Protein 6RV3 (pdb70)

Solvent-accessible surface area: 48540 Å² total; per-residue (Å²): 171,78,163,2,49,80,37,5,90,50,23,40,94,63,0,86,64,42,0,88,92,0,0,57,44,0,40,83,64,0,24,118,40,19,87,68,41,76,95,160,3,70,121,92,31,119,96,18,71,80,142,43,93,20,64,56,30,2,21,79,13,7,44,141,6,3,64,148,19,62,55,23,78,20,11,49,3,10,45,102,22,0,0,18,0,0,0,1,2,0,2,9,15,0,0,5,26,28,5,23,3,86,37,94,33,0,19,51,50,0,22,138,6,0,97,118,0,15,31,32,2,72,18,7,18,9,2,47,0,16,44,61,17,30,99,36,93,116,101,42,67,137,59,75,100,65,105,100,72,125,29,53,86,76,47,5,49,105,53,16,90,123,42,13,58,57,21,14,44,119,0,0,55,22,0,25,116,110,5,148,41,82,99,63,51,0,51,0,4,0,17,5,2,3,27,22,0,0,5,26,63,37,14,0,1,34,77,108,92,2,18,84,90,61,97,162,14,10,54,63,0,27,92,12,1,15,74,0,13,8,36,29,5,6,41,48,25,8,41,12,17,127,87,13,30,59,1,40,106,21,57,102,58,57,82,87,95,122,168,62,174,4,49,80,35,5,88,52,23,40,95,63,0,87,67,39,0,86,93,0,0,56,46,0,43,87,56,0,25,119,46,17,83,94,57,65,104,110,4,72,107,102,34,114,86,5,68,81,192,60,140,15,71,56,37,2,11,89,44,12,45,131,2,4,67,120,20,86,56,18,90,24,12,43,3,10,139,104,24,1,0,19,0,0,0,0,2,0,2,9,15,0,0,5,27,29,5,23,3,76,40,97,41,0,18,59,51,0,22,135,6,1,97,116,0,14,32,30,2,70,16,6,18,13,1,47,0,14,42,62,17,29,98,38,90,116,101,44,67,138,51,50,88,65,146,57,87,47,129,31,53,107,74,48,5,50,106,53,15,98,121,44,15,62,51,18,13,49,114,0,0,56,19,0,27,113,99,2,146,35,83,103,61,50,0,52,0,4,0,18,5,1,4,26,23,0,0,4,26,62,34,14,0,2,33,82,121,102,0,16,63,88,62,98,163,13,9,54,64,0,27,92,14,1,13,75,1,13,8,36,28,6,6,41,46,25,22,46,13,17,68,101,13,35,64,1,50,115,27,61,64,37,61,80,142,128,123,170,64,176,3,52,78,41,6,92,51,24,42,97,62,0,84,66,39,0,88,93,0,0,56,46,0,43,84,63,0,23,118,43,15,91,94,48,41,104,108,0,82,110,86,31,117,112,4,69,81,158,58,91,13,53,66,32,1,10,66,43,11,49,88,5,4,77,126,17,83,54,12,75,22,11,43,3,10,122,103,21,1,0,18,0,0,0,0,2,0,2,9,16,0,0,5,26,29,4,23,2,77,36,90,34,0,20,52,52,0,20,137,6,0,93,117,0,15,32,33,3,69,17,6,18,10,1,46,0,15,42,61,17,29,98,36,91,117,99,45,67,137,60,35,95,65,101,61,103,116,63,17,119,30,54,85,75,46,4,51,108,52,16,85,124,43,12,61,49,19,12,44,117,0,0,56,19,0,27,115,111,2,158,31,80,104,61,52,0,51,0,4,0,16,5,1,4,25,22,0,0,5,25,62,38,15,0,2,35,91,114,95,1,16,84,91,64,96,163,15,10,55,66,0,26,90,14,1,15,74,0,13,6,37,28,4,6,42,54,23,8,40,13,16,127,89,13,33,65,0,39,105,28,58,112,87,91,125,170,109,172,2,49,79,41,5,90,51,21,41,95,60,1,89,67,39,0,86,91,0,0,56,45,0,27,83,60,0,13,121,44,16,94,65,52,62,98,168,5,65,108,96,32,115,97,18,65,79,111,52,140,17,71,76,44,2,20,74,81,6,34,128,0,5,61,60,20,45,54,11,89,23,10,40,4,10,142,102,22,1,0,20,0,0,0,1,2,0,2,8,15,0,0,6,26,28,4,22,2,70,40,97,40,0,18,57,53,0,20,138,6,0,94,117,0,17,34,32,2,69,17,6,19,9,1,47,0,13,44,62,17,28,99,36,92,117,101,43,72,143,57,32,57,67,144,54,100,108,96,0,80,28,54,85,75,48,5,50,106,54,15,90,125,45,12,67,51,17,14,44,109,0,0,55,21,1,21,137,123,6,93,45,81,100,56,51,0,52,0,4,0,17,4,1,3,24,22,0,0,5,25,63,37,16,0,2,32,76,126,102,1,15,73,87,61,89,154,14,10,53,66,0,25,92,12,1,17,76,0,14,6,37,30,4,6,42,52,21,8,42,12,17,124,84,14,36,68,1,48,115,31,47,64,36,47,80,144,127,124

Nearest PDB structures (foldseek):
  6rv3-assembly2_C  TM=1.004E+00  e=5.030E-34  Homo sapiens
  6rv4-assembly2_D  TM=9.977E-01  e=1.494E-31  Homo sapiens
  6rv2-assembly1_B  TM=9.978E-01  e=1.299E-31  Homo sapiens
  9g9w-assembly1_B  TM=9.897E-01  e=3.460E-25  Homo sapiens
  9g9v-assembly1_B  TM=9.906E-01  e=4.797E-25  Homo sapiens

GO terms:
  GO:0005272 sodium channel activity (F, IDA)
  GO:0005886 plasma membrane (C, IDA)
  GO:0015271 outward rectifier potassium channel activity (F, IDA)
  GO:0071468 cellular response to acidic pH (P, IDA)
  GO:0022841 potassium ion leak channel activity (F, IDA)
  GO:0046982 protein heterodimerization activity (F, IDA)
  GO:0005515 protein binding (F, IPI)
  GO:0005267 potassium channel activity (F, TAS)
  GO:0005886 plasma membrane (C, TAS)
  GO:0006813 potassium ion transport (P, TAS)
  GO:0007268 chemical synaptic transmission (P, TAS)
  GO:0005216 monoatomic ion channel activity (F, IMP)
  GO:0034220 monoatomic ion transmembrane transport (P, IMP)
  GO:0005886 plasma membrane (C, IMP)
  GO:0044548 S100 protein binding (F, IPI)

Radius of gyration: 40.22 Å; Cα contacts (8 Å, |Δi|>4): 1196; chains: 4; bounding box: 76×138×75 Å

Secondary structure (DSSP, 8-state):
--HHHHHHHHHHHHHHHHHHHHHHHHHHHHHHHHHHHHHHHHHHHHHHHHHTT--HHHHHHHHHHHHHHHHHHT---SSHHHHHHHHHHHHTS----SS---SHHHHHHHHHHHHHHHHHHHHHHHHHHHHHHHHHHHHHHHHHHHH--PPPHHHHHHHHHHHHHHHHHHHHHHHHHHS---HHHHHHHHHHHHTT---SSS-TT-STTHHHH-HHHHHHHHHHHHHHHHHHHHHHHHTTHHHHSHHHHHHHHHHHH-/--HHHHHHHHHHHHHHHHHHHHHHHHHHHHHHHHHHHHHHHHHHHHHHHHHTT--HHHHHHHHHHHHHHHHHHT---SSHHHHHHHHHHHHTS----SS---SHHHHHHHHHHHHHHHHHHHHHHHHHHHHHHHHHHHHHHHHHHHH---PPPHHHHHHHHHHHHHHHHHHHHHHHHHHS---HHHHHHHHHHHHTT---SSS-TT-STTHHHH-HHHHHHHHHHHHHHHHHHHHHHHHTTGGGTSHHHHHHHHHHHH-/--HHHHHHHHHHHHHHHHHHHHHHHHHHHHHHHHHHHHHHHHHHHHHHHHHTT--HHHHHHHHHHHHHHHHHHT---SSHHHHHHHHHHHHTS----SS---SHHHHHHHHHHHHHHHHHHHHHHHHHHHHHHHHHHHHHHHHHHHHT-S--PPPHHHHHHHHHHHHHHHHHHHHHHHHHHS---HHHHHHHHHHHHTT---SSS-TT-STTHHHH-HHHHHHHHHHHHHHHHHHHHHHHHTTGGGTSHHHHHHHHH-/--HHHHHHHHHHHHHHHHHHHHHHHHHHHHHHHHHHHHHHHHHHHHHHHHHTT--HHHHHHHHHHHHHHHHHHT---SSHHHHHHHHHHHHTS----SS---SHHHHHHHHHHHHHHHHHHHHHHHHHHHHHHHHHHHHHHHHHHHHS-SS-PPPHHHHHHHHHHHHHHHHHHHHHHHHHHHT--HHHHHHHHHHHHTT---SSS-TT-STTHHHH-HHHHHHHHHHHHHHHHHHHHHHHHHTGGGTSHHHHHHHHHHHH-

Structure (mmCIF, N/CA/C/O backbone):
data_6RV3
#
_entry.id   6RV3
#
_cell.length_a   45.070
_cell.length_b   204.500
_cell.length_c   239.320
_cell.angle_alpha   90.00
_cell.angle_beta   90.00
_cell.angle_gamma   90.00
#
_symmetry.space_group_name_H-M   'P 2 21 21'
#
loop_
_entity.id
_entity.type
_entity.pdbx_description
1 polymer 'Potassium channel subfamily K member 3'
2 non-polymer 'POTASSIUM ION'
3 non-polymer 'CHOLESTEROL HEMISUCCINATE'
4 non-polymer DECYL-BETA-D-MALTOPYRANOSIDE
5 non-polymer 1,2-DIACYL-SN-GLYCERO-3-PHOSPHOCHOLINE
6 non-polymer [4-[[2-(4-bromophenyl)imidazo[1,2-a]pyridin-3-yl]methyl]piperazin-1-yl]-(2-fluorophenyl)methanone
7 water water
#
loop_
_atom_site.group_PDB
_atom_site.id
_atom_site.type_symbol
_atom_site.label_atom_id
_atom_site.label_alt_id
_atom_site.label_comp_id
_atom_site.label_asym_id
_atom_site.label_entity_id
_atom_site.label_seq_id
_atom_site.pdbx_PDB_ins_code
_atom_site.Cartn_x
_atom_site.Cartn_y
_atom_site.Cartn_z
_atom_site.occupancy
_atom_site.B_iso_or_equiv
_atom_site.auth_seq_id
_atom_site.auth_comp_id
_atom_site.auth_asym_id
_atom_site.auth_atom_id
_atom_site.pdbx_PDB_model_num
ATOM 1 N N . MET A 1 1 ? -5.200 -43.162 64.669 1.00 64.93 1 MET A N 1
ATOM 2 C CA . MET A 1 1 ? -5.729 -43.240 63.311 1.00 64.77 1 MET A CA 1
ATOM 3 C C . MET A 1 1 ? -5.259 -44.520 62.605 1.00 68.13 1 MET A C 1
ATOM 4 O O . MET A 1 1 ? -4.085 -44.889 62.708 1.00 67.48 1 MET A O 1
ATOM 9 N N . LYS A 1 2 ? -6.186 -45.177 61.874 1.00 64.27 2 LYS A N 1
ATOM 10 C CA . LYS A 1 2 ? -5.956 -46.410 61.105 1.00 63.63 2 LYS A CA 1
ATOM 11 C C . LYS A 1 2 ? -4.855 -46.224 60.056 1.00 66.58 2 LYS A C 1
ATOM 12 O O . LYS A 1 2 ? -4.704 -45.118 59.529 1.00 66.12 2 LYS A O 1
ATOM 16 N N . ARG A 1 3 ? -4.103 -47.308 59.740 1.00 62.26 3 ARG A N 1
ATOM 17 C CA . ARG A 1 3 ? -3.014 -47.310 58.750 1.00 61.61 3 ARG A CA 1
ATOM 18 C C . ARG A 1 3 ? -3.473 -46.808 57.363 1.00 63.79 3 ARG A C 1
ATOM 19 O O . ARG A 1 3 ? -2.745 -46.038 56.735 1.00 63.39 3 ARG A O 1
ATOM 27 N N . GLN A 1 4 ? -4.677 -47.234 56.913 1.00 59.01 4 GLN A N 1
ATOM 28 C CA . GLN A 1 4 ? -5.305 -46.859 55.635 1.00 58.19 4 GLN A CA 1
ATOM 29 C C . GLN A 1 4 ? -5.494 -45.350 55.542 1.00 60.96 4 GLN A C 1
ATOM 30 O O . GLN A 1 4 ? -5.175 -44.760 54.509 1.00 60.60 4 GLN A O 1
ATOM 36 N N . ASN A 1 5 ? -6.032 -44.736 56.619 1.00 56.42 5 ASN A N 1
ATOM 37 C CA . ASN A 1 5 ? -6.307 -43.304 56.681 1.00 55.77 5 ASN A CA 1
ATOM 38 C C . ASN A 1 5 ? -5.038 -42.454 56.736 1.00 59.50 5 ASN A C 1
ATOM 39 O O . ASN A 1 5 ? -5.010 -41.384 56.128 1.00 59.78 5 ASN A O 1
ATOM 44 N N . VAL A 1 6 ? -3.982 -42.942 57.420 1.00 54.60 6 VAL A N 1
ATOM 45 C CA . VAL A 1 6 ? -2.689 -42.252 57.514 1.00 53.69 6 VAL A CA 1
ATOM 46 C C . VAL A 1 6 ? -2.015 -42.273 56.130 1.00 56.89 6 VAL A C 1
ATOM 47 O O . VAL A 1 6 ? -1.569 -41.224 55.659 1.00 56.60 6 VAL A O 1
ATOM 51 N N . ARG A 1 7 ? -1.993 -43.460 55.475 1.00 52.46 7 ARG A N 1
ATOM 52 C CA . ARG A 1 7 ? -1.430 -43.693 54.138 1.00 51.71 7 ARG A CA 1
ATOM 53 C C . ARG A 1 7 ? -2.097 -42.814 53.068 1.00 54.65 7 ARG A C 1
ATOM 54 O O . ARG A 1 7 ? -1.389 -42.189 52.280 1.00 54.25 7 ARG A O 1
ATOM 62 N N . THR A 1 8 ? -3.446 -42.771 53.046 1.00 50.68 8 THR A N 1
ATOM 63 C CA . THR A 1 8 ? -4.226 -41.986 52.088 1.00 50.38 8 THR A CA 1
ATOM 64 C C . THR A 1 8 ? -3.970 -40.490 52.274 1.00 54.22 8 THR A C 1
ATOM 65 O O . THR A 1 8 ? -3.712 -39.809 51.281 1.00 54.40 8 THR A O 1
ATOM 69 N N . LEU A 1 9 ? -3.999 -39.990 53.533 1.00 49.71 9 LEU A N 1
ATOM 70 C CA . LEU A 1 9 ? -3.730 -38.582 53.840 1.00 48.93 9 LEU A CA 1
ATOM 71 C C . LEU A 1 9 ? -2.300 -38.183 53.476 1.00 50.12 9 LEU A C 1
ATOM 72 O O . LEU A 1 9 ? -2.097 -37.076 52.970 1.00 49.72 9 LEU A O 1
ATOM 77 N N . ALA A 1 10 ? -1.320 -39.097 53.692 1.00 44.12 10 ALA A N 1
ATOM 78 C CA . ALA A 1 10 ? 0.089 -38.878 53.348 1.00 42.58 10 ALA A CA 1
ATOM 79 C C . ALA A 1 10 ? 0.232 -38.710 51.830 1.00 44.93 10 ALA A C 1
ATOM 80 O O . ALA A 1 10 ? 0.913 -37.783 51.388 1.00 44.89 10 ALA A O 1
ATOM 82 N N . LEU A 1 11 ? -0.463 -39.565 51.043 1.00 39.07 11 LEU A N 1
ATOM 83 C CA . LEU A 1 11 ? -0.459 -39.536 49.580 1.00 37.32 11 LEU A CA 1
ATOM 84 C C . LEU A 1 11 ? -1.075 -38.261 49.012 1.00 40.61 11 LEU A C 1
ATOM 85 O O . LEU A 1 11 ? -0.563 -37.752 48.014 1.00 40.25 11 LEU A O 1
ATOM 90 N N . ILE A 1 12 ? -2.161 -37.745 49.644 1.00 36.67 12 ILE A N 1
ATOM 91 C CA . ILE A 1 12 ? -2.842 -36.505 49.234 1.00 36.25 12 ILE A CA 1
ATOM 92 C C . ILE A 1 12 ? -1.897 -35.316 49.464 1.00 41.22 12 ILE A C 1
ATOM 93 O O . ILE A 1 12 ? -1.715 -34.499 48.557 1.00 41.92 12 ILE A O 1
ATOM 98 N N . VAL A 1 13 ? -1.262 -35.258 50.657 1.00 36.81 13 VAL A N 1
ATOM 99 C CA . VAL A 1 13 ? -0.293 -34.219 51.021 1.00 36.15 13 VAL A CA 1
ATOM 100 C C . VAL A 1 13 ? 0.923 -34.284 50.075 1.00 40.45 13 VAL A C 1
ATOM 101 O O . VAL A 1 13 ? 1.383 -33.238 49.609 1.00 39.92 13 VAL A O 1
ATOM 105 N N . CYS A 1 14 ? 1.379 -35.511 49.735 1.00 37.56 14 CYS A N 1
ATOM 106 C CA . CYS A 1 14 ? 2.498 -35.747 48.817 1.00 37.73 14 CYS A CA 1
ATOM 107 C C . CYS A 1 14 ? 2.208 -35.217 47.417 1.00 41.69 14 CYS A C 1
ATOM 108 O O . CYS A 1 14 ? 3.017 -34.463 46.891 1.00 41.66 14 CYS A O 1
ATOM 111 N N . THR A 1 15 ? 1.054 -35.589 46.831 1.00 38.52 15 THR A N 1
ATOM 112 C CA . THR A 1 15 ? 0.635 -35.180 45.488 1.00 38.65 15 THR A CA 1
ATOM 113 C C . THR A 1 15 ? 0.489 -33.662 45.370 1.00 43.79 15 THR A C 1
ATOM 114 O O . THR A 1 15 ? 1.018 -33.090 44.416 1.00 43.90 15 THR A O 1
ATOM 118 N N . PHE A 1 16 ? -0.197 -33.013 46.337 1.00 40.79 16 PHE A N 1
ATOM 119 C CA . PHE A 1 16 ? -0.395 -31.562 46.315 1.00 40.98 16 PHE A CA 1
ATOM 120 C C . PHE A 1 16 ? 0.909 -30.780 46.459 1.00 43.79 16 PHE A C 1
ATOM 121 O O . PHE A 1 16 ? 1.079 -29.786 45.754 1.00 43.55 16 PHE A O 1
ATOM 129 N N . THR A 1 17 ? 1.843 -31.245 47.315 1.00 39.38 17 THR A N 1
ATOM 130 C CA . THR A 1 17 ? 3.152 -30.597 47.477 1.00 38.78 17 THR A CA 1
ATOM 131 C C . THR A 1 17 ? 4.016 -30.820 46.234 1.00 40.14 17 THR A C 1
ATOM 132 O O . THR A 1 17 ? 4.772 -29.926 45.853 1.00 40.68 17 THR A O 1
ATOM 136 N N . TYR A 1 18 ? 3.868 -31.995 45.579 1.00 33.37 18 TYR A N 1
ATOM 137 C CA . TYR A 1 18 ? 4.572 -32.354 44.345 1.00 31.79 18 TYR A CA 1
ATOM 138 C C . TYR A 1 18 ? 4.095 -31.457 43.201 1.00 35.21 18 TYR A C 1
ATOM 139 O O . TYR A 1 18 ? 4.890 -31.086 42.336 1.00 34.88 18 TYR A O 1
ATOM 148 N N . LEU A 1 19 ? 2.803 -31.080 43.226 1.00 31.65 19 LEU A N 1
ATOM 149 C CA . LEU A 1 19 ? 2.185 -30.181 42.250 1.00 31.09 19 LEU A CA 1
ATOM 150 C C . LEU A 1 19 ? 2.688 -28.744 42.428 1.00 35.88 19 LEU A C 1
ATOM 151 O O . LEU A 1 19 ? 2.984 -28.090 41.429 1.00 35.39 19 LEU A O 1
ATOM 156 N N . LEU A 1 20 ? 2.803 -28.267 43.694 1.00 33.25 20 LEU A N 1
ATOM 157 C CA . LEU A 1 20 ? 3.294 -26.926 44.041 1.00 33.32 20 LEU A CA 1
ATOM 158 C C . LEU A 1 20 ? 4.765 -26.787 43.680 1.00 36.99 20 LEU A C 1
ATOM 159 O O . LEU A 1 20 ? 5.154 -25.762 43.112 1.00 37.87 20 LEU A O 1
ATOM 164 N N . VAL A 1 21 ? 5.581 -27.821 44.002 1.00 31.27 21 VAL A N 1
ATOM 165 C CA . VAL A 1 21 ? 7.013 -27.866 43.689 1.00 29.83 21 VAL A CA 1
ATOM 166 C C . VAL A 1 21 ? 7.200 -27.898 42.162 1.00 32.01 21 VAL A C 1
ATOM 167 O O . VAL A 1 21 ? 8.027 -27.152 41.640 1.00 31.89 21 VAL A O 1
ATOM 171 N N . GLY A 1 22 ? 6.382 -28.698 41.476 1.00 27.24 22 GLY A N 1
ATOM 172 C CA . GLY A 1 22 ? 6.386 -28.807 40.021 1.00 26.91 22 GLY A CA 1
ATOM 173 C C . GLY A 1 22 ? 6.069 -27.492 39.339 1.00 30.95 22 GLY A C 1
ATOM 174 O O . GLY A 1 22 ? 6.831 -27.043 38.479 1.00 30.91 22 GLY A O 1
ATOM 175 N N . ALA A 1 23 ? 4.970 -26.837 39.772 1.00 26.87 23 ALA A N 1
ATOM 176 C CA . ALA A 1 23 ? 4.523 -25.537 39.272 1.00 26.15 23 ALA A CA 1
ATOM 177 C C . ALA A 1 23 ? 5.576 -24.456 39.494 1.00 29.91 23 ALA A C 1
ATOM 178 O O . ALA A 1 23 ? 5.719 -23.569 38.655 1.00 29.45 23 ALA A O 1
ATOM 180 N N . ALA A 1 24 ? 6.321 -24.540 40.617 1.00 26.82 24 ALA A N 1
ATOM 181 C CA . ALA A 1 24 ? 7.393 -23.600 40.954 1.00 26.34 24 ALA A CA 1
ATOM 182 C C . ALA A 1 24 ? 8.581 -23.751 40.001 1.00 28.84 24 ALA A C 1
ATOM 183 O O . ALA A 1 24 ? 9.113 -22.738 39.537 1.00 28.02 24 ALA A O 1
ATOM 185 N N . VAL A 1 25 ? 8.968 -25.011 39.685 1.00 24.98 25 VAL A N 1
ATOM 186 C CA . VAL A 1 25 ? 10.095 -25.321 38.799 1.00 24.82 25 VAL A CA 1
ATOM 187 C C . VAL A 1 25 ? 9.769 -24.961 37.345 1.00 29.60 25 VAL A C 1
ATOM 188 O O . VAL A 1 25 ? 10.574 -24.270 36.714 1.00 30.21 25 VAL A O 1
ATOM 192 N N . PHE A 1 26 ? 8.598 -25.403 36.819 1.00 25.08 26 PHE A N 1
ATOM 193 C CA . PHE A 1 26 ? 8.190 -25.106 35.440 1.00 24.53 26 PHE A CA 1
ATOM 194 C C . PHE A 1 26 ? 8.064 -23.603 35.171 1.00 30.37 26 PHE A C 1
ATOM 195 O O . PHE A 1 26 ? 8.307 -23.165 34.048 1.00 30.00 26 PHE A O 1
ATOM 203 N N . ASP A 1 27 ? 7.740 -22.815 36.215 1.00 28.39 27 ASP A N 1
ATOM 204 C CA . ASP A 1 27 ? 7.656 -21.354 36.160 1.00 28.79 27 ASP A CA 1
ATOM 205 C C . ASP A 1 27 ? 9.077 -20.811 35.943 1.00 33.51 27 ASP A C 1
ATOM 206 O O . ASP A 1 27 ? 9.290 -20.011 35.036 1.00 33.16 27 ASP A O 1
ATOM 211 N N . ALA A 1 28 ? 10.051 -21.288 36.750 1.00 30.63 28 ALA A N 1
ATOM 212 C CA . ALA A 1 28 ? 11.460 -20.887 36.686 1.00 30.48 28 ALA A CA 1
ATOM 213 C C . ALA A 1 28 ? 12.140 -21.225 35.342 1.00 34.17 28 ALA A C 1
ATOM 214 O O . ALA A 1 28 ? 13.013 -20.471 34.886 1.00 34.48 28 ALA A O 1
ATOM 216 N N . LEU A 1 29 ? 11.724 -22.345 34.711 1.00 28.91 29 LEU A N 1
ATOM 217 C CA . LEU A 1 29 ? 12.295 -22.843 33.456 1.00 27.57 29 LEU A CA 1
ATOM 218 C C . LEU A 1 29 ? 11.576 -22.417 32.180 1.00 31.02 29 LEU A C 1
ATOM 219 O O . LEU A 1 29 ? 12.203 -22.433 31.124 1.00 31.32 29 LEU A O 1
ATOM 224 N N . GLU A 1 30 ? 10.275 -22.089 32.245 1.00 27.14 30 GLU A N 1
ATOM 225 C CA . GLU A 1 30 ? 9.520 -21.773 31.033 1.00 26.82 30 GLU A CA 1
ATOM 226 C C . GLU A 1 30 ? 8.912 -20.361 30.933 1.00 31.74 30 GLU A C 1
ATOM 227 O O . GLU A 1 30 ? 8.659 -19.934 29.804 1.00 30.82 30 GLU A O 1
ATOM 233 N N . SER A 1 31 ? 8.658 -19.648 32.065 1.00 29.57 31 SER A N 1
ATOM 234 C CA . SER A 1 31 ? 8.048 -18.302 32.060 1.00 29.96 31 SER A CA 1
ATOM 235 C C . SER A 1 31 ? 8.786 -17.279 31.206 1.00 35.73 31 SER A C 1
ATOM 236 O O . SER A 1 31 ? 8.177 -16.708 30.296 1.00 35.65 31 SER A O 1
ATOM 239 N N . GLU A 1 32 ? 10.084 -17.039 31.497 1.00 33.31 32 GLU A N 1
ATOM 240 C CA . GLU A 1 32 ? 10.912 -16.089 30.743 1.00 33.03 32 GLU A CA 1
ATOM 241 C C . GLU A 1 32 ? 11.076 -16.514 29.267 1.00 36.09 32 GLU A C 1
ATOM 242 O O . GLU A 1 32 ? 10.744 -15.691 28.416 1.00 34.55 32 GLU A O 1
ATOM 248 N N . PRO A 1 33 ? 11.457 -17.787 28.923 1.00 33.21 33 PRO A N 1
ATOM 249 C CA . PRO A 1 33 ? 11.528 -18.177 27.499 1.00 33.49 33 PRO A CA 1
ATOM 250 C C . PRO A 1 33 ? 10.253 -17.898 26.691 1.00 39.37 33 PRO A C 1
ATOM 251 O O . PRO A 1 33 ? 10.348 -17.461 25.541 1.00 38.83 33 PRO A O 1
ATOM 255 N N . GLU A 1 34 ? 9.066 -18.127 27.308 1.00 37.49 34 GLU A N 1
ATOM 256 C CA . GLU A 1 34 ? 7.739 -17.914 26.713 1.00 37.43 34 GLU A CA 1
ATOM 257 C C . GLU A 1 34 ? 7.506 -16.433 26.405 1.00 43.06 34 GLU A C 1
ATOM 258 O O . GLU A 1 34 ? 7.016 -16.116 25.322 1.00 43.75 34 GLU A O 1
ATOM 264 N N . LEU A 1 35 ? 7.863 -15.534 27.351 1.00 39.82 35 LEU A N 1
ATOM 265 C CA . LEU A 1 35 ? 7.744 -14.083 27.189 1.00 39.63 35 LEU A CA 1
ATOM 266 C C . LEU A 1 35 ? 8.672 -13.598 26.062 1.00 43.91 35 LEU A C 1
ATOM 267 O O . LEU A 1 35 ? 8.269 -12.753 25.268 1.00 44.47 35 LEU A O 1
ATOM 272 N N . ILE A 1 36 ? 9.894 -14.158 25.985 1.00 40.21 36 ILE A N 1
ATOM 273 C CA . ILE A 1 36 ? 10.910 -13.859 24.971 1.00 39.88 36 ILE A CA 1
ATOM 274 C C . ILE A 1 36 ? 10.411 -14.314 23.586 1.00 44.03 36 ILE A C 1
ATOM 275 O O . ILE A 1 36 ? 10.493 -13.540 22.630 1.00 43.36 36 ILE A O 1
ATOM 280 N N . GLU A 1 37 ? 9.862 -15.549 23.495 1.00 41.01 37 GLU A N 1
ATOM 281 C CA . GLU A 1 37 ? 9.329 -16.115 22.252 1.00 40.95 37 GLU A CA 1
ATOM 282 C C . GLU A 1 37 ? 8.079 -15.369 21.775 1.00 47.60 37 GLU A C 1
ATOM 283 O O . GLU A 1 37 ? 7.940 -15.155 20.570 1.00 47.91 37 GLU A O 1
ATOM 287 N N . ARG A 1 38 ? 7.185 -14.961 22.703 1.00 45.58 38 ARG A N 1
ATOM 288 C CA . ARG A 1 38 ? 5.968 -14.218 22.357 1.00 46.26 38 ARG A CA 1
ATOM 289 C C . ARG A 1 38 ? 6.342 -12.881 21.741 1.00 51.15 38 ARG A C 1
ATOM 290 O O . ARG A 1 38 ? 5.774 -12.516 20.716 1.00 51.50 38 ARG A O 1
ATOM 298 N N . GLN A 1 39 ? 7.326 -12.184 22.337 1.00 48.09 39 GLN A N 1
ATOM 299 C CA . GLN A 1 39 ? 7.820 -10.892 21.864 1.00 48.45 39 GLN A CA 1
ATOM 300 C C . GLN A 1 39 ? 8.524 -10.995 20.501 1.00 55.43 39 GLN A C 1
ATOM 301 O O . GLN A 1 39 ? 8.335 -10.118 19.654 1.00 54.41 39 GLN A O 1
ATOM 307 N N . ARG A 1 40 ? 9.311 -12.079 20.291 1.00 54.86 40 ARG A N 1
ATOM 308 C CA . ARG A 1 40 ? 10.042 -12.365 19.049 1.00 55.54 40 ARG A CA 1
ATOM 309 C C . ARG A 1 40 ? 9.084 -12.600 17.886 1.00 60.79 40 ARG A C 1
ATOM 310 O O . ARG A 1 40 ? 9.263 -12.006 16.822 1.00 60.52 40 ARG A O 1
ATOM 318 N N . LEU A 1 41 ? 8.072 -13.465 18.095 1.00 58.15 41 LEU A N 1
ATOM 319 C CA . LEU A 1 41 ? 7.068 -13.815 17.095 1.00 58.56 41 LEU A CA 1
ATOM 320 C C . LEU A 1 41 ? 6.165 -12.644 16.739 1.00 65.17 41 LEU A C 1
ATOM 321 O O . LEU A 1 41 ? 5.780 -12.526 15.578 1.00 65.47 41 LEU A O 1
ATOM 326 N N . GLU A 1 42 ? 5.846 -11.768 17.721 1.00 62.53 42 GLU A N 1
ATOM 327 C CA . GLU A 1 42 ? 5.026 -10.572 17.514 1.00 62.35 42 GLU A CA 1
ATOM 328 C C . GLU A 1 42 ? 5.740 -9.557 16.616 1.00 66.48 42 GLU A C 1
ATOM 329 O O . GLU A 1 42 ? 5.067 -8.801 15.918 1.00 65.68 42 GLU A O 1
ATOM 335 N N . LEU A 1 43 ? 7.093 -9.568 16.609 1.00 63.92 43 LEU A N 1
ATOM 336 C CA . LEU A 1 43 ? 7.912 -8.712 15.749 1.00 64.46 43 LEU A CA 1
ATOM 337 C C . LEU A 1 43 ? 7.854 -9.243 14.315 1.00 69.15 43 LEU A C 1
ATOM 338 O O . LEU A 1 43 ? 7.677 -8.457 13.378 1.00 69.31 43 LEU A O 1
ATOM 343 N N . ARG A 1 44 ? 7.997 -10.581 14.151 1.00 65.48 44 ARG A N 1
ATOM 344 C CA . ARG A 1 44 ? 7.938 -11.281 12.863 1.00 65.35 44 ARG A CA 1
ATOM 345 C C . ARG A 1 44 ? 6.558 -11.130 12.233 1.00 71.12 44 ARG A C 1
ATOM 346 O O . ARG A 1 44 ? 6.461 -10.952 11.020 1.00 70.52 44 ARG A O 1
ATOM 354 N N . GLN A 1 45 ? 5.499 -11.187 13.068 1.00 69.76 45 GLN A N 1
ATOM 355 C CA . GLN A 1 45 ? 4.099 -11.041 12.667 1.00 70.73 45 GLN A CA 1
ATOM 356 C C . GLN A 1 45 ? 3.843 -9.642 12.094 1.00 77.68 45 GLN A C 1
ATOM 357 O O . GLN A 1 45 ? 3.160 -9.520 11.077 1.00 77.09 45 GLN A O 1
ATOM 363 N N . GLN A 1 46 ? 4.414 -8.600 12.732 1.00 76.43 46 GLN A N 1
ATOM 364 C CA . GLN A 1 46 ? 4.292 -7.209 12.296 1.00 77.09 46 GLN A CA 1
ATOM 365 C C . GLN A 1 46 ? 5.080 -6.976 11.008 1.00 81.88 46 GLN A C 1
ATOM 366 O O . GLN A 1 46 ? 4.581 -6.297 10.104 1.00 81.80 46 GLN A O 1
ATOM 372 N N . GLU A 1 47 ? 6.303 -7.552 10.924 1.00 78.46 47 GLU A N 1
ATOM 373 C CA . GLU A 1 47 ? 7.180 -7.439 9.759 1.00 78.53 47 GLU A CA 1
ATOM 374 C C . GLU A 1 47 ? 6.557 -8.094 8.527 1.00 83.31 47 GLU A C 1
ATOM 375 O O . GLU A 1 47 ? 6.548 -7.475 7.458 1.00 83.42 47 GLU A O 1
ATOM 381 N N . LEU A 1 48 ? 6.007 -9.321 8.683 1.00 79.90 48 LEU A N 1
ATOM 382 C CA . LEU A 1 48 ? 5.364 -10.055 7.591 1.00 79.88 48 LEU A CA 1
ATOM 383 C C . LEU A 1 48 ? 4.055 -9.415 7.137 1.00 84.18 48 LEU A C 1
ATOM 384 O O . LEU A 1 48 ? 3.748 -9.458 5.946 1.00 83.50 48 LEU A O 1
ATOM 389 N N . ARG A 1 49 ? 3.307 -8.788 8.072 1.00 80.89 49 ARG A N 1
ATOM 390 C CA . ARG A 1 49 ? 2.061 -8.081 7.767 1.00 80.58 49 ARG A CA 1
ATOM 391 C C . ARG A 1 49 ? 2.353 -6.828 6.944 1.00 84.38 49 ARG A C 1
ATOM 392 O O . ARG A 1 49 ? 1.548 -6.460 6.090 1.00 84.23 49 ARG A O 1
ATOM 400 N N . ALA A 1 50 ? 3.514 -6.189 7.190 1.00 80.52 50 ALA A N 1
ATOM 401 C CA . ALA A 1 50 ? 3.963 -4.999 6.470 1.00 80.03 50 ALA A CA 1
ATOM 402 C C . ALA A 1 50 ? 4.496 -5.378 5.086 1.00 83.58 50 ALA A C 1
ATOM 403 O O . ALA A 1 50 ? 4.185 -4.690 4.110 1.00 83.22 50 ALA A O 1
ATOM 405 N N . ARG A 1 51 ? 5.279 -6.480 5.005 1.00 79.77 51 ARG A N 1
ATOM 406 C CA . ARG A 1 51 ? 5.900 -6.983 3.776 1.00 79.70 51 ARG A CA 1
ATOM 407 C C . ARG A 1 51 ? 4.900 -7.405 2.699 1.00 85.01 51 ARG A C 1
ATOM 408 O O . ARG A 1 51 ? 5.169 -7.200 1.515 1.00 85.32 51 ARG A O 1
ATOM 416 N N . TYR A 1 52 ? 3.773 -8.019 3.099 1.00 81.89 52 TYR A N 1
ATOM 417 C CA . TYR A 1 52 ? 2.756 -8.509 2.166 1.00 81.68 52 TYR A CA 1
ATOM 418 C C . TYR A 1 52 ? 1.446 -7.705 2.235 1.00 85.84 52 TYR A C 1
ATOM 419 O O . TYR A 1 52 ? 0.392 -8.211 1.839 1.00 85.08 52 TYR A O 1
ATOM 428 N N . ASN A 1 53 ? 1.534 -6.434 2.709 1.00 83.32 53 ASN A N 1
ATOM 429 C CA . ASN A 1 53 ? 0.438 -5.458 2.843 1.00 83.61 53 ASN A CA 1
ATOM 430 C C . ASN A 1 53 ? -0.861 -6.097 3.383 1.00 87.20 53 ASN A C 1
ATOM 431 O O . ASN A 1 53 ? -1.864 -6.219 2.666 1.00 86.75 53 ASN A O 1
ATOM 433 N N . LEU A 1 54 ? -0.807 -6.541 4.644 1.00 83.29 54 LEU A N 1
ATOM 434 C CA . LEU A 1 54 ? -1.915 -7.214 5.315 1.00 83.33 54 LEU A CA 1
ATOM 435 C C . LEU A 1 54 ? -2.470 -6.426 6.491 1.00 87.44 54 LEU A C 1
ATOM 436 O O . LEU A 1 54 ? -1.714 -5.991 7.361 1.00 87.54 54 LEU A O 1
ATOM 441 N N . SER A 1 55 ? -3.805 -6.271 6.520 1.00 83.46 55 SER A N 1
ATOM 442 C CA . SER A 1 55 ? -4.541 -5.580 7.579 1.00 82.85 55 SER A CA 1
ATOM 443 C C . SER A 1 55 ? -4.790 -6.529 8.765 1.00 85.83 55 SER A C 1
ATOM 444 O O . SER A 1 55 ? -4.380 -7.692 8.714 1.00 84.95 55 SER A O 1
ATOM 447 N N . GLN A 1 56 ? -5.456 -6.030 9.829 1.00 82.38 56 GLN A N 1
ATOM 448 C CA . GLN A 1 56 ? -5.806 -6.817 11.017 1.00 82.26 56 GLN A CA 1
ATOM 449 C C . GLN A 1 56 ? -6.769 -7.952 10.642 1.00 85.48 56 GLN A C 1
ATOM 450 O O . GLN A 1 56 ? -6.584 -9.083 11.091 1.00 85.46 56 GLN A O 1
ATOM 452 N N . GLY A 1 57 ? -7.749 -7.640 9.792 1.00 80.92 57 GLY A N 1
ATOM 453 C CA . GLY A 1 57 ? -8.734 -8.593 9.292 1.00 80.20 57 GLY A CA 1
ATOM 454 C C . GLY A 1 57 ? -8.168 -9.539 8.252 1.00 82.60 57 GLY A C 1
ATOM 455 O O . GLY A 1 57 ? -8.573 -10.702 8.183 1.00 81.66 57 GLY A O 1
ATOM 456 N N . GLY A 1 58 ? -7.240 -9.028 7.443 1.00 78.90 58 GLY A N 1
ATOM 457 C CA . GLY A 1 58 ? -6.557 -9.786 6.400 1.00 78.60 58 GLY A CA 1
ATOM 458 C C . GLY A 1 58 ? -5.733 -10.922 6.966 1.00 82.04 58 GLY A C 1
ATOM 459 O O . GLY A 1 58 ? -5.818 -12.050 6.474 1.00 81.98 58 GLY A O 1
ATOM 460 N N . TYR A 1 59 ? -4.956 -10.633 8.035 1.00 77.64 59 TYR A N 1
ATOM 461 C CA . TYR A 1 59 ? -4.117 -11.605 8.736 1.00 76.94 59 TYR A CA 1
ATOM 462 C C . TYR A 1 59 ? -4.986 -12.643 9.447 1.00 79.85 59 TYR A C 1
ATOM 463 O O . TYR A 1 59 ? -4.690 -13.833 9.360 1.00 79.24 59 TYR A O 1
ATOM 472 N N . GLU A 1 60 ? -6.058 -12.185 10.136 1.00 76.00 60 GLU A N 1
ATOM 473 C CA . GLU A 1 60 ? -7.014 -13.018 10.874 1.00 75.69 60 GLU A CA 1
ATOM 474 C C . GLU A 1 60 ? -7.694 -14.050 9.980 1.00 79.17 60 GLU A C 1
ATOM 475 O O . GLU A 1 60 ? -7.905 -15.180 10.418 1.00 78.35 60 GLU A O 1
ATOM 481 N N . GLU A 1 61 ? -8.007 -13.655 8.720 1.00 75.90 61 GLU A N 1
ATOM 482 C CA . GLU A 1 61 ? -8.634 -14.478 7.679 1.00 75.38 61 GLU A CA 1
ATOM 483 C C . GLU A 1 61 ? -7.718 -15.637 7.272 1.00 78.22 61 GLU A C 1
ATOM 484 O O . GLU A 1 61 ? -8.186 -16.771 7.151 1.00 78.22 61 GLU A O 1
ATOM 486 N N . LEU A 1 62 ? -6.414 -15.352 7.083 1.00 73.16 62 LEU A N 1
ATOM 487 C CA . LEU A 1 62 ? -5.418 -16.359 6.729 1.00 72.37 62 LEU A CA 1
ATOM 488 C C . LEU A 1 62 ? -5.024 -17.182 7.951 1.00 76.96 62 LEU A C 1
ATOM 489 O O . LEU A 1 62 ? -4.611 -18.332 7.789 1.00 77.55 62 LEU A O 1
ATOM 494 N N . GLU A 1 63 ? -5.162 -16.601 9.172 1.00 72.38 63 GLU A N 1
ATOM 495 C CA . GLU A 1 63 ? -4.855 -17.263 10.449 1.00 71.08 63 GLU A CA 1
ATOM 496 C C . GLU A 1 63 ? -5.786 -18.461 10.661 1.00 71.86 63 GLU A C 1
ATOM 497 O O . GLU A 1 63 ? -5.324 -19.519 11.084 1.00 70.61 63 GLU A O 1
ATOM 503 N N . ARG A 1 64 ? -7.086 -18.295 10.330 1.00 67.14 64 ARG A N 1
ATOM 504 C CA . ARG A 1 64 ? -8.111 -19.331 10.465 1.00 66.54 64 ARG A CA 1
ATOM 505 C C . ARG A 1 64 ? -7.863 -20.516 9.532 1.00 68.80 64 ARG A C 1
ATOM 506 O O . ARG A 1 64 ? -8.054 -21.659 9.947 1.00 68.63 64 ARG A O 1
ATOM 514 N N . VAL A 1 65 ? -7.425 -20.242 8.287 1.00 63.79 65 VAL A N 1
ATOM 515 C CA . VAL A 1 65 ? -7.160 -21.257 7.260 1.00 63.16 65 VAL A CA 1
ATOM 516 C C . VAL A 1 65 ? -5.932 -22.121 7.616 1.00 67.32 65 VAL A C 1
ATOM 517 O O . VAL A 1 65 ? -6.020 -23.348 7.542 1.00 67.22 65 VAL A O 1
ATOM 521 N N . VAL A 1 66 ? -4.812 -21.483 8.023 1.00 63.35 66 VAL A N 1
ATOM 522 C CA . VAL A 1 66 ? -3.556 -22.145 8.408 1.00 62.79 66 VAL A CA 1
ATOM 523 C C . VAL A 1 66 ? -3.779 -23.135 9.565 1.00 64.41 66 VAL A C 1
ATOM 524 O O . VAL A 1 66 ? -3.300 -24.272 9.501 1.00 63.04 66 VAL A O 1
ATOM 528 N N . LEU A 1 67 ? -4.534 -22.704 10.593 1.00 60.59 67 LEU A N 1
ATOM 529 C CA . LEU A 1 67 ? -4.856 -23.508 11.774 1.00 60.13 67 LEU A CA 1
ATOM 530 C C . LEU A 1 67 ? -5.765 -24.694 11.445 1.00 62.63 67 LEU A C 1
ATOM 531 O O . LEU A 1 67 ? -5.521 -25.799 11.942 1.00 62.45 67 LEU A O 1
ATOM 536 N N . ARG A 1 68 ? -6.793 -24.471 10.596 1.00 57.66 68 ARG A N 1
ATOM 537 C CA . ARG A 1 68 ? -7.743 -25.505 10.168 1.00 56.72 68 ARG A CA 1
ATOM 538 C C . ARG A 1 68 ? -7.111 -26.535 9.223 1.00 59.91 68 ARG A C 1
ATOM 539 O O . ARG A 1 68 ? -7.551 -27.686 9.202 1.00 59.46 68 ARG A O 1
ATOM 547 N N . LEU A 1 69 ? -6.076 -26.128 8.460 1.00 56.12 69 LEU A N 1
ATOM 548 C CA . LEU A 1 69 ? -5.365 -27.002 7.522 1.00 55.83 69 LEU A CA 1
ATOM 549 C C . LEU A 1 69 ? -4.295 -27.879 8.185 1.00 60.04 69 LEU A C 1
ATOM 550 O O . LEU A 1 69 ? -3.844 -28.841 7.558 1.00 59.60 69 LEU A O 1
ATOM 555 N N . LYS A 1 70 ? -3.889 -27.551 9.437 1.00 56.83 70 LYS A N 1
ATOM 556 C CA . LYS A 1 70 ? -2.861 -28.278 10.200 1.00 56.82 70 LYS A CA 1
ATOM 557 C C . LYS A 1 70 ? -3.092 -29.811 10.255 1.00 60.76 70 LYS A C 1
ATOM 558 O O . LYS A 1 70 ? -2.144 -30.525 9.912 1.00 60.96 70 LYS A O 1
ATOM 561 N N . PRO A 1 71 ? -4.292 -30.356 10.624 1.00 56.11 71 PRO A N 1
ATOM 562 C CA . PRO A 1 71 ? -4.444 -31.830 10.637 1.00 55.49 71 PRO A CA 1
ATOM 563 C C . PRO A 1 71 ? -4.418 -32.467 9.243 1.00 57.53 71 PRO A C 1
ATOM 564 O O . PRO A 1 71 ? -4.035 -33.633 9.110 1.00 57.24 71 PRO A O 1
ATOM 568 N N . HIS A 1 72 ? -4.802 -31.691 8.209 1.00 52.17 72 HIS A N 1
ATOM 569 C CA . HIS A 1 72 ? -4.816 -32.129 6.812 1.00 51.11 72 HIS A CA 1
ATOM 570 C C . HIS A 1 72 ? -3.417 -32.105 6.205 1.00 53.71 72 HIS A C 1
ATOM 571 O O . HIS A 1 72 ? -3.141 -32.900 5.305 1.00 53.42 72 HIS A O 1
ATOM 578 N N . LYS A 1 73 ? -2.540 -31.188 6.692 1.00 49.24 73 LYS A N 1
ATOM 579 C CA . LYS A 1 73 ? -1.150 -30.994 6.243 1.00 48.34 73 LYS A CA 1
ATOM 580 C C . LYS A 1 73 ? -0.306 -32.272 6.313 1.00 50.41 73 LYS A C 1
ATOM 581 O O . LYS A 1 73 ? 0.463 -32.540 5.388 1.00 49.90 73 LYS A O 1
ATOM 583 N N . ALA A 1 74 ? -0.478 -33.069 7.396 1.00 45.33 74 ALA A N 1
ATOM 584 C CA . ALA A 1 74 ? 0.195 -34.352 7.620 1.00 44.10 74 ALA A CA 1
ATOM 585 C C . ALA A 1 74 ? -0.257 -35.415 6.611 1.00 46.49 74 ALA A C 1
ATOM 586 O O . ALA A 1 74 ? 0.508 -36.327 6.298 1.00 45.97 74 ALA A O 1
ATOM 588 N N . GLY A 1 75 ? -1.485 -35.269 6.116 1.00 41.93 75 GLY A N 1
ATOM 589 C CA . GLY A 1 75 ? -2.105 -36.154 5.136 1.00 41.00 75 GLY A CA 1
ATOM 590 C C . GLY A 1 75 ? -3.455 -36.663 5.589 1.00 43.01 75 GLY A C 1
ATOM 591 O O . GLY A 1 75 ? -4.062 -36.095 6.506 1.00 42.46 75 GLY A O 1
ATOM 592 N N . VAL A 1 76 ? -3.932 -37.744 4.940 1.00 37.85 76 VAL A N 1
ATOM 593 C CA . VAL A 1 76 ? -5.199 -38.402 5.265 1.00 36.34 76 VAL A CA 1
ATOM 594 C C . VAL A 1 76 ? -4.994 -39.151 6.592 1.00 38.94 76 VAL A C 1
ATOM 595 O O . VAL A 1 76 ? -4.187 -40.084 6.669 1.00 37.33 76 VAL A O 1
ATOM 599 N N . GLN A 1 77 ? -5.712 -38.696 7.633 1.00 35.64 77 GLN A N 1
ATOM 600 C CA . GLN A 1 77 ? -5.647 -39.202 9.007 1.00 35.16 77 GLN A CA 1
ATOM 601 C C . GLN A 1 77 ? -6.777 -40.164 9.332 1.00 37.98 77 GLN A C 1
ATOM 602 O O . GLN A 1 77 ? -6.798 -40.699 10.439 1.00 37.36 77 GLN A O 1
ATOM 608 N N . TRP A 1 78 ? -7.732 -40.368 8.411 1.00 34.70 78 TRP A N 1
ATOM 609 C CA . TRP A 1 78 ? -8.890 -41.180 8.757 1.00 34.87 78 TRP A CA 1
ATOM 610 C C . TRP A 1 78 ? -9.165 -42.419 7.888 1.00 39.82 78 TRP A C 1
ATOM 611 O O . TRP A 1 78 ? -10.196 -43.059 8.120 1.00 40.30 78 TRP A O 1
ATOM 622 N N . ARG A 1 79 ? -8.245 -42.833 6.986 1.00 35.35 79 ARG A N 1
ATOM 623 C CA . ARG A 1 79 ? -8.465 -44.084 6.240 1.00 34.86 79 ARG A CA 1
ATOM 624 C C . ARG A 1 79 ? -8.162 -45.265 7.203 1.00 38.61 79 ARG A C 1
ATOM 625 O O . ARG A 1 79 ? -8.043 -45.017 8.402 1.00 38.31 79 ARG A O 1
ATOM 628 N N . PHE A 1 80 ? -8.048 -46.523 6.723 1.00 34.89 80 PHE A N 1
ATOM 629 C CA . PHE A 1 80 ? -7.810 -47.655 7.632 1.00 34.76 80 PHE A CA 1
ATOM 630 C C . PHE A 1 80 ? -6.568 -47.486 8.531 1.00 38.32 80 PHE A C 1
ATOM 631 O O . PHE A 1 80 ? -6.679 -47.697 9.737 1.00 38.65 80 PHE A O 1
ATOM 639 N N . ALA A 1 81 ? -5.411 -47.106 7.963 1.00 34.20 81 ALA A N 1
ATOM 640 C CA . ALA A 1 81 ? -4.167 -46.916 8.726 1.00 33.57 81 ALA A CA 1
ATOM 641 C C . ALA A 1 81 ? -4.264 -45.806 9.789 1.00 35.35 81 ALA A C 1
ATOM 642 O O . ALA A 1 81 ? -3.856 -46.027 10.931 1.00 35.22 81 ALA A O 1
ATOM 644 N N . GLY A 1 82 ? -4.829 -44.655 9.408 1.00 29.79 82 GLY A N 1
ATOM 645 C CA . GLY A 1 82 ? -5.012 -43.503 10.285 1.00 28.75 82 GLY A CA 1
ATOM 646 C C . GLY A 1 82 ? -6.042 -43.710 11.378 1.00 31.52 82 GLY A C 1
ATOM 647 O O . GLY A 1 82 ? -5.924 -43.118 12.454 1.00 31.07 82 GLY A O 1
ATOM 648 N N . SER A 1 83 ? -7.072 -44.539 11.104 1.00 27.26 83 SER A N 1
ATOM 649 C CA . SER A 1 83 ? -8.138 -44.861 12.052 1.00 26.38 83 SER A CA 1
ATOM 650 C C . SER A 1 83 ? -7.655 -45.894 13.050 1.00 31.07 83 SER A C 1
ATOM 651 O O . SER A 1 83 ? -8.120 -45.886 14.186 1.00 31.51 83 SER A O 1
ATOM 654 N N . PHE A 1 84 ? -6.715 -46.776 12.637 1.00 27.11 84 PHE A N 1
ATOM 655 C CA . PHE A 1 84 ? -6.118 -47.801 13.498 1.00 26.66 84 PHE A CA 1
ATOM 656 C C . PHE A 1 84 ? -5.156 -47.139 14.480 1.00 30.65 84 PHE A C 1
ATOM 657 O O . PHE A 1 84 ? -5.143 -47.503 15.658 1.00 30.50 84 PHE A O 1
ATOM 665 N N . TYR A 1 85 ? -4.356 -46.164 13.988 1.00 26.87 85 TYR A N 1
ATOM 666 C CA . TYR A 1 85 ? -3.408 -45.370 14.771 1.00 26.57 85 TYR A CA 1
ATOM 667 C C . TYR A 1 85 ? -4.187 -44.575 15.820 1.00 29.19 85 TYR A C 1
ATOM 668 O O . TYR A 1 85 ? -3.785 -44.559 16.983 1.00 28.64 85 TYR A O 1
ATOM 677 N N . PHE A 1 86 ? -5.339 -43.980 15.419 1.00 24.79 86 PHE A N 1
ATOM 678 C CA . PHE A 1 86 ? -6.233 -43.238 16.309 1.00 24.44 86 PHE A CA 1
ATOM 679 C C . PHE A 1 86 ? -6.875 -44.176 17.337 1.00 30.96 86 PHE A C 1
ATOM 680 O O . PHE A 1 86 ? -6.972 -43.805 18.509 1.00 32.32 86 PHE A O 1
ATOM 688 N N . ALA A 1 87 ? -7.322 -45.382 16.900 1.00 26.83 87 ALA A N 1
ATOM 689 C CA . ALA A 1 87 ? -7.917 -46.392 17.782 1.00 26.06 87 ALA A CA 1
ATOM 690 C C . ALA A 1 87 ? -6.903 -46.779 18.869 1.00 29.72 87 ALA A C 1
ATOM 691 O O . ALA A 1 87 ? -7.303 -46.942 20.022 1.00 29.89 87 ALA A O 1
ATOM 693 N N . ILE A 1 88 ? -5.588 -46.849 18.514 1.00 25.39 88 ILE A N 1
ATOM 694 C CA . ILE A 1 88 ? -4.504 -47.134 19.461 1.00 25.03 88 ILE A CA 1
ATOM 695 C C . ILE A 1 88 ? -4.467 -46.035 20.536 1.00 29.74 88 ILE A C 1
ATOM 696 O O . ILE A 1 88 ? -4.592 -46.359 21.716 1.00 29.94 88 ILE A O 1
ATOM 701 N N . THR A 1 89 ? -4.371 -44.744 20.120 1.00 25.67 89 THR A N 1
ATOM 702 C CA . THR A 1 89 ? -4.303 -43.572 21.014 1.00 25.26 89 THR A CA 1
ATOM 703 C C . THR A 1 89 ? -5.481 -43.476 22.005 1.00 29.24 89 THR A C 1
ATOM 704 O O . THR A 1 89 ? -5.288 -42.995 23.124 1.00 29.35 89 THR A O 1
ATOM 708 N N . VAL A 1 90 ? -6.680 -43.949 21.609 1.00 25.11 90 VAL A N 1
ATOM 709 C CA . VAL A 1 90 ? -7.877 -43.915 22.455 1.00 24.46 90 VAL A CA 1
ATOM 710 C C . VAL A 1 90 ? -7.803 -44.948 23.589 1.00 28.29 90 VAL A C 1
ATOM 711 O O . VAL A 1 90 ? -7.809 -44.566 24.762 1.00 27.88 90 VAL A O 1
ATOM 715 N N . ILE A 1 91 ? -7.735 -46.244 23.232 1.00 24.97 91 ILE A N 1
ATOM 716 C CA . ILE A 1 91 ? -7.763 -47.358 24.182 1.00 25.21 91 ILE A CA 1
ATOM 717 C C . ILE A 1 91 ? -6.508 -47.427 25.070 1.00 30.62 91 ILE A C 1
ATOM 718 O O . ILE A 1 91 ? -6.590 -47.945 26.186 1.00 31.47 91 ILE A O 1
ATOM 723 N N . THR A 1 92 ? -5.372 -46.885 24.606 1.00 26.91 92 THR A N 1
ATOM 724 C CA . THR A 1 92 ? -4.136 -46.873 25.401 1.00 25.76 92 THR A CA 1
ATOM 725 C C . THR A 1 92 ? -4.016 -45.599 26.260 1.00 29.72 92 THR A C 1
ATOM 726 O O . THR A 1 92 ? -3.058 -45.474 27.019 1.00 29.03 92 THR A O 1
ATOM 730 N N . THR A 1 93 ? -4.993 -44.660 26.132 1.00 25.58 93 THR A N 1
ATOM 731 C CA . THR A 1 93 ? -5.097 -43.354 26.815 1.00 23.82 93 THR A CA 1
ATOM 732 C C . THR A 1 93 ? -3.960 -42.383 26.427 1.00 24.56 93 THR A C 1
ATOM 733 O O . THR A 1 93 ? -3.788 -41.370 27.110 1.00 24.59 93 THR A O 1
ATOM 737 N N . ILE A 1 94 ? -3.208 -42.665 25.332 1.00 18.11 94 ILE A N 1
ATOM 738 C CA . ILE A 1 94 ? -2.125 -41.785 24.866 1.00 16.82 94 ILE A CA 1
ATOM 739 C C . ILE A 1 94 ? -2.738 -40.457 24.390 1.00 22.96 94 ILE A C 1
ATOM 740 O O . ILE A 1 94 ? -2.335 -39.397 24.872 1.00 23.07 94 ILE A O 1
ATOM 745 N N . GLY A 1 95 ? -3.733 -40.557 23.500 1.00 20.28 95 GLY A N 1
ATOM 746 C CA . GLY A 1 95 ? -4.499 -39.454 22.929 1.00 20.29 95 GLY A CA 1
ATOM 747 C C . GLY A 1 95 ? -3.692 -38.241 22.518 1.00 25.83 95 GLY A C 1
ATOM 748 O O . GLY A 1 95 ? -3.838 -37.179 23.133 1.00 26.45 95 GLY A O 1
ATOM 749 N N . TYR A 1 96 ? -2.833 -38.388 21.474 1.00 21.86 96 TYR A N 1
ATOM 750 C CA . TYR A 1 96 ? -1.995 -37.302 20.953 1.00 21.09 96 TYR A CA 1
ATOM 751 C C . TYR A 1 96 ? -2.840 -36.093 20.591 1.00 26.99 96 TYR A C 1
ATOM 752 O O . TYR A 1 96 ? -2.466 -34.968 20.913 1.00 27.21 96 TYR A O 1
ATOM 761 N N . GLY A 1 97 ? -3.968 -36.339 19.932 1.00 24.72 97 GLY A N 1
ATOM 762 C CA . GLY A 1 97 ? -4.865 -35.285 19.485 1.00 25.45 97 GLY A CA 1
ATOM 763 C C . GLY A 1 97 ? -4.493 -34.731 18.126 1.00 31.74 97 GLY A C 1
ATOM 764 O O . GLY A 1 97 ? -5.062 -33.719 17.710 1.00 32.06 97 GLY A O 1
ATOM 765 N N . HIS A 1 98 ? -3.540 -35.401 17.420 1.00 29.29 98 HIS A N 1
ATOM 766 C CA . HIS A 1 98 ? -3.080 -35.049 16.070 1.00 29.95 98 HIS A CA 1
ATOM 767 C C . HIS A 1 98 ? -4.272 -35.166 15.085 1.00 37.05 98 HIS A C 1
ATOM 768 O O . HIS A 1 98 ? -4.396 -34.382 14.131 1.00 35.75 98 HIS A O 1
ATOM 775 N N . ALA A 1 99 ? -5.153 -36.146 15.372 1.00 36.33 99 ALA A N 1
ATOM 776 C CA . ALA A 1 99 ? -6.406 -36.447 14.695 1.00 37.16 99 ALA A CA 1
ATOM 777 C C . ALA A 1 99 ? -7.420 -36.753 15.804 1.00 42.39 99 ALA A C 1
ATOM 778 O O . ALA A 1 99 ? -7.166 -37.610 16.658 1.00 41.78 99 ALA A O 1
ATOM 780 N N . ALA A 1 100 ? -8.514 -35.984 15.843 1.00 39.56 100 ALA A N 1
ATOM 781 C CA . ALA A 1 100 ? -9.590 -36.133 16.825 1.00 39.68 100 ALA A CA 1
ATOM 782 C C . ALA A 1 100 ? -10.926 -36.193 16.068 1.00 43.26 100 ALA A C 1
ATOM 783 O O . ALA A 1 100 ? -10.992 -35.661 14.957 1.00 42.34 100 ALA A O 1
ATOM 785 N N . PRO A 1 101 ? -11.988 -36.853 16.596 1.00 40.43 101 PRO A N 1
ATOM 786 C CA . PRO A 1 101 ? -13.238 -36.934 15.831 1.00 40.61 101 PRO A CA 1
ATOM 787 C C . PRO A 1 101 ? -13.907 -35.582 15.622 1.00 46.06 101 PRO A C 1
ATOM 788 O O . PRO A 1 101 ? -14.236 -34.895 16.588 1.00 46.27 101 PRO A O 1
ATOM 792 N N . SER A 1 102 ? -14.057 -35.188 14.345 1.00 42.29 102 SER A N 1
ATOM 793 C CA . SER A 1 102 ? -14.664 -33.919 13.953 1.00 41.50 102 SER A CA 1
ATOM 794 C C . SER A 1 102 ? -16.197 -34.003 13.898 1.00 43.79 102 SER A C 1
ATOM 795 O O . SER A 1 102 ? -16.865 -32.971 13.999 1.00 43.21 102 SER A O 1
ATOM 798 N N . THR A 1 103 ? -16.750 -35.224 13.752 1.00 39.10 103 THR A N 1
ATOM 799 C CA . THR A 1 103 ? -18.198 -35.456 13.687 1.00 38.27 103 THR A CA 1
ATOM 800 C C . THR A 1 103 ? -18.785 -35.873 15.038 1.00 41.18 103 THR A C 1
ATOM 801 O O . THR A 1 103 ? -18.095 -36.485 15.853 1.00 40.93 103 THR A O 1
ATOM 805 N N . ASP A 1 104 ? -20.079 -35.569 15.245 1.00 37.42 104 ASP A N 1
ATOM 806 C CA . ASP A 1 104 ? -20.860 -35.913 16.435 1.00 37.21 104 ASP A CA 1
ATOM 807 C C . ASP A 1 104 ? -20.923 -37.441 16.637 1.00 39.47 104 ASP A C 1
ATOM 808 O O . ASP A 1 104 ? -20.838 -37.906 17.776 1.00 38.79 104 ASP A O 1
ATOM 813 N N . GLY A 1 105 ? -21.064 -38.182 15.531 1.00 34.28 105 GLY A N 1
ATOM 814 C CA . GLY A 1 105 ? -21.113 -39.642 15.512 1.00 33.20 105 GLY A CA 1
ATOM 815 C C . GLY A 1 105 ? -19.774 -40.261 15.854 1.00 35.40 105 GLY A C 1
ATOM 816 O O . GLY A 1 105 ? -19.714 -41.319 16.489 1.00 35.09 105 GLY A O 1
ATOM 817 N N . GLY A 1 106 ? -18.706 -39.584 15.431 1.00 29.88 106 GLY A N 1
ATOM 818 C CA . GLY A 1 106 ? -17.334 -39.964 15.719 1.00 28.27 106 GLY A CA 1
ATOM 819 C C . GLY A 1 106 ? -17.048 -39.776 17.192 1.00 30.03 106 GLY A C 1
ATOM 820 O O . GLY A 1 106 ? -16.545 -40.694 17.841 1.00 30.46 106 GLY A O 1
ATOM 821 N N . LYS A 1 107 ? -17.417 -38.594 17.736 1.00 24.32 107 LYS A N 1
ATOM 822 C CA . LYS A 1 107 ? -17.262 -38.223 19.150 1.00 23.55 107 LYS A CA 1
ATOM 823 C C . LYS A 1 107 ? -18.012 -39.175 20.082 1.00 28.51 107 LYS A C 1
ATOM 824 O O . LYS A 1 107 ? -17.471 -39.547 21.120 1.00 27.58 107 LYS A O 1
ATOM 830 N N . VAL A 1 108 ? -19.246 -39.580 19.696 1.00 26.61 108 VAL A N 1
ATOM 831 C CA . VAL A 1 108 ? -20.097 -40.502 20.456 1.00 27.09 108 VAL A CA 1
ATOM 832 C C . VAL A 1 108 ? -19.517 -41.911 20.437 1.00 30.43 108 VAL A C 1
ATOM 833 O O . VAL A 1 108 ? -19.371 -42.505 21.506 1.00 30.62 108 VAL A O 1
ATOM 837 N N . PHE A 1 109 ? -19.184 -42.444 19.235 1.00 26.27 109 PHE A N 1
ATOM 838 C CA . PHE A 1 109 ? -18.603 -43.781 19.117 1.00 26.23 109 PHE A CA 1
ATOM 839 C C . PHE A 1 109 ? -17.296 -43.859 19.891 1.00 29.43 109 PHE A C 1
ATOM 840 O O . PHE A 1 109 ? -17.053 -44.867 20.550 1.00 29.43 109 PHE A O 1
ATOM 848 N N . CYS A 1 110 ? -16.490 -42.776 19.844 1.00 24.82 110 CYS A N 1
ATOM 849 C CA . CYS A 1 110 ? -15.219 -42.639 20.555 1.00 24.48 110 CYS A CA 1
ATOM 850 C C . CYS A 1 110 ? -15.392 -42.824 22.071 1.00 28.10 110 CYS A C 1
ATOM 851 O O . CYS A 1 110 ? -14.562 -43.489 22.695 1.00 28.23 110 CYS A O 1
ATOM 854 N N . MET A 1 111 ? -16.471 -42.250 22.648 1.00 23.42 111 MET A N 1
ATOM 855 C CA . MET A 1 111 ? -16.775 -42.339 24.075 1.00 23.07 111 MET A CA 1
ATOM 856 C C . MET A 1 111 ? -17.129 -43.765 24.493 1.00 27.54 111 MET A C 1
ATOM 857 O O . MET A 1 111 ? -16.562 -44.263 25.468 1.00 26.36 111 MET A O 1
ATOM 862 N N . PHE A 1 112 ? -18.031 -44.436 23.740 1.00 25.02 112 PHE A N 1
ATOM 863 C CA . PHE A 1 112 ? -18.415 -45.826 24.002 1.00 25.00 112 PHE A CA 1
ATOM 864 C C . PHE A 1 112 ? -17.226 -46.758 23.774 1.00 29.05 112 PHE A C 1
ATOM 865 O O . PHE A 1 112 ? -17.056 -47.718 24.520 1.00 29.13 112 PHE A O 1
ATOM 873 N N . TYR A 1 113 ? -16.404 -46.457 22.748 1.00 25.59 113 TYR A N 1
ATOM 874 C CA . TYR A 1 113 ? -15.206 -47.204 22.363 1.00 26.00 113 TYR A CA 1
ATOM 875 C C . TYR A 1 113 ? -14.169 -47.206 23.489 1.00 30.77 113 TYR A C 1
ATOM 876 O O . TYR A 1 113 ? -13.601 -48.254 23.790 1.00 30.28 113 TYR A O 1
ATOM 885 N N . ALA A 1 114 ? -13.955 -46.036 24.121 1.00 27.65 114 ALA A N 1
ATOM 886 C CA . ALA A 1 114 ? -13.037 -45.833 25.237 1.00 27.27 114 ALA A CA 1
ATOM 887 C C . ALA A 1 114 ? -13.548 -46.511 26.519 1.00 32.27 114 ALA A C 1
ATOM 888 O O . ALA A 1 114 ? -12.760 -47.142 27.233 1.00 32.79 114 ALA A O 1
ATOM 890 N N . LEU A 1 115 ? -14.861 -46.388 26.798 1.00 28.61 115 LEU A N 1
ATOM 891 C CA . LEU A 1 115 ? -15.530 -46.944 27.976 1.00 29.04 115 LEU A CA 1
ATOM 892 C C . LEU A 1 115 ? -15.246 -48.441 28.184 1.00 33.15 115 LEU A C 1
ATOM 893 O O . LEU A 1 115 ? -14.979 -48.859 29.309 1.00 32.98 115 LEU A O 1
ATOM 898 N N . LEU A 1 116 ? -15.284 -49.227 27.100 1.00 29.64 116 LEU A N 1
ATOM 899 C CA . LEU A 1 116 ? -15.037 -50.666 27.120 1.00 29.70 116 LEU A CA 1
ATOM 900 C C . LEU A 1 116 ? -13.580 -50.993 26.765 1.00 33.51 116 LEU A C 1
ATOM 901 O O . LEU A 1 116 ? -13.011 -51.942 27.310 1.00 33.66 116 LEU A O 1
ATOM 906 N N . GLY A 1 117 ? -13.003 -50.187 25.876 1.00 29.39 117 GLY A N 1
ATOM 907 C CA . GLY A 1 117 ? -11.646 -50.342 25.374 1.00 28.62 117 GLY A CA 1
ATOM 908 C C . GLY A 1 117 ? -10.542 -50.181 26.388 1.00 32.39 117 GLY A C 1
ATOM 909 O O . GLY A 1 117 ? -9.732 -51.097 26.542 1.00 32.99 117 GLY A O 1
ATOM 910 N N . ILE A 1 118 ? -10.478 -49.009 27.060 1.00 27.69 118 ILE A N 1
ATOM 911 C CA . ILE A 1 118 ? -9.456 -48.686 28.071 1.00 26.71 118 ILE A CA 1
ATOM 912 C C . ILE A 1 118 ? -9.334 -49.822 29.131 1.00 30.59 118 ILE A C 1
ATOM 913 O O . ILE A 1 118 ? -8.216 -50.320 29.292 1.00 29.44 118 ILE A O 1
ATOM 918 N N . PRO A 1 119 ? -10.430 -50.302 29.794 1.00 27.27 119 PRO A N 1
ATOM 919 C CA . PRO A 1 119 ? -10.276 -51.406 30.760 1.00 26.95 119 PRO A CA 1
ATOM 920 C C . PRO A 1 119 ? -9.780 -52.713 30.140 1.00 31.28 119 PRO A C 1
ATOM 921 O O . PRO A 1 119 ? -9.005 -53.411 30.785 1.00 31.60 119 PRO A O 1
ATOM 925 N N . LEU A 1 120 ? -10.192 -53.025 28.892 1.00 27.37 120 LEU A N 1
ATOM 926 C CA . LEU A 1 120 ? -9.751 -54.203 28.137 1.00 27.13 120 LEU A CA 1
ATOM 927 C C . LEU A 1 120 ? -8.235 -54.130 27.860 1.00 31.32 120 LEU A C 1
ATOM 928 O O . LEU A 1 120 ? -7.532 -55.119 28.055 1.00 31.03 120 LEU A O 1
ATOM 933 N N . THR A 1 121 ? -7.744 -52.945 27.447 1.00 28.69 121 THR A N 1
ATOM 934 C CA . THR A 1 121 ? -6.331 -52.663 27.143 1.00 28.88 121 THR A CA 1
ATOM 935 C C . THR A 1 121 ? -5.474 -52.765 28.413 1.00 34.72 121 THR A C 1
ATOM 936 O O . THR A 1 121 ? -4.437 -53.428 28.395 1.00 34.32 121 THR A O 1
ATOM 940 N N . LEU A 1 122 ? -5.930 -52.114 29.508 1.00 32.64 122 LEU A N 1
ATOM 941 C CA . LEU A 1 122 ? -5.295 -52.085 30.826 1.00 32.69 122 LEU A CA 1
ATOM 942 C C . LEU A 1 122 ? -5.138 -53.483 31.405 1.00 35.06 122 LEU A C 1
ATOM 943 O O . LEU A 1 122 ? -4.065 -53.809 31.913 1.00 34.98 122 LEU A O 1
ATOM 948 N N . VAL A 1 123 ? -6.196 -54.309 31.314 1.00 30.25 123 VAL A N 1
ATOM 949 C CA . VAL A 1 123 ? -6.181 -55.693 31.792 1.00 29.82 123 VAL A CA 1
ATOM 950 C C . VAL A 1 123 ? -5.196 -56.521 30.951 1.00 35.01 123 VAL A C 1
ATOM 951 O O . VAL A 1 123 ? -4.366 -57.231 31.524 1.00 34.61 123 VAL A O 1
ATOM 955 N N . MET A 1 124 ? -5.245 -56.359 29.606 1.00 32.19 124 MET A N 1
ATOM 956 C CA . MET A 1 124 ? -4.378 -57.032 28.633 1.00 32.05 124 MET A CA 1
ATOM 957 C C . MET A 1 124 ? -2.894 -56.755 28.910 1.00 35.42 124 MET A C 1
ATOM 958 O O . MET A 1 124 ? -2.093 -57.694 28.899 1.00 34.67 124 MET A O 1
ATOM 963 N N . PHE A 1 125 ? -2.534 -55.474 29.143 1.00 32.04 125 PHE A N 1
ATOM 964 C CA . PHE A 1 125 ? -1.152 -55.079 29.416 1.00 31.84 125 PHE A CA 1
ATOM 965 C C . PHE A 1 125 ? -0.655 -55.589 30.759 1.00 37.72 125 PHE A C 1
ATOM 966 O O . PHE A 1 125 ? 0.517 -55.949 30.864 1.00 36.46 125 PHE A O 1
ATOM 974 N N . GLN A 1 126 ? -1.544 -55.662 31.773 1.00 36.47 126 GLN A N 1
ATOM 975 C CA . GLN A 1 126 ? -1.188 -56.179 33.101 1.00 36.60 126 GLN A CA 1
ATOM 976 C C . GLN A 1 126 ? -1.057 -57.698 33.080 1.00 41.84 126 GLN A C 1
ATOM 977 O O . GLN A 1 126 ? -0.199 -58.245 33.773 1.00 41.93 126 GLN A O 1
ATOM 983 N N . SER A 1 127 ? -1.886 -58.373 32.258 1.00 39.01 127 SER A N 1
ATOM 984 C CA . SER A 1 127 ? -1.856 -59.825 32.091 1.00 39.19 127 SER A CA 1
ATOM 985 C C . SER A 1 127 ? -0.604 -60.258 31.320 1.00 43.99 127 SER A C 1
ATOM 986 O O . SER A 1 127 ? 0.116 -61.140 31.794 1.00 44.04 127 SER A O 1
ATOM 989 N N . LEU A 1 128 ? -0.321 -59.607 30.161 1.00 39.85 128 LEU A N 1
ATOM 990 C CA . LEU A 1 128 ? 0.861 -59.892 29.341 1.00 39.03 128 LEU A CA 1
ATOM 991 C C . LEU A 1 128 ? 2.133 -59.459 30.061 1.00 42.91 128 LEU A C 1
ATOM 992 O O . LEU A 1 128 ? 3.165 -60.121 29.931 1.00 43.34 128 LEU A O 1
ATOM 997 N N . GLY A 1 129 ? 2.029 -58.379 30.837 1.00 38.76 129 GLY A N 1
ATOM 998 C CA . GLY A 1 129 ? 3.121 -57.849 31.644 1.00 38.42 129 GLY A CA 1
ATOM 999 C C . GLY A 1 129 ? 3.576 -58.834 32.702 1.00 41.38 129 GLY A C 1
ATOM 1000 O O . GLY A 1 129 ? 4.782 -59.018 32.892 1.00 41.22 129 GLY A O 1
ATOM 1001 N N . GLU A 1 130 ? 2.599 -59.507 33.365 1.00 36.21 130 GLU A N 1
ATOM 1002 C CA . GLU A 1 130 ? 2.814 -60.539 34.386 1.00 35.05 130 GLU A CA 1
ATOM 1003 C C . GLU A 1 130 ? 3.495 -61.757 33.755 1.00 37.61 130 GLU A C 1
ATOM 1004 O O . GLU A 1 130 ? 4.430 -62.293 34.352 1.00 36.75 130 GLU A O 1
ATOM 1010 N N . ARG A 1 131 ? 3.023 -62.192 32.557 1.00 34.09 131 ARG A N 1
ATOM 1011 C CA . ARG A 1 131 ? 3.574 -63.336 31.817 1.00 33.94 131 ARG A CA 1
ATOM 1012 C C . ARG A 1 131 ? 5.030 -63.099 31.437 1.00 38.37 131 ARG A C 1
ATOM 1013 O O . ARG A 1 131 ? 5.831 -64.034 31.489 1.00 38.58 131 ARG A O 1
ATOM 1021 N N . ILE A 1 132 ? 5.375 -61.845 31.081 1.00 34.58 132 ILE A N 1
ATOM 1022 C CA . ILE A 1 132 ? 6.741 -61.436 30.740 1.00 34.34 132 ILE A CA 1
ATOM 1023 C C . ILE A 1 132 ? 7.638 -61.507 31.988 1.00 38.18 132 ILE A C 1
ATOM 1024 O O . ILE A 1 132 ? 8.745 -62.040 31.901 1.00 38.02 132 ILE A O 1
ATOM 1029 N N . ASN A 1 133 ? 7.128 -61.032 33.149 1.00 34.38 133 ASN A N 1
ATOM 1030 C CA . ASN A 1 133 ? 7.834 -61.080 34.431 1.00 34.07 133 ASN A CA 1
ATOM 1031 C C . ASN A 1 133 ? 8.094 -62.529 34.858 1.00 39.36 133 ASN A C 1
ATOM 1032 O O . ASN A 1 133 ? 9.207 -62.845 35.283 1.00 38.55 133 ASN A O 1
ATOM 1037 N N . THR A 1 134 ? 7.081 -63.414 34.694 1.00 37.54 134 THR A N 1
ATOM 1038 C CA . THR A 1 134 ? 7.155 -64.846 35.011 1.00 37.97 134 THR A CA 1
ATOM 1039 C C . THR A 1 134 ? 8.220 -65.544 34.142 1.00 44.84 134 THR A C 1
ATOM 1040 O O . THR A 1 134 ? 8.963 -66.385 34.657 1.00 45.33 134 THR A O 1
ATOM 1044 N N . LEU A 1 135 ? 8.315 -65.163 32.849 1.00 42.55 135 LEU A N 1
ATOM 1045 C CA . LEU A 1 135 ? 9.302 -65.695 31.907 1.00 43.00 135 LEU A CA 1
ATOM 1046 C C . LEU A 1 135 ? 10.707 -65.234 32.289 1.00 48.21 135 LEU A C 1
ATOM 1047 O O . LEU A 1 135 ? 11.620 -66.059 32.316 1.00 48.17 135 LEU A O 1
ATOM 1052 N N . VAL A 1 136 ? 10.871 -63.927 32.599 1.00 45.97 136 VAL A N 1
ATOM 1053 C CA . VAL A 1 136 ? 12.145 -63.322 33.017 1.00 46.71 136 VAL A CA 1
ATOM 1054 C C . VAL A 1 136 ? 12.638 -63.983 34.317 1.00 52.90 136 VAL A C 1
ATOM 1055 O O . VAL A 1 136 ? 13.812 -64.355 34.405 1.00 52.64 136 VAL A O 1
ATOM 1059 N N . ARG A 1 137 ? 11.715 -64.185 35.289 1.00 51.05 137 ARG A N 1
ATOM 1060 C CA . ARG A 1 137 ? 11.980 -64.843 36.574 1.00 51.17 137 ARG A CA 1
ATOM 1061 C C . ARG A 1 137 ? 12.435 -66.290 36.347 1.00 56.25 137 ARG A C 1
ATOM 1062 O O . ARG A 1 137 ? 13.325 -66.759 37.053 1.00 55.77 137 ARG A O 1
ATOM 1070 N N . TYR A 1 138 ? 11.853 -66.975 35.342 1.00 54.17 138 TYR A N 1
ATOM 1071 C CA . TYR A 1 138 ? 12.231 -68.342 34.985 1.00 54.76 138 TYR A CA 1
ATOM 1072 C C . TYR A 1 138 ? 13.596 -68.364 34.298 1.00 60.16 138 TYR A C 1
ATOM 1073 O O . TYR A 1 138 ? 14.425 -69.209 34.640 1.00 60.11 138 TYR A O 1
ATOM 1082 N N . LEU A 1 139 ? 13.824 -67.444 33.333 1.00 57.64 139 LEU A N 1
ATOM 1083 C CA . LEU A 1 139 ? 15.081 -67.324 32.587 1.00 57.95 139 LEU A CA 1
ATOM 1084 C C . LEU A 1 139 ? 16.258 -67.028 33.513 1.00 63.05 139 LEU A C 1
ATOM 1085 O O . LEU A 1 139 ? 17.311 -67.655 33.371 1.00 62.31 139 LEU A O 1
ATOM 1090 N N . LEU A 1 140 ? 16.064 -66.100 34.477 1.00 60.88 140 LEU A N 1
ATOM 1091 C CA . LEU A 1 140 ? 17.080 -65.718 35.458 1.00 61.46 140 LEU A CA 1
ATOM 1092 C C . LEU A 1 140 ? 17.399 -66.872 36.417 1.00 67.58 140 LEU A C 1
ATOM 1093 O O . LEU A 1 140 ? 18.563 -67.048 36.779 1.00 67.05 140 LEU A O 1
ATOM 1098 N N . HIS A 1 141 ? 16.372 -67.660 36.806 1.00 65.91 141 HIS A N 1
ATOM 1099 C CA . HIS A 1 141 ? 16.521 -68.824 37.680 1.00 66.49 141 HIS A CA 1
ATOM 1100 C C . HIS A 1 141 ? 17.321 -69.917 36.970 1.00 72.01 141 HIS A C 1
ATOM 1101 O O . HIS A 1 141 ? 18.202 -70.517 37.586 1.00 71.66 141 HIS A O 1
ATOM 1108 N N . ARG A 1 142 ? 17.027 -70.156 35.677 1.00 70.31 142 ARG A N 1
ATOM 1109 C CA . ARG A 1 142 ? 17.721 -71.141 34.846 1.00 71.18 142 ARG A CA 1
ATOM 1110 C C . ARG A 1 142 ? 19.184 -70.739 34.608 1.00 77.31 142 ARG A C 1
ATOM 1111 O O . ARG A 1 142 ? 20.059 -71.611 34.607 1.00 76.63 142 ARG A O 1
ATOM 1119 N N . ALA A 1 143 ? 19.441 -69.416 34.429 1.00 75.33 143 ALA A N 1
ATOM 1120 C CA . ALA A 1 143 ? 20.773 -68.835 34.215 1.00 75.37 143 ALA A CA 1
ATOM 1121 C C . ALA A 1 143 ? 21.635 -68.951 35.471 1.00 80.44 143 ALA A C 1
ATOM 1122 O O . ALA A 1 143 ? 22.800 -69.336 35.360 1.00 80.15 143 ALA A O 1
ATOM 1124 N N . LYS A 1 144 ? 21.059 -68.637 36.661 1.00 78.07 144 LYS A N 1
ATOM 1125 C CA . LYS A 1 144 ? 21.718 -68.729 37.974 1.00 78.24 144 LYS A CA 1
ATOM 1126 C C . LYS A 1 144 ? 22.131 -70.177 38.252 1.00 82.75 144 LYS A C 1
ATOM 1127 O O . LYS A 1 144 ? 23.250 -70.419 38.710 1.00 82.01 144 LYS A O 1
ATOM 1133 N N . LYS A 1 145 ? 21.226 -71.131 37.938 1.00 80.08 145 LYS A N 1
ATOM 1134 C CA . LYS A 1 145 ? 21.419 -72.576 38.075 1.00 80.09 145 LYS A CA 1
ATOM 1135 C C . LYS A 1 145 ? 22.496 -73.055 37.087 1.00 85.18 145 LYS A C 1
ATOM 1136 O O . LYS A 1 145 ? 23.287 -73.942 37.419 1.00 84.04 145 LYS A O 1
ATOM 1140 N N . GLY A 1 146 ? 22.511 -72.444 35.899 1.00 83.45 146 GLY A N 1
ATOM 1141 C CA . GLY A 1 146 ? 23.442 -72.746 34.819 1.00 83.87 146 GLY A CA 1
ATOM 1142 C C . GLY A 1 146 ? 24.875 -72.349 35.106 1.00 89.20 146 GLY A C 1
ATOM 1143 O O . GLY A 1 146 ? 25.776 -73.185 34.983 1.00 89.27 146 GLY A O 1
ATOM 1144 N N . LEU A 1 147 ? 25.096 -71.069 35.482 1.00 86.39 147 LEU A N 1
ATOM 1145 C CA . LEU A 1 147 ? 26.423 -70.521 35.787 1.00 86.56 147 LEU A CA 1
ATOM 1146 C C . LEU A 1 147 ? 27.064 -71.139 37.045 1.00 91.35 147 LEU A C 1
ATOM 1147 O O . LEU A 1 147 ? 28.281 -71.348 37.068 1.00 90.96 147 LEU A O 1
ATOM 1149 N N . GLY A 1 148 ? 26.242 -71.445 38.053 1.00 88.36 148 GLY A N 1
ATOM 1150 C CA . GLY A 1 148 ? 26.685 -72.054 39.303 1.00 123.13 148 GLY A CA 1
ATOM 1151 C C . GLY A 1 148 ? 26.212 -71.328 40.546 1.00 154.94 148 GLY A C 1
ATOM 1152 O O . GLY A 1 148 ? 26.906 -70.453 41.066 1.00 117.84 148 GLY A O 1
ATOM 1153 N N . ALA A 1 152 ? 20.092 -69.804 43.910 1.00 72.69 152 ALA A N 1
ATOM 1154 C CA . ALA A 1 152 ? 19.451 -69.822 42.594 1.00 72.42 152 ALA A CA 1
ATOM 1155 C C . ALA A 1 152 ? 18.156 -68.990 42.546 1.00 75.46 152 ALA A C 1
ATOM 1156 O O . ALA A 1 152 ? 17.707 -68.624 41.456 1.00 74.80 152 ALA A O 1
ATOM 1158 N N . ASP A 1 153 ? 17.563 -68.706 43.726 1.00 71.21 153 ASP A N 1
ATOM 1159 C CA . ASP A 1 153 ? 16.329 -67.934 43.901 1.00 70.48 153 ASP A CA 1
ATOM 1160 C C . ASP A 1 153 ? 16.431 -66.509 43.362 1.00 72.14 153 ASP A C 1
ATOM 1161 O O . ASP A 1 153 ? 17.430 -65.823 43.602 1.00 72.32 153 ASP A O 1
ATOM 1166 N N . VAL A 1 154 ? 15.400 -66.090 42.601 1.00 65.67 154 VAL A N 1
ATOM 1167 C CA . VAL A 1 154 ? 15.299 -64.771 41.980 1.00 63.90 154 VAL A CA 1
ATOM 1168 C C . VAL A 1 154 ? 14.639 -63.810 42.969 1.00 63.57 154 VAL A C 1
ATOM 1169 O O . VAL A 1 154 ? 13.495 -64.033 43.376 1.00 63.46 154 VAL A O 1
ATOM 1173 N N . SER A 1 155 ? 15.365 -62.752 43.358 1.00 56.66 155 SER A N 1
ATOM 1174 C CA . SER A 1 155 ? 14.868 -61.755 44.305 1.00 55.13 155 SER A CA 1
ATOM 1175 C C . SER A 1 155 ? 14.059 -60.662 43.620 1.00 56.38 155 SER A C 1
ATOM 1176 O O . SER A 1 155 ? 14.068 -60.566 42.394 1.00 56.01 155 SER A O 1
ATOM 1179 N N . MET A 1 156 ? 13.357 -59.840 44.422 1.00 51.33 156 MET A N 1
ATOM 1180 C CA . MET A 1 156 ? 12.560 -58.701 43.965 1.00 50.62 156 MET A CA 1
ATOM 1181 C C . MET A 1 156 ? 13.501 -57.635 43.382 1.00 53.92 156 MET A C 1
ATOM 1182 O O . MET A 1 156 ? 13.206 -57.060 42.334 1.00 53.83 156 MET A O 1
ATOM 1187 N N . ALA A 1 157 ? 14.650 -57.418 44.045 1.00 49.78 157 ALA A N 1
ATOM 1188 C CA . ALA A 1 157 ? 15.684 -56.463 43.652 1.00 49.05 157 ALA A CA 1
ATOM 1189 C C . ALA A 1 157 ? 16.270 -56.764 42.268 1.00 49.73 157 ALA A C 1
ATOM 1190 O O . ALA A 1 157 ? 16.519 -55.825 41.511 1.00 48.63 157 ALA A O 1
ATOM 1192 N N . ASN A 1 158 ? 16.471 -58.064 41.935 1.00 44.32 158 ASN A N 1
ATOM 1193 C CA . ASN A 1 158 ? 16.971 -58.515 40.632 1.00 43.04 158 ASN A CA 1
ATOM 1194 C C . ASN A 1 158 ? 15.937 -58.207 39.556 1.00 45.56 158 ASN A C 1
ATOM 1195 O O . ASN A 1 158 ? 16.304 -57.820 38.449 1.00 45.29 158 ASN A O 1
ATOM 1200 N N . MET A 1 159 ? 14.641 -58.368 39.897 1.00 41.06 159 MET A N 1
ATOM 1201 C CA . MET A 1 159 ? 13.507 -58.121 39.012 1.00 40.03 159 MET A CA 1
ATOM 1202 C C . MET A 1 159 ? 13.326 -56.644 38.703 1.00 42.44 159 MET A C 1
ATOM 1203 O O . MET A 1 159 ? 13.028 -56.302 37.555 1.00 43.30 159 MET A O 1
ATOM 1208 N N . VAL A 1 160 ? 13.521 -55.768 39.713 1.00 36.20 160 VAL A N 1
ATOM 1209 C CA . VAL A 1 160 ? 13.423 -54.310 39.560 1.00 35.05 160 VAL A CA 1
ATOM 1210 C C . VAL A 1 160 ? 14.572 -53.807 38.651 1.00 37.61 160 VAL A C 1
ATOM 1211 O O . VAL A 1 160 ? 14.355 -52.917 37.830 1.00 36.38 160 VAL A O 1
ATOM 1215 N N . LEU A 1 161 ? 15.762 -54.435 38.758 1.00 33.65 161 LEU A N 1
ATOM 1216 C CA . LEU A 1 161 ? 16.935 -54.108 37.949 1.00 33.13 161 LEU A CA 1
ATOM 1217 C C . LEU A 1 161 ? 16.718 -54.461 36.473 1.00 37.21 161 LEU A C 1
ATOM 1218 O O . LEU A 1 161 ? 16.933 -53.606 35.617 1.00 37.59 161 LEU A O 1
ATOM 1223 N N . ILE A 1 162 ? 16.271 -55.700 36.179 1.00 32.98 162 ILE A N 1
ATOM 1224 C CA . ILE A 1 162 ? 15.979 -56.164 34.813 1.00 32.56 162 ILE A CA 1
ATOM 1225 C C . ILE A 1 162 ? 14.812 -55.352 34.219 1.00 36.60 162 ILE A C 1
ATOM 1226 O O . ILE A 1 162 ? 14.871 -54.956 33.057 1.00 36.52 162 ILE A O 1
ATOM 1231 N N . GLY A 1 163 ? 13.799 -55.088 35.039 1.00 33.13 163 GLY A N 1
ATOM 1232 C CA . GLY A 1 163 ? 12.632 -54.306 34.656 1.00 33.14 163 GLY A CA 1
ATOM 1233 C C . GLY A 1 163 ? 12.985 -52.891 34.252 1.00 37.81 163 GLY A C 1
ATOM 1234 O O . GLY A 1 163 ? 12.579 -52.437 33.180 1.00 36.36 163 GLY A O 1
ATOM 1235 N N . PHE A 1 164 ? 13.777 -52.203 35.095 1.00 36.66 164 PHE A N 1
ATOM 1236 C CA . PHE A 1 164 ? 14.223 -50.826 34.866 1.00 37.17 164 PHE A CA 1
ATOM 1237 C C . PHE A 1 164 ? 15.117 -50.704 33.638 1.00 41.44 164 PHE A C 1
ATOM 1238 O O . PHE A 1 164 ? 14.982 -49.736 32.891 1.00 41.87 164 PHE A O 1
ATOM 1246 N N . PHE A 1 165 ? 16.017 -51.688 33.426 1.00 36.95 165 PHE A N 1
ATOM 1247 C CA . PHE A 1 165 ? 16.924 -51.730 32.278 1.00 36.30 165 PHE A CA 1
ATOM 1248 C C . PHE A 1 165 ? 16.176 -51.981 30.985 1.00 39.36 165 PHE A C 1
ATOM 1249 O O . PHE A 1 165 ? 16.549 -51.418 29.961 1.00 39.96 165 PHE A O 1
ATOM 1257 N N . SER A 1 166 ? 15.107 -52.805 31.037 1.00 34.71 166 SER A N 1
ATOM 1258 C CA . SER A 1 166 ? 14.224 -53.113 29.906 1.00 34.03 166 SER A CA 1
ATOM 1259 C C . SER A 1 166 ? 13.537 -51.831 29.441 1.00 37.65 166 SER A C 1
ATOM 1260 O O . SER A 1 166 ? 13.418 -51.612 28.236 1.00 37.94 166 SER A O 1
ATOM 1263 N N . CYS A 1 167 ? 13.126 -50.973 30.409 1.00 33.22 167 CYS A N 1
ATOM 1264 C CA . CYS A 1 167 ? 12.479 -49.681 30.182 1.00 32.60 167 CYS A CA 1
ATOM 1265 C C . CYS A 1 167 ? 13.402 -48.720 29.446 1.00 36.96 167 CYS A C 1
ATOM 1266 O O . CYS A 1 167 ? 12.960 -48.101 28.475 1.00 37.94 167 CYS A O 1
ATOM 1269 N N . ILE A 1 168 ? 14.676 -48.605 29.882 1.00 31.85 168 ILE A N 1
ATOM 1270 C CA . ILE A 1 168 ? 15.646 -47.728 29.215 1.00 31.88 168 ILE A CA 1
ATOM 1271 C C . ILE A 1 168 ? 15.992 -48.280 27.815 1.00 35.44 168 ILE A C 1
ATOM 1272 O O . ILE A 1 168 ? 16.113 -47.499 26.867 1.00 35.31 168 ILE A O 1
ATOM 1277 N N . SER A 1 169 ? 16.114 -49.622 27.687 1.00 30.71 169 SER A N 1
ATOM 1278 C CA . SER A 1 169 ? 16.416 -50.292 26.419 1.00 29.67 169 SER A CA 1
ATOM 1279 C C . SER A 1 169 ? 15.316 -50.073 25.387 1.00 31.14 169 SER A C 1
ATOM 1280 O O . SER A 1 169 ? 15.631 -49.873 24.216 1.00 29.98 169 SER A O 1
ATOM 1283 N N . THR A 1 170 ? 14.037 -50.066 25.825 1.00 26.27 170 THR A N 1
ATOM 1284 C CA . THR A 1 170 ? 12.890 -49.835 24.941 1.00 25.42 170 THR A CA 1
ATOM 1285 C C . THR A 1 170 ? 12.827 -48.360 24.509 1.00 29.22 170 THR A C 1
ATOM 1286 O O . THR A 1 170 ? 12.502 -48.092 23.353 1.00 29.88 170 THR A O 1
ATOM 1290 N N . LEU A 1 171 ? 13.176 -47.417 25.409 1.00 23.97 171 LEU A N 1
ATOM 1291 C CA . LEU A 1 171 ? 13.208 -45.990 25.076 1.00 22.99 171 LEU A CA 1
ATOM 1292 C C . LEU A 1 171 ? 14.362 -45.685 24.113 1.00 29.06 171 LEU A C 1
ATOM 1293 O O . LEU A 1 171 ? 14.172 -44.924 23.169 1.00 27.99 171 LEU A O 1
ATOM 1298 N N . CYS A 1 172 ? 15.541 -46.308 24.330 1.00 28.44 172 CYS A N 1
ATOM 1299 C CA . CYS A 1 172 ? 16.736 -46.104 23.504 1.00 29.62 172 CYS A CA 1
ATOM 1300 C C . CYS A 1 172 ? 16.635 -46.745 22.099 1.00 32.89 172 CYS A C 1
ATOM 1301 O O . CYS A 1 172 ? 17.064 -46.109 21.134 1.00 31.83 172 CYS A O 1
ATOM 1304 N N . ILE A 1 173 ? 16.043 -47.968 21.982 1.00 29.20 173 ILE A N 1
ATOM 1305 C CA . ILE A 1 173 ? 15.804 -48.658 20.700 1.00 28.35 173 ILE A CA 1
ATOM 1306 C C . ILE A 1 173 ? 14.841 -47.797 19.894 1.00 32.01 173 ILE A C 1
ATOM 1307 O O . ILE A 1 173 ? 15.075 -47.569 18.708 1.00 32.69 173 ILE A O 1
ATOM 1312 N N . GLY A 1 174 ? 13.795 -47.309 20.560 1.00 27.57 174 GLY A N 1
ATOM 1313 C CA . GLY A 1 174 ? 12.781 -46.450 19.961 1.00 26.98 174 GLY A CA 1
ATOM 1314 C C . GLY A 1 174 ? 13.337 -45.136 19.462 1.00 29.51 174 GLY A C 1
ATOM 1315 O O . GLY A 1 174 ? 13.104 -44.768 18.309 1.00 27.76 174 GLY A O 1
ATOM 1316 N N . ALA A 1 175 ? 14.120 -44.450 20.325 1.00 26.60 175 ALA A N 1
ATOM 1317 C CA . ALA A 1 175 ? 14.760 -43.169 20.025 1.00 26.32 175 ALA A CA 1
ATOM 1318 C C . ALA A 1 175 ? 15.643 -43.262 18.781 1.00 31.23 175 ALA A C 1
ATOM 1319 O O . ALA A 1 175 ? 15.516 -42.419 17.897 1.00 30.37 175 ALA A O 1
ATOM 1321 N N . ALA A 1 176 ? 16.472 -44.325 18.682 1.00 29.07 176 ALA A N 1
ATOM 1322 C CA . ALA A 1 176 ? 17.359 -44.584 17.544 1.00 29.13 176 ALA A CA 1
ATOM 1323 C C . ALA A 1 176 ? 16.551 -44.755 16.250 1.00 35.45 176 ALA A C 1
ATOM 1324 O O . ALA A 1 176 ? 16.916 -44.184 15.221 1.00 36.59 176 ALA A O 1
ATOM 1326 N N . ALA A 1 177 ? 15.435 -45.491 16.318 1.00 31.99 177 ALA A N 1
ATOM 1327 C CA . ALA A 1 177 ? 14.567 -45.746 15.176 1.00 32.32 177 ALA A CA 1
ATOM 1328 C C . ALA A 1 177 ? 13.754 -44.518 14.750 1.00 37.78 177 ALA A C 1
ATOM 1329 O O . ALA A 1 177 ? 13.676 -44.242 13.555 1.00 37.72 177 ALA A O 1
ATOM 1331 N N . PHE A 1 178 ? 13.164 -43.779 15.712 1.00 34.99 178 PHE A N 1
ATOM 1332 C CA . PHE A 1 178 ? 12.353 -42.594 15.421 1.00 34.93 178 PHE A CA 1
ATOM 1333 C C . PHE A 1 178 ? 13.184 -41.364 15.025 1.00 40.06 178 PHE A C 1
ATOM 1334 O O . PHE A 1 178 ? 12.716 -40.567 14.215 1.00 39.53 178 PHE A O 1
ATOM 1342 N N . SER A 1 179 ? 14.415 -41.222 15.556 1.00 37.94 179 SER A N 1
ATOM 1343 C CA . SER A 1 179 ? 15.295 -40.111 15.185 1.00 38.52 179 SER A CA 1
ATOM 1344 C C . SER A 1 179 ? 15.765 -40.262 13.735 1.00 44.49 179 SER A C 1
ATOM 1345 O O . SER A 1 179 ? 16.137 -39.268 13.111 1.00 44.97 179 SER A O 1
ATOM 1348 N N . HIS A 1 180 ? 15.715 -41.503 13.198 1.00 41.89 180 HIS A N 1
ATOM 1349 C CA . HIS A 1 180 ? 16.097 -41.836 11.828 1.00 42.19 180 HIS A CA 1
ATOM 1350 C C . HIS A 1 180 ? 14.967 -41.561 10.831 1.00 45.21 180 HIS A C 1
ATOM 1351 O O . HIS A 1 180 ? 15.191 -40.843 9.851 1.00 43.99 180 HIS A O 1
ATOM 1358 N N . TYR A 1 181 ? 13.770 -42.154 11.067 1.00 42.12 181 TYR A N 1
ATOM 1359 C CA . TYR A 1 181 ? 12.610 -42.033 10.173 1.00 42.03 181 TYR A CA 1
ATOM 1360 C C . TYR A 1 181 ? 11.872 -40.701 10.277 1.00 45.36 181 TYR A C 1
ATOM 1361 O O . TYR A 1 181 ? 11.312 -40.258 9.272 1.00 45.33 181 TYR A O 1
ATOM 1370 N N . GLU A 1 182 ? 11.866 -40.063 11.461 1.00 41.48 182 GLU A N 1
ATOM 1371 C CA . GLU A 1 182 ? 11.210 -38.764 11.640 1.00 41.47 182 GLU A CA 1
ATOM 1372 C C . GLU A 1 182 ? 12.182 -37.570 11.499 1.00 46.02 182 GLU A C 1
ATOM 1373 O O . GLU A 1 182 ? 11.750 -36.418 11.556 1.00 45.68 182 GLU A O 1
ATOM 1379 N N . HIS A 1 183 ? 13.483 -37.848 11.294 1.00 43.69 183 HIS A N 1
ATOM 1380 C CA . HIS A 1 183 ? 14.554 -36.851 11.180 1.00 44.23 183 HIS A CA 1
ATOM 1381 C C . HIS A 1 183 ? 14.572 -35.884 12.387 1.00 44.28 183 HIS A C 1
ATOM 1382 O O . HIS A 1 183 ? 14.732 -34.672 12.224 1.00 44.69 183 HIS A O 1
ATOM 1389 N N . TRP A 1 184 ? 14.370 -36.444 13.598 1.00 36.81 184 TRP A N 1
ATOM 1390 C CA . TRP A 1 184 ? 14.397 -35.746 14.887 1.00 34.45 184 TRP A CA 1
ATOM 1391 C C . TRP A 1 184 ? 15.755 -36.034 15.510 1.00 35.97 184 TRP A C 1
ATOM 1392 O O . TRP A 1 184 ? 16.423 -36.972 15.084 1.00 35.10 184 TRP A O 1
ATOM 1403 N N . THR A 1 185 ? 16.154 -35.272 16.538 1.00 31.76 185 THR A N 1
ATOM 1404 C CA . THR A 1 185 ? 17.409 -35.541 17.244 1.00 31.50 185 THR A CA 1
ATOM 1405 C C . THR A 1 185 ? 17.116 -36.711 18.199 1.00 34.11 185 THR A C 1
ATOM 1406 O O . THR A 1 185 ? 15.949 -36.906 18.549 1.00 33.46 185 THR A O 1
ATOM 1410 N N . PHE A 1 186 ? 18.148 -37.485 18.619 1.00 29.10 186 PHE A N 1
ATOM 1411 C CA . PHE A 1 186 ? 17.960 -38.616 19.537 1.00 27.60 186 PHE A CA 1
ATOM 1412 C C . PHE A 1 186 ? 17.209 -38.178 20.787 1.00 31.74 186 PHE A C 1
ATOM 1413 O O . PHE A 1 186 ? 16.303 -38.888 21.222 1.00 31.78 186 PHE A O 1
ATOM 1421 N N . PHE A 1 187 ? 17.556 -36.995 21.332 1.00 28.03 187 PHE A N 1
ATOM 1422 C CA . PHE A 1 187 ? 16.906 -36.414 22.508 1.00 27.72 187 PHE A CA 1
ATOM 1423 C C . PHE A 1 187 ? 15.397 -36.171 22.284 1.00 29.01 187 PHE A C 1
ATOM 1424 O O . PHE A 1 187 ? 14.601 -36.501 23.164 1.00 27.64 187 PHE A O 1
ATOM 1432 N N . GLN A 1 188 ? 15.019 -35.594 21.114 1.00 24.44 188 GLN A N 1
ATOM 1433 C CA . GLN A 1 188 ? 13.621 -35.322 20.735 1.00 23.07 188 GLN A CA 1
ATOM 1434 C C . GLN A 1 188 ? 12.837 -36.630 20.611 1.00 25.30 188 GLN A C 1
ATOM 1435 O O . GLN A 1 188 ? 11.758 -36.748 21.194 1.00 25.03 188 GLN A O 1
ATOM 1441 N N . ALA A 1 189 ? 13.397 -37.615 19.871 1.00 20.39 189 ALA A N 1
ATOM 1442 C CA . ALA A 1 189 ? 12.829 -38.948 19.673 1.00 19.70 189 ALA A CA 1
ATOM 1443 C C . ALA A 1 189 ? 12.697 -39.708 21.010 1.00 24.31 189 ALA A C 1
ATOM 1444 O O . ALA A 1 189 ? 11.699 -40.410 21.210 1.00 24.09 189 ALA A O 1
ATOM 1446 N N . TYR A 1 190 ? 13.682 -39.532 21.929 1.00 20.17 190 TYR A N 1
ATOM 1447 C CA . TYR A 1 190 ? 13.687 -40.127 23.272 1.00 19.83 190 TYR A CA 1
ATOM 1448 C C . TYR A 1 190 ? 12.538 -39.536 24.092 1.00 23.20 190 TYR A C 1
ATOM 1449 O O . TYR A 1 190 ? 11.813 -40.279 24.758 1.00 22.94 190 TYR A O 1
ATOM 1458 N N . TYR A 1 191 ? 12.384 -38.196 24.037 1.00 19.48 191 TYR A N 1
ATOM 1459 C CA . TYR A 1 191 ? 11.336 -37.439 24.719 1.00 18.95 191 TYR A CA 1
ATOM 1460 C C . TYR A 1 191 ? 9.963 -37.878 24.206 1.00 23.44 191 TYR A C 1
ATOM 1461 O O . TYR A 1 191 ? 9.045 -38.050 25.011 1.00 22.88 191 TYR A O 1
ATOM 1470 N N . TYR A 1 192 ? 9.849 -38.116 22.878 1.00 20.79 192 TYR A N 1
ATOM 1471 C CA . TYR A 1 192 ? 8.621 -38.603 22.245 1.00 21.12 192 TYR A CA 1
ATOM 1472 C C . TYR A 1 192 ? 8.279 -39.997 22.769 1.00 25.71 192 TYR A C 1
ATOM 1473 O O . TYR A 1 192 ? 7.124 -40.235 23.121 1.00 27.08 192 TYR A O 1
ATOM 1482 N N . CYS A 1 193 ? 9.280 -40.902 22.831 1.00 21.37 193 CYS A N 1
ATOM 1483 C CA . CYS A 1 193 ? 9.111 -42.271 23.321 1.00 21.07 193 CYS A CA 1
ATOM 1484 C C . CYS A 1 193 ? 8.706 -42.306 24.788 1.00 24.23 193 CYS A C 1
ATOM 1485 O O . CYS A 1 193 ? 7.853 -43.116 25.157 1.00 23.35 193 CYS A O 1
ATOM 1488 N N . PHE A 1 194 ? 9.278 -41.400 25.610 1.00 19.90 194 PHE A N 1
ATOM 1489 C CA . PHE A 1 194 ? 8.941 -41.289 27.023 1.00 19.26 194 PHE A CA 1
ATOM 1490 C C . PHE A 1 194 ? 7.479 -40.834 27.193 1.00 20.80 194 PHE A C 1
ATOM 1491 O O . PHE A 1 194 ? 6.724 -41.494 27.901 1.00 20.46 194 PHE A O 1
ATOM 1499 N N . ILE A 1 195 ? 7.084 -39.739 26.512 1.00 15.46 195 ILE A N 1
ATOM 1500 C CA . ILE A 1 195 ? 5.743 -39.149 26.568 1.00 14.71 195 ILE A CA 1
ATOM 1501 C C . ILE A 1 195 ? 4.674 -40.124 25.985 1.00 22.10 195 ILE A C 1
ATOM 1502 O O . ILE A 1 195 ? 3.532 -40.137 26.466 1.00 23.13 195 ILE A O 1
ATOM 1507 N N . THR A 1 196 ? 5.064 -40.980 25.012 1.00 18.44 196 THR A N 1
ATOM 1508 C CA . THR A 1 196 ? 4.164 -41.979 24.419 1.00 17.67 196 THR A CA 1
ATOM 1509 C C . THR A 1 196 ? 3.909 -43.130 25.394 1.00 21.47 196 THR A C 1
ATOM 1510 O O . THR A 1 196 ? 2.759 -43.391 25.727 1.00 22.41 196 THR A O 1
ATOM 1514 N N . LEU A 1 197 ? 4.984 -43.813 25.840 1.00 16.76 197 LEU A N 1
ATOM 1515 C CA . LEU A 1 197 ? 4.935 -44.994 26.704 1.00 16.21 197 LEU A CA 1
ATOM 1516 C C . LEU A 1 197 ? 4.492 -44.710 28.150 1.00 20.61 197 LEU A C 1
ATOM 1517 O O . LEU A 1 197 ? 4.212 -45.666 28.879 1.00 20.63 197 LEU A O 1
ATOM 1522 N N . THR A 1 198 ? 4.375 -43.423 28.552 1.00 17.17 198 THR A N 1
ATOM 1523 C CA . THR A 1 198 ? 3.844 -43.051 29.877 1.00 17.19 198 THR A CA 1
ATOM 1524 C C . THR A 1 198 ? 2.362 -42.649 29.737 1.00 21.50 198 THR A C 1
ATOM 1525 O O . THR A 1 198 ? 1.708 -42.322 30.729 1.00 21.70 198 THR A O 1
ATOM 1529 N N . THR A 1 199 ? 1.844 -42.691 28.486 1.00 17.59 199 THR A N 1
ATOM 1530 C CA . THR A 1 199 ? 0.481 -42.363 28.035 1.00 16.39 199 THR A CA 1
ATOM 1531 C C . THR A 1 199 ? 0.123 -40.885 28.255 1.00 17.98 199 THR A C 1
ATOM 1532 O O . THR A 1 199 ? -1.066 -40.545 28.233 1.00 17.96 199 THR A O 1
ATOM 1536 N N . ILE A 1 200 ? 1.144 -40.006 28.411 1.00 11.31 200 ILE A N 1
ATOM 1537 C CA . ILE A 1 200 ? 0.932 -38.565 28.562 1.00 9.95 200 ILE A CA 1
ATOM 1538 C C . ILE A 1 200 ? 0.429 -38.038 27.210 1.00 14.87 200 ILE A C 1
ATOM 1539 O O . ILE A 1 200 ? -0.636 -37.419 27.163 1.00 15.00 200 ILE A O 1
ATOM 1544 N N . GLY A 1 201 ? 1.165 -38.362 26.142 1.00 11.08 201 GLY A N 1
ATOM 1545 C CA . GLY A 1 201 ? 0.846 -38.020 24.761 1.00 11.21 201 GLY A CA 1
ATOM 1546 C C . GLY A 1 201 ? 0.409 -36.591 24.514 1.00 16.39 201 GLY A C 1
ATOM 1547 O O . GLY A 1 201 ? -0.745 -36.360 24.145 1.00 15.52 201 GLY A O 1
ATOM 1548 N N . PHE A 1 202 ? 1.329 -35.622 24.713 1.00 14.32 202 PHE A N 1
ATOM 1549 C CA . PHE A 1 202 ? 1.072 -34.200 24.475 1.00 14.53 202 PHE A CA 1
ATOM 1550 C C . PHE A 1 202 ? 0.640 -33.970 23.030 1.00 19.59 202 PHE A C 1
ATOM 1551 O O . PHE A 1 202 ? -0.335 -33.258 22.796 1.00 21.15 202 PHE A O 1
ATOM 1559 N N . GLY A 1 203 ? 1.346 -34.595 22.089 1.00 15.43 203 GLY A N 1
ATOM 1560 C CA . GLY A 1 203 ? 1.071 -34.462 20.666 1.00 15.76 203 GLY A CA 1
ATOM 1561 C C . GLY A 1 203 ? 1.998 -33.492 19.959 1.00 20.80 203 GLY A C 1
ATOM 1562 O O . GLY A 1 203 ? 1.831 -33.244 18.761 1.00 20.86 203 GLY A O 1
ATOM 1563 N N . ASP A 1 204 ? 2.986 -32.935 20.699 1.00 17.21 204 ASP A N 1
ATOM 1564 C CA . ASP A 1 204 ? 3.984 -32.004 20.171 1.00 17.30 204 ASP A CA 1
ATOM 1565 C C . ASP A 1 204 ? 4.946 -32.703 19.189 1.00 21.67 204 ASP A C 1
ATOM 1566 O O . ASP A 1 204 ? 5.511 -32.065 18.285 1.00 21.18 204 ASP A O 1
ATOM 1571 N N . TYR A 1 205 ? 5.102 -34.025 19.375 1.00 17.63 205 TYR A N 1
ATOM 1572 C CA . TYR A 1 205 ? 5.867 -34.950 18.542 1.00 16.95 205 TYR A CA 1
ATOM 1573 C C . TYR A 1 205 ? 4.934 -36.147 18.335 1.00 21.03 205 TYR A C 1
ATOM 1574 O O . TYR A 1 205 ? 4.422 -36.679 19.319 1.00 19.18 205 TYR A O 1
ATOM 1583 N N . VAL A 1 206 ? 4.612 -36.487 17.068 1.00 19.28 206 VAL A N 1
ATOM 1584 C CA . VAL A 1 206 ? 3.716 -37.599 16.697 1.00 19.79 206 VAL A CA 1
ATOM 1585 C C . VAL A 1 206 ? 4.345 -38.318 15.505 1.00 27.38 206 VAL A C 1
ATOM 1586 O O . VAL A 1 206 ? 4.625 -37.677 14.487 1.00 27.46 206 VAL A O 1
ATOM 1590 N N . ALA A 1 207 ? 4.549 -39.642 15.620 1.00 26.81 207 ALA A N 1
ATOM 1591 C CA . ALA A 1 207 ? 5.103 -40.448 14.528 1.00 28.38 207 ALA A CA 1
ATOM 1592 C C . ALA A 1 207 ? 4.051 -40.638 13.430 1.00 35.41 207 ALA A C 1
ATOM 1593 O O . ALA A 1 207 ? 2.854 -40.502 13.700 1.00 35.56 207 ALA A O 1
ATOM 1595 N N . LEU A 1 208 ? 4.504 -40.958 12.198 1.00 33.79 208 LEU A N 1
ATOM 1596 C CA . LEU A 1 208 ? 3.686 -41.196 10.995 1.00 34.69 208 LEU A CA 1
ATOM 1597 C C . LEU A 1 208 ? 2.947 -39.923 10.498 1.00 41.98 208 LEU A C 1
ATOM 1598 O O . LEU A 1 208 ? 1.884 -40.026 9.879 1.00 41.62 208 LEU A O 1
ATOM 1603 N N . GLN A 1 209 ? 3.533 -38.733 10.730 1.00 40.44 209 GLN A N 1
ATOM 1604 C CA . GLN A 1 209 ? 2.920 -37.461 10.322 1.00 40.68 209 GLN A CA 1
ATOM 1605 C C . GLN A 1 209 ? 3.714 -36.708 9.242 1.00 47.84 209 GLN A C 1
ATOM 1606 O O . GLN A 1 209 ? 3.342 -35.589 8.877 1.00 46.83 209 GLN A O 1
ATOM 1612 N N . LYS A 1 210 ? 4.801 -37.321 8.729 1.00 47.18 210 LYS A N 1
ATOM 1613 C CA . LYS A 1 210 ? 5.657 -36.739 7.689 1.00 47.60 210 LYS A CA 1
ATOM 1614 C C . LYS A 1 210 ? 5.643 -37.568 6.413 1.00 52.88 210 LYS A C 1
ATOM 1615 O O . LYS A 1 210 ? 5.611 -38.797 6.472 1.00 52.09 210 LYS A O 1
ATOM 1620 N N . ASP A 1 211 ? 5.688 -36.882 5.258 1.00 51.38 211 ASP A N 1
ATOM 1621 C CA . ASP A 1 211 ? 5.731 -37.446 3.900 1.00 51.79 211 ASP A CA 1
ATOM 1622 C C . ASP A 1 211 ? 4.636 -38.510 3.625 1.00 55.60 211 ASP A C 1
ATOM 1623 O O . ASP A 1 211 ? 4.904 -39.507 2.943 1.00 56.20 211 ASP A O 1
ATOM 1628 N N . GLN A 1 212 ? 3.401 -38.277 4.148 1.00 49.97 212 GLN A N 1
ATOM 1629 C CA . GLN A 1 212 ? 2.220 -39.142 3.994 1.00 48.72 212 GLN A CA 1
ATOM 1630 C C . GLN A 1 212 ? 2.496 -40.606 4.379 1.00 51.36 212 GLN A C 1
ATOM 1631 O O . GLN A 1 212 ? 2.024 -41.527 3.703 1.00 49.93 212 GLN A O 1
ATOM 1637 N N . ALA A 1 213 ? 3.271 -40.799 5.472 1.00 47.96 213 ALA A N 1
ATOM 1638 C CA . ALA A 1 213 ? 3.707 -42.092 6.004 1.00 47.36 213 ALA A CA 1
ATOM 1639 C C . ALA A 1 213 ? 2.585 -43.100 6.202 1.00 48.95 213 ALA A C 1
ATOM 1640 O O . ALA A 1 213 ? 2.769 -44.265 5.854 1.00 48.51 213 ALA A O 1
ATOM 1642 N N . LEU A 1 214 ? 1.418 -42.648 6.712 1.00 44.07 214 LEU A N 1
ATOM 1643 C CA . LEU A 1 214 ? 0.243 -43.498 6.954 1.00 43.30 214 LEU A CA 1
ATOM 1644 C C . LEU A 1 214 ? -0.259 -44.194 5.688 1.00 47.98 214 LEU A C 1
ATOM 1645 O O . LEU A 1 214 ? -0.739 -45.324 5.766 1.00 46.85 214 LEU A O 1
ATOM 1650 N N . GLN A 1 215 ? -0.115 -43.535 4.524 1.00 46.09 215 GLN A N 1
ATOM 1651 C CA . GLN A 1 215 ? -0.577 -44.067 3.241 1.00 46.46 215 GLN A CA 1
ATOM 1652 C C . GLN A 1 215 ? 0.540 -44.591 2.320 1.00 52.58 215 GLN A C 1
ATOM 1653 O O . GLN A 1 215 ? 0.286 -45.516 1.547 1.00 53.39 215 GLN A O 1
ATOM 1659 N N . THR A 1 216 ? 1.759 -44.020 2.396 1.00 48.98 216 THR A N 1
ATOM 1660 C CA . THR A 1 216 ? 2.867 -44.394 1.507 1.00 49.17 216 THR A CA 1
ATOM 1661 C C . THR A 1 216 ? 3.958 -45.320 2.115 1.00 52.17 216 THR A C 1
ATOM 1662 O O . THR A 1 216 ? 4.659 -45.988 1.344 1.00 52.05 216 THR A O 1
ATOM 1666 N N . GLN A 1 217 ? 4.124 -45.351 3.457 1.00 46.84 217 GLN A N 1
ATOM 1667 C CA . GLN A 1 217 ? 5.158 -46.170 4.115 1.00 45.72 217 GLN A CA 1
ATOM 1668 C C . GLN A 1 217 ? 4.544 -47.261 5.035 1.00 49.37 217 GLN A C 1
ATOM 1669 O O . GLN A 1 217 ? 4.558 -47.095 6.259 1.00 48.99 217 GLN A O 1
ATOM 1675 N N . PRO A 1 218 ? 4.019 -48.387 4.484 1.00 45.46 218 PRO A N 1
ATOM 1676 C CA . PRO A 1 218 ? 3.386 -49.405 5.348 1.00 44.93 218 PRO A CA 1
ATOM 1677 C C . PRO A 1 218 ? 4.311 -50.114 6.330 1.00 47.37 218 PRO A C 1
ATOM 1678 O O . PRO A 1 218 ? 3.871 -50.464 7.425 1.00 47.47 218 PRO A O 1
ATOM 1682 N N . GLN A 1 219 ? 5.577 -50.332 5.935 1.00 42.32 219 GLN A N 1
ATOM 1683 C CA . GLN A 1 219 ? 6.599 -50.993 6.753 1.00 41.37 219 GLN A CA 1
ATOM 1684 C C . GLN A 1 219 ? 6.874 -50.207 8.043 1.00 42.15 219 GLN A C 1
ATOM 1685 O O . GLN A 1 219 ? 6.875 -50.795 9.129 1.00 42.10 219 GLN A O 1
ATOM 1691 N N . TYR A 1 220 ? 7.076 -48.877 7.923 1.00 36.00 220 TYR A N 1
ATOM 1692 C CA . TYR A 1 220 ? 7.330 -47.986 9.059 1.00 34.36 220 TYR A CA 1
ATOM 1693 C C . TYR A 1 220 ? 6.086 -47.864 9.962 1.00 36.98 220 TYR A C 1
ATOM 1694 O O . TYR A 1 220 ? 6.228 -47.810 11.188 1.00 35.89 220 TYR A O 1
ATOM 1703 N N . VAL A 1 221 ? 4.877 -47.863 9.353 1.00 32.89 221 VAL A N 1
ATOM 1704 C CA . VAL A 1 221 ? 3.591 -47.823 10.063 1.00 32.13 221 VAL A CA 1
ATOM 1705 C C . VAL A 1 221 ? 3.448 -49.097 10.913 1.00 34.15 221 VAL A C 1
ATOM 1706 O O . VAL A 1 221 ? 3.085 -49.003 12.087 1.00 33.97 221 VAL A O 1
ATOM 1710 N N . ALA A 1 222 ? 3.803 -50.265 10.332 1.00 29.12 222 ALA A N 1
ATOM 1711 C CA . ALA A 1 222 ? 3.780 -51.565 11.000 1.00 28.54 222 ALA A CA 1
ATOM 1712 C C . ALA A 1 222 ? 4.721 -51.574 12.209 1.00 32.86 222 ALA A C 1
ATOM 1713 O O . ALA A 1 222 ? 4.314 -52.022 13.282 1.00 32.48 222 ALA A O 1
ATOM 1715 N N . PHE A 1 223 ? 5.951 -51.026 12.053 1.00 29.91 223 PHE A N 1
ATOM 1716 C CA . PHE A 1 223 ? 6.938 -50.924 13.135 1.00 29.59 223 PHE A CA 1
ATOM 1717 C C . PHE A 1 223 ? 6.428 -50.026 14.272 1.00 32.52 223 PHE A C 1
ATOM 1718 O O . PHE A 1 223 ? 6.576 -50.392 15.438 1.00 32.25 223 PHE A O 1
ATOM 1726 N N . SER A 1 224 ? 5.867 -48.843 13.930 1.00 28.45 224 SER A N 1
ATOM 1727 C CA . SER A 1 224 ? 5.348 -47.871 14.898 1.00 27.90 224 SER A CA 1
ATOM 1728 C C . SER A 1 224 ? 4.186 -48.413 15.732 1.00 32.40 224 SER A C 1
ATOM 1729 O O . SER A 1 224 ? 4.086 -48.084 16.913 1.00 32.12 224 SER A O 1
ATOM 1732 N N . PHE A 1 225 ? 3.340 -49.272 15.136 1.00 29.33 225 PHE A N 1
ATOM 1733 C CA . PHE A 1 225 ? 2.216 -49.903 15.832 1.00 29.65 225 PHE A CA 1
ATOM 1734 C C . PHE A 1 225 ? 2.743 -50.964 16.809 1.00 34.22 225 PHE A C 1
ATOM 1735 O O . PHE A 1 225 ? 2.316 -51.004 17.963 1.00 34.18 225 PHE A O 1
ATOM 1743 N N . VAL A 1 226 ? 3.701 -51.788 16.347 1.00 30.39 226 VAL A N 1
ATOM 1744 C CA . VAL A 1 226 ? 4.338 -52.857 17.111 1.00 29.99 226 VAL A CA 1
ATOM 1745 C C . VAL A 1 226 ? 5.170 -52.272 18.270 1.00 34.50 226 VAL A C 1
ATOM 1746 O O . VAL A 1 226 ? 5.091 -52.800 19.383 1.00 35.30 226 VAL A O 1
ATOM 1750 N N . TYR A 1 227 ? 5.901 -51.156 18.034 1.00 29.65 227 TYR A N 1
ATOM 1751 C CA . TYR A 1 227 ? 6.702 -50.501 19.077 1.00 28.97 227 TYR A CA 1
ATOM 1752 C C . TYR A 1 227 ? 5.831 -49.937 20.200 1.00 32.60 227 TYR A C 1
ATOM 1753 O O . TYR A 1 227 ? 6.153 -50.151 21.366 1.00 31.94 227 TYR A O 1
ATOM 1762 N N . ILE A 1 228 ? 4.760 -49.189 19.851 1.00 28.88 228 ILE A N 1
ATOM 1763 C CA . ILE A 1 228 ? 3.846 -48.587 20.831 1.00 28.32 228 ILE A CA 1
ATOM 1764 C C . ILE A 1 228 ? 3.244 -49.675 21.729 1.00 33.19 228 ILE A C 1
ATOM 1765 O O . ILE A 1 228 ? 3.305 -49.549 22.950 1.00 33.00 228 ILE A O 1
ATOM 1770 N N . LEU A 1 229 ? 2.739 -50.765 21.122 1.00 29.84 229 LEU A N 1
ATOM 1771 C CA . LEU A 1 229 ? 2.131 -51.883 21.836 1.00 29.40 229 LEU A CA 1
ATOM 1772 C C . LEU A 1 229 ? 3.137 -52.680 22.668 1.00 36.15 229 LEU A C 1
ATOM 1773 O O . LEU A 1 229 ? 2.857 -52.917 23.841 1.00 37.08 229 LEU A O 1
ATOM 1778 N N . THR A 1 230 ? 4.313 -53.057 22.105 1.00 33.40 230 THR A N 1
ATOM 1779 C CA . THR A 1 230 ? 5.325 -53.803 22.875 1.00 33.51 230 THR A CA 1
ATOM 1780 C C . THR A 1 230 ? 5.951 -52.945 23.978 1.00 37.32 230 THR A C 1
ATOM 1781 O O . THR A 1 230 ? 6.156 -53.438 25.086 1.00 37.23 230 THR A O 1
ATOM 1785 N N . GLY A 1 231 ? 6.218 -51.676 23.665 1.00 33.33 231 GLY A N 1
ATOM 1786 C CA . GLY A 1 231 ? 6.769 -50.693 24.593 1.00 32.62 231 GLY A CA 1
ATOM 1787 C C . GLY A 1 231 ? 5.885 -50.482 25.807 1.00 35.28 231 GLY A C 1
ATOM 1788 O O . GLY A 1 231 ? 6.388 -50.416 26.929 1.00 35.39 231 GLY A O 1
ATOM 1789 N N . LEU A 1 232 ? 4.554 -50.423 25.593 1.00 30.30 232 LEU A N 1
ATOM 1790 C CA . LEU A 1 232 ? 3.564 -50.271 26.661 1.00 29.71 232 LEU A CA 1
ATOM 1791 C C . LEU A 1 232 ? 3.477 -51.531 27.515 1.00 35.07 232 LEU A C 1
ATOM 1792 O O . LEU A 1 232 ? 3.115 -51.441 28.690 1.00 35.83 232 LEU A O 1
ATOM 1797 N N . THR A 1 233 ? 3.815 -52.701 26.931 1.00 31.07 233 THR A N 1
ATOM 1798 C CA . THR A 1 233 ? 3.826 -53.974 27.655 1.00 30.67 233 THR A CA 1
ATOM 1799 C C . THR A 1 233 ? 5.036 -54.000 28.600 1.00 34.44 233 THR A C 1
ATOM 1800 O O . THR A 1 233 ? 4.918 -54.504 29.717 1.00 34.57 233 THR A O 1
ATOM 1804 N N . VAL A 1 234 ? 6.185 -53.437 28.150 1.00 29.89 234 VAL A N 1
ATOM 1805 C CA . VAL A 1 234 ? 7.429 -53.336 28.926 1.00 28.97 234 VAL A CA 1
ATOM 1806 C C . VAL A 1 234 ? 7.202 -52.432 30.156 1.00 34.39 234 VAL A C 1
ATOM 1807 O O . VAL A 1 234 ? 7.543 -52.834 31.267 1.00 33.74 234 VAL A O 1
ATOM 1811 N N . ILE A 1 235 ? 6.574 -51.253 29.964 1.00 32.57 235 ILE A N 1
ATOM 1812 C CA . ILE A 1 235 ? 6.252 -50.325 31.059 1.00 32.72 235 ILE A CA 1
ATOM 1813 C C . ILE A 1 235 ? 5.169 -50.939 31.950 1.00 38.84 235 ILE A C 1
ATOM 1814 O O . ILE A 1 235 ? 5.292 -50.874 33.177 1.00 39.73 235 ILE A O 1
ATOM 1819 N N . GLY A 1 236 ? 4.158 -51.562 31.324 1.00 34.80 236 GLY A N 1
ATOM 1820 C CA . GLY A 1 236 ? 3.063 -52.262 31.995 1.00 33.99 236 GLY A CA 1
ATOM 1821 C C . GLY A 1 236 ? 3.543 -53.359 32.929 1.00 38.00 236 GLY A C 1
ATOM 1822 O O . GLY A 1 236 ? 3.018 -53.492 34.038 1.00 38.65 236 GLY A O 1
ATOM 1823 N N . ALA A 1 237 ? 4.581 -54.121 32.506 1.00 33.29 237 ALA A N 1
ATOM 1824 C CA . ALA A 1 237 ? 5.207 -55.185 33.289 1.00 32.32 237 ALA A CA 1
ATOM 1825 C C . ALA A 1 237 ? 5.922 -54.615 34.517 1.00 36.61 237 ALA A C 1
ATOM 1826 O O . ALA A 1 237 ? 5.918 -55.265 35.564 1.00 36.90 237 ALA A O 1
ATOM 1828 N N . PHE A 1 238 ? 6.519 -53.402 34.394 1.00 33.00 238 PHE A N 1
ATOM 1829 C CA . PHE A 1 238 ? 7.244 -52.715 35.473 1.00 32.95 238 PHE A CA 1
ATOM 1830 C C . PHE A 1 238 ? 6.290 -52.203 36.551 1.00 36.90 238 PHE A C 1
ATOM 1831 O O . PHE A 1 238 ? 6.588 -52.330 37.741 1.00 35.64 238 PHE A O 1
ATOM 1839 N N . LEU A 1 239 ? 5.134 -51.653 36.142 1.00 34.41 239 LEU A N 1
ATOM 1840 C CA . LEU A 1 239 ? 4.105 -51.182 37.076 1.00 34.47 239 LEU A CA 1
ATOM 1841 C C . LEU A 1 239 ? 3.479 -52.381 37.779 1.00 39.72 239 LEU A C 1
ATOM 1842 O O . LEU A 1 239 ? 3.198 -52.299 38.971 1.00 39.80 239 LEU A O 1
ATOM 1847 N N . ASN A 1 240 ? 3.291 -53.501 37.043 1.00 36.82 240 ASN A N 1
ATOM 1848 C CA . ASN A 1 240 ? 2.748 -54.759 37.559 1.00 37.18 240 ASN A CA 1
ATOM 1849 C C . ASN A 1 240 ? 3.634 -55.302 38.687 1.00 42.00 240 ASN A C 1
ATOM 1850 O O . ASN A 1 240 ? 3.122 -55.845 39.666 1.00 42.02 240 ASN A O 1
ATOM 1855 N N . LEU A 1 241 ? 4.952 -55.109 38.555 1.00 38.83 241 LEU A N 1
ATOM 1856 C CA . LEU A 1 241 ? 5.971 -55.550 39.494 1.00 39.54 241 LEU A CA 1
ATOM 1857 C C . LEU A 1 241 ? 6.170 -54.594 40.679 1.00 45.79 241 LEU A C 1
ATOM 1858 O O . LEU A 1 241 ? 6.262 -55.060 41.818 1.00 45.97 241 LEU A O 1
ATOM 1863 N N . VAL A 1 242 ? 6.260 -53.274 40.411 1.00 43.06 242 VAL A N 1
ATOM 1864 C CA . VAL A 1 242 ? 6.598 -52.256 41.413 1.00 43.03 242 VAL A CA 1
ATOM 1865 C C . VAL A 1 242 ? 5.403 -51.466 41.977 1.00 47.35 242 VAL A C 1
ATOM 1866 O O . VAL A 1 242 ? 5.261 -51.390 43.197 1.00 46.83 242 VAL A O 1
ATOM 1870 N N . VAL A 1 243 ? 4.593 -50.842 41.109 1.00 44.68 243 VAL A N 1
ATOM 1871 C CA . VAL A 1 243 ? 3.511 -49.930 41.496 1.00 44.77 243 VAL A CA 1
ATOM 1872 C C . VAL A 1 243 ? 2.197 -50.624 41.947 1.00 49.00 243 VAL A C 1
ATOM 1873 O O . VAL A 1 243 ? 1.682 -50.262 43.010 1.00 48.64 243 VAL A O 1
ATOM 1877 N N . LEU A 1 244 ? 1.648 -51.570 41.143 1.00 45.14 244 LEU A N 1
ATOM 1878 C CA . LEU A 1 244 ? 0.370 -52.263 41.372 1.00 44.37 244 LEU A CA 1
ATOM 1879 C C . LEU A 1 244 ? 0.129 -52.718 42.809 1.00 48.90 244 LEU A C 1
ATOM 1880 O O . LEU A 1 244 ? -0.989 -52.555 43.285 1.00 48.45 244 LEU A O 1
ATOM 1885 N N . ARG A 1 245 ? 1.155 -53.265 43.500 1.00 46.26 245 ARG A N 1
ATOM 1886 C CA . ARG A 1 245 ? 1.056 -53.759 44.888 1.00 45.97 245 ARG A CA 1
ATOM 1887 C C . ARG A 1 245 ? 0.564 -52.713 45.902 1.00 50.47 245 ARG A C 1
ATOM 1888 O O . ARG A 1 245 ? -0.105 -53.082 46.863 1.00 50.25 245 ARG A O 1
ATOM 1896 N N . PHE A 1 246 ? 0.883 -51.424 45.680 1.00 47.31 246 PHE A N 1
ATOM 1897 C CA . PHE A 1 246 ? 0.517 -50.311 46.560 1.00 46.78 246 PHE A CA 1
ATOM 1898 C C . PHE A 1 246 ? -0.916 -49.820 46.367 1.00 50.74 246 PHE A C 1
ATOM 1899 O O . PHE A 1 246 ? -1.444 -49.143 47.252 1.00 50.46 246 PHE A O 1
ATOM 1907 N N . MET A 1 247 ? -1.539 -50.148 45.221 1.00 47.68 247 MET A N 1
ATOM 1908 C CA . MET A 1 247 ? -2.915 -49.744 44.903 1.00 47.74 247 MET A CA 1
ATOM 1909 C C . MET A 1 247 ? -3.954 -50.620 45.602 1.00 53.44 247 MET A C 1
ATOM 1910 O O . MET A 1 247 ? -5.064 -50.162 45.862 1.00 53.89 247 MET A O 1
ATOM 1915 N N . THR A 1 248 ? -3.594 -51.880 45.887 1.00 50.84 248 THR A N 1
ATOM 1916 C CA . THR A 1 248 ? -4.437 -52.874 46.554 1.00 51.02 248 THR A CA 1
ATOM 1917 C C . THR A 1 248 ? -4.168 -52.906 48.072 1.00 56.18 248 THR A C 1
ATOM 1918 O O . THR A 1 248 ? -4.865 -53.620 48.793 1.00 56.12 248 THR A O 1
ATOM 1922 N N . MET A 1 249 ? -3.142 -52.152 48.543 1.00 53.34 249 MET A N 1
ATOM 1923 C CA . MET A 1 249 ? -2.688 -52.057 49.943 1.00 53.31 249 MET A CA 1
ATOM 1924 C C . MET A 1 249 ? -3.775 -51.626 50.929 1.00 56.33 249 MET A C 1
ATOM 1925 O O . MET A 1 249 ? -3.780 -52.106 52.060 1.00 55.54 249 MET A O 1
ATOM 1930 N N . ASN A 1 250 ? -4.672 -50.706 50.512 1.00 52.94 250 ASN A N 1
ATOM 1931 C CA . ASN A 1 250 ? -5.785 -50.207 51.327 1.00 52.54 250 ASN A CA 1
ATOM 1932 C C . ASN A 1 250 ? -6.805 -51.314 51.565 1.00 56.11 250 ASN A C 1
ATOM 1933 O O . ASN A 1 250 ? -7.271 -51.485 52.692 1.00 55.39 250 ASN A O 1
ATOM 1938 N N . ALA A 1 251 ? -7.125 -52.075 50.498 1.00 53.32 251 ALA A N 1
ATOM 1939 C CA . ALA A 1 251 ? -8.048 -53.207 50.507 1.00 53.83 251 ALA A CA 1
ATOM 1940 C C . ALA A 1 251 ? -7.489 -54.348 51.349 1.00 60.73 251 ALA A C 1
ATOM 1941 O O . ALA A 1 251 ? -8.261 -55.024 52.031 1.00 60.88 251 ALA A O 1
ATOM 1943 N N . GLU A 1 252 ? -6.149 -54.547 51.319 1.00 59.32 252 GLU A N 1
ATOM 1944 C CA . GLU A 1 252 ? -5.449 -55.579 52.096 1.00 60.17 252 GLU A CA 1
ATOM 1945 C C . GLU A 1 252 ? -5.494 -55.252 53.585 1.00 64.48 252 GLU A C 1
ATOM 1946 O O . GLU A 1 252 ? -5.731 -56.146 54.394 1.00 64.12 252 GLU A O 1
ATOM 1952 N N . ASP A 1 253 ? -5.283 -53.966 53.933 1.00 62.10 253 ASP A N 1
ATOM 1953 C CA . ASP A 1 253 ? -5.318 -53.451 55.301 1.00 63.04 253 ASP A CA 1
ATOM 1954 C C . ASP A 1 253 ? -6.741 -53.491 55.895 1.00 68.52 253 ASP A C 1
ATOM 1955 O O . ASP A 1 253 ? -6.891 -53.807 57.080 1.00 68.25 253 ASP A O 1
ATOM 1960 N N . GLU A 1 254 ? -7.777 -53.177 55.069 1.00 65.50 254 GLU A N 1
ATOM 1961 C CA . GLU A 1 254 ? -9.196 -53.183 55.459 1.00 65.46 254 GLU A CA 1
ATOM 1962 C C . GLU A 1 254 ? -9.663 -54.610 55.755 1.00 70.77 254 GLU A C 1
ATOM 1963 O O . GLU A 1 254 ? -10.436 -54.813 56.694 1.00 70.03 254 GLU A O 1
ATOM 1969 N N . LYS A 1 255 ? -9.174 -55.595 54.967 1.00 68.95 255 LYS A N 1
ATOM 1970 C CA . LYS A 1 255 ? -9.468 -57.021 55.138 1.00 69.59 255 LYS A CA 1
ATOM 1971 C C . LYS A 1 255 ? -8.826 -57.525 56.440 1.00 77.04 255 LYS A C 1
ATOM 1972 O O . LYS A 1 255 ? -9.450 -58.300 57.167 1.00 76.60 255 LYS A O 1
ATOM 1976 N N . ARG A 1 256 ? -7.592 -57.051 56.740 1.00 76.04 256 ARG A N 1
ATOM 1977 C CA . ARG A 1 256 ? -6.831 -57.383 57.948 1.00 76.86 256 ARG A CA 1
ATOM 1978 C C . ARG A 1 256 ? -7.516 -56.833 59.203 1.00 83.71 256 ARG A C 1
ATOM 1979 O O . ARG A 1 256 ? -7.434 -57.461 60.257 1.00 83.49 256 ARG A O 1
ATOM 1981 N N . ASP A 1 257 ? -8.194 -55.669 59.082 1.00 82.71 257 ASP A N 1
ATOM 1982 C CA . ASP A 1 257 ? -8.938 -55.012 60.163 1.00 83.72 257 ASP A CA 1
ATOM 1983 C C . ASP A 1 257 ? -10.134 -55.863 60.603 1.00 89.75 257 ASP A C 1
ATOM 1984 O O . ASP A 1 257 ? -10.361 -56.018 61.805 1.00 89.29 257 ASP A O 1
ATOM 1989 N N . ALA A 1 258 ? -10.880 -56.425 59.625 1.00 87.91 258 ALA A N 1
ATOM 1990 C CA . ALA A 1 258 ? -12.033 -57.298 59.856 1.00 88.43 258 ALA A CA 1
ATOM 1991 C C . ALA A 1 258 ? -11.578 -58.670 60.373 1.00 94.15 258 ALA A C 1
ATOM 1992 O O . ALA A 1 258 ? -12.284 -59.286 61.176 1.00 93.51 258 ALA A O 1
ATOM 1994 N N . GLU A 1 259 ? -10.387 -59.125 59.917 1.00 92.20 259 GLU A N 1
ATOM 1995 C CA . GLU A 1 259 ? -9.736 -60.390 60.277 1.00 92.45 259 GLU A CA 1
ATOM 1996 C C . GLU A 1 259 ? -9.389 -60.459 61.775 1.00 96.77 259 GLU A C 1
ATOM 1997 O O . GLU A 1 259 ? -9.644 -61.484 62.412 1.00 96.53 259 GLU A O 1
ATOM 1999 N N . ASN A 1 260 ? -8.818 -59.369 62.332 1.00 93.38 260 ASN A N 1
ATOM 2000 C CA . ASN A 1 260 ? -8.445 -59.272 63.745 1.00 93.26 260 ASN A CA 1
ATOM 2001 C C . ASN A 1 260 ? -9.681 -59.039 64.623 1.00 97.69 260 ASN A C 1
ATOM 2002 O O . ASN A 1 260 ? -9.908 -59.800 65.563 1.00 97.48 260 ASN A O 1
ATOM 2004 N N . LEU A 1 261 ? -10.495 -58.013 64.295 1.00 94.44 261 LEU A N 1
ATOM 2005 C CA . LEU A 1 261 ? -11.714 -57.670 65.032 1.00 129.92 261 LEU A CA 1
ATOM 2006 C C . LEU A 1 261 ? -12.837 -58.658 64.735 1.00 162.61 261 LEU A C 1
ATOM 2007 O O . LEU A 1 261 ? -12.984 -59.651 65.444 1.00 125.78 261 LEU A O 1
ATOM 2009 N N . MET B 1 1 ? -3.284 -76.307 28.217 1.00 74.12 1 MET B N 1
ATOM 2010 C CA . MET B 1 1 ? -2.696 -74.999 28.496 1.00 73.74 1 MET B CA 1
ATOM 2011 C C . MET B 1 1 ? -3.230 -74.416 29.811 1.00 76.86 1 MET B C 1
ATOM 2012 O O . MET B 1 1 ? -4.432 -74.505 30.079 1.00 76.19 1 MET B O 1
ATOM 2017 N N . LYS B 1 2 ? -2.329 -73.805 30.616 1.00 72.86 2 LYS B N 1
ATOM 2018 C CA . LYS B 1 2 ? -2.632 -73.165 31.905 1.00 72.26 2 LYS B CA 1
ATOM 2019 C C . LYS B 1 2 ? -3.675 -72.048 31.748 1.00 75.26 2 LYS B C 1
ATOM 2020 O O . LYS B 1 2 ? -3.712 -71.395 30.700 1.00 75.26 2 LYS B O 1
ATOM 2023 N N . ARG B 1 3 ? -4.508 -71.824 32.794 1.00 69.95 3 ARG B N 1
ATOM 2024 C CA . ARG B 1 3 ? -5.553 -70.788 32.815 1.00 68.66 3 ARG B CA 1
ATOM 2025 C C . ARG B 1 3 ? -4.996 -69.379 32.523 1.00 69.78 3 ARG B C 1
ATOM 2026 O O . ARG B 1 3 ? -5.629 -68.624 31.783 1.00 69.38 3 ARG B O 1
ATOM 2034 N N . GLN B 1 4 ? -3.798 -69.057 33.075 1.00 63.74 4 GLN B N 1
ATOM 2035 C CA . GLN B 1 4 ? -3.097 -67.777 32.905 1.00 62.31 4 GLN B CA 1
ATOM 2036 C C . GLN B 1 4 ? -2.787 -67.511 31.437 1.00 63.52 4 GLN B C 1
ATOM 2037 O O . GLN B 1 4 ? -3.014 -66.400 30.955 1.00 63.29 4 GLN B O 1
ATOM 2043 N N . ASN B 1 5 ? -2.249 -68.530 30.738 1.00 57.51 5 ASN B N 1
ATOM 2044 C CA . ASN B 1 5 ? -1.863 -68.449 29.332 1.00 55.99 5 ASN B CA 1
ATOM 2045 C C . ASN B 1 5 ? -3.062 -68.349 28.387 1.00 56.82 5 ASN B C 1
ATOM 2046 O O . ASN B 1 5 ? -2.980 -67.640 27.384 1.00 56.36 5 ASN B O 1
ATOM 2051 N N . VAL B 1 6 ? -4.179 -69.022 28.720 1.00 51.11 6 VAL B N 1
ATOM 2052 C CA . VAL B 1 6 ? -5.416 -68.974 27.932 1.00 49.97 6 VAL B CA 1
ATOM 2053 C C . VAL B 1 6 ? -6.027 -67.560 28.052 1.00 51.98 6 VAL B C 1
ATOM 2054 O O . VAL B 1 6 ? -6.378 -66.959 27.033 1.00 51.45 6 VAL B O 1
ATOM 2058 N N . ARG B 1 7 ? -6.094 -67.028 29.295 1.00 47.08 7 ARG B N 1
ATOM 2059 C CA . ARG B 1 7 ? -6.619 -65.699 29.636 1.00 46.14 7 ARG B CA 1
ATOM 2060 C C . ARG B 1 7 ? -5.845 -64.569 28.930 1.00 48.76 7 ARG B C 1
ATOM 2061 O O . ARG B 1 7 ? -6.476 -63.670 28.372 1.00 48.51 7 ARG B O 1
ATOM 2069 N N . THR B 1 8 ? -4.492 -64.623 28.955 1.00 44.06 8 THR B N 1
ATOM 2070 C CA . THR B 1 8 ? -3.609 -63.639 28.326 1.00 43.26 8 THR B CA 1
ATOM 2071 C C . THR B 1 8 ? -3.759 -63.665 26.802 1.00 46.53 8 THR B C 1
ATOM 2072 O O . THR B 1 8 ? -3.905 -62.599 26.203 1.00 46.73 8 THR B O 1
ATOM 2076 N N . LEU B 1 9 ? -3.762 -64.868 26.184 1.00 42.18 9 LEU B N 1
ATOM 2077 C CA . LEU B 1 9 ? -3.942 -65.021 24.734 1.00 41.70 9 LEU B CA 1
ATOM 2078 C C . LEU B 1 9 ? -5.320 -64.532 24.271 1.00 44.21 9 LEU B C 1
ATOM 2079 O O . LEU B 1 9 ? -5.418 -63.916 23.205 1.00 43.91 9 LEU B O 1
ATOM 2084 N N . ALA B 1 10 ? -6.370 -64.773 25.093 1.00 39.13 10 ALA B N 1
ATOM 2085 C CA . ALA B 1 10 ? -7.738 -64.323 24.820 1.00 37.70 10 ALA B CA 1
ATOM 2086 C C . ALA B 1 10 ? -7.779 -62.788 24.794 1.00 39.47 10 ALA B C 1
ATOM 2087 O O . ALA B 1 10 ? -8.351 -62.217 23.868 1.00 39.01 10 ALA B O 1
ATOM 2089 N N . LEU B 1 11 ? -7.108 -62.134 25.768 1.00 34.54 11 LEU B N 1
ATOM 2090 C CA . LEU B 1 11 ? -7.022 -60.675 25.882 1.00 33.80 11 LEU B CA 1
ATOM 2091 C C . LEU B 1 11 ? -6.284 -60.024 24.712 1.00 37.40 11 LEU B C 1
ATOM 2092 O O . LEU B 1 11 ? -6.697 -58.949 24.276 1.00 37.67 11 LEU B O 1
ATOM 2097 N N . ILE B 1 12 ? -5.209 -60.673 24.201 1.00 32.85 12 ILE B N 1
ATOM 2098 C CA . ILE B 1 12 ? -4.423 -60.193 23.052 1.00 32.35 12 ILE B CA 1
ATOM 2099 C C . ILE B 1 12 ? -5.299 -60.239 21.787 1.00 37.31 12 ILE B C 1
ATOM 2100 O O . ILE B 1 12 ? -5.377 -59.244 21.056 1.00 36.81 12 ILE B O 1
ATOM 2105 N N . VAL B 1 13 ? -5.997 -61.374 21.572 1.00 34.66 13 VAL B N 1
ATOM 2106 C CA . VAL B 1 13 ? -6.916 -61.569 20.445 1.00 34.62 13 VAL B CA 1
ATOM 2107 C C . VAL B 1 13 ? -8.081 -60.555 20.534 1.00 38.89 13 VAL B C 1
ATOM 2108 O O . VAL B 1 13 ? -8.452 -59.961 19.516 1.00 38.51 13 VAL B O 1
ATOM 2112 N N . CYS B 1 14 ? -8.592 -60.309 21.762 1.00 35.59 14 CYS B N 1
ATOM 2113 C CA . CYS B 1 14 ? -9.667 -59.348 22.026 1.00 35.64 14 CYS B CA 1
ATOM 2114 C C . CYS B 1 14 ? -9.264 -57.924 21.662 1.00 39.88 14 CYS B C 1
ATOM 2115 O O . CYS B 1 14 ? -10.002 -57.267 20.933 1.00 39.22 14 CYS B O 1
ATOM 2118 N N . THR B 1 15 ? -8.093 -57.458 22.152 1.00 37.29 15 THR B N 1
ATOM 2119 C CA . THR B 1 15 ? -7.569 -56.109 21.907 1.00 37.61 15 THR B CA 1
ATOM 2120 C C . THR B 1 15 ? -7.329 -55.849 20.417 1.00 43.44 15 THR B C 1
ATOM 2121 O O . THR B 1 15 ? -7.760 -54.809 19.914 1.00 43.07 15 THR B O 1
ATOM 2125 N N . PHE B 1 16 ? -6.670 -56.794 19.711 1.00 40.92 16 PHE B N 1
ATOM 2126 C CA . PHE B 1 16 ? -6.388 -56.642 18.281 1.00 40.88 16 PHE B CA 1
ATOM 2127 C C . PHE B 1 16 ? -7.653 -56.612 17.422 1.00 43.40 16 PHE B C 1
ATOM 2128 O O . PHE B 1 16 ? -7.723 -55.796 16.502 1.00 43.09 16 PHE B O 1
ATOM 2136 N N . THR B 1 17 ? -8.665 -57.447 17.747 1.00 38.81 17 THR B N 1
ATOM 2137 C CA . THR B 1 17 ? -9.944 -57.453 17.023 1.00 38.05 17 THR B CA 1
ATOM 2138 C C . THR B 1 17 ? -10.743 -56.185 17.333 1.00 39.45 17 THR B C 1
ATOM 2139 O O . THR B 1 17 ? -11.427 -55.671 16.448 1.00 39.46 17 THR B O 1
ATOM 2143 N N . TYR B 1 18 ? -10.621 -55.663 18.575 1.00 33.83 18 TYR B N 1
ATOM 2144 C CA . TYR B 1 18 ? -11.265 -54.426 19.025 1.00 32.88 18 TYR B CA 1
ATOM 2145 C C . TYR B 1 18 ? -10.660 -53.233 18.270 1.00 37.09 18 TYR B C 1
ATOM 2146 O O . TYR B 1 18 ? -11.374 -52.281 17.950 1.00 36.90 18 TYR B O 1
ATOM 2155 N N . LEU B 1 19 ? -9.350 -53.310 17.954 1.00 33.39 19 LEU B N 1
ATOM 2156 C CA . LEU B 1 19 ? -8.627 -52.288 17.193 1.00 32.47 19 LEU B CA 1
ATOM 2157 C C . LEU B 1 19 ? -9.068 -52.280 15.725 1.00 36.64 19 LEU B C 1
ATOM 2158 O O . LEU B 1 19 ? -9.281 -51.202 15.171 1.00 35.82 19 LEU B O 1
ATOM 2163 N N . LEU B 1 20 ? -9.230 -53.480 15.113 1.00 33.91 20 LEU B N 1
ATOM 2164 C CA . LEU B 1 20 ? -9.674 -53.654 13.723 1.00 33.79 20 LEU B CA 1
ATOM 2165 C C . LEU B 1 20 ? -11.110 -53.183 13.553 1.00 36.85 20 LEU B C 1
ATOM 2166 O O . LEU B 1 20 ? -11.404 -52.493 12.575 1.00 36.70 20 LEU B O 1
ATOM 2171 N N . VAL B 1 21 ? -11.998 -53.548 14.509 1.00 32.67 21 VAL B N 1
ATOM 2172 C CA . VAL B 1 21 ? -13.412 -53.147 14.522 1.00 32.19 21 VAL B CA 1
ATOM 2173 C C . VAL B 1 21 ? -13.514 -51.623 14.709 1.00 36.68 21 VAL B C 1
ATOM 2174 O O . VAL B 1 21 ? -14.273 -50.971 13.991 1.00 36.44 21 VAL B O 1
ATOM 2178 N N . GLY B 1 22 ? -12.694 -51.079 15.608 1.00 33.65 22 GLY B N 1
ATOM 2179 C CA . GLY B 1 22 ? -12.616 -49.646 15.867 1.00 34.11 22 GLY B CA 1
ATOM 2180 C C . GLY B 1 22 ? -12.182 -48.861 14.644 1.00 40.36 22 GLY B C 1
ATOM 2181 O O . GLY B 1 22 ? -12.862 -47.908 14.250 1.00 40.38 22 GLY B O 1
ATOM 2182 N N . ALA B 1 23 ? -11.075 -49.304 13.997 1.00 37.61 23 ALA B N 1
ATOM 2183 C CA . ALA B 1 23 ? -10.531 -48.709 12.772 1.00 37.49 23 ALA B CA 1
ATOM 2184 C C . ALA B 1 23 ? -11.551 -48.744 11.630 1.00 41.24 23 ALA B C 1
ATOM 2185 O O . ALA B 1 23 ? -11.592 -47.813 10.826 1.00 41.63 23 ALA B O 1
ATOM 2187 N N . ALA B 1 24 ? -12.373 -49.810 11.569 1.00 36.40 24 ALA B N 1
ATOM 2188 C CA . ALA B 1 24 ? -13.411 -49.972 10.555 1.00 35.74 24 ALA B CA 1
ATOM 2189 C C . ALA B 1 24 ? -14.540 -48.959 10.756 1.00 39.30 24 ALA B C 1
ATOM 2190 O O . ALA B 1 24 ? -15.002 -48.368 9.778 1.00 39.20 24 ALA B O 1
ATOM 2192 N N . VAL B 1 25 ? -14.961 -48.736 12.022 1.00 35.16 25 VAL B N 1
ATOM 2193 C CA . VAL B 1 25 ? -16.043 -47.803 12.365 1.00 34.39 25 VAL B CA 1
ATOM 2194 C C . VAL B 1 25 ? -15.598 -46.342 12.179 1.00 37.96 25 VAL B C 1
ATOM 2195 O O . VAL B 1 25 ? -16.319 -45.584 11.525 1.00 36.83 25 VAL B O 1
ATOM 2199 N N . PHE B 1 26 ? -14.411 -45.956 12.717 1.00 34.69 26 PHE B N 1
ATOM 2200 C CA . PHE B 1 26 ? -13.888 -44.588 12.580 1.00 34.63 26 PHE B CA 1
ATOM 2201 C C . PHE B 1 26 ? -13.677 -44.182 11.117 1.00 41.48 26 PHE B C 1
ATOM 2202 O O . PHE B 1 26 ? -13.833 -43.004 10.785 1.00 42.00 26 PHE B O 1
ATOM 2210 N N . ASP B 1 27 ? -13.385 -45.172 10.240 1.00 38.57 27 ASP B N 1
ATOM 2211 C CA . ASP B 1 27 ? -13.235 -44.991 8.793 1.00 38.00 27 ASP B CA 1
ATOM 2212 C C . ASP B 1 27 ? -14.610 -44.607 8.223 1.00 41.50 27 ASP B C 1
ATOM 2213 O O . ASP B 1 27 ? -14.711 -43.615 7.508 1.00 41.29 27 ASP B O 1
ATOM 2218 N N . ALA B 1 28 ? -15.665 -45.376 8.580 1.00 37.71 28 ALA B N 1
ATOM 2219 C CA . ALA B 1 28 ? -17.045 -45.167 8.132 1.00 37.68 28 ALA B CA 1
ATOM 2220 C C . ALA B 1 28 ? -17.631 -43.822 8.574 1.00 41.64 28 ALA B C 1
ATOM 2221 O O . ALA B 1 28 ? -18.431 -43.232 7.845 1.00 41.53 28 ALA B O 1
ATOM 2223 N N . LEU B 1 29 ? -17.218 -43.335 9.754 1.00 37.62 29 LEU B N 1
ATOM 2224 C CA . LEU B 1 29 ? -17.710 -42.079 10.310 1.00 36.59 29 LEU B CA 1
ATOM 2225 C C . LEU B 1 29 ? -16.914 -40.841 9.905 1.00 40.04 29 LEU B C 1
ATOM 2226 O O . LEU B 1 29 ? -17.525 -39.786 9.699 1.00 39.57 29 LEU B O 1
ATOM 2231 N N . GLU B 1 30 ? -15.564 -40.949 9.818 1.00 35.70 30 GLU B N 1
ATOM 2232 C CA . GLU B 1 30 ? -14.702 -39.780 9.612 1.00 34.95 30 GLU B CA 1
ATOM 2233 C C . GLU B 1 30 ? -14.013 -39.608 8.239 1.00 38.56 30 GLU B C 1
ATOM 2234 O O . GLU B 1 30 ? -13.673 -38.470 7.916 1.00 37.01 30 GLU B O 1
ATOM 2240 N N . SER B 1 31 ? -13.797 -40.687 7.454 1.00 36.62 31 SER B N 1
ATOM 2241 C CA . SER B 1 31 ? -13.108 -40.615 6.155 1.00 37.33 31 SER B CA 1
ATOM 2242 C C . SER B 1 31 ? -13.705 -39.628 5.162 1.00 43.85 31 SER B C 1
ATOM 2243 O O . SER B 1 31 ? -12.983 -38.738 4.700 1.00 43.42 31 SER B O 1
ATOM 2246 N N . GLU B 1 32 ? -15.004 -39.784 4.821 1.00 42.49 32 GLU B N 1
ATOM 2247 C CA . GLU B 1 32 ? -15.685 -38.892 3.872 1.00 42.98 32 GLU B CA 1
ATOM 2248 C C . GLU B 1 32 ? -15.770 -37.439 4.381 1.00 47.46 32 GLU B C 1
ATOM 2249 O O . GLU B 1 32 ? -15.316 -36.561 3.641 1.00 47.19 32 GLU B O 1
ATOM 2255 N N . PRO B 1 33 ? -16.227 -37.143 5.637 1.00 44.19 33 PRO B N 1
ATOM 2256 C CA . PRO B 1 33 ? -16.232 -35.737 6.101 1.00 44.30 33 PRO B CA 1
ATOM 2257 C C . PRO B 1 33 ? -14.869 -35.033 6.026 1.00 49.14 33 PRO B C 1
ATOM 2258 O O . PRO B 1 33 ? -14.821 -33.839 5.714 1.00 49.61 33 PRO B O 1
ATOM 2262 N N . GLU B 1 34 ? -13.767 -35.781 6.288 1.00 45.07 34 GLU B N 1
ATOM 2263 C CA . GLU B 1 34 ? -12.388 -35.289 6.236 1.00 44.45 34 GLU B CA 1
ATOM 2264 C C . GLU B 1 34 ? -12.004 -34.901 4.809 1.00 48.74 34 GLU B C 1
ATOM 2265 O O . GLU B 1 34 ? -11.395 -33.848 4.622 1.00 48.84 34 GLU B O 1
ATOM 2271 N N . LEU B 1 35 ? -12.362 -35.742 3.809 1.00 45.03 35 LEU B N 1
ATOM 2272 C CA . LEU B 1 35 ? -12.089 -35.492 2.388 1.00 44.69 35 LEU B CA 1
ATOM 2273 C C . LEU B 1 35 ? -12.841 -34.250 1.916 1.00 47.42 35 LEU B C 1
ATOM 2274 O O . LEU B 1 35 ? -12.274 -33.440 1.184 1.00 46.87 35 LEU B O 1
ATOM 2279 N N . ILE B 1 36 ? -14.103 -34.097 2.360 1.00 42.95 36 ILE B N 1
ATOM 2280 C CA . ILE B 1 36 ? -14.954 -32.954 2.044 1.00 42.12 36 ILE B CA 1
ATOM 2281 C C . ILE B 1 36 ? -14.351 -31.679 2.650 1.00 46.59 36 ILE B C 1
ATOM 2282 O O . ILE B 1 36 ? -14.176 -30.700 1.930 1.00 47.15 36 ILE B O 1
ATOM 2287 N N . GLU B 1 37 ? -13.968 -31.718 3.934 1.00 43.08 37 GLU B N 1
ATOM 2288 C CA . GLU B 1 37 ? -13.361 -30.581 4.619 1.00 43.10 37 GLU B CA 1
ATOM 2289 C C . GLU B 1 37 ? -11.991 -30.185 4.057 1.00 47.53 37 GLU B C 1
ATOM 2290 O O . GLU B 1 37 ? -11.693 -28.991 3.994 1.00 47.32 37 GLU B O 1
ATOM 2296 N N . ARG B 1 38 ? -11.168 -31.170 3.646 1.00 44.50 38 ARG B N 1
ATOM 2297 C CA . ARG B 1 38 ? -9.846 -30.904 3.069 1.00 44.56 38 ARG B CA 1
ATOM 2298 C C . ARG B 1 38 ? -9.999 -30.161 1.750 1.00 48.44 38 ARG B C 1
ATOM 2299 O O . ARG B 1 38 ? -9.316 -29.163 1.541 1.00 48.31 38 ARG B O 1
ATOM 2307 N N . GLN B 1 39 ? -10.884 -30.664 0.863 1.00 45.14 39 GLN B N 1
ATOM 2308 C CA . GLN B 1 39 ? -11.182 -30.085 -0.450 1.00 45.28 39 GLN B CA 1
ATOM 2309 C C . GLN B 1 39 ? -11.665 -28.641 -0.309 1.00 50.06 39 GLN B C 1
ATOM 2310 O O . GLN B 1 39 ? -11.246 -27.774 -1.078 1.00 49.40 39 GLN B O 1
ATOM 2316 N N . ARG B 1 40 ? -12.534 -28.397 0.695 1.00 47.81 40 ARG B N 1
ATOM 2317 C CA . ARG B 1 40 ? -13.133 -27.105 1.028 1.00 48.00 40 ARG B CA 1
ATOM 2318 C C . ARG B 1 40 ? -12.064 -26.112 1.504 1.00 51.57 40 ARG B C 1
ATOM 2319 O O . ARG B 1 40 ? -12.090 -24.952 1.087 1.00 51.82 40 ARG B O 1
ATOM 2327 N N . LEU B 1 41 ? -11.130 -26.561 2.362 1.00 47.20 41 LEU B N 1
ATOM 2328 C CA . LEU B 1 41 ? -10.068 -25.689 2.861 1.00 46.97 41 LEU B CA 1
ATOM 2329 C C . LEU B 1 41 ? -9.023 -25.391 1.788 1.00 53.32 41 LEU B C 1
ATOM 2330 O O . LEU B 1 41 ? -8.467 -24.293 1.789 1.00 53.76 41 LEU B O 1
ATOM 2335 N N . GLU B 1 42 ? -8.797 -26.337 0.843 1.00 50.63 42 GLU B N 1
ATOM 2336 C CA . GLU B 1 42 ? -7.843 -26.184 -0.266 1.00 50.75 42 GLU B CA 1
ATOM 2337 C C . GLU B 1 42 ? -8.256 -25.085 -1.235 1.00 54.86 42 GLU B C 1
ATOM 2338 O O . GLU B 1 42 ? -7.408 -24.497 -1.906 1.00 54.34 42 GLU B O 1
ATOM 2344 N N . LEU B 1 43 ? -9.560 -24.794 -1.273 1.00 52.23 43 LEU B N 1
ATOM 2345 C CA . LEU B 1 43 ? -10.170 -23.770 -2.109 1.00 52.42 43 LEU B CA 1
ATOM 2346 C C . LEU B 1 43 ? -10.058 -22.407 -1.431 1.00 56.06 43 LEU B C 1
ATOM 2347 O O . LEU B 1 43 ? -9.717 -21.431 -2.102 1.00 56.21 43 LEU B O 1
ATOM 2352 N N . ARG B 1 44 ? -10.342 -22.347 -0.105 1.00 51.23 44 ARG B N 1
ATOM 2353 C CA . ARG B 1 44 ? -10.271 -21.133 0.715 1.00 50.46 44 ARG B CA 1
ATOM 2354 C C . ARG B 1 44 ? -8.821 -20.609 0.771 1.00 54.36 44 ARG B C 1
ATOM 2355 O O . ARG B 1 44 ? -8.600 -19.396 0.708 1.00 53.92 44 ARG B O 1
ATOM 2363 N N . GLN B 1 45 ? -7.845 -21.535 0.841 1.00 50.85 45 GLN B N 1
ATOM 2364 C CA . GLN B 1 45 ? -6.412 -21.240 0.872 1.00 50.87 45 GLN B CA 1
ATOM 2365 C C . GLN B 1 45 ? -5.964 -20.575 -0.443 1.00 54.98 45 GLN B C 1
ATOM 2366 O O . GLN B 1 45 ? -5.191 -19.616 -0.407 1.00 54.36 45 GLN B O 1
ATOM 2372 N N . GLN B 1 46 ? -6.473 -21.073 -1.589 1.00 51.41 46 GLN B N 1
ATOM 2373 C CA . GLN B 1 46 ? -6.165 -20.536 -2.914 1.00 51.06 46 GLN B CA 1
ATOM 2374 C C . GLN B 1 46 ? -6.810 -19.166 -3.110 1.00 55.70 46 GLN B C 1
ATOM 2375 O O . GLN B 1 46 ? -6.163 -18.270 -3.650 1.00 53.87 46 GLN B O 1
ATOM 2381 N N . GLU B 1 47 ? -8.077 -19.006 -2.653 1.00 55.04 47 GLU B N 1
ATOM 2382 C CA . GLU B 1 47 ? -8.857 -17.763 -2.751 1.00 55.63 47 GLU B CA 1
ATOM 2383 C C . GLU B 1 47 ? -8.244 -16.640 -1.915 1.00 63.23 47 GLU B C 1
ATOM 2384 O O . GLU B 1 47 ? -8.170 -15.502 -2.387 1.00 63.02 47 GLU B O 1
ATOM 2390 N N . LEU B 1 48 ? -7.777 -16.966 -0.690 1.00 62.08 48 LEU B N 1
ATOM 2391 C CA . LEU B 1 48 ? -7.141 -15.988 0.195 1.00 62.62 48 LEU B CA 1
ATOM 2392 C C . LEU B 1 48 ? -5.727 -15.614 -0.255 1.00 68.09 48 LEU B C 1
ATOM 2393 O O . LEU B 1 48 ? -5.325 -14.461 -0.084 1.00 67.51 48 LEU B O 1
ATOM 2398 N N . ARG B 1 49 ? -4.997 -16.564 -0.874 1.00 66.16 49 ARG B N 1
ATOM 2399 C CA . ARG B 1 49 ? -3.660 -16.316 -1.419 1.00 66.96 49 ARG B CA 1
ATOM 2400 C C . ARG B 1 49 ? -3.745 -15.375 -2.626 1.00 73.80 49 ARG B C 1
ATOM 2401 O O . ARG B 1 49 ? -2.838 -14.572 -2.841 1.00 74.79 49 ARG B O 1
ATOM 2409 N N . ALA B 1 50 ? -4.840 -15.472 -3.405 1.00 70.41 50 ALA B N 1
ATOM 2410 C CA . ALA B 1 50 ? -5.080 -14.631 -4.569 1.00 70.23 50 ALA B CA 1
ATOM 2411 C C . ALA B 1 50 ? -5.531 -13.240 -4.137 1.00 74.65 50 ALA B C 1
ATOM 2412 O O . ALA B 1 50 ? -5.072 -12.250 -4.708 1.00 74.83 50 ALA B O 1
ATOM 2414 N N . ARG B 1 51 ? -6.422 -13.169 -3.123 1.00 71.30 51 ARG B N 1
ATOM 2415 C CA . ARG B 1 51 ? -6.987 -11.926 -2.590 1.00 71.36 51 ARG B CA 1
ATOM 2416 C C . ARG B 1 51 ? -5.957 -10.972 -1.983 1.00 76.33 51 ARG B C 1
ATOM 2417 O O . ARG B 1 51 ? -6.104 -9.753 -2.120 1.00 76.31 51 ARG B O 1
ATOM 2425 N N . TYR B 1 52 ? -4.940 -11.519 -1.291 1.00 72.84 52 TYR B N 1
ATOM 2426 C CA . TYR B 1 52 ? -3.911 -10.717 -0.628 1.00 72.69 52 TYR B CA 1
ATOM 2427 C C . TYR B 1 52 ? -2.529 -10.834 -1.306 1.00 76.93 52 TYR B C 1
ATOM 2428 O O . TYR B 1 52 ? -1.506 -10.559 -0.672 1.00 76.20 52 TYR B O 1
ATOM 2437 N N . ASN B 1 53 ? -2.521 -11.199 -2.617 1.00 74.01 53 ASN B N 1
ATOM 2438 C CA . ASN B 1 53 ? -1.347 -11.360 -3.491 1.00 74.06 53 ASN B CA 1
ATOM 2439 C C . ASN B 1 53 ? -0.178 -12.062 -2.785 1.00 78.41 53 ASN B C 1
ATOM 2440 O O . ASN B 1 53 ? 0.864 -11.453 -2.519 1.00 78.01 53 ASN B O 1
ATOM 2445 N N . LEU B 1 54 ? -0.386 -13.346 -2.451 1.00 75.20 54 LEU B N 1
ATOM 2446 C CA . LEU B 1 54 ? 0.579 -14.178 -1.744 1.00 75.13 54 LEU B CA 1
ATOM 2447 C C . LEU B 1 54 ? 1.087 -15.335 -2.590 1.00 79.80 54 LEU B C 1
ATOM 2448 O O . LEU B 1 54 ? 0.298 -16.092 -3.159 1.00 78.48 54 LEU B O 1
ATOM 2453 N N . SER B 1 55 ? 2.418 -15.471 -2.655 1.00 78.09 55 SER B N 1
ATOM 2454 C CA . SER B 1 55 ? 3.109 -16.532 -3.386 1.00 78.28 55 SER B CA 1
ATOM 2455 C C . SER B 1 55 ? 3.172 -17.809 -2.527 1.00 81.94 55 SER B C 1
ATOM 2456 O O . SER B 1 55 ? 2.666 -17.814 -1.400 1.00 81.13 55 SER B O 1
ATOM 2459 N N . GLN B 1 56 ? 3.784 -18.886 -3.064 1.00 78.86 56 GLN B N 1
ATOM 2460 C CA . GLN B 1 56 ? 3.954 -20.160 -2.358 1.00 78.97 56 GLN B CA 1
ATOM 2461 C C . GLN B 1 56 ? 4.842 -19.967 -1.116 1.00 83.05 56 GLN B C 1
ATOM 2462 O O . GLN B 1 56 ? 4.523 -20.489 -0.045 1.00 83.00 56 GLN B O 1
ATOM 2464 N N . GLY B 1 57 ? 5.911 -19.181 -1.273 1.00 78.81 57 GLY B N 1
ATOM 2465 C CA . GLY B 1 57 ? 6.849 -18.847 -0.206 1.00 78.03 57 GLY B CA 1
ATOM 2466 C C . GLY B 1 57 ? 6.294 -17.843 0.785 1.00 79.89 57 GLY B C 1
ATOM 2467 O O . GLY B 1 57 ? 6.605 -17.917 1.976 1.00 79.27 57 GLY B O 1
ATOM 2468 N N . GLY B 1 58 ? 5.484 -16.905 0.291 1.00 75.15 58 GLY B N 1
ATOM 2469 C CA . GLY B 1 58 ? 4.843 -15.875 1.102 1.00 74.28 58 GLY B CA 1
ATOM 2470 C C . GLY B 1 58 ? 3.854 -16.451 2.093 1.00 76.36 58 GLY B C 1
ATOM 2471 O O . GLY B 1 58 ? 3.833 -16.040 3.257 1.00 74.87 58 GLY B O 1
ATOM 2472 N N . TYR B 1 59 ? 3.040 -17.428 1.631 1.00 73.04 59 TYR B N 1
ATOM 2473 C CA . TYR B 1 59 ? 2.055 -18.125 2.457 1.00 72.97 59 TYR B CA 1
ATOM 2474 C C . TYR B 1 59 ? 2.763 -18.985 3.489 1.00 77.49 59 TYR B C 1
ATOM 2475 O O . TYR B 1 59 ? 2.363 -18.964 4.648 1.00 77.12 59 TYR B O 1
ATOM 2484 N N . GLU B 1 60 ? 3.816 -19.726 3.071 1.00 74.59 60 GLU B N 1
ATOM 2485 C CA . GLU B 1 60 ? 4.630 -20.606 3.921 1.00 74.70 60 GLU B CA 1
ATOM 2486 C C . GLU B 1 60 ? 5.283 -19.868 5.092 1.00 78.01 60 GLU B C 1
ATOM 2487 O O . GLU B 1 60 ? 5.319 -20.415 6.192 1.00 77.30 60 GLU B O 1
ATOM 2493 N N . GLU B 1 61 ? 5.792 -18.633 4.858 1.00 74.51 61 GLU B N 1
ATOM 2494 C CA . GLU B 1 61 ? 6.416 -17.775 5.879 1.00 74.11 61 GLU B CA 1
ATOM 2495 C C . GLU B 1 61 ? 5.364 -17.332 6.900 1.00 78.19 61 GLU B C 1
ATOM 2496 O O . GLU B 1 61 ? 5.648 -17.287 8.097 1.00 78.20 61 GLU B O 1
ATOM 2502 N N . LEU B 1 62 ? 4.146 -17.015 6.414 1.00 74.53 62 LEU B N 1
ATOM 2503 C CA . LEU B 1 62 ? 3.000 -16.602 7.226 1.00 73.81 62 LEU B CA 1
ATOM 2504 C C . LEU B 1 62 ? 2.414 -17.797 7.985 1.00 76.54 62 LEU B C 1
ATOM 2505 O O . LEU B 1 62 ? 1.840 -17.615 9.057 1.00 77.02 62 LEU B O 1
ATOM 2507 N N . GLU B 1 63 ? 2.564 -19.013 7.419 1.00 70.94 63 GLU B N 1
ATOM 2508 C CA . GLU B 1 63 ? 2.093 -20.290 7.960 1.00 69.58 63 GLU B CA 1
ATOM 2509 C C . GLU B 1 63 ? 2.865 -20.640 9.229 1.00 71.63 63 GLU B C 1
ATOM 2510 O O . GLU B 1 63 ? 2.258 -21.095 10.198 1.00 70.88 63 GLU B O 1
ATOM 2516 N N . ARG B 1 64 ? 4.193 -20.402 9.226 1.00 67.19 64 ARG B N 1
ATOM 2517 C CA . ARG B 1 64 ? 5.084 -20.678 10.357 1.00 66.60 64 ARG B CA 1
ATOM 2518 C C . ARG B 1 64 ? 4.764 -19.803 11.572 1.00 70.51 64 ARG B C 1
ATOM 2519 O O . ARG B 1 64 ? 4.798 -20.302 12.697 1.00 70.35 64 ARG B O 1
ATOM 2527 N N . VAL B 1 65 ? 4.437 -18.514 11.343 1.00 66.67 65 VAL B N 1
ATOM 2528 C CA . VAL B 1 65 ? 4.123 -17.533 12.392 1.00 66.29 65 VAL B CA 1
ATOM 2529 C C . VAL B 1 65 ? 2.793 -17.858 13.095 1.00 69.55 65 VAL B C 1
ATOM 2530 O O . VAL B 1 65 ? 2.754 -17.873 14.328 1.00 69.03 65 VAL B O 1
ATOM 2534 N N . VAL B 1 66 ? 1.724 -18.135 12.312 1.00 65.94 66 VAL B N 1
ATOM 2535 C CA . VAL B 1 66 ? 0.377 -18.471 12.804 1.00 65.66 66 VAL B CA 1
ATOM 2536 C C . VAL B 1 66 ? 0.413 -19.712 13.724 1.00 69.66 66 VAL B C 1
ATOM 2537 O O . VAL B 1 66 ? -0.190 -19.697 14.805 1.00 69.51 66 VAL B O 1
ATOM 2541 N N . LEU B 1 67 ? 1.146 -20.760 13.297 1.00 65.25 67 LEU B N 1
ATOM 2542 C CA . LEU B 1 67 ? 1.294 -22.011 14.038 1.00 64.65 67 LEU B CA 1
ATOM 2543 C C . LEU B 1 67 ? 2.090 -21.833 15.335 1.00 67.54 67 LEU B C 1
ATOM 2544 O O . LEU B 1 67 ? 1.700 -22.391 16.365 1.00 67.87 67 LEU B O 1
ATOM 2549 N N . ARG B 1 68 ? 3.185 -21.044 15.290 1.00 61.77 68 ARG B N 1
ATOM 2550 C CA . ARG B 1 68 ? 4.028 -20.762 16.453 1.00 60.74 68 ARG B CA 1
ATOM 2551 C C . ARG B 1 68 ? 3.344 -19.846 17.477 1.00 63.90 68 ARG B C 1
ATOM 2552 O O . ARG B 1 68 ? 3.658 -19.930 18.664 1.00 63.65 68 ARG B O 1
ATOM 2560 N N . LEU B 1 69 ? 2.407 -18.988 17.024 1.00 60.12 69 LEU B N 1
ATOM 2561 C CA . LEU B 1 69 ? 1.656 -18.068 17.889 1.00 59.82 69 LEU B CA 1
ATOM 2562 C C . LEU B 1 69 ? 0.455 -18.720 18.598 1.00 62.59 69 LEU B C 1
ATOM 2563 O O . LEU B 1 69 ? -0.068 -18.137 19.556 1.00 62.64 69 LEU B O 1
ATOM 2568 N N . LYS B 1 70 ? 0.022 -19.920 18.129 1.00 57.08 70 LYS B N 1
ATOM 2569 C CA . LYS B 1 70 ? -1.114 -20.673 18.681 1.00 55.46 70 LYS B CA 1
ATOM 2570 C C . LYS B 1 70 ? -1.051 -20.857 20.216 1.00 57.80 70 LYS B C 1
ATOM 2571 O O . LYS B 1 70 ? -2.047 -20.512 20.855 1.00 57.41 70 LYS B O 1
ATOM 2575 N N . PRO B 1 71 ? 0.063 -21.343 20.849 1.00 53.80 71 PRO B N 1
ATOM 2576 C CA . PRO B 1 71 ? 0.058 -21.480 22.323 1.00 53.51 71 PRO B CA 1
ATOM 2577 C C . PRO B 1 71 ? 0.034 -20.146 23.071 1.00 57.20 71 PRO B C 1
ATOM 2578 O O . PRO B 1 71 ? -0.469 -20.084 24.195 1.00 57.46 71 PRO B O 1
ATOM 2582 N N . HIS B 1 72 ? 0.549 -19.078 22.431 1.00 52.46 72 HIS B N 1
ATOM 2583 C CA . HIS B 1 72 ? 0.586 -17.724 22.985 1.00 51.20 72 HIS B CA 1
ATOM 2584 C C . HIS B 1 72 ? -0.781 -17.056 22.888 1.00 56.14 72 HIS B C 1
ATOM 2585 O O . HIS B 1 72 ? -1.095 -16.221 23.739 1.00 56.59 72 HIS B O 1
ATOM 2592 N N . LYS B 1 73 ? -1.583 -17.414 21.847 1.00 52.20 73 LYS B N 1
ATOM 2593 C CA . LYS B 1 73 ? -2.922 -16.870 21.563 1.00 51.39 73 LYS B CA 1
ATOM 2594 C C . LYS B 1 73 ? -3.893 -16.986 22.745 1.00 54.15 73 LYS B C 1
ATOM 2595 O O . LYS B 1 73 ? -4.630 -16.036 23.015 1.00 53.44 73 LYS B O 1
ATOM 2597 N N . ALA B 1 74 ? -3.862 -18.135 23.466 1.00 50.08 74 ALA B N 1
ATOM 2598 C CA . ALA B 1 74 ? -4.684 -18.414 24.656 1.00 49.10 74 ALA B CA 1
ATOM 2599 C C . ALA B 1 74 ? -4.283 -17.510 25.845 1.00 52.24 74 ALA B C 1
ATOM 2600 O O . ALA B 1 74 ? -5.113 -17.217 26.714 1.00 52.16 74 ALA B O 1
ATOM 2602 N N . GLY B 1 75 ? -3.016 -17.085 25.850 1.00 47.82 75 GLY B N 1
ATOM 2603 C CA . GLY B 1 75 ? -2.426 -16.226 26.871 1.00 46.91 75 GLY B CA 1
ATOM 2604 C C . GLY B 1 75 ? -1.155 -16.814 27.454 1.00 48.73 75 GLY B C 1
ATOM 2605 O O . GLY B 1 75 ? -0.558 -17.721 26.863 1.00 48.37 75 GLY B O 1
ATOM 2606 N N . VAL B 1 76 ? -0.733 -16.296 28.625 1.00 42.95 76 VAL B N 1
ATOM 2607 C CA . VAL B 1 76 ? 0.452 -16.768 29.349 1.00 40.99 76 VAL B CA 1
ATOM 2608 C C . VAL B 1 76 ? 0.111 -18.144 29.953 1.00 42.75 76 VAL B C 1
ATOM 2609 O O . VAL B 1 76 ? -0.779 -18.261 30.810 1.00 41.33 76 VAL B O 1
ATOM 2613 N N . GLN B 1 77 ? 0.810 -19.178 29.459 1.00 37.91 77 GLN B N 1
ATOM 2614 C CA . GLN B 1 77 ? 0.628 -20.581 29.827 1.00 36.82 77 GLN B CA 1
ATOM 2615 C C . GLN B 1 77 ? 1.660 -21.062 30.841 1.00 39.60 77 GLN B C 1
ATOM 2616 O O . GLN B 1 77 ? 1.578 -22.212 31.282 1.00 39.67 77 GLN B O 1
ATOM 2622 N N . TRP B 1 78 ? 2.648 -20.225 31.189 1.00 35.20 78 TRP B N 1
ATOM 2623 C CA . TRP B 1 78 ? 3.720 -20.712 32.044 1.00 34.59 78 TRP B CA 1
ATOM 2624 C C . TRP B 1 78 ? 3.954 -19.973 33.364 1.00 39.13 78 TRP B C 1
ATOM 2625 O O . TRP B 1 78 ? 4.929 -20.310 34.038 1.00 39.72 78 TRP B O 1
ATOM 2636 N N . ARG B 1 79 ? 3.050 -19.071 33.809 1.00 35.24 79 ARG B N 1
ATOM 2637 C CA . ARG B 1 79 ? 3.232 -18.456 35.133 1.00 35.24 79 ARG B CA 1
ATOM 2638 C C . ARG B 1 79 ? 2.806 -19.499 36.197 1.00 39.14 79 ARG B C 1
ATOM 2639 O O . ARG B 1 79 ? 2.676 -20.669 35.834 1.00 39.67 79 ARG B O 1
ATOM 2647 N N . PHE B 1 80 ? 2.606 -19.129 37.482 1.00 34.43 80 PHE B N 1
ATOM 2648 C CA . PHE B 1 80 ? 2.276 -20.135 38.500 1.00 33.65 80 PHE B CA 1
ATOM 2649 C C . PHE B 1 80 ? 1.013 -20.955 38.186 1.00 36.81 80 PHE B C 1
ATOM 2650 O O . PHE B 1 80 ? 1.073 -22.179 38.281 1.00 37.00 80 PHE B O 1
ATOM 2658 N N . ALA B 1 81 ? -0.102 -20.310 37.801 1.00 32.68 81 ALA B N 1
ATOM 2659 C CA . ALA B 1 81 ? -1.358 -21.010 37.484 1.00 32.14 81 ALA B CA 1
ATOM 2660 C C . ALA B 1 81 ? -1.236 -21.995 36.302 1.00 34.83 81 ALA B C 1
ATOM 2661 O O . ALA B 1 81 ? -1.671 -23.143 36.428 1.00 33.88 81 ALA B O 1
ATOM 2663 N N . GLY B 1 82 ? -0.635 -21.534 35.194 1.00 30.62 82 GLY B N 1
ATOM 2664 C CA . GLY B 1 82 ? -0.432 -22.305 33.967 1.00 29.86 82 GLY B CA 1
ATOM 2665 C C . GLY B 1 82 ? 0.509 -23.480 34.126 1.00 32.61 82 GLY B C 1
ATOM 2666 O O . GLY B 1 82 ? 0.297 -24.528 33.507 1.00 32.26 82 GLY B O 1
ATOM 2667 N N . SER B 1 83 ? 1.559 -23.303 34.962 1.00 27.92 83 SER B N 1
ATOM 2668 C CA . SER B 1 83 ? 2.560 -24.317 35.301 1.00 26.42 83 SER B CA 1
ATOM 2669 C C . SER B 1 83 ? 1.937 -25.386 36.199 1.00 30.07 83 SER B C 1
ATOM 2670 O O . SER B 1 83 ? 2.317 -26.554 36.099 1.00 30.22 83 SER B O 1
ATOM 2673 N N . PHE B 1 84 ? 0.982 -24.985 37.074 1.00 25.65 84 PHE B N 1
ATOM 2674 C CA . PHE B 1 84 ? 0.259 -25.892 37.971 1.00 24.95 84 PHE B CA 1
ATOM 2675 C C . PHE B 1 84 ? -0.713 -26.744 37.162 1.00 27.85 84 PHE B C 1
ATOM 2676 O O . PHE B 1 84 ? -0.821 -27.947 37.406 1.00 26.44 84 PHE B O 1
ATOM 2684 N N . TYR B 1 85 ? -1.408 -26.111 36.192 1.00 24.92 85 TYR B N 1
ATOM 2685 C CA . TYR B 1 85 ? -2.345 -26.755 35.266 1.00 24.74 85 TYR B CA 1
ATOM 2686 C C . TYR B 1 85 ? -1.574 -27.784 34.429 1.00 30.12 85 TYR B C 1
ATOM 2687 O O . TYR B 1 85 ? -2.042 -28.915 34.277 1.00 30.43 85 TYR B O 1
ATOM 2696 N 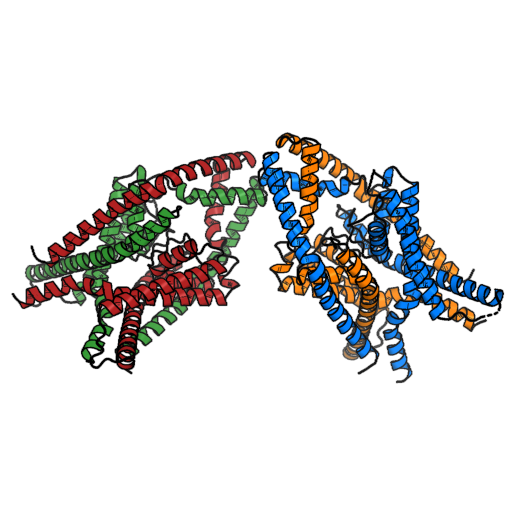N . PHE B 1 86 ? -0.363 -27.403 33.948 1.00 25.70 86 PHE B N 1
ATOM 2697 C CA . PHE B 1 86 ? 0.526 -28.274 33.183 1.00 24.70 86 PHE B CA 1
ATOM 2698 C C . PHE B 1 86 ? 1.035 -29.422 34.056 1.00 29.46 86 PHE B C 1
ATOM 2699 O O . PHE B 1 86 ? 1.088 -30.556 33.578 1.00 30.69 86 PHE B O 1
ATOM 2707 N N . ALA B 1 87 ? 1.421 -29.130 35.327 1.00 24.08 87 ALA B N 1
ATOM 2708 C CA . ALA B 1 87 ? 1.892 -30.135 36.283 1.00 22.36 87 ALA B CA 1
ATOM 2709 C C . ALA B 1 87 ? 0.799 -31.183 36.494 1.00 24.02 87 ALA B C 1
ATOM 2710 O O . ALA B 1 87 ? 1.124 -32.368 36.572 1.00 23.48 87 ALA B O 1
ATOM 2712 N N . ILE B 1 88 ? -0.497 -30.756 36.507 1.00 18.91 88 ILE B N 1
ATOM 2713 C CA . ILE B 1 88 ? -1.652 -31.658 36.635 1.00 17.95 88 ILE B CA 1
ATOM 2714 C C . ILE B 1 88 ? -1.675 -32.622 35.440 1.00 22.16 88 ILE B C 1
ATOM 2715 O O . ILE B 1 88 ? -1.637 -33.828 35.657 1.00 21.54 88 ILE B O 1
ATOM 2720 N N . THR B 1 89 ? -1.651 -32.088 34.194 1.00 19.38 89 THR B N 1
ATOM 2721 C CA . THR B 1 89 ? -1.687 -32.862 32.936 1.00 19.21 89 THR B CA 1
ATOM 2722 C C . THR B 1 89 ? -0.566 -33.910 32.822 1.00 24.21 89 THR B C 1
ATOM 2723 O O . THR B 1 89 ? -0.791 -34.962 32.223 1.00 24.17 89 THR B O 1
ATOM 2727 N N . VAL B 1 90 ? 0.620 -33.634 33.404 1.00 21.02 90 VAL B N 1
ATOM 2728 C CA . VAL B 1 90 ? 1.769 -34.544 33.370 1.00 20.91 90 VAL B CA 1
ATOM 2729 C C . VAL B 1 90 ? 1.560 -35.761 34.287 1.00 25.07 90 VAL B C 1
ATOM 2730 O O . VAL B 1 90 ? 1.525 -36.894 33.803 1.00 25.01 90 VAL B O 1
ATOM 2734 N N . ILE B 1 91 ? 1.428 -35.517 35.602 1.00 21.34 91 ILE B N 1
ATOM 2735 C CA . ILE B 1 91 ? 1.326 -36.561 36.616 1.00 21.74 91 ILE B CA 1
ATOM 2736 C C . ILE B 1 91 ? 0.015 -37.371 36.519 1.00 27.32 91 ILE B C 1
ATOM 2737 O O . ILE B 1 91 ? 0.002 -38.532 36.934 1.00 29.17 91 ILE B O 1
ATOM 2742 N N . THR B 1 92 ? -1.058 -36.789 35.957 1.00 21.92 92 THR B N 1
ATOM 2743 C CA . THR B 1 92 ? -2.333 -37.501 35.795 1.00 20.65 92 THR B CA 1
ATOM 2744 C C . THR B 1 92 ? -2.413 -38.222 34.442 1.00 22.44 92 THR B C 1
ATOM 2745 O O . THR B 1 92 ? -3.408 -38.885 34.176 1.00 21.68 92 THR B O 1
ATOM 2749 N N . THR B 1 93 ? -1.370 -38.083 33.592 1.00 18.12 93 THR B N 1
ATOM 2750 C CA . THR B 1 93 ? -1.220 -38.653 32.236 1.00 16.55 93 THR B CA 1
ATOM 2751 C C . THR B 1 93 ? -2.263 -38.111 31.233 1.00 17.46 93 THR B C 1
ATOM 2752 O O . THR B 1 93 ? -2.406 -38.694 30.156 1.00 17.11 93 THR B O 1
ATOM 2756 N N . ILE B 1 94 ? -2.962 -36.997 31.560 1.00 11.66 94 ILE B N 1
ATOM 2757 C CA . ILE B 1 94 ? -3.954 -36.387 30.658 1.00 10.35 94 ILE B CA 1
ATOM 2758 C C . ILE B 1 94 ? -3.224 -35.843 29.422 1.00 15.46 94 ILE B C 1
ATOM 2759 O O . ILE B 1 94 ? -3.584 -36.208 28.300 1.00 15.80 94 ILE B O 1
ATOM 2764 N N . GLY B 1 95 ? -2.188 -35.030 29.667 1.00 11.72 95 GLY B N 1
ATOM 2765 C CA . GLY B 1 95 ? -1.324 -34.406 28.669 1.00 11.88 95 GLY B CA 1
ATOM 2766 C C . GLY B 1 95 ? -2.019 -33.836 27.451 1.00 16.97 95 GLY B C 1
ATOM 2767 O O . GLY B 1 95 ? -1.841 -34.362 26.346 1.00 17.34 95 GLY B O 1
ATOM 2768 N N . TYR B 1 96 ? -2.814 -32.756 27.640 1.00 13.33 96 TYR B N 1
ATOM 2769 C CA . TYR B 1 96 ? -3.542 -32.096 26.551 1.00 13.76 96 TYR B CA 1
ATOM 2770 C C . TYR B 1 96 ? -2.598 -31.677 25.430 1.00 21.08 96 TYR B C 1
ATOM 2771 O O . TYR B 1 96 ? -2.919 -31.864 24.256 1.00 20.76 96 TYR B O 1
ATOM 2780 N N . GLY B 1 97 ? -1.450 -31.116 25.814 1.00 20.09 97 GLY B N 1
ATOM 2781 C CA . GLY B 1 97 ? -0.441 -30.627 24.891 1.00 21.02 97 GLY B CA 1
ATOM 2782 C C . GLY B 1 97 ? -0.686 -29.200 24.450 1.00 28.45 97 GLY B C 1
ATOM 2783 O O . GLY B 1 97 ? -0.011 -28.729 23.530 1.00 28.91 97 GLY B O 1
ATOM 2784 N N . HIS B 1 98 ? -1.648 -28.499 25.110 1.00 26.90 98 HIS B N 1
ATOM 2785 C CA . HIS B 1 98 ? -1.999 -27.093 24.857 1.00 27.82 98 HIS B CA 1
ATOM 2786 C C . HIS B 1 98 ? -0.774 -26.198 25.149 1.00 33.40 98 HIS B C 1
ATOM 2787 O O . HIS B 1 98 ? -0.545 -25.184 24.476 1.00 32.38 98 HIS B O 1
ATOM 2794 N N . ALA B 1 99 ? 0.014 -26.628 26.154 1.00 31.73 99 ALA B N 1
ATOM 2795 C CA . ALA B 1 99 ? 1.277 -26.063 26.615 1.00 32.04 99 ALA B CA 1
ATOM 2796 C C . ALA B 1 99 ? 2.198 -27.256 26.891 1.00 35.45 99 ALA B C 1
ATOM 2797 O O . ALA B 1 99 ? 1.837 -28.163 27.638 1.00 33.96 99 ALA B O 1
ATOM 2799 N N . ALA B 1 100 ? 3.338 -27.289 26.209 1.00 33.36 100 ALA B N 1
ATOM 2800 C CA . ALA B 1 100 ? 4.352 -28.330 26.328 1.00 33.76 100 ALA B CA 1
ATOM 2801 C C . ALA B 1 100 ? 5.718 -27.640 26.541 1.00 38.80 100 ALA B C 1
ATOM 2802 O O . ALA B 1 100 ? 5.873 -26.486 26.111 1.00 38.41 100 ALA B O 1
ATOM 2804 N N . PRO B 1 101 ? 6.701 -28.283 27.227 1.00 35.24 101 PRO B N 1
ATOM 2805 C CA . PRO B 1 101 ? 7.982 -27.601 27.469 1.00 34.96 101 PRO B CA 1
ATOM 2806 C C . PRO B 1 101 ? 8.746 -27.295 26.190 1.00 38.45 101 PRO B C 1
ATOM 2807 O O . PRO B 1 101 ? 9.049 -28.201 25.414 1.00 37.99 101 PRO B O 1
ATOM 2811 N N . SER B 1 102 ? 9.001 -26.000 25.953 1.00 34.88 102 SER B N 1
ATOM 2812 C CA . SER B 1 102 ? 9.715 -25.509 24.775 1.00 34.45 102 SER B CA 1
ATOM 2813 C C . SER B 1 102 ? 11.238 -25.591 24.940 1.00 36.79 102 SER B C 1
ATOM 2814 O O . SER B 1 102 ? 11.953 -25.626 23.936 1.00 37.63 102 SER B O 1
ATOM 2817 N N . THR B 1 103 ? 11.733 -25.629 26.197 1.00 30.41 103 THR B N 1
ATOM 2818 C CA . THR B 1 103 ? 13.166 -25.711 26.498 1.00 28.92 103 THR B CA 1
ATOM 2819 C C . THR B 1 103 ? 13.613 -27.140 26.784 1.00 32.33 103 THR B C 1
ATOM 2820 O O . THR B 1 103 ? 12.825 -27.952 27.275 1.00 31.86 103 THR B O 1
ATOM 2824 N N . ASP B 1 104 ? 14.894 -27.430 26.503 1.00 29.09 104 ASP B N 1
ATOM 2825 C CA . ASP B 1 104 ? 15.519 -28.732 26.735 1.00 28.77 104 ASP B CA 1
ATOM 2826 C C . ASP B 1 104 ? 15.542 -29.096 28.220 1.00 31.22 104 ASP B C 1
ATOM 2827 O O . ASP B 1 104 ? 15.336 -30.258 28.562 1.00 30.73 104 ASP B O 1
ATOM 2832 N N . GLY B 1 105 ? 15.742 -28.097 29.079 1.00 27.01 105 GLY B N 1
ATOM 2833 C CA . GLY B 1 105 ? 15.723 -28.254 30.532 1.00 26.33 105 GLY B CA 1
ATOM 2834 C C . GLY B 1 105 ? 14.329 -28.574 31.032 1.00 29.85 105 GLY B C 1
ATOM 2835 O O . GLY B 1 105 ? 14.162 -29.416 31.919 1.00 28.78 105 GLY B O 1
ATOM 2836 N N . GLY B 1 106 ? 13.333 -27.915 30.430 1.00 27.14 106 GLY B N 1
ATOM 2837 C CA . GLY B 1 106 ? 11.916 -28.128 30.709 1.00 26.43 106 GLY B CA 1
ATOM 2838 C C . GLY B 1 106 ? 11.514 -29.545 30.355 1.00 29.49 106 GLY B C 1
ATOM 2839 O O . GLY B 1 106 ? 10.919 -30.239 31.177 1.00 29.30 106 GLY B O 1
ATOM 2840 N N . LYS B 1 107 ? 11.900 -30.000 29.145 1.00 25.92 107 LYS B N 1
ATOM 2841 C CA . LYS B 1 107 ? 11.660 -31.353 28.627 1.00 25.72 107 LYS B CA 1
ATOM 2842 C C . LYS B 1 107 ? 12.301 -32.424 29.521 1.00 30.17 107 LYS B C 1
ATOM 2843 O O . LYS B 1 107 ? 11.675 -33.454 29.766 1.00 29.33 107 LYS B O 1
ATOM 2849 N N . VAL B 1 108 ? 13.532 -32.166 30.023 1.00 28.03 108 VAL B N 1
ATOM 2850 C CA . VAL B 1 108 ? 14.282 -33.071 30.908 1.00 28.33 108 VAL B CA 1
ATOM 2851 C C . VAL B 1 108 ? 13.621 -33.151 32.291 1.00 32.07 108 VAL B C 1
ATOM 2852 O O . VAL B 1 108 ? 13.370 -34.260 32.774 1.00 31.81 108 VAL B O 1
ATOM 2856 N N . PHE B 1 109 ? 13.334 -31.986 32.920 1.00 27.58 109 PHE B N 1
ATOM 2857 C CA . PHE B 1 109 ? 12.682 -31.954 34.230 1.00 26.52 109 PHE B CA 1
ATOM 2858 C C . PHE B 1 109 ? 11.327 -32.642 34.163 1.00 30.09 109 PHE B C 1
ATOM 2859 O O . PHE B 1 109 ? 10.994 -33.365 35.095 1.00 29.57 109 PHE B O 1
ATOM 2867 N N . CYS B 1 110 ? 10.566 -32.447 33.055 1.00 26.44 110 CYS B N 1
ATOM 2868 C CA . CYS B 1 110 ? 9.259 -33.078 32.827 1.00 25.96 110 CYS B CA 1
ATOM 2869 C C . CYS B 1 110 ? 9.369 -34.606 32.851 1.00 28.96 110 CYS B C 1
ATOM 2870 O O . CYS B 1 110 ? 8.506 -35.254 33.433 1.00 29.16 110 CYS B O 1
ATOM 2873 N N . MET B 1 111 ? 10.441 -35.172 32.261 1.00 24.44 111 MET B N 1
ATOM 2874 C CA . MET B 1 111 ? 10.660 -36.619 32.234 1.00 23.86 111 MET B CA 1
ATOM 2875 C C . MET B 1 111 ? 10.898 -37.191 33.638 1.00 28.69 111 MET B C 1
ATOM 2876 O O . MET B 1 111 ? 10.241 -38.166 34.011 1.00 28.69 111 MET B O 1
ATOM 2881 N N . PHE B 1 112 ? 11.788 -36.561 34.432 1.00 25.01 112 PHE B N 1
ATOM 2882 C CA . PHE B 1 112 ? 12.066 -36.969 35.817 1.00 24.34 112 PHE B CA 1
ATOM 2883 C C . PHE B 1 112 ? 10.826 -36.742 36.703 1.00 28.17 112 PHE B C 1
ATOM 2884 O O . PHE B 1 112 ? 10.536 -37.558 37.580 1.00 27.42 112 PHE B O 1
ATOM 2892 N N . TYR B 1 113 ? 10.087 -35.640 36.439 1.00 24.69 113 TYR B N 1
ATOM 2893 C CA . TYR B 1 113 ? 8.869 -35.237 37.139 1.00 24.29 113 TYR B CA 1
ATOM 2894 C C . TYR B 1 113 ? 7.766 -36.286 36.958 1.00 28.43 113 TYR B C 1
ATOM 2895 O O . TYR B 1 113 ? 7.099 -36.634 37.930 1.00 28.07 113 TYR B O 1
ATOM 2904 N N . ALA B 1 114 ? 7.608 -36.805 35.721 1.00 25.24 114 ALA B N 1
ATOM 2905 C CA . ALA B 1 114 ? 6.630 -37.827 35.352 1.00 25.26 114 ALA B CA 1
ATOM 2906 C C . ALA B 1 114 ? 7.008 -39.197 35.903 1.00 31.70 114 ALA B C 1
ATOM 2907 O O . ALA B 1 114 ? 6.122 -39.934 36.325 1.00 31.53 114 ALA B O 1
ATOM 2909 N N . LEU B 1 115 ? 8.317 -39.543 35.888 1.00 29.81 115 LEU B N 1
ATOM 2910 C CA . LEU B 1 115 ? 8.871 -40.817 36.373 1.00 30.23 115 LEU B CA 1
ATOM 2911 C C . LEU B 1 115 ? 8.442 -41.148 37.809 1.00 34.83 115 LEU B C 1
ATOM 2912 O O . LEU B 1 115 ? 8.076 -42.289 38.091 1.00 34.47 115 LEU B O 1
ATOM 2917 N N . LEU B 1 116 ? 8.475 -40.145 38.698 1.00 31.72 116 LEU B N 1
ATOM 2918 C CA . LEU B 1 116 ? 8.099 -40.277 40.104 1.00 31.21 116 LEU B CA 1
ATOM 2919 C C . LEU B 1 116 ? 6.648 -39.834 40.355 1.00 33.49 116 LEU B C 1
ATOM 2920 O O . LEU B 1 116 ? 5.965 -40.424 41.198 1.00 34.28 116 LEU B O 1
ATOM 2925 N N . GLY B 1 117 ? 6.194 -38.830 39.605 1.00 27.52 117 GLY B N 1
ATOM 2926 C CA . GLY B 1 117 ? 4.853 -38.265 39.708 1.00 26.45 117 GLY B CA 1
ATOM 2927 C C . GLY B 1 117 ? 3.705 -39.186 39.353 1.00 29.16 117 GLY B C 1
ATOM 2928 O O . GLY B 1 117 ? 2.803 -39.368 40.170 1.00 29.23 117 GLY B O 1
ATOM 2929 N N . ILE B 1 118 ? 3.714 -39.753 38.131 1.00 24.53 118 ILE B N 1
ATOM 2930 C CA . ILE B 1 118 ? 2.677 -40.668 37.632 1.00 23.78 118 ILE B CA 1
ATOM 2931 C C . ILE B 1 118 ? 2.414 -41.813 38.636 1.00 29.04 118 ILE B C 1
ATOM 2932 O O . ILE B 1 118 ? 1.250 -41.953 39.018 1.00 28.75 118 ILE B O 1
ATOM 2937 N N . PRO B 1 119 ? 3.427 -42.580 39.144 1.00 26.45 119 PRO B N 1
ATOM 2938 C CA . PRO B 1 119 ? 3.111 -43.630 40.131 1.00 26.94 119 PRO B CA 1
ATOM 2939 C C . PRO B 1 119 ? 2.474 -43.071 41.406 1.00 33.08 119 PRO B C 1
ATOM 2940 O O . PRO B 1 119 ? 1.478 -43.630 41.876 1.00 33.16 119 PRO B O 1
ATOM 2944 N N . LEU B 1 120 ? 3.010 -41.937 41.923 1.00 30.00 120 LEU B N 1
ATOM 2945 C CA . LEU B 1 120 ? 2.498 -41.250 43.113 1.00 29.67 120 LEU B CA 1
ATOM 2946 C C . LEU B 1 120 ? 1.015 -40.883 42.957 1.00 33.98 120 LEU B C 1
ATOM 2947 O O . LEU B 1 120 ? 0.236 -41.172 43.862 1.00 34.07 120 LEU B O 1
ATOM 2952 N N . THR B 1 121 ? 0.636 -40.273 41.813 1.00 29.99 121 THR B N 1
ATOM 2953 C CA . THR B 1 121 ? -0.731 -39.845 41.484 1.00 29.64 121 THR B CA 1
ATOM 2954 C C . THR B 1 121 ? -1.663 -41.039 41.288 1.00 33.83 121 THR B C 1
ATOM 2955 O O . THR B 1 121 ? -2.792 -40.997 41.759 1.00 32.95 121 THR B O 1
ATOM 2959 N N . LEU B 1 122 ? -1.186 -42.094 40.599 1.00 31.75 122 LEU B N 1
ATOM 2960 C CA . LEU B 1 122 ? -1.913 -43.339 40.345 1.00 31.80 122 LEU B CA 1
ATOM 2961 C C . LEU B 1 122 ? -2.261 -44.047 41.655 1.00 34.75 122 LEU B C 1
ATOM 2962 O O . LEU B 1 122 ? -3.415 -44.449 41.844 1.00 34.60 122 LEU B O 1
ATOM 2967 N N . VAL B 1 123 ? -1.259 -44.190 42.559 1.00 30.27 123 VAL B N 1
ATOM 2968 C CA . VAL B 1 123 ? -1.408 -44.822 43.879 1.00 29.55 123 VAL B CA 1
ATOM 2969 C C . VAL B 1 123 ? -2.380 -44.003 44.747 1.00 32.26 123 VAL B C 1
ATOM 2970 O O . VAL B 1 123 ? -3.284 -44.585 45.349 1.00 31.47 123 VAL B O 1
ATOM 2974 N N . MET B 1 124 ? -2.225 -42.653 44.744 1.00 28.17 124 MET B N 1
ATOM 2975 C CA . MET B 1 124 ? -3.057 -41.692 45.476 1.00 27.60 124 MET B CA 1
ATOM 2976 C C . MET B 1 124 ? -4.531 -41.821 45.087 1.00 32.03 124 MET B C 1
ATOM 2977 O O . MET B 1 124 ? -5.387 -41.833 45.971 1.00 33.23 124 MET B O 1
ATOM 2982 N N . PHE B 1 125 ? -4.829 -41.906 43.780 1.00 27.61 125 PHE B N 1
ATOM 2983 C CA . PHE B 1 125 ? -6.202 -42.030 43.292 1.00 27.18 125 PHE B CA 1
ATOM 2984 C C . PHE B 1 125 ? -6.828 -43.373 43.628 1.00 32.75 125 PHE B C 1
ATOM 2985 O O . PHE B 1 125 ? -8.024 -43.422 43.917 1.00 33.26 125 PHE B O 1
ATOM 2993 N N . GLN B 1 126 ? -6.024 -44.451 43.634 1.00 30.08 126 GLN B N 1
ATOM 2994 C CA . GLN B 1 126 ? -6.512 -45.785 43.992 1.00 30.36 126 GLN B CA 1
ATOM 2995 C C . GLN B 1 126 ? -6.736 -45.897 45.497 1.00 35.23 126 GLN B C 1
ATOM 2996 O O . GLN B 1 126 ? -7.692 -46.552 45.918 1.00 35.62 126 GLN B O 1
ATOM 3002 N N . SER B 1 127 ? -5.875 -45.224 46.300 1.00 31.29 127 SER B N 1
ATOM 3003 C CA . SER B 1 127 ? -5.973 -45.182 47.757 1.00 30.88 127 SER B CA 1
ATOM 3004 C C . SER B 1 127 ? -7.183 -44.356 48.200 1.00 35.98 127 SER B C 1
ATOM 3005 O O . SER B 1 127 ? -7.986 -44.854 48.991 1.00 35.56 127 SER B O 1
ATOM 3008 N N . LEU B 1 128 ? -7.342 -43.121 47.660 1.00 33.47 128 LEU B N 1
ATOM 3009 C CA . LEU B 1 128 ? -8.480 -42.239 47.960 1.00 33.73 128 LEU B CA 1
ATOM 3010 C C . LEU B 1 128 ? -9.777 -42.816 47.402 1.00 39.42 128 LEU B C 1
ATOM 3011 O O . LEU B 1 128 ? -10.830 -42.672 48.033 1.00 39.81 128 LEU B O 1
ATOM 3016 N N . GLY B 1 129 ? -9.675 -43.493 46.255 1.00 35.97 129 GLY B N 1
ATOM 3017 C CA . GLY B 1 129 ? -10.795 -44.166 45.606 1.00 35.83 129 GLY B CA 1
ATOM 3018 C C . GLY B 1 129 ? -11.380 -45.265 46.469 1.00 39.20 129 GLY B C 1
ATOM 3019 O O . GLY B 1 129 ? -12.604 -45.375 46.586 1.00 37.30 129 GLY B O 1
ATOM 3020 N N . GLU B 1 130 ? -10.487 -46.061 47.111 1.00 36.73 130 GLU B N 1
ATOM 3021 C CA . GLU B 1 130 ? -10.829 -47.151 48.028 1.00 36.60 130 GLU B CA 1
ATOM 3022 C C . GLU B 1 130 ? -11.521 -46.586 49.275 1.00 40.63 130 GLU B C 1
ATOM 3023 O O . GLU B 1 130 ? -12.526 -47.154 49.716 1.00 40.07 130 GLU B O 1
ATOM 3029 N N . ARG B 1 131 ? -10.977 -45.476 49.843 1.00 36.97 131 ARG B N 1
ATOM 3030 C CA . ARG B 1 131 ? -11.526 -44.807 51.031 1.00 36.44 131 ARG B CA 1
ATOM 3031 C C . ARG B 1 131 ? -12.934 -44.287 50.770 1.00 39.39 131 ARG B C 1
ATOM 3032 O O . ARG B 1 131 ? -13.771 -44.353 51.662 1.00 37.77 131 ARG B O 1
ATOM 3040 N N . ILE B 1 132 ? -13.193 -43.793 49.543 1.00 37.33 132 ILE B N 1
ATOM 3041 C CA . ILE B 1 132 ? -14.503 -43.303 49.112 1.00 37.63 132 ILE B CA 1
ATOM 3042 C C . ILE B 1 132 ? -15.499 -44.469 49.034 1.00 43.06 132 ILE B C 1
ATOM 3043 O O . ILE B 1 132 ? -16.615 -44.336 49.536 1.00 43.13 132 ILE B O 1
ATOM 3048 N N . ASN B 1 133 ? -15.076 -45.614 48.457 1.00 39.97 133 ASN B N 1
ATOM 3049 C CA . ASN B 1 133 ? -15.891 -46.826 48.351 1.00 39.55 133 ASN B CA 1
ATOM 3050 C C . ASN B 1 133 ? -16.235 -47.367 49.741 1.00 43.30 133 ASN B C 1
ATOM 3051 O O . ASN B 1 133 ? -17.397 -47.696 49.978 1.00 42.31 133 ASN B O 1
ATOM 3056 N N . THR B 1 134 ? -15.243 -47.384 50.674 1.00 40.17 134 THR B N 1
ATOM 3057 C CA . THR B 1 134 ? -15.406 -47.828 52.071 1.00 39.84 134 THR B CA 1
ATOM 3058 C C . THR B 1 134 ? -16.424 -46.941 52.807 1.00 44.75 134 THR B C 1
ATOM 3059 O O . THR B 1 134 ? -17.242 -47.467 53.557 1.00 45.30 134 THR B O 1
ATOM 3063 N N . LEU B 1 135 ? -16.400 -45.616 52.555 1.00 41.45 135 LEU B N 1
ATOM 3064 C CA . LEU B 1 135 ? -17.331 -44.650 53.140 1.00 41.57 135 LEU B CA 1
ATOM 3065 C C . LEU B 1 135 ? -18.740 -44.869 52.589 1.00 47.12 135 LEU B C 1
ATOM 3066 O O . LEU B 1 135 ? -19.690 -44.904 53.373 1.00 46.56 135 LEU B O 1
ATOM 3071 N N . VAL B 1 136 ? -18.869 -45.030 51.248 1.00 45.08 136 VAL B N 1
ATOM 3072 C CA . VAL B 1 136 ? -20.144 -45.280 50.553 1.00 45.47 136 VAL B CA 1
ATOM 3073 C C . VAL B 1 136 ? -20.766 -46.602 51.056 1.00 50.34 136 VAL B C 1
ATOM 3074 O O . VAL B 1 136 ? -21.957 -46.632 51.371 1.00 49.37 136 VAL B O 1
ATOM 3078 N N . ARG B 1 137 ? -19.931 -47.658 51.189 1.00 47.43 137 ARG B N 1
ATOM 3079 C CA . ARG B 1 137 ? -20.319 -48.974 51.692 1.00 47.39 137 ARG B CA 1
ATOM 3080 C C . ARG B 1 137 ? -20.812 -48.857 53.136 1.00 53.68 137 ARG B C 1
ATOM 3081 O O . ARG B 1 137 ? -21.769 -49.537 53.498 1.00 53.95 137 ARG B O 1
ATOM 3089 N N . TYR B 1 138 ? -20.189 -47.973 53.945 1.00 52.06 138 TYR B N 1
ATOM 3090 C CA . TYR B 1 138 ? -20.599 -47.734 55.332 1.00 53.08 138 TYR B CA 1
ATOM 3091 C C . TYR B 1 138 ? -21.914 -46.948 55.377 1.00 57.97 138 TYR B C 1
ATOM 3092 O O . TYR B 1 138 ? -22.802 -47.307 56.151 1.00 57.69 138 TYR B O 1
ATOM 3101 N N . LEU B 1 139 ? -22.029 -45.880 54.553 1.00 54.63 139 LEU B N 1
ATOM 3102 C CA . LEU B 1 139 ? -23.218 -45.031 54.467 1.00 54.31 139 LEU B CA 1
ATOM 3103 C C . LEU B 1 139 ? -24.445 -45.833 54.033 1.00 58.96 139 LEU B C 1
ATOM 3104 O O . LEU B 1 139 ? -25.510 -45.675 54.629 1.00 57.84 139 LEU B O 1
ATOM 3109 N N . LEU B 1 140 ? -24.280 -46.715 53.023 1.00 56.95 140 LEU B N 1
ATOM 3110 C CA . LEU B 1 140 ? -25.347 -47.572 52.501 1.00 57.37 140 LEU B CA 1
ATOM 3111 C C . LEU B 1 140 ? -25.779 -48.614 53.532 1.00 62.23 140 LEU B C 1
ATOM 3112 O O . LEU B 1 140 ? -26.974 -48.905 53.623 1.00 61.58 140 LEU B O 1
ATOM 3117 N N . HIS B 1 141 ? -24.815 -49.155 54.316 1.00 59.47 141 HIS B N 1
ATOM 3118 C CA . HIS B 1 141 ? -25.075 -50.129 55.382 1.00 59.94 141 HIS B CA 1
ATOM 3119 C C . HIS B 1 141 ? -25.872 -49.473 56.512 1.00 63.16 141 HIS B C 1
ATOM 3120 O O . HIS B 1 141 ? -26.816 -50.080 57.016 1.00 62.93 141 HIS B O 1
ATOM 3127 N N . ARG B 1 142 ? -25.502 -48.233 56.890 1.00 59.20 142 ARG B N 1
ATOM 3128 C CA . ARG B 1 142 ? -26.186 -47.452 57.924 1.00 58.86 142 ARG B CA 1
ATOM 3129 C C . ARG B 1 142 ? -27.609 -47.065 57.485 1.00 62.47 142 ARG B C 1
ATOM 3130 O O . ARG B 1 142 ? -28.522 -47.076 58.314 1.00 62.64 142 ARG B O 1
ATOM 3138 N N . ALA B 1 143 ? -27.793 -46.750 56.180 1.00 58.27 143 ALA B N 1
ATOM 3139 C CA . ALA B 1 143 ? -29.080 -46.390 55.576 1.00 57.75 143 ALA B CA 1
ATOM 3140 C C . ALA B 1 143 ? -30.030 -47.592 55.527 1.00 61.78 143 ALA B C 1
ATOM 3141 O O . ALA B 1 143 ? -31.201 -47.444 55.872 1.00 61.45 143 ALA B O 1
ATOM 3143 N N . LYS B 1 144 ? -29.517 -48.782 55.127 1.00 58.63 144 LYS B N 1
ATOM 3144 C CA . LYS B 1 144 ? -30.262 -50.049 55.069 1.00 58.55 144 LYS B CA 1
ATOM 3145 C C . LYS B 1 144 ? -30.748 -50.441 56.474 1.00 64.75 144 LYS B C 1
ATOM 3146 O O . LYS B 1 144 ? -31.893 -50.870 56.636 1.00 64.42 144 LYS B O 1
ATOM 3152 N N . LYS B 1 145 ? -29.872 -50.262 57.485 1.00 62.92 145 LYS B N 1
ATOM 3153 C CA . LYS B 1 145 ? -30.134 -50.515 58.905 1.00 63.08 145 LYS B CA 1
ATOM 3154 C C . LYS B 1 145 ? -31.159 -49.496 59.428 1.00 69.02 145 LYS B C 1
ATOM 3155 O O . LYS B 1 145 ? -31.990 -49.841 60.265 1.00 68.94 145 LYS B O 1
ATOM 3159 N N . GLY B 1 146 ? -31.093 -48.269 58.904 1.00 67.18 146 GLY B N 1
ATOM 3160 C CA . GLY B 1 146 ? -31.985 -47.168 59.253 1.00 68.18 146 GLY B CA 1
ATOM 3161 C C . GLY B 1 146 ? -33.415 -47.346 58.775 1.00 74.84 146 GLY B C 1
ATOM 3162 O O . GLY B 1 146 ? -34.346 -47.226 59.577 1.00 74.38 146 GLY B O 1
ATOM 3163 N N . LEU B 1 147 ? -33.601 -47.633 57.462 1.00 73.58 147 LEU B N 1
ATOM 3164 C CA . LEU B 1 147 ? -34.913 -47.838 56.842 1.00 74.62 147 LEU B CA 1
ATOM 3165 C C . LEU B 1 147 ? -35.639 -49.093 57.359 1.00 84.39 147 LEU B C 1
ATOM 3166 O O . LEU B 1 147 ? -36.868 -49.069 57.509 1.00 85.42 147 LEU B O 1
ATOM 3171 N N . GLY B 1 148 ? -34.884 -50.155 57.642 1.00 83.56 148 GLY B N 1
ATOM 3172 C CA . GLY B 1 148 ? -35.437 -51.397 58.173 1.00 84.69 148 GLY B CA 1
ATOM 3173 C C . GLY B 1 148 ? -34.972 -52.657 57.474 1.00 91.39 148 GLY B C 1
ATOM 3174 O O . GLY B 1 148 ? -35.568 -53.078 56.474 1.00 91.39 148 GLY B O 1
ATOM 3175 N N . MET B 1 149 ? -33.908 -53.282 58.029 1.00 89.16 149 MET B N 1
ATOM 3176 C CA . MET B 1 149 ? -33.282 -54.512 57.529 1.00 125.22 149 MET B CA 1
ATOM 3177 C C . MET B 1 149 ? -32.520 -55.227 58.647 1.00 151.25 149 MET B C 1
ATOM 3178 O O . MET B 1 149 ? -31.654 -54.632 59.288 1.00 110.78 149 MET B O 1
ATOM 3180 N N . ALA B 1 152 ? -29.107 -56.137 55.591 1.00 66.58 152 ALA B N 1
ATOM 3181 C CA . ALA B 1 152 ? -28.365 -54.889 55.775 1.00 66.11 152 ALA B CA 1
ATOM 3182 C C . ALA B 1 152 ? -27.039 -54.860 55.006 1.00 68.88 152 ALA B C 1
ATOM 3183 O O . ALA B 1 152 ? -26.497 -53.778 54.771 1.00 68.98 152 ALA B O 1
ATOM 3185 N N . ASP B 1 153 ? -26.519 -56.048 54.623 1.00 63.90 153 ASP B N 1
ATOM 3186 C CA . ASP B 1 153 ? -25.265 -56.241 53.890 1.00 62.78 153 ASP B CA 1
ATOM 3187 C C . ASP B 1 153 ? -25.268 -55.553 52.534 1.00 64.73 153 ASP B C 1
ATOM 3188 O O . ASP B 1 153 ? -26.249 -55.648 51.792 1.00 64.64 153 ASP B O 1
ATOM 3193 N N . VAL B 1 154 ? -24.173 -54.831 52.234 1.00 59.70 154 VAL B N 1
ATOM 3194 C CA . VAL B 1 154 ? -23.972 -54.091 50.985 1.00 58.35 154 VAL B CA 1
ATOM 3195 C C . VAL B 1 154 ? -23.340 -55.027 49.955 1.00 60.07 154 VAL B C 1
ATOM 3196 O O . VAL B 1 154 ? -22.242 -55.536 50.176 1.00 59.49 154 VAL B O 1
ATOM 3200 N N . SER B 1 155 ? -24.053 -55.274 48.849 1.00 55.63 155 SER B N 1
ATOM 3201 C CA . SER B 1 155 ? -23.591 -56.165 47.788 1.00 54.94 155 SER B CA 1
ATOM 3202 C C . SER B 1 155 ? -22.694 -55.440 46.792 1.00 58.35 155 SER B C 1
ATOM 3203 O O . SER B 1 155 ? -22.611 -54.209 46.806 1.00 58.69 155 SER B O 1
ATOM 3206 N N . MET B 1 156 ? -22.022 -56.218 45.928 1.00 53.49 156 MET B N 1
ATOM 3207 C CA . MET B 1 156 ? -21.147 -55.722 44.867 1.00 52.41 156 MET B CA 1
ATOM 3208 C C . MET B 1 156 ? -21.999 -54.981 43.827 1.00 54.56 156 MET B C 1
ATOM 3209 O O . MET B 1 156 ? -21.598 -53.916 43.356 1.00 54.09 156 MET B O 1
ATOM 3214 N N . ALA B 1 157 ? -23.194 -55.531 43.518 1.00 49.66 157 ALA B N 1
ATOM 3215 C CA . ALA B 1 157 ? -24.157 -54.975 42.565 1.00 48.38 157 ALA B CA 1
ATOM 3216 C C . ALA B 1 157 ? -24.646 -53.579 42.967 1.00 49.98 157 ALA B C 1
ATOM 3217 O O . ALA B 1 157 ? -24.802 -52.720 42.094 1.00 49.59 157 ALA B O 1
ATOM 3219 N N . ASN B 1 158 ? -24.855 -53.347 44.286 1.00 44.98 158 ASN B N 1
ATOM 3220 C CA . ASN B 1 158 ? -25.271 -52.051 44.835 1.00 44.42 158 ASN B CA 1
ATOM 3221 C C . ASN B 1 158 ? -24.154 -51.032 44.648 1.00 47.36 158 ASN B C 1
ATOM 3222 O O . ASN B 1 158 ? -24.418 -49.867 44.341 1.00 47.18 158 ASN B O 1
ATOM 3227 N N . MET B 1 159 ? -22.899 -51.490 44.820 1.00 42.25 159 MET B N 1
ATOM 3228 C CA . MET B 1 159 ? -21.692 -50.680 44.686 1.00 40.74 159 MET B CA 1
ATOM 3229 C C . MET B 1 159 ? -21.420 -50.266 43.242 1.00 45.87 159 MET B C 1
ATOM 3230 O O . MET B 1 159 ? -21.014 -49.126 43.008 1.00 45.76 159 MET B O 1
ATOM 3235 N N . VAL B 1 160 ? -21.662 -51.176 42.278 1.00 42.67 160 VAL B N 1
ATOM 3236 C CA . VAL B 1 160 ? -21.491 -50.912 40.844 1.00 42.57 160 VAL B CA 1
ATOM 3237 C C . VAL B 1 160 ? -22.549 -49.876 40.377 1.00 47.03 160 VAL B C 1
ATOM 3238 O O . VAL B 1 160 ? -22.236 -49.012 39.561 1.00 45.58 160 VAL B O 1
ATOM 3242 N N . LEU B 1 161 ? -23.766 -49.928 40.956 1.00 45.14 161 LEU B N 1
ATOM 3243 C CA . LEU B 1 161 ? -24.855 -48.997 40.665 1.00 45.37 161 LEU B CA 1
ATOM 3244 C C . LEU B 1 161 ? -24.514 -47.576 41.145 1.00 49.98 161 LEU B C 1
ATOM 3245 O O . LEU B 1 161 ? -24.620 -46.636 40.353 1.00 49.75 161 LEU B O 1
ATOM 3250 N N . ILE B 1 162 ? -24.086 -47.428 42.426 1.00 46.84 162 ILE B N 1
ATOM 3251 C CA . ILE B 1 162 ? -23.694 -46.141 43.021 1.00 46.63 162 ILE B CA 1
ATOM 3252 C C . ILE B 1 162 ? -22.461 -45.585 42.293 1.00 50.84 162 ILE B C 1
ATOM 3253 O O . ILE B 1 162 ? -22.411 -44.390 41.993 1.00 50.86 162 ILE B O 1
ATOM 3258 N N . GLY B 1 163 ? -21.509 -46.466 41.992 1.00 46.73 163 GLY B N 1
ATOM 3259 C CA . GLY B 1 163 ? -20.284 -46.121 41.282 1.00 45.97 163 GLY B CA 1
ATOM 3260 C C . GLY B 1 163 ? -20.544 -45.581 39.891 1.00 48.47 163 GLY B C 1
ATOM 3261 O O . GLY B 1 163 ? -20.026 -44.520 39.537 1.00 47.82 163 GLY B O 1
ATOM 3262 N N . PHE B 1 164 ? -21.380 -46.292 39.110 1.00 44.61 164 PHE B N 1
ATOM 3263 C CA . PHE B 1 164 ? -21.747 -45.906 37.747 1.00 44.31 164 PHE B CA 1
ATOM 3264 C C . PHE B 1 164 ? -22.541 -44.603 37.694 1.00 46.20 164 PHE B C 1
ATOM 3265 O O . PHE B 1 164 ? -22.309 -43.796 36.796 1.00 46.15 164 PHE B O 1
ATOM 3273 N N . PHE B 1 165 ? -23.452 -44.391 38.657 1.00 40.76 165 PHE B N 1
ATOM 3274 C CA . PHE B 1 165 ? -24.237 -43.162 38.760 1.00 39.59 165 PHE B CA 1
ATOM 3275 C C . PHE B 1 165 ? -23.358 -41.972 39.141 1.00 40.34 165 PHE B C 1
ATOM 3276 O O . PHE B 1 165 ? -23.611 -40.861 38.673 1.00 39.95 165 PHE B O 1
ATOM 3284 N N . SER B 1 166 ? -22.331 -42.209 39.992 1.00 34.91 166 SER B N 1
ATOM 3285 C CA . SER B 1 166 ? -21.365 -41.195 40.423 1.00 34.30 166 SER B CA 1
ATOM 3286 C C . SER B 1 166 ? -20.562 -40.699 39.224 1.00 37.87 166 SER B C 1
ATOM 3287 O O . SER B 1 166 ? -20.276 -39.506 39.149 1.00 38.24 166 SER B O 1
ATOM 3290 N N . CYS B 1 167 ? -20.235 -41.605 38.272 1.00 33.10 167 CYS B N 1
ATOM 3291 C CA . CYS B 1 167 ? -19.514 -41.277 37.041 1.00 32.32 167 CYS B CA 1
ATOM 3292 C C . CYS B 1 167 ? -20.371 -40.419 36.099 1.00 36.01 167 CYS B C 1
ATOM 3293 O O . CYS B 1 167 ? -19.855 -39.446 35.557 1.00 35.84 167 CYS B O 1
ATOM 3296 N N . ILE B 1 168 ? -21.684 -40.742 35.951 1.00 32.16 168 ILE B N 1
ATOM 3297 C CA . ILE B 1 168 ? -22.653 -40.008 35.117 1.00 31.80 168 ILE B CA 1
ATOM 3298 C C . ILE B 1 168 ? -22.846 -38.588 35.662 1.00 35.72 168 ILE B C 1
ATOM 3299 O O . ILE B 1 168 ? -22.752 -37.624 34.898 1.00 35.28 168 ILE B O 1
ATOM 3304 N N . SER B 1 169 ? -23.121 -38.473 36.980 1.00 32.10 169 SER B N 1
ATOM 3305 C CA . SER B 1 169 ? -23.323 -37.204 37.680 1.00 31.82 169 SER B CA 1
ATOM 3306 C C . SER B 1 169 ? -22.109 -36.276 37.544 1.00 34.87 169 SER B C 1
ATOM 3307 O O . SER B 1 169 ? -22.295 -35.102 37.220 1.00 34.65 169 SER B O 1
ATOM 3310 N N . THR B 1 170 ? -20.873 -36.814 37.740 1.00 29.53 170 THR B N 1
ATOM 3311 C CA . THR B 1 170 ? -19.609 -36.072 37.619 1.00 28.43 170 THR B CA 1
ATOM 3312 C C . THR B 1 170 ? -19.470 -35.439 36.223 1.00 31.13 170 THR B C 1
ATOM 3313 O O . THR B 1 170 ? -19.121 -34.262 36.127 1.00 31.18 170 THR B O 1
ATOM 3317 N N . LEU B 1 171 ? -19.769 -36.208 35.156 1.00 25.98 171 LEU B N 1
ATOM 3318 C CA . LEU B 1 171 ? -19.693 -35.730 33.771 1.00 24.94 171 LEU B CA 1
ATOM 3319 C C . LEU B 1 171 ? -20.792 -34.700 33.471 1.00 29.10 171 LEU B C 1
ATOM 3320 O O . LEU B 1 171 ? -20.552 -33.765 32.708 1.00 27.39 171 LEU B O 1
ATOM 3325 N N . CYS B 1 172 ? -21.985 -34.866 34.093 1.00 26.90 172 CYS B N 1
ATOM 3326 C CA . CYS B 1 172 ? -23.133 -33.960 33.943 1.00 26.75 172 CYS B CA 1
ATOM 3327 C C . CYS B 1 172 ? -22.896 -32.627 34.656 1.00 28.39 172 CYS B C 1
ATOM 3328 O O . CYS B 1 172 ? -23.203 -31.581 34.084 1.00 26.76 172 CYS B O 1
ATOM 3331 N N . ILE B 1 173 ? -22.340 -32.670 35.898 1.00 24.36 173 ILE B N 1
ATOM 3332 C CA . ILE B 1 173 ? -21.984 -31.493 36.706 1.00 23.54 173 ILE B CA 1
ATOM 3333 C C . ILE B 1 173 ? -20.925 -30.693 35.947 1.00 27.04 173 ILE B C 1
ATOM 3334 O O . ILE B 1 173 ? -21.072 -29.481 35.788 1.00 27.35 173 ILE B O 1
ATOM 3339 N N . GLY B 1 174 ? -19.910 -31.395 35.447 1.00 22.23 174 GLY B N 1
ATOM 3340 C CA . GLY B 1 174 ? -18.817 -30.816 34.676 1.00 21.83 174 GLY B CA 1
ATOM 3341 C C . GLY B 1 174 ? -19.271 -30.168 33.391 1.00 24.39 174 GLY B C 1
ATOM 3342 O O . GLY B 1 174 ? -18.947 -29.004 33.149 1.00 22.97 174 GLY B O 1
ATOM 3343 N N . ALA B 1 175 ? -20.061 -30.909 32.582 1.00 21.13 175 ALA B N 1
ATOM 3344 C CA . ALA B 1 175 ? -20.604 -30.416 31.321 1.00 21.53 175 ALA B CA 1
ATOM 3345 C C . ALA B 1 175 ? -21.469 -29.187 31.545 1.00 27.39 175 ALA B C 1
ATOM 3346 O O . ALA B 1 175 ? -21.446 -28.287 30.714 1.00 26.12 175 ALA B O 1
ATOM 3348 N N . ALA B 1 176 ? -22.195 -29.132 32.686 1.00 26.80 176 ALA B N 1
ATOM 3349 C CA . ALA B 1 176 ? -23.040 -28.002 33.080 1.00 27.57 176 ALA B CA 1
ATOM 3350 C C . ALA B 1 176 ? -22.175 -26.751 33.296 1.00 34.15 176 ALA B C 1
ATOM 3351 O O . ALA B 1 176 ? -22.545 -25.665 32.845 1.00 34.46 176 ALA B O 1
ATOM 3353 N N . ALA B 1 177 ? -21.004 -26.921 33.938 1.00 31.62 177 ALA B N 1
ATOM 3354 C CA . ALA B 1 177 ? -20.084 -25.825 34.215 1.00 31.89 177 ALA B CA 1
ATOM 3355 C C . ALA B 1 177 ? -19.234 -25.426 32.999 1.00 38.72 177 ALA B C 1
ATOM 3356 O O . ALA B 1 177 ? -19.194 -24.240 32.664 1.00 39.78 177 ALA B O 1
ATOM 3358 N N . PHE B 1 178 ? -18.594 -26.402 32.318 1.00 34.99 178 PHE B N 1
ATOM 3359 C CA . PHE B 1 178 ? -17.745 -26.147 31.150 1.00 34.56 178 PHE B CA 1
ATOM 3360 C C . PHE B 1 178 ? -18.505 -25.643 29.921 1.00 40.48 178 PHE B C 1
ATOM 3361 O O . PHE B 1 178 ? -17.911 -24.920 29.122 1.00 40.72 178 PHE B O 1
ATOM 3369 N N . SER B 1 179 ? -19.812 -25.961 29.786 1.00 37.80 179 SER B N 1
ATOM 3370 C CA . SER B 1 179 ? -20.602 -25.435 28.673 1.00 37.95 179 SER B CA 1
ATOM 3371 C C . SER B 1 179 ? -20.957 -23.978 28.966 1.00 42.97 179 SER B C 1
ATOM 3372 O O . SER B 1 179 ? -21.224 -23.213 28.037 1.00 43.31 179 SER B O 1
ATOM 3375 N N . HIS B 1 180 ? -20.941 -23.599 30.262 1.00 39.60 180 HIS B N 1
ATOM 3376 C CA . HIS B 1 180 ? -21.237 -22.246 30.719 1.00 39.83 180 HIS B CA 1
ATOM 3377 C C . HIS B 1 180 ? -20.028 -21.322 30.541 1.00 45.89 180 HIS B C 1
ATOM 3378 O O . HIS B 1 180 ? -20.119 -20.309 29.832 1.00 45.29 180 HIS B O 1
ATOM 3385 N N . TYR B 1 181 ? -18.901 -21.677 31.189 1.00 43.75 181 TYR B N 1
ATOM 3386 C CA . TYR B 1 181 ? -17.673 -20.887 31.170 1.00 43.98 181 TYR B CA 1
ATOM 3387 C C . TYR B 1 181 ? -16.920 -20.934 29.850 1.00 47.69 181 TYR B C 1
ATOM 3388 O O . TYR B 1 181 ? -16.447 -19.887 29.412 1.00 47.13 181 TYR B O 1
ATOM 3397 N N . GLU B 1 182 ? -16.797 -22.119 29.220 1.00 44.83 182 GLU B N 1
ATOM 3398 C CA . GLU B 1 182 ? -16.077 -22.241 27.949 1.00 45.31 182 GLU B CA 1
ATOM 3399 C C . GLU B 1 182 ? -16.986 -22.039 26.710 1.00 51.66 182 GLU B C 1
ATOM 3400 O O . GLU B 1 182 ? -16.502 -22.121 25.579 1.00 51.87 182 GLU B O 1
ATOM 3406 N N . HIS B 1 183 ? -18.281 -21.718 26.929 1.00 49.69 183 HIS B N 1
ATOM 3407 C CA . HIS B 1 183 ? -19.291 -21.425 25.894 1.00 50.32 183 HIS B CA 1
ATOM 3408 C C . HIS B 1 183 ? -19.364 -22.513 24.796 1.00 50.30 183 HIS B C 1
ATOM 3409 O O . HIS B 1 183 ? -19.389 -22.224 23.596 1.00 49.97 183 HIS B O 1
ATOM 3416 N N . TRP B 1 184 ? -19.383 -23.773 25.243 1.00 43.43 184 TRP B N 1
ATOM 3417 C CA . TRP B 1 184 ? -19.492 -24.964 24.405 1.00 41.40 184 TRP B CA 1
ATOM 3418 C C . TRP B 1 184 ? -20.910 -25.488 24.565 1.00 41.12 184 TRP B C 1
ATOM 3419 O O . TRP B 1 184 ? -21.640 -25.004 25.432 1.00 40.94 184 TRP B O 1
ATOM 3430 N N . THR B 1 185 ? -21.302 -26.489 23.760 1.00 34.52 185 THR B N 1
ATOM 3431 C CA . THR B 1 185 ? -22.612 -27.136 23.912 1.00 32.83 185 THR B CA 1
ATOM 3432 C C . THR B 1 185 ? -22.454 -28.168 25.039 1.00 33.04 185 THR B C 1
ATOM 3433 O O . THR B 1 185 ? -21.330 -28.602 25.281 1.00 33.06 185 THR B O 1
ATOM 3437 N N . PHE B 1 186 ? -23.551 -28.562 25.721 1.00 26.88 186 PHE B N 1
ATOM 3438 C CA . PHE B 1 186 ? -23.497 -29.556 26.799 1.00 25.60 186 PHE B CA 1
ATOM 3439 C C . PHE B 1 186 ? -22.768 -30.823 26.342 1.00 29.88 186 PHE B C 1
ATOM 3440 O O . PHE B 1 186 ? -21.926 -31.343 27.083 1.00 29.83 186 PHE B O 1
ATOM 3448 N N . PHE B 1 187 ? -23.071 -31.286 25.114 1.00 26.36 187 PHE B N 1
ATOM 3449 C CA . PHE B 1 187 ? -22.452 -32.460 24.508 1.00 26.54 187 PHE B CA 1
ATOM 3450 C C . PHE B 1 187 ? -20.923 -32.303 24.352 1.00 30.70 187 PHE B C 1
ATOM 3451 O O . PHE B 1 187 ? -20.188 -33.238 24.666 1.00 29.82 187 PHE B O 1
ATOM 3459 N N . GLN B 1 188 ? -20.459 -31.130 23.870 1.00 27.15 188 GLN B N 1
ATOM 3460 C CA . GLN B 1 188 ? -19.032 -30.825 23.701 1.00 26.70 188 GLN B CA 1
ATOM 3461 C C . GLN B 1 188 ? -18.318 -30.815 25.054 1.00 31.59 188 GLN B C 1
ATOM 3462 O O . GLN B 1 188 ? -17.266 -31.448 25.196 1.00 32.62 188 GLN B O 1
ATOM 3468 N N . ALA B 1 189 ? -18.911 -30.119 26.050 1.00 26.97 189 ALA B N 1
ATOM 3469 C CA . ALA B 1 189 ? -18.381 -30.019 27.409 1.00 26.64 189 ALA B CA 1
ATOM 3470 C C . ALA B 1 189 ? -18.362 -31.393 28.113 1.00 30.84 189 ALA B C 1
ATOM 3471 O O . ALA B 1 189 ? -17.431 -31.671 28.871 1.00 30.02 189 ALA B O 1
ATOM 3473 N N . TYR B 1 190 ? -19.370 -32.261 27.817 1.00 27.59 190 TYR B N 1
ATOM 3474 C CA . TYR B 1 190 ? -19.485 -33.640 28.322 1.00 26.54 190 TYR B CA 1
ATOM 3475 C C . TYR B 1 190 ? -18.359 -34.490 27.718 1.00 28.11 190 TYR B C 1
ATOM 3476 O O . TYR B 1 190 ? -17.728 -35.258 28.443 1.00 27.53 190 TYR B O 1
ATOM 3485 N N . TYR B 1 191 ? -18.123 -34.351 26.388 1.00 23.00 191 TYR B N 1
ATOM 3486 C CA . TYR B 1 191 ? -17.083 -35.047 25.630 1.00 22.27 191 TYR B CA 1
ATOM 3487 C C . TYR B 1 191 ? -15.711 -34.649 26.174 1.00 27.58 191 TYR B C 1
ATOM 3488 O O . TYR B 1 191 ? -14.844 -35.516 26.321 1.00 26.15 191 TYR B O 1
ATOM 3497 N N . TYR B 1 192 ? -15.533 -33.348 26.515 1.00 25.29 192 TYR B N 1
ATOM 3498 C CA . TYR B 1 192 ? -14.295 -32.829 27.098 1.00 25.00 192 TYR B CA 1
ATOM 3499 C C . TYR B 1 192 ? -14.060 -33.481 28.452 1.00 29.98 192 TYR B C 1
ATOM 3500 O O . TYR B 1 192 ? -12.947 -33.929 28.722 1.00 31.19 192 TYR B O 1
ATOM 3509 N N . CYS B 1 193 ? -15.115 -33.555 29.286 1.00 25.54 193 CYS B N 1
ATOM 3510 C CA . CYS B 1 193 ? -15.046 -34.158 30.614 1.00 24.67 193 CYS B CA 1
ATOM 3511 C C . CYS B 1 193 ? -14.723 -35.638 30.558 1.00 29.31 193 CYS B C 1
ATOM 3512 O O . CYS B 1 193 ? -13.935 -36.109 31.371 1.00 27.82 193 CYS B O 1
ATOM 3515 N N . PHE B 1 194 ? -15.300 -36.357 29.572 1.00 27.21 194 PHE B N 1
ATOM 3516 C CA . PHE B 1 194 ? -15.049 -37.780 29.368 1.00 26.94 194 PHE B CA 1
ATOM 3517 C C . PHE B 1 194 ? -13.587 -38.011 28.956 1.00 29.28 194 PHE B C 1
ATOM 3518 O O . PHE B 1 194 ? -12.916 -38.821 29.585 1.00 29.01 194 PHE B O 1
ATOM 3526 N N . ILE B 1 195 ? -13.093 -37.275 27.947 1.00 24.82 195 ILE B N 1
ATOM 3527 C CA . ILE B 1 195 ? -11.717 -37.371 27.434 1.00 24.77 195 ILE B CA 1
ATOM 3528 C C . ILE B 1 195 ? -10.678 -36.936 28.507 1.00 27.81 195 ILE B C 1
ATOM 3529 O O . ILE B 1 195 ? -9.574 -37.489 28.543 1.00 27.96 195 ILE B O 1
ATOM 3534 N N . THR B 1 196 ? -11.056 -36.009 29.413 1.00 22.50 196 THR B N 1
ATOM 3535 C CA . THR B 1 196 ? -10.189 -35.557 30.506 1.00 21.15 196 THR B CA 1
ATOM 3536 C C . THR B 1 196 ? -10.075 -36.634 31.583 1.00 22.00 196 THR B C 1
ATOM 3537 O O . THR B 1 196 ? -8.967 -37.065 31.879 1.00 22.52 196 THR B O 1
ATOM 3541 N N . LEU B 1 197 ? -11.217 -37.066 32.155 1.00 15.86 197 LEU B N 1
ATOM 3542 C CA . LEU B 1 197 ? -11.315 -38.028 33.255 1.00 14.73 197 LEU B CA 1
ATOM 3543 C C . LEU B 1 197 ? -10.946 -39.480 32.881 1.00 18.86 197 LEU B C 1
ATOM 3544 O O . LEU B 1 197 ? -10.787 -40.306 33.786 1.00 18.47 197 LEU B O 1
ATOM 3549 N N . THR B 1 198 ? -10.756 -39.781 31.577 1.00 15.79 198 THR B N 1
ATOM 3550 C CA . THR B 1 198 ? -10.280 -41.099 31.126 1.00 15.86 198 THR B CA 1
ATOM 3551 C C . THR B 1 198 ? -8.769 -41.017 30.827 1.00 19.11 198 THR B C 1
ATOM 3552 O O . THR B 1 198 ? -8.153 -42.018 30.463 1.00 18.31 198 THR B O 1
ATOM 3556 N N . THR B 1 199 ? -8.184 -39.810 31.010 1.00 16.07 199 THR B N 1
ATOM 3557 C CA . THR B 1 199 ? -6.777 -39.422 30.804 1.00 16.06 199 THR B CA 1
ATOM 3558 C C . THR B 1 199 ? -6.330 -39.538 29.332 1.00 19.53 199 THR B C 1
ATOM 3559 O O . THR B 1 199 ? -5.125 -39.566 29.061 1.00 18.04 199 THR B O 1
ATOM 3563 N N . ILE B 1 200 ? -7.297 -39.548 28.386 1.00 16.58 200 ILE B N 1
ATOM 3564 C CA . ILE B 1 200 ? -6.998 -39.587 26.956 1.00 16.48 200 ILE B CA 1
ATOM 3565 C C . ILE B 1 200 ? -6.382 -38.231 26.577 1.00 21.10 200 ILE B C 1
ATOM 3566 O O . ILE B 1 200 ? -5.279 -38.197 26.027 1.00 21.52 200 ILE B O 1
ATOM 3571 N N . GLY B 1 201 ? -7.072 -37.150 26.946 1.00 17.02 201 GLY B N 1
ATOM 3572 C CA . GLY B 1 201 ? -6.657 -35.765 26.750 1.00 16.89 201 GLY B CA 1
ATOM 3573 C C . GLY B 1 201 ? -6.115 -35.420 25.378 1.00 21.70 201 GLY B C 1
ATOM 3574 O O . GLY B 1 201 ? -4.927 -35.102 25.244 1.00 21.87 201 GLY B O 1
ATOM 3575 N N . PHE B 1 202 ? -6.985 -35.475 24.349 1.00 17.77 202 PHE B N 1
ATOM 3576 C CA . PHE B 1 202 ? -6.624 -35.139 22.969 1.00 16.81 202 PHE B CA 1
ATOM 3577 C C . PHE B 1 202 ? -6.080 -33.714 22.887 1.00 23.88 202 PHE B C 1
ATOM 3578 O O . PHE B 1 202 ? -5.047 -33.485 22.257 1.00 25.53 202 PHE B O 1
ATOM 3586 N N . GLY B 1 203 ? -6.765 -32.784 23.548 1.00 20.83 203 GLY B N 1
ATOM 3587 C CA . GLY B 1 203 ? -6.399 -31.375 23.552 1.00 21.06 203 GLY B CA 1
ATOM 3588 C C . GLY B 1 203 ? -7.212 -30.547 22.577 1.00 26.24 203 GLY B C 1
ATOM 3589 O O . GLY B 1 203 ? -6.948 -29.353 22.422 1.00 26.63 203 GLY B O 1
ATOM 3590 N N . ASP B 1 204 ? -8.222 -31.175 21.919 1.00 22.70 204 ASP B N 1
ATOM 3591 C CA . ASP B 1 204 ? -9.122 -30.519 20.968 1.00 22.37 204 ASP B CA 1
ATOM 3592 C C . ASP B 1 204 ? -10.052 -29.548 21.697 1.00 26.67 204 ASP B C 1
ATOM 3593 O O . ASP B 1 204 ? -10.541 -28.569 21.118 1.00 26.38 204 ASP B O 1
ATOM 3598 N N . TYR B 1 205 ? -10.265 -29.838 22.987 1.00 23.52 205 TYR B N 1
ATOM 3599 C CA . TYR B 1 205 ? -11.050 -29.082 23.952 1.00 23.40 205 TYR B CA 1
ATOM 3600 C C . TYR B 1 205 ? -10.190 -29.008 25.218 1.00 26.12 205 TYR B C 1
ATOM 3601 O O . TYR B 1 205 ? -9.715 -30.046 25.693 1.00 24.97 205 TYR B O 1
ATOM 3610 N N . VAL B 1 206 ? -9.888 -27.777 25.682 1.00 22.21 206 VAL B N 1
ATOM 3611 C CA . VAL B 1 206 ? -9.077 -27.517 26.881 1.00 21.85 206 VAL B CA 1
ATOM 3612 C C . VAL B 1 206 ? -9.691 -26.339 27.643 1.00 28.14 206 VAL B C 1
ATOM 3613 O O . VAL B 1 206 ? -9.968 -25.297 27.043 1.00 27.32 206 VAL B O 1
ATOM 3617 N N . ALA B 1 207 ? -9.897 -26.507 28.962 1.00 26.95 207 ALA B N 1
ATOM 3618 C CA . ALA B 1 207 ? -10.434 -25.456 29.821 1.00 27.75 207 ALA B CA 1
ATOM 3619 C C . ALA B 1 207 ? -9.339 -24.445 30.153 1.00 34.35 207 ALA B C 1
ATOM 3620 O O . ALA B 1 207 ? -8.151 -24.767 30.048 1.00 33.31 207 ALA B O 1
ATOM 3622 N N . LEU B 1 208 ? -9.751 -23.223 30.560 1.00 33.74 208 LEU B N 1
ATOM 3623 C CA . LEU B 1 208 ? -8.906 -22.084 30.957 1.00 34.83 208 LEU B CA 1
ATOM 3624 C C . LEU B 1 208 ? -8.051 -21.521 29.805 1.00 42.14 208 LEU B C 1
ATOM 3625 O O . LEU B 1 208 ? -6.994 -20.930 30.053 1.00 42.76 208 LEU B O 1
ATOM 3630 N N . GLN B 1 209 ? -8.522 -21.670 28.549 1.00 40.16 209 GLN B N 1
ATOM 3631 C CA . GLN B 1 209 ? -7.800 -21.193 27.356 1.00 40.21 209 GLN B CA 1
ATOM 3632 C C . GLN B 1 209 ? -8.470 -19.998 26.667 1.00 46.31 209 GLN B C 1
ATOM 3633 O O . GLN B 1 209 ? -7.996 -19.542 25.626 1.00 44.69 209 GLN B O 1
ATOM 3639 N N . LYS B 1 210 ? -9.566 -19.493 27.257 1.00 47.07 210 LYS B N 1
ATOM 3640 C CA . LYS B 1 210 ? -10.341 -18.361 26.741 1.00 48.56 210 LYS B CA 1
ATOM 3641 C C . LYS B 1 210 ? -10.335 -17.180 27.701 1.00 55.10 210 LYS B C 1
ATOM 3642 O O . LYS B 1 210 ? -10.406 -17.367 28.918 1.00 54.83 210 LYS B O 1
ATOM 3648 N N . ASP B 1 211 ? -10.268 -15.960 27.135 1.00 53.37 211 ASP B N 1
ATOM 3649 C CA . ASP B 1 211 ? -10.282 -14.665 27.830 1.00 53.99 211 ASP B CA 1
ATOM 3650 C C . ASP B 1 211 ? -9.263 -14.563 28.989 1.00 57.16 211 ASP B C 1
ATOM 3651 O O . ASP B 1 211 ? -9.569 -13.963 30.028 1.00 56.38 211 ASP B O 1
ATOM 3656 N N . GLN B 1 212 ? -8.043 -15.137 28.785 1.00 53.32 212 GLN B N 1
ATOM 3657 C CA . GLN B 1 212 ? -6.915 -15.155 29.731 1.00 53.03 212 GLN B CA 1
ATOM 3658 C C . GLN B 1 212 ? -7.324 -15.654 31.132 1.00 54.87 212 GLN B C 1
ATOM 3659 O O . GLN B 1 212 ? -6.891 -15.106 32.152 1.00 54.16 212 GLN B O 1
ATOM 3665 N N . ALA B 1 213 ? -8.167 -16.707 31.163 1.00 50.31 213 ALA B N 1
ATOM 3666 C CA . ALA B 1 213 ? -8.725 -17.326 32.371 1.00 49.77 213 ALA B CA 1
ATOM 3667 C C . ALA B 1 213 ? -7.693 -17.688 33.429 1.00 51.51 213 ALA B C 1
ATOM 3668 O O . ALA B 1 213 ? -7.943 -17.437 34.607 1.00 51.13 213 ALA B O 1
ATOM 3670 N N . LEU B 1 214 ? -6.524 -18.226 33.009 1.00 46.25 214 LEU B N 1
ATOM 3671 C CA . LEU B 1 214 ? -5.430 -18.618 33.906 1.00 45.13 214 LEU B CA 1
ATOM 3672 C C . LEU B 1 214 ? -4.907 -17.456 34.750 1.00 48.09 214 LEU B C 1
ATOM 3673 O O . LEU B 1 214 ? -4.506 -17.666 35.894 1.00 47.42 214 LEU B O 1
ATOM 3678 N N . GLN B 1 215 ? -4.939 -16.235 34.200 1.00 44.95 215 GLN B N 1
ATOM 3679 C CA . GLN B 1 215 ? -4.443 -15.042 34.883 1.00 45.37 215 GLN B CA 1
ATOM 3680 C C . GLN B 1 215 ? -5.531 -14.103 35.424 1.00 51.57 215 GLN B C 1
ATOM 3681 O O . GLN B 1 215 ? -5.289 -13.432 36.430 1.00 52.32 215 GLN B O 1
ATOM 3687 N N . THR B 1 216 ? -6.714 -14.046 34.769 1.00 47.81 216 THR B N 1
ATOM 3688 C CA . THR B 1 216 ? -7.790 -13.123 35.154 1.00 47.11 216 THR B CA 1
ATOM 3689 C C . THR B 1 216 ? -8.966 -13.743 35.946 1.00 48.61 216 THR B C 1
ATOM 3690 O O . THR B 1 216 ? -9.655 -12.997 36.648 1.00 48.47 216 THR B O 1
ATOM 3694 N N . GLN B 1 217 ? -9.213 -15.066 35.834 1.00 43.17 217 GLN B N 1
ATOM 3695 C CA . GLN B 1 217 ? -10.341 -15.730 36.518 1.00 42.38 217 GLN B CA 1
ATOM 3696 C C . GLN B 1 217 ? -9.868 -16.783 37.552 1.00 44.80 217 GLN B C 1
ATOM 3697 O O . GLN B 1 217 ? -9.945 -17.981 37.263 1.00 44.04 217 GLN B O 1
ATOM 3703 N N . PRO B 1 218 ? -9.389 -16.374 38.758 1.00 40.66 218 PRO B N 1
ATOM 3704 C CA . PRO B 1 218 ? -8.869 -17.367 39.724 1.00 39.93 218 PRO B CA 1
ATOM 3705 C C . PRO B 1 218 ? -9.889 -18.349 40.280 1.00 42.22 218 PRO B C 1
ATOM 3706 O O . PRO B 1 218 ? -9.530 -19.495 40.552 1.00 41.80 218 PRO B O 1
ATOM 3710 N N . GLN B 1 219 ? -11.145 -17.898 40.459 1.00 37.32 219 GLN B N 1
ATOM 3711 C CA . GLN B 1 219 ? -12.253 -18.706 40.979 1.00 36.39 219 GLN B CA 1
ATOM 3712 C C . GLN B 1 219 ? -12.552 -19.891 40.053 1.00 36.86 219 GLN B C 1
ATOM 3713 O O . GLN B 1 219 ? -12.660 -21.022 40.532 1.00 35.51 219 GLN B O 1
ATOM 3719 N N . TYR B 1 220 ? -12.653 -19.628 38.723 1.00 31.60 220 TYR B N 1
ATOM 3720 C CA . TYR B 1 220 ? -12.907 -20.644 37.697 1.00 30.27 220 TYR B CA 1
ATOM 3721 C C . TYR B 1 220 ? -11.735 -21.630 37.623 1.00 33.51 220 TYR B C 1
ATOM 3722 O O . TYR B 1 220 ? -11.968 -22.842 37.562 1.00 32.66 220 TYR B O 1
ATOM 3731 N N . VAL B 1 221 ? -10.485 -21.108 37.697 1.00 29.86 221 VAL B N 1
ATOM 3732 C CA . VAL B 1 221 ? -9.237 -21.888 37.685 1.00 29.44 221 VAL B CA 1
ATOM 3733 C C . VAL B 1 221 ? -9.226 -22.859 38.879 1.00 34.30 221 VAL B C 1
ATOM 3734 O O . VAL B 1 221 ? -8.926 -24.042 38.697 1.00 34.60 221 VAL B O 1
ATOM 3738 N N . ALA B 1 222 ? -9.621 -22.364 40.076 1.00 30.08 222 ALA B N 1
ATOM 3739 C CA . ALA B 1 222 ? -9.717 -23.151 41.306 1.00 29.33 222 ALA B CA 1
ATOM 3740 C C . ALA B 1 222 ? -10.723 -24.284 41.139 1.00 32.88 222 ALA B C 1
ATOM 3741 O O . ALA B 1 222 ? -10.403 -25.417 41.492 1.00 32.14 222 ALA B O 1
ATOM 3743 N N . PHE B 1 223 ? -11.911 -23.993 40.551 1.00 30.43 223 PHE B N 1
ATOM 3744 C CA . PHE B 1 223 ? -12.960 -24.990 40.288 1.00 30.11 223 PHE B CA 1
ATOM 3745 C C . PHE B 1 223 ? -12.452 -26.060 39.314 1.00 33.85 223 PHE B C 1
ATOM 3746 O O . PHE B 1 223 ? -12.696 -27.243 39.535 1.00 33.46 223 PHE B O 1
ATOM 3754 N N . SER B 1 224 ? -11.781 -25.628 38.229 1.00 29.65 224 SER B N 1
ATOM 3755 C CA . SER B 1 224 ? -11.245 -26.498 37.185 1.00 28.80 224 SER B CA 1
ATOM 3756 C C . SER B 1 224 ? -10.257 -27.518 37.724 1.00 31.19 224 SER B C 1
ATOM 3757 O O . SER B 1 224 ? -10.326 -28.681 37.326 1.00 31.12 224 SER B O 1
ATOM 3760 N N . PHE B 1 225 ? -9.375 -27.096 38.661 1.00 26.04 225 PHE B N 1
ATOM 3761 C CA . PHE B 1 225 ? -8.370 -27.965 39.287 1.00 24.87 225 PHE B CA 1
ATOM 3762 C C . PHE B 1 225 ? -9.049 -28.964 40.207 1.00 29.42 225 PHE B C 1
ATOM 3763 O O . PHE B 1 225 ? -8.746 -30.157 40.142 1.00 28.92 225 PHE B O 1
ATOM 3771 N N . VAL B 1 226 ? -9.992 -28.472 41.038 1.00 26.33 226 VAL B N 1
ATOM 3772 C CA . VAL B 1 226 ? -10.763 -29.270 41.986 1.00 26.21 226 VAL B CA 1
ATOM 3773 C C . VAL B 1 226 ? -11.620 -30.306 41.231 1.00 30.44 226 VAL B C 1
ATOM 3774 O O . VAL B 1 226 ? -11.651 -31.460 41.651 1.00 29.59 226 VAL B O 1
ATOM 3778 N N . TYR B 1 227 ? -12.235 -29.919 40.084 1.00 27.12 227 TYR B N 1
ATOM 3779 C CA . TYR B 1 227 ? -13.040 -30.831 39.262 1.00 26.38 227 TYR B CA 1
ATOM 3780 C C . TYR B 1 227 ? -12.195 -31.945 38.657 1.00 30.13 227 TYR B C 1
ATOM 3781 O O . TYR B 1 227 ? -12.602 -33.099 38.730 1.00 30.02 227 TYR B O 1
ATOM 3790 N N . ILE B 1 228 ? -11.053 -31.601 38.025 1.00 25.82 228 ILE B N 1
ATOM 3791 C CA . ILE B 1 228 ? -10.162 -32.580 37.398 1.00 25.38 228 ILE B CA 1
ATOM 3792 C C . ILE B 1 228 ? -9.702 -33.609 38.435 1.00 28.89 228 ILE B C 1
ATOM 3793 O O . ILE B 1 228 ? -9.831 -34.806 38.190 1.00 28.71 228 ILE B O 1
ATOM 3798 N N . LEU B 1 229 ? -9.245 -33.139 39.609 1.00 24.56 229 LEU B N 1
ATOM 3799 C CA . LEU B 1 229 ? -8.774 -33.990 40.699 1.00 23.54 229 LEU B CA 1
ATOM 3800 C C . LEU B 1 229 ? -9.893 -34.820 41.344 1.00 28.73 229 LEU B C 1
ATOM 3801 O O . LEU B 1 229 ? -9.708 -36.025 41.487 1.00 28.27 229 LEU B O 1
ATOM 3806 N N . THR B 1 230 ? -11.055 -34.217 41.684 1.00 26.62 230 THR B N 1
ATOM 3807 C CA . THR B 1 230 ? -12.172 -34.978 42.277 1.00 27.12 230 THR B CA 1
ATOM 3808 C C . THR B 1 230 ? -12.803 -35.944 41.279 1.00 30.94 230 THR B C 1
ATOM 3809 O O . THR B 1 230 ? -13.132 -37.067 41.651 1.00 30.70 230 THR B O 1
ATOM 3813 N N . GLY B 1 231 ? -12.940 -35.503 40.029 1.00 27.25 231 GLY B N 1
ATOM 3814 C CA . GLY B 1 231 ? -13.480 -36.292 38.927 1.00 26.80 231 GLY B CA 1
ATOM 3815 C C . GLY B 1 231 ? -12.665 -37.541 38.664 1.00 30.80 231 GLY B C 1
ATOM 3816 O O . GLY B 1 231 ? -13.239 -38.611 38.458 1.00 31.23 231 GLY B O 1
ATOM 3817 N N . LEU B 1 232 ? -11.317 -37.422 38.720 1.00 26.12 232 LEU B N 1
ATOM 3818 C CA . LEU B 1 232 ? -10.386 -38.540 38.540 1.00 25.31 232 LEU B CA 1
ATOM 3819 C C . LEU B 1 232 ? -10.455 -39.513 39.705 1.00 28.23 232 LEU B C 1
ATOM 3820 O O . LEU B 1 232 ? -10.175 -40.698 39.523 1.00 27.37 232 LEU B O 1
ATOM 3825 N N . THR B 1 233 ? -10.835 -39.014 40.897 1.00 25.08 233 THR B N 1
ATOM 3826 C CA . THR B 1 233 ? -10.997 -39.840 42.095 1.00 25.08 233 THR B CA 1
ATOM 3827 C C . THR B 1 233 ? -12.272 -40.677 41.959 1.00 27.82 233 THR B C 1
ATOM 3828 O O . THR B 1 233 ? -12.271 -41.836 42.363 1.00 27.68 233 THR B O 1
ATOM 3832 N N . VAL B 1 234 ? -13.342 -40.094 41.370 1.00 23.53 234 VAL B N 1
ATOM 3833 C CA . VAL B 1 234 ? -14.629 -40.758 41.129 1.00 23.58 234 VAL B CA 1
ATOM 3834 C C . VAL B 1 234 ? -14.438 -41.917 40.136 1.00 31.89 234 VAL B C 1
ATOM 3835 O O . VAL B 1 234 ? -14.890 -43.029 40.415 1.00 32.90 234 VAL B O 1
ATOM 3839 N N . ILE B 1 235 ? -13.724 -41.672 39.016 1.00 30.61 235 ILE B N 1
ATOM 3840 C CA . ILE B 1 235 ? -13.433 -42.707 38.014 1.00 31.33 235 ILE B CA 1
ATOM 3841 C C . ILE B 1 235 ? -12.471 -43.741 38.610 1.00 38.38 235 ILE B C 1
ATOM 3842 O O . ILE B 1 235 ? -12.701 -44.944 38.442 1.00 38.45 235 ILE B O 1
ATOM 3847 N N . GLY B 1 236 ? -11.451 -43.251 39.336 1.00 35.80 236 GLY B N 1
ATOM 3848 C CA . GLY B 1 236 ? -10.449 -44.054 40.033 1.00 35.19 236 GLY B CA 1
ATOM 3849 C C . GLY B 1 236 ? -11.061 -45.037 41.009 1.00 39.04 236 GLY B C 1
ATOM 3850 O O . GLY B 1 236 ? -10.629 -46.188 41.062 1.00 39.25 236 GLY B O 1
ATOM 3851 N N . ALA B 1 237 ? -12.108 -44.601 41.755 1.00 34.70 237 ALA B N 1
ATOM 3852 C CA . ALA B 1 237 ? -12.846 -45.418 42.722 1.00 33.66 237 ALA B CA 1
ATOM 3853 C C . ALA B 1 237 ? -13.611 -46.526 42.015 1.00 37.63 237 ALA B C 1
ATOM 3854 O O . ALA B 1 237 ? -13.712 -47.636 42.544 1.00 37.35 237 ALA B O 1
ATOM 3856 N N . PHE B 1 238 ? -14.144 -46.214 40.812 1.00 33.90 238 PHE B N 1
ATOM 3857 C CA . PHE B 1 238 ? -14.920 -47.140 39.993 1.00 33.49 238 PHE B CA 1
ATOM 3858 C C . PHE B 1 238 ? -14.057 -48.227 39.351 1.00 36.43 238 PHE B C 1
ATOM 3859 O O . PHE B 1 238 ? -14.524 -49.353 39.194 1.00 35.85 238 PHE B O 1
ATOM 3867 N N . LEU B 1 239 ? -12.802 -47.911 39.003 1.00 32.77 239 LEU B N 1
ATOM 3868 C CA . LEU B 1 239 ? -11.901 -48.915 38.433 1.00 32.29 239 LEU B CA 1
ATOM 3869 C C . LEU B 1 239 ? -11.315 -49.785 39.545 1.00 37.78 239 LEU B C 1
ATOM 3870 O O . LEU B 1 239 ? -11.002 -50.951 39.308 1.00 37.48 239 LEU B O 1
ATOM 3875 N N . ASN B 1 240 ? -11.189 -49.217 40.763 1.00 35.57 240 ASN B N 1
ATOM 3876 C CA . ASN B 1 240 ? -10.697 -49.884 41.975 1.00 35.98 240 ASN B CA 1
ATOM 3877 C C . ASN B 1 240 ? -11.709 -50.972 42.362 1.00 42.48 240 ASN B C 1
ATOM 3878 O O . ASN B 1 240 ? -11.329 -52.043 42.845 1.00 41.94 240 ASN B O 1
ATOM 3883 N N . LEU B 1 241 ? -12.997 -50.689 42.098 1.00 41.10 241 LEU B N 1
ATOM 3884 C CA . LEU B 1 241 ? -14.131 -51.558 42.383 1.00 42.12 241 LEU B CA 1
ATOM 3885 C C . LEU B 1 241 ? -14.357 -52.641 41.319 1.00 48.27 241 LEU B C 1
ATOM 3886 O O . LEU B 1 241 ? -14.580 -53.795 41.685 1.00 48.60 241 LEU B O 1
ATOM 3891 N N . VAL B 1 242 ? -14.303 -52.281 40.024 1.00 45.20 242 VAL B N 1
ATOM 3892 C CA . VAL B 1 242 ? -14.619 -53.198 38.926 1.00 45.04 242 VAL B CA 1
ATOM 3893 C C . VAL B 1 242 ? -13.378 -53.798 38.204 1.00 49.39 242 VAL B C 1
ATOM 3894 O O . VAL B 1 242 ? -13.253 -55.022 38.141 1.00 49.13 242 VAL B O 1
ATOM 3898 N N . VAL B 1 243 ? -12.497 -52.950 37.649 1.00 46.17 243 VAL B N 1
ATOM 3899 C CA . VAL B 1 243 ? -11.368 -53.349 36.794 1.00 45.97 243 VAL B CA 1
ATOM 3900 C C . VAL B 1 243 ? -10.137 -53.939 37.545 1.00 50.39 243 VAL B C 1
ATOM 3901 O O . VAL B 1 243 ? -9.653 -54.996 37.132 1.00 50.05 243 VAL B O 1
ATOM 3905 N N . LEU B 1 244 ? -9.631 -53.264 38.600 1.00 47.24 244 LEU B N 1
ATOM 3906 C CA . LEU B 1 244 ? -8.429 -53.640 39.371 1.00 47.09 244 LEU B CA 1
ATOM 3907 C C . LEU B 1 244 ? -8.313 -55.144 39.743 1.00 52.01 244 LEU B C 1
ATOM 3908 O O . LEU B 1 244 ? -7.211 -55.699 39.671 1.00 51.79 244 LEU B O 1
ATOM 3913 N N . ARG B 1 245 ? -9.437 -55.793 40.109 1.00 49.37 245 ARG B N 1
ATOM 3914 C CA . ARG B 1 245 ? -9.497 -57.217 40.472 1.00 49.56 245 ARG B CA 1
ATOM 3915 C C . ARG B 1 245 ? -9.002 -58.170 39.357 1.00 55.02 245 ARG B C 1
ATOM 3916 O O . ARG B 1 245 ? -8.465 -59.240 39.661 1.00 54.89 245 ARG B O 1
ATOM 3918 N N . PHE B 1 246 ? -9.181 -57.770 38.078 1.00 52.21 246 PHE B N 1
ATOM 3919 C CA . PHE B 1 246 ? -8.793 -58.544 36.892 1.00 52.15 246 PHE B CA 1
ATOM 3920 C C . PHE B 1 246 ? -7.301 -58.449 36.547 1.00 57.82 246 PHE B C 1
ATOM 3921 O O . PHE B 1 246 ? -6.797 -59.287 35.796 1.00 57.49 246 PHE B O 1
ATOM 3929 N N . MET B 1 247 ? -6.601 -57.443 37.096 1.00 55.57 247 MET B N 1
ATOM 3930 C CA . MET B 1 247 ? -5.172 -57.216 36.854 1.00 56.08 247 MET B CA 1
ATOM 3931 C C . MET B 1 247 ? -4.285 -58.112 37.719 1.00 63.41 247 MET B C 1
ATOM 3932 O O . MET B 1 247 ? -3.140 -58.400 37.347 1.00 63.41 247 MET B O 1
ATOM 3937 N N . THR B 1 248 ? -4.815 -58.543 38.877 1.00 61.48 248 THR B N 1
ATOM 3938 C CA . THR B 1 248 ? -4.125 -59.411 39.838 1.00 61.67 248 THR B CA 1
ATOM 3939 C C . THR B 1 248 ? -4.469 -60.900 39.609 1.00 66.06 248 THR B C 1
ATOM 3940 O O . THR B 1 248 ? -3.914 -61.765 40.284 1.00 65.02 248 THR B O 1
ATOM 3944 N N . MET B 1 249 ? -5.359 -61.183 38.630 1.00 64.10 249 MET B N 1
ATOM 3945 C CA . MET B 1 249 ? -5.874 -62.508 38.252 1.00 64.26 249 MET B CA 1
ATOM 3946 C C . MET B 1 249 ? -4.805 -63.541 37.860 1.00 68.69 249 MET B C 1
ATOM 3947 O O . MET B 1 249 ? -4.937 -64.714 38.219 1.00 67.45 249 MET B O 1
ATOM 3952 N N . ASN B 1 250 ? -3.777 -63.113 37.096 1.00 66.51 250 ASN B N 1
ATOM 3953 C CA . ASN B 1 250 ? -2.675 -63.978 36.657 1.00 66.78 250 ASN B CA 1
ATOM 3954 C C . ASN B 1 250 ? -1.758 -64.361 37.827 1.00 71.88 250 ASN B C 1
ATOM 3955 O O . ASN B 1 250 ? -1.275 -65.495 37.883 1.00 71.18 250 ASN B O 1
ATOM 3960 N N . ALA B 1 251 ? -1.543 -63.415 38.766 1.00 69.32 251 ALA B N 1
ATOM 3961 C CA . ALA B 1 251 ? -0.740 -63.601 39.975 1.00 69.26 251 ALA B CA 1
ATOM 3962 C C . ALA B 1 251 ? -1.452 -64.537 40.950 1.00 74.65 251 ALA B C 1
ATOM 3963 O O . ALA B 1 251 ? -0.784 -65.316 41.625 1.00 74.43 251 ALA B O 1
ATOM 3965 N N . GLU B 1 252 ? -2.801 -64.470 41.010 1.00 72.69 252 GLU B N 1
ATOM 3966 C CA . GLU B 1 252 ? -3.634 -65.321 41.868 1.00 73.38 252 GLU B CA 1
ATOM 3967 C C . GLU B 1 252 ? -3.589 -66.783 41.408 1.00 78.94 252 GLU B C 1
ATOM 3968 O O . GLU B 1 252 ? -3.473 -67.680 42.244 1.00 78.34 252 GLU B O 1
ATOM 3974 N N . ASP B 1 253 ? -3.668 -67.012 40.080 1.00 76.93 253 ASP B N 1
ATOM 3975 C CA . ASP B 1 253 ? -3.630 -68.334 39.447 1.00 77.24 253 ASP B CA 1
ATOM 3976 C C . ASP B 1 253 ? -2.241 -68.968 39.507 1.00 80.35 253 ASP B C 1
ATOM 3977 O O . ASP B 1 253 ? -2.147 -70.190 39.578 1.00 79.43 253 ASP B O 1
ATOM 3982 N N . GLU B 1 254 ? -1.171 -68.146 39.451 1.00 77.46 254 GLU B N 1
ATOM 3983 C CA . GLU B 1 254 ? 0.225 -68.598 39.534 1.00 77.61 254 GLU B CA 1
ATOM 3984 C C . GLU B 1 254 ? 0.544 -69.047 40.969 1.00 82.12 254 GLU B C 1
ATOM 3985 O O . GLU B 1 254 ? 1.262 -70.032 41.153 1.00 81.90 254 GLU B O 1
ATOM 3991 N N . LYS B 1 255 ? -0.011 -68.334 41.975 1.00 79.07 255 LYS B N 1
ATOM 3992 C CA . LYS B 1 255 ? 0.140 -68.648 43.399 1.00 79.04 255 LYS B CA 1
ATOM 3993 C C . LYS B 1 255 ? -0.591 -69.952 43.716 1.00 83.52 255 LYS B C 1
ATOM 3994 O O . LYS B 1 255 ? -0.068 -70.766 44.471 1.00 82.99 255 LYS B O 1
ATOM 3996 N N . ARG B 1 256 ? -1.782 -70.158 43.106 1.00 80.98 256 ARG B N 1
ATOM 3997 C CA . ARG B 1 256 ? -2.609 -71.359 43.253 1.00 81.25 256 ARG B CA 1
ATOM 3998 C C . ARG B 1 256 ? -1.915 -72.590 42.658 1.00 86.93 256 ARG B C 1
ATOM 3999 O O . ARG B 1 256 ? -2.079 -73.689 43.185 1.00 86.39 256 ARG B O 1
ATOM 4001 N N . ASP B 1 257 ? -1.129 -72.398 41.577 1.00 85.21 257 ASP B N 1
ATOM 4002 C CA . ASP B 1 257 ? -0.367 -73.449 40.895 1.00 85.86 257 ASP B CA 1
ATOM 4003 C C . ASP B 1 257 ? 0.724 -74.015 41.811 1.00 91.98 257 ASP B C 1
ATOM 4004 O O . ASP B 1 257 ? 0.886 -75.235 41.884 1.00 91.47 257 ASP B O 1
ATOM 4009 N N . ALA B 1 258 ? 1.450 -73.122 42.520 1.00 90.42 258 ALA B N 1
ATOM 4010 C CA . ALA B 1 258 ? 2.508 -73.472 43.472 1.00 91.16 258 ALA B CA 1
ATOM 4011 C C . ALA B 1 258 ? 1.911 -74.079 44.749 1.00 97.58 258 ALA B C 1
ATOM 4012 O O . ALA B 1 258 ? 2.527 -74.956 45.358 1.00 97.10 258 ALA B O 1
ATOM 4014 N N . GLU B 1 259 ? 0.703 -73.611 45.135 1.00 96.27 259 GLU B N 1
ATOM 4015 C CA . GLU B 1 259 ? -0.072 -74.036 46.306 1.00 97.03 259 GLU B CA 1
ATOM 4016 C C . GLU B 1 259 ? -0.468 -75.522 46.221 1.00 103.27 259 GLU B C 1
ATOM 4017 O O . GLU B 1 259 ? -0.332 -76.249 47.210 1.00 102.90 259 GLU B O 1
ATOM 4023 N N . ASN B 1 260 ? -0.961 -75.960 45.043 1.00 101.12 260 ASN B N 1
ATOM 4024 C CA . ASN B 1 260 ? -1.380 -77.342 44.796 1.00 101.11 260 ASN B CA 1
ATOM 4025 C C . ASN B 1 260 ? -0.165 -78.261 44.607 1.00 104.35 260 ASN B C 1
ATOM 4026 O O . ASN B 1 260 ? -0.070 -79.285 45.285 1.00 103.40 260 ASN B O 1
ATOM 4031 N N . LEU B 1 261 ? 0.764 -77.884 43.697 1.00 100.82 261 LEU B N 1
ATOM 4032 C CA . LEU B 1 261 ? 1.977 -78.644 43.397 1.00 129.07 261 LEU B CA 1
ATOM 4033 C C . LEU B 1 261 ? 3.011 -78.477 44.504 1.00 162.82 261 LEU B C 1
ATOM 4034 O O . LEU B 1 261 ? 3.035 -79.263 45.449 1.00 127.74 261 LEU B O 1
ATOM 4036 N N . MET C 1 1 ? -17.134 23.045 71.796 1.00 57.89 1 MET C N 1
ATOM 4037 C CA . MET C 1 1 ? -16.616 23.210 70.439 1.00 57.48 1 MET C CA 1
ATOM 4038 C C . MET C 1 1 ? -17.092 24.527 69.813 1.00 59.27 1 MET C C 1
ATOM 4039 O O . MET C 1 1 ? -18.268 24.877 69.943 1.00 58.59 1 MET C O 1
ATOM 4044 N N . LYS C 1 2 ? -16.173 25.237 69.117 1.00 54.17 2 LYS C N 1
ATOM 4045 C CA . LYS C 1 2 ? -16.422 26.512 68.428 1.00 53.25 2 LYS C CA 1
ATOM 4046 C C . LYS C 1 2 ? -17.537 26.376 67.382 1.00 57.18 2 LYS C C 1
ATOM 4047 O O . LYS C 1 2 ? -17.685 25.302 66.785 1.00 57.61 2 LYS C O 1
ATOM 4050 N N . ARG C 1 3 ? -18.304 27.465 67.147 1.00 52.44 3 ARG C N 1
ATOM 4051 C CA . ARG C 1 3 ? -19.406 27.511 66.170 1.00 51.64 3 ARG C CA 1
ATOM 4052 C C . ARG C 1 3 ? -18.960 27.114 64.750 1.00 53.12 3 ARG C C 1
ATOM 4053 O O . ARG C 1 3 ? -19.685 26.384 64.069 1.00 52.74 3 ARG C O 1
ATOM 4061 N N . GLN C 1 4 ? -17.755 27.569 64.337 1.00 47.84 4 GLN C N 1
ATOM 4062 C CA . GLN C 1 4 ? -17.117 27.302 63.043 1.00 47.10 4 GLN C CA 1
ATOM 4063 C C . GLN C 1 4 ? -16.914 25.803 62.823 1.00 50.79 4 GLN C C 1
ATOM 4064 O O . GLN C 1 4 ? -17.201 25.298 61.735 1.00 50.42 4 GLN C O 1
ATOM 4070 N N . ASN C 1 5 ? -16.383 25.109 63.848 1.00 46.92 5 ASN C N 1
ATOM 4071 C CA . ASN C 1 5 ? -16.090 23.679 63.816 1.00 46.72 5 ASN C CA 1
ATOM 4072 C C . ASN C 1 5 ? -17.344 22.814 63.827 1.00 51.02 5 ASN C C 1
ATOM 4073 O O . ASN C 1 5 ? -17.362 21.771 63.170 1.00 51.12 5 ASN C O 1
ATOM 4078 N N . VAL C 1 6 ? -18.401 23.257 64.540 1.00 47.09 6 VAL C N 1
ATOM 4079 C CA . VAL C 1 6 ? -19.688 22.553 64.597 1.00 46.35 6 VAL C CA 1
ATOM 4080 C C . VAL C 1 6 ? -20.366 22.633 63.212 1.00 49.30 6 VAL C C 1
ATOM 4081 O O . VAL C 1 6 ? -20.806 21.603 62.701 1.00 49.11 6 VAL C O 1
ATOM 4085 N N . ARG C 1 7 ? -20.390 23.839 62.594 1.00 44.86 7 ARG C N 1
ATOM 4086 C CA . ARG C 1 7 ? -20.966 24.121 61.269 1.00 44.12 7 ARG C CA 1
ATOM 4087 C C . ARG C 1 7 ? -20.292 23.298 60.161 1.00 46.34 7 ARG C C 1
ATOM 4088 O O . ARG C 1 7 ? -20.988 22.700 59.338 1.00 45.27 7 ARG C O 1
ATOM 4096 N N . THR C 1 8 ? -18.945 23.264 60.153 1.00 42.87 8 THR C N 1
ATOM 4097 C CA . THR C 1 8 ? -18.156 22.521 59.163 1.00 42.65 8 THR C CA 1
ATOM 4098 C C . THR C 1 8 ? -18.402 21.010 59.285 1.00 47.20 8 THR C C 1
ATOM 4099 O O . THR C 1 8 ? -18.651 20.362 58.266 1.00 47.47 8 THR C O 1
ATOM 4103 N N . LEU C 1 9 ? -18.375 20.466 60.521 1.00 43.11 9 LEU C N 1
ATOM 4104 C CA . LEU C 1 9 ? -18.639 19.046 60.771 1.00 42.68 9 LEU C CA 1
ATOM 4105 C C . LEU C 1 9 ? -20.071 18.658 60.397 1.00 45.54 9 LEU C C 1
ATOM 4106 O O . LEU C 1 9 ? -20.275 17.568 59.859 1.00 45.62 9 LEU C O 1
ATOM 4111 N N . ALA C 1 10 ? -21.050 19.565 60.641 1.00 40.51 10 ALA C N 1
ATOM 4112 C CA . ALA C 1 10 ? -22.457 19.360 60.286 1.00 39.54 10 ALA C CA 1
ATOM 4113 C C . ALA C 1 10 ? -22.598 19.251 58.768 1.00 42.87 10 ALA C C 1
ATOM 4114 O O . ALA C 1 10 ? -23.282 18.344 58.296 1.00 42.86 10 ALA C O 1
ATOM 4116 N N . LEU C 1 11 ? -21.899 20.134 58.011 1.00 38.14 11 LEU C N 1
ATOM 4117 C CA . LEU C 1 11 ? -21.900 20.153 56.545 1.00 37.04 11 LEU C CA 1
ATOM 4118 C C . LEU C 1 11 ? -21.287 18.893 55.933 1.00 40.67 11 LEU C C 1
ATOM 4119 O O . LEU C 1 11 ? -21.795 18.419 54.917 1.00 39.87 11 LEU C O 1
ATOM 4124 N N . ILE C 1 12 ? -20.210 18.347 56.552 1.00 37.37 12 ILE C N 1
ATOM 4125 C CA . ILE C 1 12 ? -19.534 17.114 56.109 1.00 36.81 12 ILE C CA 1
ATOM 4126 C C . ILE C 1 12 ? -20.491 15.922 56.298 1.00 39.92 12 ILE C C 1
ATOM 4127 O O . ILE C 1 12 ? -20.677 15.132 55.371 1.00 38.85 12 ILE C O 1
ATOM 4132 N N . VAL C 1 13 ? -21.127 15.832 57.479 1.00 36.95 13 VAL C N 1
ATOM 4133 C CA . VAL C 1 13 ? -22.102 14.788 57.804 1.00 37.72 13 VAL C CA 1
ATOM 4134 C C . VAL C 1 13 ? -23.318 14.897 56.854 1.00 44.78 13 VAL C C 1
ATOM 4135 O O . VAL C 1 13 ? -23.793 13.872 56.358 1.00 44.75 13 VAL C O 1
ATOM 4139 N N . CYS C 1 14 ? -23.763 16.139 56.553 1.00 42.68 14 CYS C N 1
ATOM 4140 C CA . CYS C 1 14 ? -24.877 16.413 55.641 1.00 43.09 14 CYS C CA 1
ATOM 4141 C C . CYS C 1 14 ? -24.588 15.924 54.226 1.00 45.59 14 CYS C C 1
ATOM 4142 O O . CYS C 1 14 ? -25.408 15.199 53.669 1.00 44.48 14 CYS C O 1
ATOM 4145 N N . THR C 1 15 ? -23.419 16.302 53.659 1.00 41.92 15 THR C N 1
ATOM 4146 C CA . THR C 1 15 ? -22.999 15.937 52.302 1.00 41.38 15 THR C CA 1
ATOM 4147 C C . THR C 1 15 ? -22.861 14.421 52.134 1.00 45.92 15 THR C C 1
ATOM 4148 O O . THR C 1 15 ? -23.381 13.881 51.159 1.00 44.80 15 THR C O 1
ATOM 4152 N N . PHE C 1 16 ? -22.194 13.738 53.087 1.00 44.40 16 PHE C N 1
ATOM 4153 C CA . PHE C 1 16 ? -22.002 12.287 53.024 1.00 45.07 16 PHE C CA 1
ATOM 4154 C C . PHE C 1 16 ? -23.314 11.511 53.128 1.00 47.77 16 PHE C C 1
ATOM 4155 O O . PHE C 1 16 ? -23.487 10.547 52.383 1.00 47.64 16 PHE C O 1
ATOM 4163 N N . THR C 1 17 ? -24.253 11.953 53.995 1.00 42.43 17 THR C N 1
ATOM 4164 C CA . THR C 1 17 ? -25.566 11.311 54.128 1.00 41.44 17 THR C CA 1
ATOM 4165 C C . THR C 1 17 ? -26.421 11.583 52.885 1.00 42.86 17 THR C C 1
ATOM 4166 O O . THR C 1 17 ? -27.190 10.712 52.476 1.00 42.77 17 THR C O 1
ATOM 4170 N N . TYR C 1 18 ? -26.253 12.778 52.266 1.00 36.46 18 TYR C N 1
ATOM 4171 C CA . TYR C 1 18 ? -26.941 13.186 51.038 1.00 34.63 18 TYR C CA 1
ATOM 4172 C C . TYR C 1 18 ? -26.460 12.317 49.876 1.00 37.70 18 TYR C C 1
ATOM 4173 O O . TYR C 1 18 ? -27.253 11.974 49.003 1.00 38.18 18 TYR C O 1
ATOM 4182 N N . LEU C 1 19 ? -25.171 11.931 49.896 1.00 32.80 19 LEU C N 1
ATOM 4183 C CA . LEU C 1 19 ? -24.557 11.060 48.899 1.00 32.53 19 LEU C CA 1
ATOM 4184 C C . LEU C 1 19 ? -25.073 9.626 49.023 1.00 36.19 19 LEU C C 1
ATOM 4185 O O . LEU C 1 19 ? -25.370 9.011 48.000 1.00 36.20 19 LEU C O 1
ATOM 4190 N N . LEU C 1 20 ? -25.192 9.102 50.270 1.00 32.03 20 LEU C N 1
ATOM 4191 C CA . LEU C 1 20 ? -25.702 7.754 50.564 1.00 31.36 20 LEU C CA 1
ATOM 4192 C C . LEU C 1 20 ? -27.176 7.642 50.183 1.00 33.70 20 LEU C C 1
ATOM 4193 O O . LEU C 1 20 ? -27.567 6.642 49.580 1.00 33.45 20 LEU C O 1
ATOM 4198 N N . VAL C 1 21 ? -27.986 8.672 50.526 1.00 28.89 21 VAL C N 1
ATOM 4199 C CA . VAL C 1 21 ? -29.419 8.739 50.210 1.00 28.39 21 VAL C CA 1
ATOM 4200 C C . VAL C 1 21 ? -29.596 8.826 48.691 1.00 31.79 21 VAL C C 1
ATOM 4201 O O . VAL C 1 21 ? -30.430 8.114 48.131 1.00 31.54 21 VAL C O 1
ATOM 4205 N N . GLY C 1 22 ? -28.761 9.640 48.047 1.00 28.12 22 GLY C N 1
ATOM 4206 C CA . GLY C 1 22 ? -28.747 9.805 46.599 1.00 27.92 22 GLY C CA 1
ATOM 4207 C C . GLY C 1 22 ? -28.428 8.518 45.873 1.00 31.19 22 GLY C C 1
ATOM 4208 O O . GLY C 1 22 ? -29.189 8.108 44.994 1.00 31.71 22 GLY C O 1
ATOM 4209 N N . ALA C 1 23 ? -27.335 7.837 46.291 1.00 26.05 23 ALA C N 1
ATOM 4210 C CA . ALA C 1 23 ? -26.892 6.554 45.743 1.00 25.41 23 ALA C CA 1
ATOM 4211 C C . ALA C 1 23 ? -27.964 5.479 45.914 1.00 30.50 23 ALA C C 1
ATOM 4212 O O . ALA C 1 23 ? -28.103 4.629 45.040 1.00 30.61 23 ALA C O 1
ATOM 4214 N N . ALA C 1 24 ? -28.726 5.523 47.026 1.00 27.15 24 ALA C N 1
ATOM 4215 C CA . ALA C 1 24 ? -29.803 4.578 47.308 1.00 27.10 24 ALA C CA 1
ATOM 4216 C C . ALA C 1 24 ? -30.980 4.780 46.343 1.00 32.44 24 ALA C C 1
ATOM 4217 O O . ALA C 1 24 ? -31.522 3.793 45.840 1.00 32.64 24 ALA C O 1
ATOM 4219 N N . VAL C 1 25 ? -31.350 6.055 46.065 1.00 28.90 25 VAL C N 1
ATOM 4220 C CA . VAL C 1 25 ? -32.462 6.405 45.173 1.00 28.22 25 VAL C CA 1
ATOM 4221 C C . VAL C 1 25 ? -32.111 6.109 43.707 1.00 32.20 25 VAL C C 1
ATOM 4222 O O . VAL C 1 25 ? -32.899 5.443 43.034 1.00 32.68 25 VAL C O 1
ATOM 4226 N N . PHE C 1 26 ? -30.938 6.571 43.223 1.00 27.79 26 PHE C N 1
ATOM 4227 C CA . PHE C 1 26 ? -30.499 6.326 41.842 1.00 27.42 26 PHE C CA 1
ATOM 4228 C C . PHE C 1 26 ? -30.378 4.833 41.518 1.00 32.85 26 PHE C C 1
ATOM 4229 O O . PHE C 1 26 ? -30.598 4.445 40.371 1.00 33.11 26 PHE C O 1
ATOM 4237 N N . ASP C 1 27 ? -30.078 3.999 42.537 1.00 29.70 27 ASP C N 1
ATOM 4238 C CA . ASP C 1 27 ? -29.988 2.544 42.423 1.00 29.86 27 ASP C CA 1
ATOM 4239 C C . ASP C 1 27 ? -31.396 2.013 42.149 1.00 34.03 27 ASP C C 1
ATOM 4240 O O . ASP C 1 27 ? -31.584 1.247 41.205 1.00 33.92 27 ASP C O 1
ATOM 4245 N N . ALA C 1 28 ? -32.389 2.457 42.952 1.00 30.55 28 ALA C N 1
ATOM 4246 C CA . ALA C 1 28 ? -33.794 2.060 42.847 1.00 29.89 28 ALA C CA 1
ATOM 4247 C C . ALA C 1 28 ? -34.437 2.451 41.511 1.00 35.31 28 ALA C C 1
ATOM 4248 O O . ALA C 1 28 ? -35.279 1.710 41.005 1.00 35.13 28 ALA C O 1
ATOM 4250 N N . LEU C 1 29 ? -34.014 3.592 40.933 1.00 33.29 29 LEU C N 1
ATOM 4251 C CA . LEU C 1 29 ? -34.555 4.141 39.688 1.00 33.57 29 LEU C CA 1
ATOM 4252 C C . LEU C 1 29 ? -33.807 3.761 38.411 1.00 37.70 29 LEU C C 1
ATOM 4253 O O . LEU C 1 29 ? -34.416 3.810 37.338 1.00 37.48 29 LEU C O 1
ATOM 4258 N N . GLU C 1 30 ? -32.499 3.435 38.492 1.00 33.77 30 GLU C N 1
ATOM 4259 C CA . GLU C 1 30 ? -31.727 3.169 37.277 1.00 33.44 30 GLU C CA 1
ATOM 4260 C C . GLU C 1 30 ? -31.108 1.768 37.124 1.00 37.42 30 GLU C C 1
ATOM 4261 O O . GLU C 1 30 ? -30.868 1.376 35.981 1.00 36.91 30 GLU C O 1
ATOM 4267 N N . SER C 1 31 ? -30.836 1.027 38.222 1.00 34.80 31 SER C N 1
ATOM 4268 C CA . SER C 1 31 ? -30.208 -0.309 38.163 1.00 35.07 31 SER C CA 1
ATOM 4269 C C . SER C 1 31 ? -30.919 -1.316 37.250 1.00 39.88 31 SER C C 1
ATOM 4270 O O . SER C 1 31 ? -30.294 -1.832 36.319 1.00 39.43 31 SER C O 1
ATOM 4273 N N . GLU C 1 32 ? -32.209 -1.604 37.529 1.00 37.09 32 GLU C N 1
ATOM 4274 C CA . GLU C 1 32 ? -33.005 -2.547 36.743 1.00 37.29 32 GLU C CA 1
ATOM 4275 C C . GLU C 1 32 ? -33.188 -2.087 35.283 1.00 40.85 32 GLU C C 1
ATOM 4276 O O . GLU C 1 32 ? -32.834 -2.878 34.406 1.00 41.10 32 GLU C O 1
ATOM 4282 N N . PRO C 1 33 ? -33.621 -0.826 34.969 1.00 35.95 33 PRO C N 1
ATOM 4283 C CA . PRO C 1 33 ? -33.733 -0.424 33.552 1.00 35.12 33 PRO C CA 1
ATOM 4284 C C . PRO C 1 33 ? -32.443 -0.576 32.752 1.00 38.59 33 PRO C C 1
ATOM 4285 O O . PRO C 1 33 ? -32.526 -0.934 31.581 1.00 38.06 33 PRO C O 1
ATOM 4289 N N . GLU C 1 34 ? -31.264 -0.339 33.385 1.00 35.47 34 GLU C N 1
ATOM 4290 C CA . GLU C 1 34 ? -29.931 -0.472 32.769 1.00 35.12 34 GLU C CA 1
ATOM 4291 C C . GLU C 1 34 ? -29.650 -1.933 32.386 1.00 38.86 34 GLU C C 1
ATOM 4292 O O . GLU C 1 34 ? -29.163 -2.191 31.283 1.00 36.27 34 GLU C O 1
ATOM 4298 N N . LEU C 1 35 ? -29.970 -2.880 33.298 1.00 38.02 35 LEU C N 1
ATOM 4299 C CA . LEU C 1 35 ? -29.797 -4.319 33.078 1.00 38.72 35 LEU C CA 1
ATOM 4300 C C . LEU C 1 35 ? -30.713 -4.799 31.946 1.00 43.80 35 LEU C C 1
ATOM 4301 O O . LEU C 1 35 ? -30.280 -5.596 31.111 1.00 43.71 35 LEU C O 1
ATOM 4306 N N . ILE C 1 36 ? -31.964 -4.287 31.913 1.00 40.48 36 ILE C N 1
ATOM 4307 C CA . ILE C 1 36 ? -32.977 -4.585 30.893 1.00 40.48 36 ILE C CA 1
ATOM 4308 C C . ILE C 1 36 ? -32.525 -4.047 29.517 1.00 44.40 36 ILE C C 1
ATOM 4309 O O . ILE C 1 36 ? -32.603 -4.774 28.525 1.00 44.01 36 ILE C O 1
ATOM 4314 N N . GLU C 1 37 ? -32.023 -2.798 29.474 1.00 41.10 37 GLU C N 1
ATOM 4315 C CA . GLU C 1 37 ? -31.527 -2.158 28.251 1.00 41.18 37 GLU C CA 1
ATOM 4316 C C . GLU C 1 37 ? -30.259 -2.839 27.723 1.00 46.15 37 GLU C C 1
ATOM 4317 O O . GLU C 1 37 ? -30.125 -2.986 26.507 1.00 46.40 37 GLU C O 1
ATOM 4323 N N . ARG C 1 38 ? -29.346 -3.272 28.623 1.00 42.65 38 ARG C N 1
ATOM 4324 C CA . ARG C 1 38 ? -28.112 -3.955 28.223 1.00 42.56 38 ARG C CA 1
ATOM 4325 C C . ARG C 1 38 ? -28.442 -5.272 27.521 1.00 47.13 38 ARG C C 1
ATOM 4326 O O . ARG C 1 38 ? -27.854 -5.563 26.481 1.00 46.42 38 ARG C O 1
ATOM 4331 N N . GLN C 1 39 ? -29.435 -6.020 28.046 1.00 44.70 39 GLN C N 1
ATOM 4332 C CA . GLN C 1 39 ? -29.887 -7.293 27.475 1.00 45.07 39 GLN C CA 1
ATOM 4333 C C . GLN C 1 39 ? -30.548 -7.083 26.118 1.00 49.82 39 GLN C C 1
ATOM 4334 O O . GLN C 1 39 ? -30.271 -7.836 25.187 1.00 48.59 39 GLN C O 1
ATOM 4340 N N . ARG C 1 40 ? -31.386 -6.032 26.008 1.00 48.58 40 ARG C N 1
ATOM 4341 C CA . ARG C 1 40 ? -32.136 -5.644 24.810 1.00 49.43 40 ARG C CA 1
ATOM 4342 C C . ARG C 1 40 ? -31.211 -5.282 23.639 1.00 55.17 40 ARG C C 1
ATOM 4343 O O . ARG C 1 40 ? -31.474 -5.687 22.505 1.00 54.89 40 ARG C O 1
ATOM 4351 N N . LEU C 1 41 ? -30.139 -4.518 23.924 1.00 52.85 41 LEU C N 1
ATOM 4352 C CA . LEU C 1 41 ? -29.149 -4.073 22.941 1.00 52.87 41 LEU C CA 1
ATOM 4353 C C . LEU C 1 41 ? -28.211 -5.194 22.495 1.00 57.95 41 LEU C C 1
ATOM 4354 O O . LEU C 1 41 ? -27.824 -5.231 21.323 1.00 57.64 41 LEU C O 1
ATOM 4359 N N . GLU C 1 42 ? -27.863 -6.115 23.418 1.00 55.51 42 GLU C N 1
ATOM 4360 C CA . GLU C 1 42 ? -27.009 -7.272 23.127 1.00 56.24 42 GLU C CA 1
ATOM 4361 C C . GLU C 1 42 ? -27.707 -8.256 22.179 1.00 63.14 42 GLU C C 1
ATOM 4362 O O . GLU C 1 42 ? -27.032 -8.967 21.433 1.00 62.15 42 GLU C O 1
ATOM 4368 N N . LEU C 1 43 ? -29.060 -8.266 22.188 1.00 63.10 43 LEU C N 1
ATOM 4369 C CA . LEU C 1 43 ? -29.891 -9.083 21.294 1.00 64.37 43 LEU C CA 1
ATOM 4370 C C . LEU C 1 43 ? -29.855 -8.472 19.890 1.00 71.39 43 LEU C C 1
ATOM 4371 O O . LEU C 1 43 ? -29.682 -9.200 18.912 1.00 71.45 43 LEU C O 1
ATOM 4376 N N . ARG C 1 44 ? -30.008 -7.128 19.803 1.00 69.48 44 ARG C N 1
ATOM 4377 C CA . ARG C 1 44 ? -29.972 -6.356 18.560 1.00 69.98 44 ARG C CA 1
ATOM 4378 C C . ARG C 1 44 ? -28.600 -6.461 17.904 1.00 75.81 44 ARG C C 1
ATOM 4379 O O . ARG C 1 44 ? -28.522 -6.584 16.682 1.00 75.74 44 ARG C O 1
ATOM 4387 N N . GLN C 1 45 ? -27.525 -6.444 18.724 1.00 73.62 45 GLN C N 1
ATOM 4388 C CA . GLN C 1 45 ? -26.130 -6.560 18.288 1.00 74.12 45 GLN C CA 1
ATOM 4389 C C . GLN C 1 45 ? -25.880 -7.927 17.632 1.00 79.70 45 GLN C C 1
ATOM 4390 O O . GLN C 1 45 ? -25.206 -7.991 16.601 1.00 79.41 45 GLN C O 1
ATOM 4396 N N . GLN C 1 46 ? -26.443 -9.005 18.218 1.00 77.24 46 GLN C N 1
ATOM 4397 C CA . GLN C 1 46 ? -26.320 -10.372 17.705 1.00 77.50 46 GLN C CA 1
ATOM 4398 C C . GLN C 1 46 ? -27.118 -10.547 16.415 1.00 82.30 46 GLN C C 1
ATOM 4399 O O . GLN C 1 46 ? -26.628 -11.176 15.475 1.00 81.50 46 GLN C O 1
ATOM 4405 N N . GLU C 1 47 ? -28.345 -9.982 16.373 1.00 80.33 47 GLU C N 1
ATOM 4406 C CA . GLU C 1 47 ? -29.243 -10.046 15.216 1.00 80.86 47 GLU C CA 1
ATOM 4407 C C . GLU C 1 47 ? -28.687 -9.291 14.015 1.00 85.79 47 GLU C C 1
ATOM 4408 O O . GLU C 1 47 ? -28.786 -9.789 12.894 1.00 85.73 47 GLU C O 1
ATOM 4414 N N . LEU C 1 48 ? -28.078 -8.110 14.247 1.00 82.67 48 LEU C N 1
ATOM 4415 C CA . LEU C 1 48 ? -27.471 -7.312 13.181 1.00 82.58 48 LEU C CA 1
ATOM 4416 C C . LEU C 1 48 ? -26.163 -7.913 12.675 1.00 87.18 48 LEU C C 1
ATOM 4417 O O . LEU C 1 48 ? -25.873 -7.800 11.485 1.00 86.91 48 LEU C O 1
ATOM 4422 N N . ARG C 1 49 ? -25.395 -8.582 13.560 1.00 84.40 49 ARG C N 1
ATOM 4423 C CA . ARG C 1 49 ? -24.148 -9.263 13.192 1.00 84.57 49 ARG C CA 1
ATOM 4424 C C . ARG C 1 49 ? -24.448 -10.471 12.301 1.00 89.82 49 ARG C C 1
ATOM 4425 O O . ARG C 1 49 ? -23.661 -10.784 11.409 1.00 89.46 49 ARG C O 1
ATOM 4433 N N . ALA C 1 50 ? -25.592 -11.134 12.539 1.00 87.27 50 ALA C N 1
ATOM 4434 C CA . ALA C 1 50 ? -26.039 -12.285 11.761 1.00 87.50 50 ALA C CA 1
ATOM 4435 C C . ALA C 1 50 ? -26.606 -11.835 10.410 1.00 92.37 50 ALA C C 1
ATOM 4436 O O . ALA C 1 50 ? -26.312 -12.462 9.391 1.00 92.03 50 ALA C O 1
ATOM 4438 N N . ARG C 1 51 ? -27.396 -10.737 10.406 1.00 89.56 51 ARG C N 1
ATOM 4439 C CA . ARG C 1 51 ? -28.049 -10.171 9.222 1.00 89.60 51 ARG C CA 1
ATOM 4440 C C . ARG C 1 51 ? -27.082 -9.680 8.154 1.00 94.22 51 ARG C C 1
ATOM 4441 O O . ARG C 1 51 ? -27.375 -9.831 6.969 1.00 93.64 51 ARG C O 1
ATOM 4449 N N . TYR C 1 52 ? -25.947 -9.083 8.562 1.00 91.79 52 TYR C N 1
ATOM 4450 C CA . TYR C 1 52 ? -24.950 -8.537 7.638 1.00 92.05 52 TYR C CA 1
ATOM 4451 C C . TYR C 1 52 ? -23.630 -9.333 7.633 1.00 96.16 52 TYR C C 1
ATOM 4452 O O . TYR C 1 52 ? -22.586 -8.796 7.252 1.00 95.63 52 TYR C O 1
ATOM 4461 N N . ASN 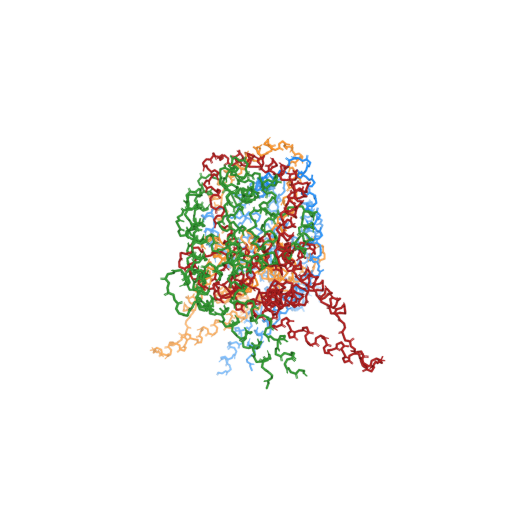C 1 53 ? -23.702 -10.630 8.019 1.00 93.15 53 ASN C N 1
ATOM 4462 C CA . ASN C 1 53 ? -22.599 -11.600 8.071 1.00 93.19 53 ASN C CA 1
ATOM 4463 C C . ASN C 1 53 ? -21.296 -11.002 8.631 1.00 97.91 53 ASN C C 1
ATOM 4464 O O . ASN C 1 53 ? -20.306 -10.839 7.908 1.00 97.61 53 ASN C O 1
ATOM 4466 N N . LEU C 1 54 ? -21.326 -10.645 9.923 1.00 95.00 54 LEU C N 1
ATOM 4467 C CA . LEU C 1 54 ? -20.207 -10.030 10.633 1.00 94.92 54 LEU C CA 1
ATOM 4468 C C . LEU C 1 54 ? -19.664 -10.908 11.752 1.00 98.70 54 LEU C C 1
ATOM 4469 O O . LEU C 1 54 ? -20.425 -11.392 12.595 1.00 98.04 54 LEU C O 1
ATOM 4474 N N . SER C 1 55 ? -18.335 -11.095 11.758 1.00 95.41 55 SER C N 1
ATOM 4475 C CA . SER C 1 55 ? -17.621 -11.882 12.764 1.00 95.35 55 SER C CA 1
ATOM 4476 C C . SER C 1 55 ? -17.341 -11.023 14.009 1.00 98.51 55 SER C C 1
ATOM 4477 O O . SER C 1 55 ? -17.718 -9.846 14.035 1.00 97.86 55 SER C O 1
ATOM 4480 N N . GLN C 1 56 ? -16.685 -11.613 15.037 1.00 94.51 56 GLN C N 1
ATOM 4481 C CA . GLN C 1 56 ? -16.308 -10.922 16.275 1.00 93.82 56 GLN C CA 1
ATOM 4482 C C . GLN C 1 56 ? -15.320 -9.788 15.969 1.00 95.92 56 GLN C C 1
ATOM 4483 O O . GLN C 1 56 ? -15.475 -8.686 16.496 1.00 95.52 56 GLN C O 1
ATOM 4485 N N . GLY C 1 57 ? -14.352 -10.066 15.093 1.00 90.97 57 GLY C N 1
ATOM 4486 C CA . GLY C 1 57 ? -13.349 -9.104 14.649 1.00 89.98 57 GLY C CA 1
ATOM 4487 C C . GLY C 1 57 ? -13.902 -8.074 13.680 1.00 91.51 57 GLY C C 1
ATOM 4488 O O . GLY C 1 57 ? -13.471 -6.917 13.693 1.00 91.29 57 GLY C O 1
ATOM 4489 N N . GLY C 1 58 ? -14.852 -8.506 12.845 1.00 85.78 58 GLY C N 1
ATOM 4490 C CA . GLY C 1 58 ? -15.522 -7.671 11.852 1.00 84.56 58 GLY C CA 1
ATOM 4491 C C . GLY C 1 58 ? -16.343 -6.560 12.471 1.00 86.17 58 GLY C C 1
ATOM 4492 O O . GLY C 1 58 ? -16.322 -5.425 11.984 1.00 85.48 58 GLY C O 1
ATOM 4493 N N . TYR C 1 59 ? -17.067 -6.887 13.560 1.00 80.98 59 TYR C N 1
ATOM 4494 C CA . TYR C 1 59 ? -17.880 -5.940 14.320 1.00 79.77 59 TYR C CA 1
ATOM 4495 C C . TYR C 1 59 ? -16.977 -4.986 15.105 1.00 81.90 59 TYR C C 1
ATOM 4496 O O . TYR C 1 59 ? -17.241 -3.787 15.107 1.00 81.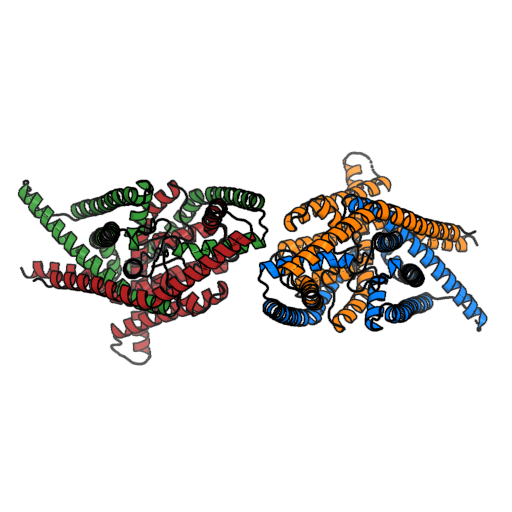45 59 TYR C O 1
ATOM 4505 N N . GLU C 1 60 ? -15.918 -5.523 15.761 1.00 77.05 60 GLU C N 1
ATOM 4506 C CA . GLU C 1 60 ? -14.944 -4.774 16.563 1.00 76.19 60 GLU C CA 1
ATOM 4507 C C . GLU C 1 60 ? -14.229 -3.687 15.765 1.00 79.53 60 GLU C C 1
ATOM 4508 O O . GLU C 1 60 ? -14.004 -2.602 16.301 1.00 79.38 60 GLU C O 1
ATOM 4511 N N . GLU C 1 61 ? -13.871 -3.975 14.493 1.00 75.38 61 GLU C N 1
ATOM 4512 C CA . GLU C 1 61 ? -13.202 -3.026 13.597 1.00 74.77 61 GLU C CA 1
ATOM 4513 C C . GLU C 1 61 ? -14.162 -1.890 13.225 1.00 77.19 61 GLU C C 1
ATOM 4514 O O . GLU C 1 61 ? -13.737 -0.735 13.158 1.00 76.91 61 GLU C O 1
ATOM 4516 N N . LEU C 1 62 ? -15.460 -2.220 13.021 1.00 72.06 62 LEU C N 1
ATOM 4517 C CA . LEU C 1 62 ? -16.522 -1.262 12.706 1.00 70.95 62 LEU C CA 1
ATOM 4518 C C . LEU C 1 62 ? -16.896 -0.460 13.949 1.00 72.81 62 LEU C C 1
ATOM 4519 O O . LEU C 1 62 ? -17.335 0.679 13.827 1.00 72.21 62 LEU C O 1
ATOM 4521 N N . GLU C 1 63 ? -16.723 -1.063 15.139 1.00 68.19 63 GLU C N 1
ATOM 4522 C CA . GLU C 1 63 ? -17.013 -0.473 16.446 1.00 67.56 63 GLU C CA 1
ATOM 4523 C C . GLU C 1 63 ? -16.075 0.698 16.724 1.00 69.71 63 GLU C C 1
ATOM 4524 O O . GLU C 1 63 ? -16.531 1.729 17.214 1.00 69.27 63 GLU C O 1
ATOM 4530 N N . ARG C 1 64 ? -14.779 0.547 16.388 1.00 65.20 64 ARG C N 1
ATOM 4531 C CA . ARG C 1 64 ? -13.749 1.571 16.587 1.00 64.70 64 ARG C CA 1
ATOM 4532 C C . ARG C 1 64 ? -14.004 2.815 15.728 1.00 68.41 64 ARG C C 1
ATOM 4533 O O . ARG C 1 64 ? -13.817 3.933 16.209 1.00 68.19 64 ARG C O 1
ATOM 4537 N N . VAL C 1 65 ? -14.445 2.613 14.468 1.00 64.33 65 VAL C N 1
ATOM 4538 C CA . VAL C 1 65 ? -14.712 3.678 13.495 1.00 63.68 65 VAL C CA 1
ATOM 4539 C C . VAL C 1 65 ? -15.939 4.508 13.900 1.00 66.12 65 VAL C C 1
ATOM 4540 O O . VAL C 1 65 ? -15.851 5.733 13.900 1.00 65.21 65 VAL C O 1
ATOM 4544 N N . VAL C 1 66 ? -17.060 3.846 14.263 1.00 62.59 66 VAL C N 1
ATOM 4545 C CA . VAL C 1 66 ? -18.322 4.481 14.689 1.00 62.15 66 VAL C CA 1
ATOM 4546 C C . VAL C 1 66 ? -18.105 5.399 15.905 1.00 65.02 66 VAL C C 1
ATOM 4547 O O . VAL C 1 66 ? -18.589 6.534 15.906 1.00 64.02 66 VAL C O 1
ATOM 4551 N N . LEU C 1 67 ? -17.350 4.915 16.911 1.00 61.36 67 LEU C N 1
ATOM 4552 C CA . LEU C 1 67 ? -17.034 5.655 18.134 1.00 60.88 67 LEU C CA 1
ATOM 4553 C C . LEU C 1 67 ? -16.133 6.865 17.874 1.00 62.96 67 LEU C C 1
ATOM 4554 O O . LEU C 1 67 ? -16.392 7.943 18.420 1.00 62.70 67 LEU C O 1
ATOM 4559 N N . ARG C 1 68 ? -15.101 6.694 17.025 1.00 57.99 68 ARG C N 1
ATOM 4560 C CA . ARG C 1 68 ? -14.165 7.763 16.660 1.00 57.21 68 ARG C CA 1
ATOM 4561 C C . ARG C 1 68 ? -14.799 8.833 15.750 1.00 60.39 68 ARG C C 1
ATOM 4562 O O . ARG C 1 68 ? -14.365 9.987 15.778 1.00 60.52 68 ARG C O 1
ATOM 4570 N N . LEU C 1 69 ? -15.830 8.451 14.962 1.00 55.06 69 LEU C N 1
ATOM 4571 C CA . LEU C 1 69 ? -16.539 9.357 14.062 1.00 54.17 69 LEU C CA 1
ATOM 4572 C C . LEU C 1 69 ? -17.617 10.179 14.767 1.00 58.56 69 LEU C C 1
ATOM 4573 O O . LEU C 1 69 ? -18.090 11.151 14.178 1.00 58.20 69 LEU C O 1
ATOM 4578 N N . LYS C 1 70 ? -18.018 9.793 16.010 1.00 55.56 70 LYS C N 1
ATOM 4579 C CA . LYS C 1 70 ? -19.060 10.470 16.801 1.00 55.29 70 LYS C CA 1
ATOM 4580 C C . LYS C 1 70 ? -18.857 12.002 16.914 1.00 57.53 70 LYS C C 1
ATOM 4581 O O . LYS C 1 70 ? -19.814 12.711 16.592 1.00 56.38 70 LYS C O 1
ATOM 4585 N N . PRO C 1 71 ? -17.663 12.549 17.304 1.00 53.32 71 PRO C N 1
ATOM 4586 C CA . PRO C 1 71 ? -17.531 14.020 17.370 1.00 52.57 71 PRO C CA 1
ATOM 4587 C C . PRO C 1 71 ? -17.576 14.704 16.000 1.00 55.32 71 PRO C C 1
ATOM 4588 O O . PRO C 1 71 ? -17.997 15.856 15.907 1.00 54.55 71 PRO C O 1
ATOM 4592 N N . HIS C 1 72 ? -17.176 13.981 14.941 1.00 51.35 72 HIS C N 1
ATOM 4593 C CA . HIS C 1 72 ? -17.178 14.474 13.564 1.00 51.00 72 HIS C CA 1
ATOM 4594 C C . HIS C 1 72 ? -18.581 14.436 12.951 1.00 54.30 72 HIS C C 1
ATOM 4595 O O . HIS C 1 72 ? -18.874 15.254 12.077 1.00 53.92 72 HIS C O 1
ATOM 4602 N N . LYS C 1 73 ? -19.437 13.486 13.402 1.00 50.52 73 LYS C N 1
ATOM 4603 C CA . LYS C 1 73 ? -20.820 13.274 12.938 1.00 50.14 73 LYS C CA 1
ATOM 4604 C C . LYS C 1 73 ? -21.693 14.530 13.052 1.00 52.65 73 LYS C C 1
ATOM 4605 O O . LYS C 1 73 ? -22.468 14.819 12.138 1.00 51.74 73 LYS C O 1
ATOM 4607 N N . ALA C 1 74 ? -21.540 15.282 14.165 1.00 48.48 74 ALA C N 1
ATOM 4608 C CA . ALA C 1 74 ? -22.242 16.539 14.444 1.00 47.49 74 ALA C CA 1
ATOM 4609 C C . ALA C 1 74 ? -21.802 17.650 13.486 1.00 49.15 74 ALA C C 1
ATOM 4610 O O . ALA C 1 74 ? -22.574 18.567 13.232 1.00 48.71 74 ALA C O 1
ATOM 4612 N N . GLY C 1 75 ? -20.575 17.545 12.972 1.00 43.87 75 GLY C N 1
ATOM 4613 C CA . GLY C 1 75 ? -19.966 18.488 12.043 1.00 43.08 75 GLY C CA 1
ATOM 4614 C C . GLY C 1 75 ? -18.617 18.989 12.510 1.00 45.32 75 GLY C C 1
ATOM 4615 O O . GLY C 1 75 ? -18.013 18.396 13.408 1.00 45.08 75 GLY C O 1
ATOM 4616 N N . VAL C 1 76 ? -18.137 20.089 11.900 1.00 40.08 76 VAL C N 1
ATOM 4617 C CA . VAL C 1 76 ? -16.867 20.725 12.260 1.00 39.03 76 VAL C CA 1
ATOM 4618 C C . VAL C 1 76 ? -17.053 21.415 13.621 1.00 42.96 76 VAL C C 1
ATOM 4619 O O . VAL C 1 76 ? -17.855 22.349 13.743 1.00 43.12 76 VAL C O 1
ATOM 4623 N N . GLN C 1 77 ? -16.331 20.915 14.640 1.00 38.46 77 GLN C N 1
ATOM 4624 C CA . GLN C 1 77 ? -16.397 21.363 16.033 1.00 37.2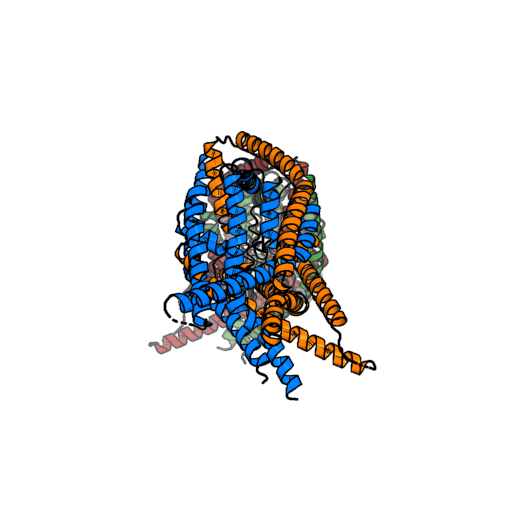1 77 GLN C CA 1
ATOM 4625 C C . GLN C 1 77 ? -15.273 22.321 16.400 1.00 37.93 77 GLN C C 1
ATOM 4626 O O . GLN C 1 77 ? -15.268 22.830 17.523 1.00 37.29 77 GLN C O 1
ATOM 4632 N N . TRP C 1 78 ? -14.308 22.553 15.494 1.00 32.58 78 TRP C N 1
ATOM 4633 C CA . TRP C 1 78 ? -13.162 23.366 15.883 1.00 31.69 78 TRP C CA 1
ATOM 4634 C C . TRP C 1 78 ? -12.887 24.633 15.055 1.00 36.75 78 TRP C C 1
ATOM 4635 O O . TRP C 1 78 ? -11.861 25.270 15.305 1.00 36.99 78 TRP C O 1
ATOM 4646 N N . ARG C 1 79 ? -13.811 25.079 14.180 1.00 33.18 79 ARG C N 1
ATOM 4647 C CA . ARG C 1 79 ? -13.599 26.362 13.499 1.00 33.44 79 ARG C CA 1
ATOM 4648 C C . ARG C 1 79 ? -13.934 27.490 14.512 1.00 38.82 79 ARG C C 1
ATOM 4649 O O . ARG C 1 79 ? -14.051 27.190 15.701 1.00 38.39 79 ARG C O 1
ATOM 4657 N N . PHE C 1 80 ? -14.072 28.764 14.077 1.00 36.26 80 PHE C N 1
ATOM 4658 C CA . PHE C 1 80 ? -14.347 29.854 15.023 1.00 36.18 80 PHE C CA 1
ATOM 4659 C C . PHE C 1 80 ? -15.591 29.620 15.919 1.00 39.82 80 PHE C C 1
ATOM 4660 O O . PHE C 1 80 ? -15.484 29.781 17.139 1.00 39.81 80 PHE C O 1
ATOM 4668 N N . ALA C 1 81 ? -16.742 29.245 15.325 1.00 35.31 81 ALA C N 1
ATOM 4669 C CA . ALA C 1 81 ? -17.988 29.017 16.068 1.00 35.01 81 ALA C CA 1
ATOM 4670 C C . ALA C 1 81 ? -17.897 27.881 17.086 1.00 37.98 81 ALA C C 1
ATOM 4671 O O . ALA C 1 81 ? -18.293 28.062 18.238 1.00 37.37 81 ALA C O 1
ATOM 4673 N N . GLY C 1 82 ? -17.378 26.734 16.652 1.00 34.14 82 GLY C N 1
ATOM 4674 C CA . GLY C 1 82 ? -17.205 25.555 17.493 1.00 33.66 82 GLY C CA 1
ATOM 4675 C C . GLY C 1 82 ? -16.164 25.738 18.580 1.00 35.84 82 GLY C C 1
ATOM 4676 O O . GLY C 1 82 ? -16.285 25.137 19.653 1.00 35.91 82 GLY C O 1
ATOM 4677 N N . SER C 1 83 ? -15.134 26.572 18.311 1.00 30.03 83 SER C N 1
ATOM 4678 C CA . SER C 1 83 ? -14.081 26.892 19.274 1.00 28.81 83 SER C CA 1
ATOM 4679 C C . SER C 1 83 ? -14.598 27.841 20.362 1.00 29.48 83 SER C C 1
ATOM 4680 O O . SER C 1 83 ? -14.186 27.720 21.516 1.00 28.33 83 SER C O 1
ATOM 4683 N N . PHE C 1 84 ? -15.492 28.785 19.989 1.00 24.26 84 PHE C N 1
ATOM 4684 C CA . PHE C 1 84 ? -16.103 29.763 20.892 1.00 23.24 84 PHE C CA 1
ATOM 4685 C C . PHE C 1 84 ? -17.057 29.053 21.841 1.00 28.62 84 PHE C C 1
ATOM 4686 O O . PHE C 1 84 ? -17.079 29.367 23.032 1.00 28.24 84 PHE C O 1
ATOM 4694 N N . TYR C 1 85 ? -17.841 28.090 21.304 1.00 25.82 85 TYR C N 1
ATOM 4695 C CA . TYR C 1 85 ? -18.779 27.257 22.045 1.00 25.46 85 TYR C CA 1
ATOM 4696 C C . TYR C 1 85 ? -17.996 26.437 23.070 1.00 28.26 85 TYR C C 1
ATOM 4697 O O . TYR C 1 85 ? -18.401 26.376 24.228 1.00 29.04 85 TYR C O 1
ATOM 4706 N N . PHE C 1 86 ? -16.843 25.868 22.659 1.00 23.41 86 PHE C N 1
ATOM 4707 C CA . PHE C 1 86 ? -15.942 25.105 23.528 1.00 22.85 86 PHE C CA 1
ATOM 4708 C C . PHE C 1 86 ? -15.318 26.005 24.599 1.00 25.55 86 PHE C C 1
ATOM 4709 O O . PHE C 1 86 ? -15.228 25.588 25.753 1.00 24.31 86 PHE C O 1
ATOM 4717 N N . ALA C 1 87 ? -14.881 27.227 24.214 1.00 22.46 87 ALA C N 1
ATOM 4718 C CA . ALA C 1 87 ? -14.310 28.216 25.132 1.00 22.23 87 ALA C CA 1
ATOM 4719 C C . ALA C 1 87 ? -15.333 28.555 26.219 1.00 27.80 87 ALA C C 1
ATOM 4720 O O . ALA C 1 87 ? -14.941 28.679 27.382 1.00 28.41 87 ALA C O 1
ATOM 4722 N N . ILE C 1 88 ? -16.650 28.633 25.856 1.00 23.70 88 ILE C N 1
ATOM 4723 C CA . ILE C 1 88 ? -17.739 28.875 26.807 1.00 23.67 88 ILE C CA 1
ATOM 4724 C C . ILE C 1 88 ? -17.781 27.737 27.839 1.00 27.87 88 ILE C C 1
ATOM 4725 O O . ILE C 1 88 ? -17.661 28.022 29.028 1.00 27.90 88 ILE C O 1
ATOM 4730 N N . THR C 1 89 ? -17.874 26.459 27.378 1.00 23.85 89 THR C N 1
ATOM 4731 C CA . THR C 1 89 ? -17.940 25.254 28.225 1.00 23.28 89 THR C CA 1
ATOM 4732 C C . THR C 1 89 ? -16.768 25.131 29.219 1.00 26.81 89 THR C C 1
ATOM 4733 O O . THR C 1 89 ? -16.971 24.609 30.314 1.00 27.53 89 THR C O 1
ATOM 4737 N N . VAL C 1 90 ? -15.567 25.621 28.850 1.00 21.62 90 VAL C N 1
ATOM 4738 C CA . VAL C 1 90 ? -14.378 25.569 29.704 1.00 21.31 90 VAL C CA 1
ATOM 4739 C C . VAL C 1 90 ? -14.467 26.562 30.875 1.00 26.46 90 VAL C C 1
ATOM 4740 O O . VAL C 1 90 ? -14.468 26.143 32.037 1.00 25.55 90 VAL C O 1
ATOM 4744 N N . ILE C 1 91 ? -14.532 27.869 30.561 1.00 24.08 91 ILE C N 1
ATOM 4745 C CA . ILE C 1 91 ? -14.517 28.954 31.550 1.00 23.71 91 ILE C CA 1
ATOM 4746 C C . ILE C 1 91 ? -15.783 28.992 32.428 1.00 24.76 91 ILE C C 1
ATOM 4747 O O . ILE C 1 91 ? -15.708 29.472 33.561 1.00 23.73 91 ILE C O 1
ATOM 4752 N N . THR C 1 92 ? -16.913 28.456 31.937 1.00 20.27 92 THR C N 1
ATOM 4753 C CA . THR C 1 92 ? -18.155 28.404 32.721 1.00 19.34 92 THR C CA 1
ATOM 4754 C C . THR C 1 92 ? -18.277 27.105 33.524 1.00 21.72 92 THR C C 1
ATOM 4755 O O . THR C 1 92 ? -19.232 26.955 34.269 1.00 22.75 92 THR C O 1
ATOM 4759 N N . THR C 1 93 ? -17.314 26.176 33.368 1.00 17.08 93 THR C N 1
ATOM 4760 C CA . THR C 1 93 ? -17.205 24.844 34.002 1.00 16.25 93 THR C CA 1
ATOM 4761 C C . THR C 1 93 ? -18.326 23.880 33.573 1.00 19.55 93 THR C C 1
ATOM 4762 O O . THR C 1 93 ? -18.493 22.842 34.218 1.00 19.13 93 THR C O 1
ATOM 4766 N N . ILE C 1 94 ? -19.073 24.198 32.482 1.00 16.27 94 ILE C N 1
ATOM 4767 C CA . ILE C 1 94 ? -20.155 23.332 31.977 1.00 15.75 94 ILE C CA 1
ATOM 4768 C C . ILE C 1 94 ? -19.539 22.018 31.463 1.00 21.34 94 ILE C C 1
ATOM 4769 O O . ILE C 1 94 ? -19.954 20.943 31.903 1.00 21.58 94 ILE C O 1
ATOM 4774 N N . GLY C 1 95 ? -18.531 22.147 30.591 1.00 17.44 95 GLY C N 1
ATOM 4775 C CA . GLY C 1 95 ? -17.766 21.062 29.987 1.00 17.15 95 GLY C CA 1
ATOM 4776 C C . GLY C 1 95 ? -18.565 19.866 29.520 1.00 22.21 95 GLY C C 1
ATOM 4777 O O . GLY C 1 95 ? -18.430 18.786 30.099 1.00 21.76 95 GLY C O 1
ATOM 4778 N N . TYR C 1 96 ? -19.408 20.046 28.477 1.00 20.53 96 TYR C N 1
ATOM 4779 C CA . TYR C 1 96 ? -20.241 18.974 27.909 1.00 21.20 96 TYR C CA 1
ATOM 4780 C C . TYR C 1 96 ? -19.390 17.775 27.503 1.00 27.04 96 TYR C C 1
ATOM 4781 O O . TYR C 1 96 ? -19.779 16.634 27.765 1.00 27.06 96 TYR C O 1
ATOM 4790 N N . GLY C 1 97 ? -18.251 18.059 26.863 1.00 24.58 97 GLY C N 1
ATOM 4791 C CA . GLY C 1 97 ? -17.315 17.056 26.378 1.00 25.47 97 GLY C CA 1
ATOM 4792 C C . GLY C 1 97 ? -17.653 16.559 24.990 1.00 32.16 97 GLY C C 1
ATOM 4793 O O . GLY C 1 97 ? -17.067 15.577 24.529 1.00 32.40 97 GLY C O 1
ATOM 4794 N N . HIS C 1 98 ? -18.598 17.244 24.308 1.00 30.53 98 HIS C N 1
ATOM 4795 C CA . HIS C 1 98 ? -19.035 16.936 22.935 1.00 31.43 98 HIS C CA 1
ATOM 4796 C C . HIS C 1 98 ? -17.849 17.106 21.970 1.00 37.47 98 HIS C C 1
ATOM 4797 O O . HIS C 1 98 ? -17.726 16.379 20.980 1.00 37.85 98 HIS C O 1
ATOM 4804 N N . ALA C 1 99 ? -16.975 18.073 22.302 1.00 34.94 99 ALA C N 1
ATOM 4805 C CA . ALA C 1 99 ? -15.717 18.409 21.641 1.00 35.17 99 ALA C CA 1
ATOM 4806 C C . ALA C 1 99 ? -14.714 18.673 22.768 1.00 39.42 99 ALA C C 1
ATOM 4807 O O . ALA C 1 99 ? -14.980 19.486 23.659 1.00 39.12 99 ALA C O 1
ATOM 4809 N N . ALA C 1 100 ? -13.614 17.910 22.779 1.00 35.65 100 ALA C N 1
ATOM 4810 C CA . ALA C 1 100 ? -12.546 18.007 23.774 1.00 35.27 100 ALA C CA 1
ATOM 4811 C C . ALA C 1 100 ? -11.204 18.116 23.032 1.00 39.91 100 ALA C C 1
ATOM 4812 O O . ALA C 1 100 ? -11.123 17.634 21.894 1.00 40.93 100 ALA C O 1
ATOM 4814 N N . PRO C 1 101 ? -10.153 18.766 23.596 1.00 35.08 101 PRO C N 1
ATOM 4815 C CA . PRO C 1 101 ? -8.892 18.887 22.846 1.00 35.10 101 PRO C CA 1
ATOM 4816 C C . PRO C 1 101 ? -8.220 17.543 22.589 1.00 39.99 101 PRO C C 1
ATOM 4817 O O . PRO C 1 101 ? -7.914 16.815 23.534 1.00 40.17 101 PRO C O 1
ATOM 4821 N N . SER C 1 102 ? -8.046 17.199 21.304 1.00 36.79 102 SER C N 1
ATOM 4822 C CA . SER C 1 102 ? -7.426 15.946 20.875 1.00 37.15 102 SER C CA 1
ATOM 4823 C C . SER C 1 102 ? -5.883 16.014 20.872 1.00 40.97 102 SER C C 1
ATOM 4824 O O . SER C 1 102 ? -5.230 14.970 20.955 1.00 40.77 102 SER C O 1
ATOM 4827 N N . THR C 1 103 ? -5.311 17.234 20.797 1.00 36.74 103 THR C N 1
ATOM 4828 C CA . THR C 1 103 ? -3.861 17.450 20.796 1.00 36.01 103 THR C CA 1
ATOM 4829 C C . THR C 1 103 ? -3.322 17.805 22.183 1.00 41.72 103 THR C C 1
ATOM 4830 O O . THR C 1 103 ? -4.040 18.386 23.002 1.00 41.57 103 THR C O 1
ATOM 4834 N N . ASP C 1 104 ? -2.034 17.477 22.424 1.00 38.96 104 ASP C N 1
ATOM 4835 C CA . ASP C 1 104 ? -1.303 17.753 23.665 1.00 38.57 104 ASP C CA 1
ATOM 4836 C C . ASP C 1 104 ? -1.213 19.261 23.935 1.00 39.79 104 ASP C C 1
ATOM 4837 O O . ASP C 1 104 ? -1.340 19.681 25.084 1.00 39.75 104 ASP C O 1
ATOM 4842 N N . GLY C 1 105 ? -1.008 20.043 22.877 1.00 33.89 105 GLY C N 1
ATOM 4843 C CA . GLY C 1 105 ? -0.948 21.498 22.949 1.00 32.99 105 GLY C CA 1
ATOM 4844 C C . GLY C 1 105 ? -2.294 22.092 23.307 1.00 35.33 105 GLY C C 1
ATOM 4845 O O . GLY C 1 105 ? -2.367 23.034 24.104 1.00 34.74 105 GLY C O 1
ATOM 4846 N N . GLY C 1 106 ? -3.351 21.515 22.725 1.00 30.80 106 GLY C N 1
ATOM 4847 C CA . GLY C 1 106 ? -4.736 21.889 22.983 1.00 29.96 106 GLY C CA 1
ATOM 4848 C C . GLY C 1 106 ? -5.092 21.650 24.435 1.00 31.81 106 GLY C C 1
ATOM 4849 O O . GLY C 1 106 ? -5.607 22.552 25.097 1.00 31.15 106 GLY C O 1
ATOM 4850 N N . LYS C 1 107 ? -4.753 20.441 24.947 1.00 27.12 107 LYS C N 1
ATOM 4851 C CA . LYS C 1 107 ? -4.955 20.015 26.337 1.00 26.12 107 LYS C CA 1
ATOM 4852 C C . LYS C 1 107 ? -4.219 20.925 27.321 1.00 30.09 107 LYS C C 1
ATOM 4853 O O . LYS C 1 107 ? -4.788 21.269 28.352 1.00 29.79 107 LYS C O 1
ATOM 4859 N N . VAL C 1 108 ? -2.974 21.334 26.988 1.00 26.90 108 VAL C N 1
ATOM 4860 C CA . VAL C 1 108 ? -2.139 22.223 27.809 1.00 26.69 108 VAL C CA 1
ATOM 4861 C C . VAL C 1 108 ? -2.710 23.642 27.841 1.00 31.32 108 VAL C C 1
ATOM 4862 O O . VAL C 1 108 ? -2.896 24.193 28.931 1.00 30.30 108 VAL C O 1
ATOM 4866 N N . PHE C 1 109 ? -2.993 24.227 26.654 1.00 29.34 109 PHE C N 1
ATOM 4867 C CA . PHE C 1 109 ? -3.562 25.572 26.575 1.00 29.79 109 PHE C CA 1
ATOM 4868 C C . PHE C 1 109 ? -4.895 25.627 27.310 1.00 35.73 109 PHE C C 1
ATOM 4869 O O . PHE C 1 109 ? -5.153 26.609 28.001 1.00 36.53 109 PHE C O 1
ATOM 4877 N N . CYS C 1 110 ? -5.707 24.554 27.193 1.00 31.77 110 CYS C N 1
ATOM 4878 C CA . CYS C 1 110 ? -7.003 24.394 27.853 1.00 31.14 110 CYS C CA 1
ATOM 4879 C C . CYS C 1 110 ? -6.876 24.515 29.376 1.00 34.21 110 CYS C C 1
ATOM 4880 O O . CYS C 1 110 ? -7.717 25.161 30.001 1.00 34.04 110 CYS C O 1
ATOM 4883 N N . MET C 1 111 ? -5.821 23.912 29.962 1.00 29.66 111 MET C N 1
ATOM 4884 C CA . MET C 1 111 ? -5.564 23.945 31.403 1.00 28.99 111 MET C CA 1
ATOM 4885 C C . MET C 1 111 ? -5.214 25.348 31.899 1.00 31.51 111 MET C C 1
ATOM 4886 O O . MET C 1 111 ? -5.806 25.814 32.872 1.00 30.33 111 MET C O 1
ATOM 4891 N N . PHE C 1 112 ? -4.297 26.043 31.200 1.00 28.50 112 PHE C N 1
ATOM 4892 C CA . PHE C 1 112 ? -3.910 27.421 31.526 1.00 28.49 112 PHE C CA 1
ATOM 4893 C C . PHE C 1 112 ? -5.090 28.374 31.304 1.00 32.14 112 PHE C C 1
ATOM 4894 O O . PHE C 1 112 ? -5.278 29.306 32.085 1.00 31.99 112 PHE C O 1
ATOM 4902 N N . TYR C 1 113 ? -5.885 28.118 30.242 1.00 27.67 113 TYR C N 1
ATOM 4903 C CA . TYR C 1 113 ? -7.064 28.888 29.846 1.00 26.82 113 TYR C CA 1
ATOM 4904 C C . TYR C 1 113 ? -8.132 28.854 30.941 1.00 31.25 113 TYR C C 1
ATOM 4905 O O . TYR C 1 113 ? -8.707 29.893 31.262 1.00 31.92 113 TYR C O 1
ATOM 4914 N N . ALA C 1 114 ? -8.373 27.664 31.521 1.00 26.28 114 ALA C N 1
ATOM 4915 C CA . ALA C 1 114 ? -9.317 27.420 32.604 1.00 24.96 114 ALA C CA 1
ATOM 4916 C C . ALA C 1 114 ? -8.840 28.063 33.911 1.00 28.11 114 ALA C C 1
ATOM 4917 O O . ALA C 1 114 ? -9.642 28.694 34.592 1.00 26.64 114 ALA C O 1
ATOM 4919 N N . LEU C 1 115 ? -7.527 27.915 34.247 1.00 26.07 115 LEU C N 1
ATOM 4920 C CA . LEU C 1 115 ? -6.873 28.442 35.458 1.00 25.98 115 LEU C CA 1
ATOM 4921 C C . LEU C 1 115 ? -7.136 29.941 35.710 1.00 32.57 115 LEU C C 1
ATOM 4922 O O . LEU C 1 115 ? -7.385 30.340 36.849 1.00 32.20 115 LEU C O 1
ATOM 4927 N N . LEU C 1 116 ? -7.082 30.753 34.647 1.00 30.93 116 LEU C N 1
ATOM 4928 C CA . LEU C 1 116 ? -7.339 32.189 34.700 1.00 31.50 116 LEU C CA 1
ATOM 4929 C C . LEU C 1 116 ? -8.808 32.521 34.339 1.00 33.39 116 LEU C C 1
ATOM 4930 O O . LEU C 1 116 ? -9.387 33.436 34.925 1.00 32.17 116 LEU C O 1
ATOM 4935 N N . GLY C 1 117 ? -9.378 31.764 33.402 1.00 29.23 117 GLY C N 1
ATOM 4936 C CA . GLY C 1 117 ? -10.736 31.940 32.904 1.00 28.93 117 GLY C CA 1
ATOM 4937 C C . GLY C 1 117 ? -11.850 31.719 33.900 1.00 34.05 117 GLY C C 1
ATOM 4938 O O . GLY C 1 117 ? -12.685 32.606 34.079 1.00 33.81 117 GLY C O 1
ATOM 4939 N N . ILE C 1 118 ? -11.889 30.527 34.532 1.00 31.66 118 ILE C N 1
ATOM 4940 C CA . ILE C 1 118 ? -12.902 30.145 35.531 1.00 31.75 118 ILE C CA 1
ATOM 4941 C C . ILE C 1 118 ? -13.037 31.230 36.638 1.00 36.74 118 ILE C C 1
ATOM 4942 O O . ILE C 1 118 ? -14.157 31.723 36.795 1.00 35.52 118 ILE C O 1
ATOM 4947 N N . PRO C 1 119 ? -11.952 31.670 37.355 1.00 35.21 119 PRO C N 1
ATOM 4948 C CA . PRO C 1 119 ? -12.124 32.735 38.365 1.00 35.55 119 PRO C CA 1
ATOM 4949 C C . PRO C 1 119 ? -12.706 34.015 37.771 1.00 40.39 119 PRO C C 1
ATOM 4950 O O . PRO C 1 119 ? -13.658 34.557 38.339 1.00 40.52 119 PRO C O 1
ATOM 4954 N N . LEU C 1 120 ? -12.168 34.463 36.606 1.00 36.69 120 LEU C N 1
ATOM 4955 C CA . LEU C 1 120 ? -12.616 35.659 35.877 1.00 36.24 120 LEU C CA 1
ATOM 4956 C C . LEU C 1 120 ? -14.123 35.592 35.561 1.00 40.48 120 LEU C C 1
ATOM 4957 O O . LEU C 1 120 ? -14.838 36.565 35.804 1.00 40.44 120 LEU C O 1
ATOM 4962 N N . THR C 1 121 ? -14.589 34.426 35.058 1.00 36.42 121 THR C N 1
ATOM 4963 C CA . THR C 1 121 ? -15.981 34.145 34.691 1.00 35.74 121 THR C CA 1
ATOM 4964 C C . THR C 1 121 ? -16.861 34.169 35.933 1.00 38.33 121 THR C C 1
ATOM 4965 O O . THR C 1 121 ? -17.908 34.815 35.908 1.00 38.51 121 THR C O 1
ATOM 4969 N N . LEU C 1 122 ? -16.421 33.485 37.018 1.00 32.98 122 LEU C N 1
ATOM 4970 C CA . LEU C 1 122 ? -17.102 33.405 38.314 1.00 31.48 122 LEU C CA 1
ATOM 4971 C C . LEU C 1 122 ? -17.311 34.791 38.911 1.00 33.82 122 LEU C C 1
ATOM 4972 O O . LEU C 1 122 ? -18.434 35.119 39.288 1.00 33.24 122 LEU C O 1
ATOM 4977 N N . VAL C 1 123 ? -16.233 35.611 38.972 1.00 29.61 123 VAL C N 1
ATOM 4978 C CA . VAL C 1 123 ? -16.271 36.977 39.507 1.00 28.88 123 VAL C CA 1
ATOM 4979 C C . VAL C 1 123 ? -17.230 37.846 38.680 1.00 33.39 123 VAL C C 1
ATOM 4980 O O . VAL C 1 123 ? -18.074 38.534 39.260 1.00 32.78 123 VAL C O 1
ATOM 4984 N N . MET C 1 124 ? -17.147 37.741 37.334 1.00 30.71 124 MET C N 1
ATOM 4985 C CA . MET C 1 124 ? -17.997 38.453 36.369 1.00 30.61 124 MET C CA 1
ATOM 4986 C C . MET C 1 124 ? -19.491 38.151 36.605 1.00 33.89 124 MET C C 1
ATOM 4987 O O . MET C 1 124 ? -20.299 39.081 36.610 1.00 32.91 124 MET C O 1
ATOM 4992 N N . PHE C 1 125 ? -19.848 36.862 36.789 1.00 30.41 125 PHE C N 1
ATOM 4993 C CA . PHE C 1 125 ? -21.230 36.453 37.021 1.00 30.29 125 PHE C CA 1
ATOM 4994 C C . PHE C 1 125 ? -21.756 36.914 38.376 1.00 36.19 125 PHE C C 1
ATOM 4995 O O . PHE C 1 125 ? -22.931 37.268 38.473 1.00 36.18 125 PHE C O 1
ATOM 5003 N N . GLN C 1 126 ? -20.889 36.955 39.407 1.00 33.59 126 GLN C N 1
ATOM 5004 C CA . GLN C 1 126 ? -21.275 37.424 40.742 1.00 33.76 126 GLN C CA 1
ATOM 5005 C C . GLN C 1 126 ? -21.412 38.945 40.767 1.00 39.67 126 GLN C C 1
ATOM 5006 O O . GLN C 1 126 ? -22.288 39.466 41.461 1.00 39.61 126 GLN C O 1
ATOM 5012 N N . SER C 1 127 ? -20.567 39.650 39.983 1.00 37.07 127 SER C N 1
ATOM 5013 C CA . SER C 1 127 ? -20.598 41.106 39.861 1.00 37.07 127 SER C CA 1
ATOM 5014 C C . SER C 1 127 ? -21.835 41.564 39.083 1.00 41.52 127 SER C C 1
ATOM 5015 O O . SER C 1 127 ? -22.564 42.430 39.573 1.00 41.39 127 SER C O 1
ATOM 5018 N N . LEU C 1 128 ? -22.099 40.949 37.901 1.00 38.35 128 LEU C N 1
ATOM 5019 C CA . LEU C 1 128 ? -23.269 41.257 37.070 1.00 38.31 128 LEU C CA 1
ATOM 5020 C C . LEU C 1 128 ? -24.552 40.801 37.757 1.00 44.01 128 LEU C C 1
ATOM 5021 O O . LEU C 1 128 ? -25.585 41.468 37.634 1.00 44.77 128 LEU C O 1
ATOM 5026 N N . GLY C 1 129 ? -24.457 39.699 38.505 1.00 40.38 129 GLY C N 1
ATOM 5027 C CA . GLY C 1 129 ? -25.557 39.145 39.287 1.00 39.99 129 GLY C CA 1
ATOM 5028 C C . GLY C 1 129 ? -26.023 40.100 40.367 1.00 43.70 129 GLY C C 1
ATOM 5029 O O . GLY C 1 129 ? -27.228 40.274 40.556 1.00 43.58 129 GLY C O 1
ATOM 5030 N N . GLU C 1 130 ? -25.058 40.754 41.055 1.00 40.13 130 GLU C N 1
ATOM 5031 C CA . GLU C 1 130 ? -25.288 41.758 42.101 1.00 39.86 130 GLU C CA 1
ATOM 5032 C C . GLU C 1 130 ? -25.967 42.994 41.497 1.00 42.97 130 GLU C C 1
ATOM 5033 O O . GLU C 1 130 ? -26.912 43.512 42.099 1.00 43.37 130 GLU C O 1
ATOM 5039 N N . ARG C 1 131 ? -25.482 43.464 40.319 1.00 37.67 131 ARG C N 1
ATOM 5040 C CA . ARG C 1 131 ? -26.032 44.627 39.610 1.00 36.70 131 ARG C CA 1
ATOM 5041 C C . ARG C 1 131 ? -27.489 44.393 39.207 1.00 39.41 131 ARG C C 1
ATOM 5042 O O . ARG C 1 131 ? -28.297 45.322 39.274 1.00 39.31 131 ARG C O 1
ATOM 5050 N N . ILE C 1 132 ? -27.822 43.145 38.816 1.00 34.77 132 ILE C N 1
ATOM 5051 C CA . ILE C 1 132 ? -29.180 42.734 38.452 1.00 34.13 132 ILE C CA 1
ATOM 5052 C C . ILE C 1 132 ? -30.084 42.765 39.692 1.00 39.33 132 ILE C C 1
ATOM 5053 O O . ILE C 1 132 ? -31.191 43.296 39.612 1.00 38.90 132 ILE C O 1
ATOM 5058 N N . ASN C 1 133 ? -29.584 42.264 40.844 1.00 37.58 133 ASN C N 1
ATOM 5059 C CA . ASN C 1 133 ? -30.305 42.273 42.123 1.00 38.42 133 ASN C CA 1
ATOM 5060 C C . ASN C 1 133 ? -30.586 43.707 42.584 1.00 45.29 133 ASN C C 1
ATOM 5061 O O . ASN C 1 133 ? -31.708 44.000 43.001 1.00 44.96 133 ASN C O 1
ATOM 5066 N N . THR C 1 134 ? -29.583 44.602 42.455 1.00 43.54 134 THR C N 1
ATOM 5067 C CA . THR C 1 134 ? -29.676 46.022 42.809 1.00 44.28 134 THR C CA 1
ATOM 5068 C C . THR C 1 134 ? -30.738 46.731 41.949 1.00 48.80 134 THR C C 1
ATOM 5069 O O . THR C 1 134 ? -31.499 47.546 42.477 1.00 48.64 134 THR C O 1
ATOM 5073 N N . LEU C 1 135 ? -30.809 46.387 40.644 1.00 45.74 135 LEU C N 1
ATOM 5074 C CA . LEU C 1 135 ? -31.793 46.935 39.702 1.00 45.70 135 LEU C CA 1
ATOM 5075 C C . LEU C 1 135 ? -33.204 46.452 40.057 1.00 50.19 135 LEU C C 1
ATOM 5076 O O . LEU C 1 135 ? -34.122 47.268 40.094 1.00 49.16 135 LEU C O 1
ATOM 5081 N N . VAL C 1 136 ? -33.361 45.133 40.329 1.00 48.04 136 VAL C N 1
ATOM 5082 C CA . VAL C 1 136 ? -34.629 44.500 40.715 1.00 48.49 136 VAL C CA 1
ATOM 5083 C C . VAL C 1 136 ? -35.137 45.116 42.032 1.00 54.79 136 VAL C C 1
ATOM 5084 O O . VAL C 1 136 ? -36.316 45.466 42.122 1.00 53.91 136 VAL C O 1
ATOM 5088 N N . ARG C 1 137 ? -34.227 45.303 43.018 1.00 53.89 137 ARG C N 1
ATOM 5089 C CA . ARG C 1 137 ? -34.515 45.921 44.316 1.00 54.94 137 ARG C CA 1
ATOM 5090 C C . ARG C 1 137 ? -34.989 47.367 44.123 1.00 61.54 137 ARG C C 1
ATOM 5091 O O . ARG C 1 137 ? -35.897 47.807 44.829 1.00 61.50 137 ARG C O 1
ATOM 5099 N N . TYR C 1 138 ? -34.402 48.086 43.145 1.00 59.73 138 TYR C N 1
ATOM 5100 C CA . TYR C 1 138 ? -34.797 49.456 42.826 1.00 60.42 138 TYR C CA 1
ATOM 5101 C C . TYR C 1 138 ? -36.157 49.480 42.128 1.00 65.93 138 TYR C C 1
ATOM 5102 O O . TYR C 1 138 ? -37.001 50.302 42.487 1.00 66.04 138 TYR C O 1
ATOM 5111 N N . LEU C 1 139 ? -36.362 48.585 41.131 1.00 63.18 139 LEU C N 1
ATOM 5112 C CA . LEU C 1 139 ? -37.608 48.470 40.365 1.00 63.24 139 LEU C CA 1
ATOM 5113 C C . LEU C 1 139 ? -38.785 48.127 41.268 1.00 69.92 139 LEU C C 1
ATOM 5114 O O . LEU C 1 139 ? -39.841 48.737 41.129 1.00 69.37 139 LEU C O 1
ATOM 5119 N N . LEU C 1 140 ? -38.590 47.180 42.211 1.00 68.96 140 LEU C N 1
ATOM 5120 C CA . LEU C 1 140 ? -39.615 46.757 43.167 1.00 69.87 140 LEU C CA 1
ATOM 5121 C C . LEU C 1 140 ? -39.959 47.879 44.151 1.00 75.78 140 LEU C C 1
ATOM 5122 O O . LEU C 1 140 ? -41.131 48.030 44.500 1.00 75.64 140 LEU C O 1
ATOM 5127 N N . HIS C 1 141 ? -38.947 48.671 44.576 1.00 73.78 141 HIS C N 1
ATOM 5128 C CA . HIS C 1 141 ? -39.129 49.811 45.478 1.00 74.29 141 HIS C CA 1
ATOM 5129 C C . HIS C 1 141 ? -39.943 50.912 44.783 1.00 79.36 141 HIS C C 1
ATOM 5130 O O . HIS C 1 141 ? -40.845 51.482 45.401 1.00 78.88 141 HIS C O 1
ATOM 5137 N N . ARG C 1 142 ? -39.630 51.189 43.499 1.00 76.84 142 ARG C N 1
ATOM 5138 C CA . ARG C 1 142 ? -40.327 52.181 42.680 1.00 77.27 142 ARG C CA 1
ATOM 5139 C C . ARG C 1 142 ? -41.774 51.757 42.403 1.00 82.33 142 ARG C C 1
ATOM 5140 O O . ARG C 1 142 ? -42.663 52.611 42.401 1.00 81.80 142 ARG C O 1
ATOM 5148 N N . ALA C 1 143 ? -42.002 50.436 42.191 1.00 79.78 143 ALA C N 1
ATOM 5149 C CA . ALA C 1 143 ? -43.319 49.838 41.938 1.00 79.93 143 ALA C CA 1
ATOM 5150 C C . ALA C 1 143 ? -44.205 49.901 43.178 1.00 84.44 143 ALA C C 1
ATOM 5151 O O . ALA C 1 143 ? -45.376 50.256 43.049 1.00 84.03 143 ALA C O 1
ATOM 5153 N N . LYS C 1 144 ? -43.645 49.571 44.374 1.00 81.46 144 LYS C N 1
ATOM 5154 C CA . LYS C 1 144 ? -44.335 49.618 45.673 1.00 81.58 144 LYS C CA 1
ATOM 5155 C C . LYS C 1 144 ?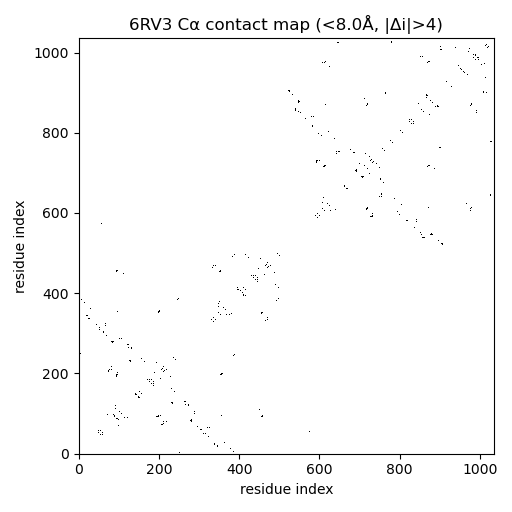 -44.797 51.049 45.972 1.00 86.87 144 LYS C C 1
ATOM 5156 O O . LYS C 1 144 ? -45.940 51.260 46.393 1.00 86.52 144 LYS C O 1
ATOM 5162 N N . LYS C 1 145 ? -43.903 52.028 45.703 1.00 84.11 145 LYS C N 1
ATOM 5163 C CA . LYS C 1 145 ? -44.131 53.463 45.865 1.00 84.24 145 LYS C CA 1
ATOM 5164 C C . LYS C 1 145 ? -45.187 53.941 44.858 1.00 89.65 145 LYS C C 1
ATOM 5165 O O . LYS C 1 145 ? -46.009 54.798 45.190 1.00 89.47 145 LYS C O 1
ATOM 5169 N N . GLY C 1 146 ? -45.151 53.363 43.653 1.00 87.10 146 GLY C N 1
ATOM 5170 C CA . GLY C 1 146 ? -46.055 53.679 42.554 1.00 87.43 146 GLY C CA 1
ATOM 5171 C C . GLY C 1 146 ? -47.489 53.246 42.774 1.00 92.35 146 GLY C C 1
ATOM 5172 O O . GLY C 1 146 ? -48.403 54.063 42.635 1.00 91.31 146 GLY C O 1
ATOM 5173 N N . LEU C 1 147 ? -47.692 51.953 43.109 1.00 90.48 147 LEU C N 1
ATOM 5174 C CA . LEU C 1 147 ? -49.014 51.362 43.348 1.00 90.95 147 LEU C CA 1
ATOM 5175 C C . LEU C 1 147 ? -49.715 51.929 44.591 1.00 95.88 147 LEU C C 1
ATOM 5176 O O . LEU C 1 147 ? -50.938 52.100 44.568 1.00 95.40 147 LEU C O 1
ATOM 5178 N N . GLY C 1 148 ? -48.933 52.225 45.637 1.00 93.21 148 GLY C N 1
ATOM 5179 C CA . GLY C 1 148 ? -49.406 52.790 46.898 1.00 93.26 148 GLY C CA 1
ATOM 5180 C C . GLY C 1 148 ? -49.058 51.947 48.108 1.00 97.34 148 GLY C C 1
ATOM 5181 O O . GLY C 1 148 ? -49.903 51.182 48.580 1.00 96.68 148 GLY C O 1
ATOM 5182 N N . MET C 1 149 ? -47.814 52.044 48.608 1.00 94.09 149 MET C N 1
ATOM 5183 C CA . MET C 1 149 ? -47.419 51.254 49.773 1.00 93.95 149 MET C CA 1
ATOM 5184 C C . MET C 1 149 ? -46.708 52.062 50.847 1.00 97.32 149 MET C C 1
ATOM 5185 O O . MET C 1 149 ? -45.784 52.826 50.547 1.00 96.80 149 MET C O 1
ATOM 5190 N N . ARG C 1 150 ? -47.154 51.881 52.106 1.00 93.40 150 ARG C N 1
ATOM 5191 C CA . ARG C 1 150 ? -46.586 52.509 53.300 1.00 92.90 150 ARG C CA 1
ATOM 5192 C C . ARG C 1 150 ? -45.213 51.881 53.586 1.00 95.79 150 ARG C C 1
ATOM 5193 O O . ARG C 1 150 ? -44.237 52.604 53.814 1.00 95.26 150 ARG C O 1
ATOM 5195 N N . ARG C 1 151 ? -45.147 50.531 53.533 1.00 91.33 151 ARG C N 1
ATOM 5196 C CA . ARG C 1 151 ? -43.933 49.746 53.723 1.00 90.46 151 ARG C CA 1
ATOM 5197 C C . ARG C 1 151 ? -43.282 49.489 52.345 1.00 92.67 151 ARG C C 1
ATOM 5198 O O . ARG C 1 151 ? -43.227 48.349 51.873 1.00 92.15 151 ARG C O 1
ATOM 5200 N N . ALA C 1 152 ? -42.813 50.583 51.697 1.00 87.99 152 ALA C N 1
ATOM 5201 C CA . ALA C 1 152 ? -42.161 50.617 50.379 1.00 87.17 152 ALA C CA 1
ATOM 5202 C C . ALA C 1 152 ? -40.843 49.820 50.327 1.00 89.41 152 ALA C C 1
ATOM 5203 O O . ALA C 1 152 ? -40.367 49.499 49.235 1.00 89.18 152 ALA C O 1
ATOM 5205 N N . ASP C 1 153 ? -40.267 49.506 51.509 1.00 84.26 153 ASP C N 1
ATOM 5206 C CA . ASP C 1 153 ? -39.023 48.755 51.690 1.00 83.31 153 ASP C CA 1
ATOM 5207 C C . ASP C 1 153 ? -39.087 47.352 51.093 1.00 84.26 153 ASP C C 1
ATOM 5208 O O . ASP C 1 153 ? -40.075 46.636 51.285 1.00 83.63 153 ASP C O 1
ATOM 5213 N N . VAL C 1 154 ? -38.027 46.979 50.352 1.00 78.39 154 VAL C N 1
ATOM 5214 C CA . VAL C 1 154 ? -37.888 45.680 49.690 1.00 76.81 154 VAL C CA 1
ATOM 5215 C C . VAL C 1 154 ? -37.223 44.705 50.661 1.00 77.64 154 VAL C C 1
ATOM 5216 O O . VAL C 1 154 ? -36.084 44.933 51.081 1.00 77.10 154 VAL C O 1
ATOM 5220 N N . SER C 1 155 ? -37.944 43.632 51.026 1.00 71.62 155 SER C N 1
ATOM 5221 C CA . SER C 1 155 ? -37.440 42.618 51.949 1.00 69.98 155 SER C CA 1
ATOM 5222 C C . SER C 1 155 ? -36.599 41.553 51.237 1.00 69.39 155 SER C C 1
ATOM 5223 O O . SER C 1 155 ? -36.602 41.484 50.006 1.00 68.70 155 SER C O 1
ATOM 5226 N N . MET C 1 156 ? -35.886 40.728 52.022 1.00 62.84 156 MET C N 1
ATOM 5227 C CA . MET C 1 156 ? -35.066 39.620 51.536 1.00 61.43 156 MET C CA 1
ATOM 5228 C C . MET C 1 156 ? -35.988 38.550 50.935 1.00 62.48 156 MET C C 1
ATOM 5229 O O . MET C 1 156 ? -35.678 37.998 49.879 1.00 61.86 156 MET C O 1
ATOM 5234 N N . ALA C 1 157 ? -37.142 38.304 51.590 1.00 57.32 157 ALA C N 1
ATOM 5235 C CA . ALA C 1 157 ? -38.157 37.336 51.173 1.00 56.23 157 ALA C CA 1
ATOM 5236 C C . ALA C 1 157 ? -38.742 37.653 49.793 1.00 58.29 157 ALA C C 1
ATOM 5237 O O . ALA C 1 157 ? -38.971 36.726 49.012 1.00 57.85 157 ALA C O 1
ATOM 5239 N N . ASN C 1 158 ? -38.957 38.957 49.487 1.00 53.28 158 ASN C N 1
ATOM 5240 C CA . ASN C 1 158 ? -39.452 39.428 48.187 1.00 52.15 158 ASN C CA 1
ATOM 5241 C C . ASN C 1 158 ? -38.405 39.158 47.109 1.00 53.88 158 ASN C C 1
ATOM 5242 O O . ASN C 1 158 ? -38.759 38.788 45.991 1.00 53.28 158 ASN C O 1
ATOM 5247 N N . MET C 1 159 ? -37.119 39.333 47.462 1.00 48.87 159 MET C N 1
ATOM 5248 C CA . MET C 1 159 ? -35.979 39.116 46.580 1.00 48.29 159 MET C CA 1
ATOM 5249 C C . MET C 1 159 ? -35.772 37.645 46.242 1.00 50.19 159 MET C C 1
ATOM 5250 O O . MET C 1 159 ? -35.455 37.333 45.094 1.00 50.19 159 MET C O 1
ATOM 5255 N N . VAL C 1 160 ? -35.967 36.744 47.226 1.00 44.97 160 VAL C N 1
ATOM 5256 C CA . VAL C 1 160 ? -35.844 35.289 47.042 1.00 44.06 160 VAL C CA 1
ATOM 5257 C C . VAL C 1 160 ? -36.980 34.783 46.115 1.00 47.36 160 VAL C C 1
ATOM 5258 O O . VAL C 1 160 ? -36.754 33.903 45.278 1.00 47.62 160 VAL C O 1
ATOM 5262 N N . LEU C 1 161 ? -38.172 35.392 46.229 1.00 42.49 161 LEU C N 1
ATOM 5263 C CA . LEU C 1 161 ? -39.333 35.067 45.407 1.00 42.03 161 LEU C CA 1
ATOM 5264 C C . LEU C 1 161 ? -39.101 35.450 43.940 1.00 45.49 161 LEU C C 1
ATOM 5265 O O . LEU C 1 161 ? -39.292 34.602 43.067 1.00 45.04 161 LEU C O 1
ATOM 5270 N N . ILE C 1 162 ? -38.676 36.711 43.677 1.00 41.83 162 ILE C N 1
ATOM 5271 C CA . ILE C 1 162 ? -38.382 37.219 42.327 1.00 41.59 162 ILE C CA 1
ATOM 5272 C C . ILE C 1 162 ? -37.199 36.444 41.725 1.00 46.62 162 ILE C C 1
ATOM 5273 O O . ILE C 1 162 ? -37.250 36.082 40.552 1.00 46.67 162 ILE C O 1
ATOM 5278 N N . GLY C 1 163 ? -36.180 36.178 42.545 1.00 43.24 163 GLY C N 1
ATOM 5279 C CA . GLY C 1 163 ? -34.998 35.421 42.155 1.00 43.19 163 GLY C CA 1
ATOM 5280 C C . GLY C 1 163 ? -35.335 34.016 41.705 1.00 48.53 163 GLY C C 1
ATOM 5281 O O . GLY C 1 163 ? -34.923 33.602 40.621 1.00 48.38 163 GLY C O 1
ATOM 5282 N N . PHE C 1 164 ? -36.125 33.291 42.515 1.00 46.68 164 PHE C N 1
ATOM 5283 C CA . PHE C 1 164 ? -36.544 31.921 42.217 1.00 47.46 164 PHE C CA 1
ATOM 5284 C C . PHE C 1 164 ? -37.434 31.828 40.978 1.00 50.97 164 PHE C C 1
ATOM 5285 O O . PHE C 1 164 ? -37.276 30.901 40.182 1.00 50.09 164 PHE C O 1
ATOM 5293 N N . PHE C 1 165 ? -38.354 32.790 40.812 1.00 48.14 165 PHE C N 1
ATOM 5294 C CA . PHE C 1 165 ? -39.258 32.851 39.665 1.00 48.45 165 PHE C CA 1
ATOM 5295 C C . PHE C 1 165 ? -38.505 33.163 38.380 1.00 48.13 165 PHE C C 1
ATOM 5296 O O . PHE C 1 165 ? -38.877 32.649 37.328 1.00 47.34 165 PHE C O 1
ATOM 5304 N N . SER C 1 166 ? -37.431 33.983 38.476 1.00 42.17 166 SER C N 1
ATOM 5305 C CA . SER C 1 166 ? -36.557 34.356 37.360 1.00 40.48 166 SER C CA 1
ATOM 5306 C C . SER C 1 166 ? -35.843 33.123 36.826 1.00 40.70 166 SER C C 1
ATOM 5307 O O . SER C 1 166 ? -35.734 32.967 35.614 1.00 40.29 166 SER C O 1
ATOM 5310 N N . CYS C 1 167 ? -35.376 32.243 37.729 1.00 34.62 167 CYS C N 1
ATOM 5311 C CA . CYS C 1 167 ? -34.669 31.015 37.374 1.00 33.16 167 CYS C CA 1
ATOM 5312 C C . CYS C 1 167 ? -35.577 30.007 36.668 1.00 34.34 167 CYS C C 1
ATOM 5313 O O . CYS C 1 167 ? -35.157 29.429 35.667 1.00 33.87 167 CYS C O 1
ATOM 5316 N N . ILE C 1 168 ? -36.831 29.846 37.143 1.00 29.13 168 ILE C N 1
ATOM 5317 C CA . ILE C 1 168 ? -37.839 28.973 36.528 1.00 28.67 168 ILE C CA 1
ATOM 5318 C C . ILE C 1 168 ? -38.150 29.498 35.110 1.00 32.96 168 ILE C C 1
ATOM 5319 O O . ILE C 1 168 ? -38.087 28.725 34.149 1.00 32.93 168 ILE C O 1
ATOM 5324 N N . SER C 1 169 ? -38.440 30.822 34.996 1.00 28.53 169 SER C N 1
ATOM 5325 C CA . SER C 1 169 ? -38.750 31.529 33.752 1.00 27.69 169 SER C CA 1
ATOM 5326 C C . SER C 1 169 ? -37.658 31.348 32.709 1.00 31.56 169 SER C C 1
ATOM 5327 O O . SER C 1 169 ? -37.980 31.104 31.549 1.00 31.57 169 SER C O 1
ATOM 5330 N N . THR C 1 170 ? -36.372 31.419 33.125 1.00 27.96 170 THR C N 1
ATOM 5331 C CA . THR C 1 170 ? -35.218 31.211 32.244 1.00 27.66 170 THR C CA 1
ATOM 5332 C C . THR C 1 170 ? -35.244 29.779 31.690 1.00 32.44 170 THR C C 1
ATOM 5333 O O . THR C 1 170 ? -35.054 29.595 30.483 1.00 32.52 170 THR C O 1
ATOM 5337 N N . LEU C 1 171 ? -35.520 28.782 32.565 1.00 28.78 171 LEU C N 1
ATOM 5338 C CA . LEU C 1 171 ? -35.576 27.366 32.194 1.00 28.81 171 LEU C CA 1
ATOM 5339 C C . LEU C 1 171 ? -36.726 27.035 31.258 1.00 35.84 171 LEU C C 1
ATOM 5340 O O . LEU C 1 171 ? -36.537 26.224 30.357 1.00 36.54 171 LEU C O 1
ATOM 5345 N N . CYS C 1 172 ? -37.903 27.660 31.461 1.00 33.17 172 CYS C N 1
ATOM 5346 C CA . CYS C 1 172 ? -39.098 27.457 30.634 1.00 33.02 172 CYS C CA 1
ATOM 5347 C C . CYS C 1 172 ? -38.926 28.075 29.255 1.00 37.75 172 CYS C C 1
ATOM 5348 O O . CYS C 1 172 ? -39.255 27.429 28.260 1.00 37.37 172 CYS C O 1
ATOM 5351 N N . ILE C 1 173 ? -38.403 29.323 29.200 1.00 34.85 173 ILE C N 1
ATOM 5352 C CA . ILE C 1 173 ? -38.113 30.061 27.964 1.00 34.86 173 ILE C CA 1
ATOM 5353 C C . ILE C 1 173 ? -37.019 29.302 27.184 1.00 39.30 173 ILE C C 1
ATOM 5354 O O . ILE C 1 173 ? -37.104 29.184 25.957 1.00 38.62 173 ILE C O 1
ATOM 5359 N N . GLY C 1 174 ? -36.056 28.746 27.923 1.00 36.00 174 GLY C N 1
ATOM 5360 C CA . GLY C 1 174 ? -34.989 27.923 27.372 1.00 36.08 174 GLY C CA 1
ATOM 5361 C C . GLY C 1 174 ? -35.540 26.629 26.815 1.00 40.85 174 GLY C C 1
ATOM 5362 O O . GLY C 1 174 ? -35.216 26.253 25.689 1.00 40.91 174 GLY C O 1
ATOM 5363 N N . ALA C 1 175 ? -36.422 25.966 27.588 1.00 37.64 175 ALA C N 1
ATOM 5364 C CA . ALA C 1 175 ? -37.090 24.723 27.195 1.00 37.63 175 ALA C CA 1
ATOM 5365 C C . ALA C 1 175 ? -37.962 24.912 25.945 1.00 40.41 175 ALA C C 1
ATOM 5366 O O . ALA C 1 175 ? -38.071 23.992 25.145 1.00 39.92 175 ALA C O 1
ATOM 5368 N N . ALA C 1 176 ? -38.567 26.101 25.777 1.00 35.61 176 ALA C N 1
ATOM 5369 C CA . ALA C 1 176 ? -39.423 26.413 24.634 1.00 34.78 176 ALA C CA 1
ATOM 5370 C C . ALA C 1 176 ? -38.631 26.468 23.332 1.00 36.08 176 ALA C C 1
ATOM 5371 O O . ALA C 1 176 ? -39.021 25.835 22.349 1.00 35.82 176 ALA C O 1
ATOM 5373 N N . ALA C 1 177 ? -37.514 27.206 23.338 1.00 30.58 177 ALA C N 1
ATOM 5374 C CA . ALA C 1 177 ? -36.655 27.389 22.177 1.00 29.65 177 ALA C CA 1
ATOM 5375 C C . ALA C 1 177 ? -35.890 26.137 21.773 1.00 33.24 177 ALA C C 1
ATOM 5376 O O . ALA C 1 177 ? -35.848 25.823 20.584 1.00 33.19 177 ALA C O 1
ATOM 5378 N N . PHE C 1 178 ? -35.286 25.421 22.743 1.00 29.26 178 PHE C N 1
ATOM 5379 C CA . PHE C 1 178 ? -34.524 24.214 22.436 1.00 28.98 178 PHE C CA 1
ATOM 5380 C C . PHE C 1 178 ? -35.424 23.057 21.990 1.00 34.31 178 PHE C C 1
ATOM 5381 O O . PHE C 1 178 ? -35.063 22.366 21.044 1.00 34.81 178 PHE C O 1
ATOM 5389 N N . SER C 1 179 ? -36.625 22.905 22.578 1.00 31.43 179 SER C N 1
ATOM 5390 C CA . SER C 1 179 ? -37.565 21.858 22.147 1.00 31.82 179 SER C CA 1
ATOM 5391 C C . SER C 1 179 ? -38.112 22.135 20.725 1.00 37.11 179 SER C C 1
ATOM 5392 O O . SER C 1 179 ? -38.669 21.239 20.083 1.00 37.72 179 SER C O 1
ATOM 5395 N N . HIS C 1 180 ? -37.935 23.375 20.243 1.00 32.70 180 HIS C N 1
ATOM 5396 C CA . HIS C 1 180 ? -38.355 23.795 18.923 1.00 32.19 180 HIS C CA 1
ATOM 5397 C C . HIS C 1 180 ? -37.251 23.568 17.891 1.00 38.09 180 HIS C C 1
ATOM 5398 O O . HIS C 1 180 ? -37.517 22.922 16.877 1.00 37.73 180 HIS C O 1
ATOM 5405 N N . TYR C 1 181 ? -36.023 24.113 18.138 1.00 35.92 181 TYR C N 1
ATOM 5406 C CA . TYR C 1 181 ? -34.885 24.038 17.212 1.00 35.93 181 TYR C CA 1
ATOM 5407 C C . TYR C 1 181 ? -34.183 22.692 17.187 1.00 37.53 181 TYR C C 1
ATOM 5408 O O . TYR C 1 181 ? -33.652 22.312 16.140 1.00 36.86 181 TYR C O 1
ATOM 5417 N N . GLU C 1 182 ? -34.183 21.967 18.310 1.00 32.74 182 GLU C N 1
ATOM 5418 C CA . GLU C 1 182 ? -33.525 20.662 18.380 1.00 32.37 182 GLU C CA 1
ATOM 5419 C C . GLU C 1 182 ? -34.486 19.514 18.147 1.00 37.94 182 GLU C C 1
ATOM 5420 O O . GLU C 1 182 ? -34.045 18.379 17.962 1.00 38.89 182 GLU C O 1
ATOM 5426 N N . HIS C 1 183 ? -35.791 19.804 18.160 1.00 34.63 183 HIS C N 1
ATOM 5427 C CA . HIS C 1 183 ? -36.864 18.824 18.020 1.00 35.22 183 HIS C CA 1
ATOM 5428 C C . HIS C 1 183 ? -36.849 17.819 19.187 1.00 39.03 183 HIS C C 1
ATOM 5429 O O . HIS C 1 183 ? -36.948 16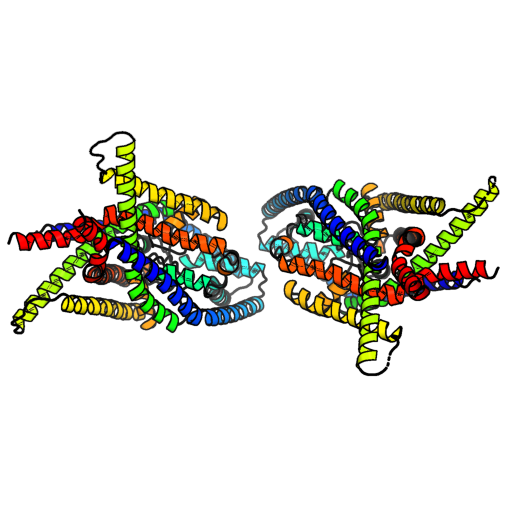.605 18.984 1.00 39.78 183 HIS C O 1
ATOM 5436 N N . TRP C 1 184 ? -36.707 18.354 20.416 1.00 33.84 184 TRP C N 1
ATOM 5437 C CA . TRP C 1 184 ? -36.751 17.609 21.674 1.00 32.49 184 TRP C CA 1
ATOM 5438 C C . TRP C 1 184 ? -38.124 17.849 22.301 1.00 34.28 184 TRP C C 1
ATOM 5439 O O . TRP C 1 184 ? -38.860 18.722 21.840 1.00 33.34 184 TRP C O 1
ATOM 5450 N N . THR C 1 185 ? -38.463 17.100 23.359 1.00 30.09 185 THR C N 1
ATOM 5451 C CA . THR C 1 185 ? -39.705 17.320 24.097 1.00 29.63 185 THR C CA 1
ATOM 5452 C C . THR C 1 185 ? -39.407 18.444 25.095 1.00 33.61 185 THR C C 1
ATOM 5453 O O . THR C 1 185 ? -38.240 18.631 25.443 1.00 33.90 185 THR C O 1
ATOM 5457 N N . PHE C 1 186 ? -40.431 19.191 25.555 1.00 30.30 186 PHE C N 1
ATOM 5458 C CA . PHE C 1 186 ? -40.245 20.285 26.522 1.00 30.24 186 PHE C CA 1
ATOM 5459 C C . PHE C 1 186 ? -39.482 19.798 27.747 1.00 35.56 186 PHE C C 1
ATOM 5460 O O . PHE C 1 186 ? -38.589 20.499 28.208 1.00 34.66 186 PHE C O 1
ATOM 5468 N N . PHE C 1 187 ? -39.809 18.585 28.241 1.00 33.70 187 PHE C N 1
ATOM 5469 C CA . PHE C 1 187 ? -39.156 17.961 29.386 1.00 34.02 187 PHE C CA 1
ATOM 5470 C C . PHE C 1 187 ? -37.657 17.749 29.143 1.00 35.82 187 PHE C C 1
ATOM 5471 O O . PHE C 1 187 ? -36.859 18.048 30.038 1.00 36.14 187 PHE C O 1
ATOM 5479 N N . GLN C 1 188 ? -37.280 17.229 27.944 1.00 30.02 188 GLN C N 1
ATOM 5480 C CA . GLN C 1 188 ? -35.879 16.985 27.547 1.00 28.29 188 GLN C CA 1
ATOM 5481 C C . GLN C 1 188 ? -35.108 18.296 27.484 1.00 28.56 188 GLN C C 1
ATOM 5482 O O . GLN C 1 188 ? -34.031 18.391 28.067 1.00 27.51 188 GLN C O 1
ATOM 5488 N N . ALA C 1 189 ? -35.683 19.312 26.799 1.00 23.67 189 ALA C N 1
ATOM 5489 C CA . ALA C 1 189 ? -35.112 20.648 26.660 1.00 22.92 189 ALA C CA 1
ATOM 5490 C C . ALA C 1 189 ? -34.962 21.330 28.023 1.00 27.29 189 ALA C C 1
ATOM 5491 O O . ALA C 1 189 ? -33.922 21.941 28.275 1.00 27.23 189 ALA C O 1
ATOM 5493 N N . TYR C 1 190 ? -35.963 21.155 28.921 1.00 23.82 190 TYR C N 1
ATOM 5494 C CA . TYR C 1 190 ? -35.975 21.682 30.296 1.00 23.20 190 TYR C CA 1
ATOM 5495 C C . TYR C 1 190 ? -34.823 21.072 31.078 1.00 26.08 190 TYR C C 1
ATOM 5496 O O . TYR C 1 190 ? -34.098 21.804 31.753 1.00 26.73 190 TYR C O 1
ATOM 5505 N N . TYR C 1 191 ? -34.665 19.733 30.985 1.00 20.57 191 TYR C N 1
ATOM 5506 C CA . TYR C 1 191 ? -33.607 18.961 31.634 1.00 19.67 191 TYR C CA 1
ATOM 5507 C C . TYR C 1 191 ? -32.230 19.424 31.132 1.00 24.29 191 TYR C C 1
ATOM 5508 O O . TYR C 1 191 ? -31.318 19.578 31.942 1.00 24.09 191 TYR C O 1
ATOM 5517 N N . TYR C 1 192 ? -32.109 19.700 29.811 1.00 20.92 192 TYR C N 1
ATOM 5518 C CA . TYR C 1 192 ? -30.890 20.207 29.192 1.00 20.74 192 TYR C CA 1
ATOM 5519 C C . TYR C 1 192 ? -30.542 21.578 29.758 1.00 25.91 192 TYR C C 1
ATOM 5520 O O . TYR C 1 192 ? -29.386 21.799 30.125 1.00 26.15 192 TYR C O 1
ATOM 5529 N N . CYS C 1 193 ? -31.530 22.494 29.824 1.00 22.67 193 CYS C N 1
ATOM 5530 C CA . CYS C 1 193 ? -31.340 23.841 30.360 1.00 22.70 193 CYS C CA 1
ATOM 5531 C C . CYS C 1 193 ? -30.946 23.820 31.835 1.00 26.90 193 CYS C C 1
ATOM 5532 O O . CYS C 1 193 ? -30.087 24.603 32.243 1.00 26.69 193 CYS C O 1
ATOM 5535 N N . PHE C 1 194 ? -31.548 22.907 32.626 1.00 22.62 194 PHE C N 1
ATOM 5536 C CA . PHE C 1 194 ? -31.224 22.767 34.041 1.00 21.79 194 PHE C CA 1
ATOM 5537 C C . PHE C 1 194 ? -29.772 22.300 34.218 1.00 25.63 194 PHE C C 1
ATOM 5538 O O . PHE C 1 194 ? -29.020 22.939 34.953 1.00 25.94 194 PHE C O 1
ATOM 5546 N N . ILE C 1 195 ? -29.375 21.220 33.512 1.00 20.92 195 ILE C N 1
ATOM 5547 C CA . ILE C 1 195 ? -28.031 20.629 33.560 1.00 19.54 195 ILE C CA 1
ATOM 5548 C C . ILE C 1 195 ? -26.965 21.623 33.014 1.00 23.50 195 ILE C C 1
ATOM 5549 O O . ILE C 1 195 ? -25.833 21.618 33.500 1.00 23.98 195 ILE C O 1
ATOM 5554 N N . THR C 1 196 ? -27.344 22.506 32.064 1.00 19.53 196 THR C N 1
ATOM 5555 C CA . THR C 1 196 ? -26.447 23.527 31.506 1.00 18.79 196 THR C CA 1
ATOM 5556 C C . THR C 1 196 ? -26.196 24.652 32.522 1.00 21.12 196 THR C C 1
ATOM 5557 O O . THR C 1 196 ? -25.047 24.908 32.875 1.00 19.44 196 THR C O 1
ATOM 5561 N N . LEU C 1 197 ? -27.276 25.317 32.979 1.00 17.99 197 LEU C N 1
ATOM 5562 C CA . LEU C 1 197 ? -27.236 26.466 33.890 1.00 17.22 197 LEU C CA 1
ATOM 5563 C C . LEU C 1 197 ? -26.812 26.134 35.333 1.00 19.66 197 LEU C C 1
ATOM 5564 O O . LEU C 1 197 ? -26.561 27.065 36.102 1.00 19.39 197 LEU C O 1
ATOM 5569 N N . THR C 1 198 ? -26.695 24.839 35.694 1.00 15.61 198 THR C N 1
ATOM 5570 C CA . THR C 1 198 ? -26.170 24.426 37.007 1.00 15.65 198 THR C CA 1
ATOM 5571 C C . THR C 1 198 ? -24.683 24.031 36.855 1.00 20.23 198 THR C C 1
ATOM 5572 O O . THR C 1 198 ? -24.036 23.673 37.832 1.00 21.26 198 THR C O 1
ATOM 5576 N N . THR C 1 199 ? -24.156 24.113 35.612 1.00 16.42 199 THR C N 1
ATOM 5577 C CA . THR C 1 199 ? -22.788 23.801 35.155 1.00 16.11 199 THR C CA 1
ATOM 5578 C C . THR C 1 199 ? -22.427 22.320 35.326 1.00 18.79 199 THR C C 1
ATOM 5579 O O . THR C 1 199 ? -21.236 21.982 35.299 1.00 18.04 199 THR C O 1
ATOM 5583 N N . ILE C 1 200 ? -23.448 21.437 35.446 1.00 13.94 200 ILE C N 1
ATOM 5584 C CA . ILE C 1 200 ? -23.241 19.991 35.548 1.00 13.51 200 ILE C CA 1
ATOM 5585 C C . ILE C 1 200 ? -22.722 19.506 34.184 1.00 18.71 200 ILE C C 1
ATOM 5586 O O . ILE C 1 200 ? -21.653 18.883 34.130 1.00 19.41 200 ILE C O 1
ATOM 5591 N N . GLY C 1 201 ? -23.451 19.863 33.119 1.00 13.79 201 GLY C N 1
ATOM 5592 C CA . GLY C 1 201 ? -23.123 19.564 31.728 1.00 13.82 201 GLY C CA 1
ATOM 5593 C C . GLY C 1 201 ? -22.684 18.143 31.432 1.00 18.01 201 GLY C C 1
ATOM 5594 O O . GLY C 1 201 ? -21.531 17.929 31.048 1.00 18.01 201 GLY C O 1
ATOM 5595 N N . PHE C 1 202 ? -23.598 17.159 31.612 1.00 13.63 202 PHE C N 1
ATOM 5596 C CA . PHE C 1 202 ? -23.333 15.744 31.328 1.00 12.95 202 PHE C CA 1
ATOM 5597 C C . PHE C 1 202 ? -22.896 15.559 29.868 1.00 19.12 202 PHE C C 1
ATOM 5598 O O . PHE C 1 202 ? -21.922 14.858 29.608 1.00 18.54 202 PHE C O 1
ATOM 5606 N N . GLY C 1 203 ? -23.603 16.217 28.948 1.00 17.64 203 GLY C N 1
ATOM 5607 C CA . GLY C 1 203 ? -23.336 16.136 27.519 1.00 18.18 203 GLY C CA 1
ATOM 5608 C C . GLY C 1 203 ? -24.278 15.193 26.796 1.00 23.60 203 GLY C C 1
ATOM 5609 O O . GLY C 1 203 ? -24.138 14.998 25.586 1.00 23.53 203 GLY C O 1
ATOM 5610 N N . ASP C 1 204 ? -25.251 14.600 27.528 1.00 20.76 204 ASP C N 1
ATOM 5611 C CA . ASP C 1 204 ? -26.246 13.671 26.971 1.00 21.24 204 ASP C CA 1
ATOM 5612 C C . ASP C 1 204 ? -27.207 14.379 26.020 1.00 27.92 204 ASP C C 1
ATOM 5613 O O . ASP C 1 204 ? -27.777 13.743 25.128 1.00 29.24 204 ASP C O 1
ATOM 5618 N N . TYR C 1 205 ? -27.368 15.702 26.225 1.00 23.95 205 TYR C N 1
ATOM 5619 C CA . TYR C 1 205 ? -28.139 16.645 25.422 1.00 22.95 205 TYR C CA 1
ATOM 5620 C C . TYR C 1 205 ? -27.232 17.844 25.249 1.00 26.46 205 TYR C C 1
ATOM 5621 O O . TYR C 1 205 ? -26.714 18.363 26.244 1.00 26.10 205 TYR C O 1
ATOM 5630 N N . VAL C 1 206 ? -26.933 18.206 23.992 1.00 22.76 206 VAL C N 1
ATOM 5631 C CA . VAL C 1 206 ? -26.062 19.344 23.676 1.00 22.89 206 VAL C CA 1
ATOM 5632 C C . VAL C 1 206 ? -26.692 20.054 22.505 1.00 28.89 206 VAL C C 1
ATOM 5633 O O . VAL C 1 206 ? -26.962 19.410 21.494 1.00 29.73 206 VAL C O 1
ATOM 5637 N N . ALA C 1 207 ? -26.909 21.371 22.616 1.00 25.96 207 ALA C N 1
ATOM 5638 C CA . ALA C 1 207 ? -27.463 22.149 21.511 1.00 26.24 207 ALA C CA 1
ATOM 5639 C C . ALA C 1 207 ? -26.366 22.419 20.480 1.00 31.33 207 ALA C C 1
ATOM 5640 O O . ALA C 1 207 ? -25.182 22.293 20.800 1.00 31.57 207 ALA C O 1
ATOM 5642 N N . LEU C 1 208 ? -26.760 22.800 19.250 1.00 28.67 208 LEU C N 1
ATOM 5643 C CA . LEU C 1 208 ? -25.885 23.121 18.105 1.00 28.81 208 LEU C CA 1
ATOM 5644 C C . LEU C 1 208 ? -25.127 21.893 17.562 1.00 35.03 208 LEU C C 1
ATOM 5645 O O . LEU C 1 208 ? -24.074 22.054 16.932 1.00 35.31 208 LEU C O 1
ATOM 5650 N N . GLN C 1 209 ? -25.677 20.674 17.768 1.00 32.48 209 GLN C N 1
ATOM 5651 C CA . GLN C 1 209 ? -25.042 19.429 17.315 1.00 32.74 209 GLN C CA 1
ATOM 5652 C C . GLN C 1 209 ? -25.820 18.698 16.209 1.00 39.26 209 GLN C C 1
ATOM 5653 O O . GLN C 1 209 ? -25.417 17.603 15.800 1.00 38.65 209 GLN C O 1
ATOM 5659 N N . LYS C 1 210 ? -26.905 19.319 15.704 1.00 38.07 210 LYS C N 1
ATOM 5660 C CA . LYS C 1 210 ? -27.735 18.761 14.640 1.00 38.97 210 LYS C CA 1
ATOM 5661 C C . LYS C 1 210 ? -27.728 19.637 13.394 1.00 46.62 210 LYS C C 1
ATOM 5662 O O . LYS C 1 210 ? -27.710 20.865 13.503 1.00 46.80 210 LYS C O 1
ATOM 5668 N N . ASP C 1 211 ? -27.746 18.993 12.210 1.00 45.81 211 ASP C N 1
ATOM 5669 C CA . ASP C 1 211 ? -27.805 19.613 10.874 1.00 47.10 211 ASP C CA 1
ATOM 5670 C C . ASP C 1 211 ? -26.739 20.711 10.636 1.00 52.41 211 ASP C C 1
ATOM 5671 O O . ASP C 1 211 ? -27.022 21.726 9.983 1.00 52.04 211 ASP C O 1
ATOM 5676 N N . GLN C 1 212 ? -25.508 20.481 11.156 1.00 49.81 212 GLN C N 1
ATOM 5677 C CA . GLN C 1 212 ? -24.341 21.374 11.038 1.00 50.06 212 GLN C CA 1
ATOM 5678 C C . GLN C 1 212 ? -24.641 22.816 11.486 1.00 52.15 212 GLN C C 1
ATOM 5679 O O . GLN C 1 212 ? -24.176 23.770 10.855 1.00 51.84 212 GLN C O 1
ATOM 5685 N N . ALA C 1 213 ? -25.420 22.952 12.583 1.00 47.10 213 ALA C N 1
ATOM 5686 C CA . ALA C 1 213 ? -25.865 24.217 13.164 1.00 46.31 213 ALA C CA 1
ATOM 5687 C C . ALA C 1 213 ? -24.751 25.232 13.406 1.00 49.58 213 ALA C C 1
ATOM 5688 O O . ALA C 1 213 ? -24.949 26.406 13.109 1.00 49.06 213 ALA C O 1
ATOM 5690 N N . LEU C 1 214 ? -23.576 24.779 13.894 1.00 45.93 214 LEU C N 1
ATOM 5691 C CA . LEU C 1 214 ? -22.410 25.632 14.166 1.00 45.39 214 LEU C CA 1
ATOM 5692 C C . LEU C 1 214 ? -21.912 26.378 12.929 1.00 48.54 214 LEU C C 1
ATOM 5693 O O . LEU C 1 214 ? -21.431 27.505 13.050 1.00 48.41 214 LEU C O 1
ATOM 5698 N N . GLN C 1 215 ? -22.047 25.760 11.748 1.00 44.35 215 GLN C N 1
ATOM 5699 C CA . GLN C 1 215 ? -21.585 26.342 10.491 1.00 43.64 215 GLN C CA 1
ATOM 5700 C C . GLN C 1 215 ? -22.702 26.896 9.589 1.00 45.87 215 GLN C C 1
ATOM 5701 O O . GLN C 1 215 ? -22.451 27.855 8.859 1.00 45.69 215 GLN C O 1
ATOM 5707 N N . THR C 1 216 ? -23.920 26.314 9.638 1.00 41.04 216 THR C N 1
ATOM 5708 C CA . THR C 1 216 ? -25.029 26.709 8.761 1.00 40.26 216 THR C CA 1
ATOM 5709 C C . THR C 1 216 ? -26.126 27.598 9.398 1.00 43.09 216 THR C C 1
ATOM 5710 O O . THR C 1 216 ? -26.814 28.300 8.653 1.00 43.30 216 THR C O 1
ATOM 5714 N N . GLN C 1 217 ? -26.305 27.570 10.736 1.00 37.77 217 GLN C N 1
ATOM 5715 C CA . GLN C 1 217 ? -27.351 28.352 11.426 1.00 36.25 217 GLN C CA 1
ATOM 5716 C C . GLN C 1 217 ? -26.750 29.404 12.397 1.00 38.50 217 GLN C C 1
ATOM 5717 O O . GLN C 1 217 ? -26.779 29.185 13.612 1.00 36.80 217 GLN C O 1
ATOM 5723 N N . PRO C 1 218 ? -26.214 30.551 11.897 1.00 35.13 218 PRO C N 1
ATOM 5724 C CA . PRO C 1 218 ? -25.590 31.534 12.808 1.00 34.93 218 PRO C CA 1
ATOM 5725 C C . PRO C 1 218 ? -26.526 32.197 13.812 1.00 38.88 218 PRO C C 1
ATOM 5726 O O . PRO C 1 218 ? -26.096 32.500 14.925 1.00 38.42 218 PRO C O 1
ATOM 5730 N N . GLN C 1 219 ? -27.792 32.425 13.419 1.00 35.13 219 GLN C N 1
ATOM 5731 C CA . GLN C 1 219 ? -28.809 33.051 14.261 1.00 34.65 219 GLN C CA 1
ATOM 5732 C C . GLN C 1 219 ? -29.106 32.208 15.509 1.00 36.51 219 GLN C C 1
ATOM 5733 O O . GLN C 1 219 ? -29.117 32.749 16.615 1.00 36.39 219 GLN C O 1
ATOM 5739 N N . TYR C 1 220 ? -29.291 30.883 15.333 1.00 30.77 220 TYR C N 1
ATOM 5740 C CA . TYR C 1 220 ? -29.538 29.939 16.429 1.00 29.09 220 TYR C CA 1
ATOM 5741 C C . TYR C 1 220 ? -28.301 29.792 17.331 1.00 29.89 220 TYR C C 1
ATOM 5742 O O . TYR C 1 220 ? -28.456 29.682 18.549 1.00 28.83 220 TYR C O 1
ATOM 5751 N N . VAL C 1 221 ? -27.083 29.833 16.735 1.00 24.99 221 VAL C N 1
ATOM 5752 C CA . VAL C 1 221 ? -25.796 29.772 17.448 1.00 23.89 221 VAL C CA 1
ATOM 5753 C C . VAL C 1 221 ? -25.672 31.004 18.354 1.00 28.82 221 VAL C C 1
ATOM 5754 O O . VAL C 1 221 ? -25.332 30.858 19.532 1.00 28.27 221 VAL C O 1
ATOM 5758 N N . ALA C 1 222 ? -26.022 32.196 17.816 1.00 26.68 222 ALA C N 1
ATOM 5759 C CA . ALA C 1 222 ? -26.017 33.473 18.534 1.00 27.22 222 ALA C CA 1
ATOM 5760 C C . ALA C 1 222 ? -26.974 33.427 19.733 1.00 32.46 222 ALA C C 1
ATOM 5761 O O . ALA C 1 222 ? -26.576 33.821 20.830 1.00 32.72 222 ALA C O 1
ATOM 5763 N N . PHE C 1 223 ? -28.207 32.897 19.533 1.00 28.84 223 PHE C N 1
ATOM 5764 C CA . PHE C 1 223 ? -29.207 32.746 20.594 1.00 29.00 223 PHE C CA 1
ATOM 5765 C C . PHE C 1 223 ? -28.699 31.818 21.707 1.00 32.35 223 PHE C C 1
ATOM 5766 O O . PHE C 1 223 ? -28.858 32.143 22.884 1.00 32.29 223 PHE C O 1
ATOM 5774 N N . SER C 1 224 ? -28.151 30.643 21.320 1.00 27.43 224 SER C N 1
ATOM 5775 C CA . SER C 1 224 ? -27.634 29.624 22.227 1.00 26.22 224 SER C CA 1
ATOM 5776 C C . SER C 1 224 ? -26.568 30.199 23.142 1.00 30.69 224 SER C C 1
ATOM 5777 O O . SER C 1 224 ? -26.662 30.022 24.357 1.00 31.03 224 SER C O 1
ATOM 5780 N N . PHE C 1 225 ? -25.597 30.938 22.573 1.00 26.70 225 PHE C N 1
ATOM 5781 C CA . PHE C 1 225 ? -24.518 31.564 23.338 1.00 26.60 225 PHE C CA 1
ATOM 5782 C C . PHE C 1 225 ? -25.064 32.621 24.295 1.00 30.57 225 PHE C C 1
ATOM 5783 O O . PHE C 1 225 ? -24.610 32.693 25.436 1.00 29.70 225 PHE C O 1
ATOM 5791 N N . VAL C 1 226 ? -26.044 33.431 23.834 1.00 27.49 226 VAL C N 1
ATOM 5792 C CA . VAL C 1 226 ? -26.667 34.481 24.648 1.00 27.31 226 VAL C CA 1
ATOM 5793 C C . VAL C 1 226 ? -27.479 33.868 25.792 1.00 32.79 226 VAL C C 1
ATOM 5794 O O . VAL C 1 226 ? -27.362 34.336 26.926 1.00 32.52 226 VAL C O 1
ATOM 5798 N N . TYR C 1 227 ? -28.249 32.796 25.506 1.00 30.11 227 TYR C N 1
ATOM 5799 C CA . TYR C 1 227 ? -29.042 32.091 26.508 1.00 30.10 227 TYR C CA 1
ATOM 5800 C C . TYR C 1 227 ? -28.154 31.502 27.599 1.00 33.92 227 TYR C C 1
ATOM 5801 O O . TYR C 1 227 ? -28.516 31.592 28.773 1.00 33.50 227 TYR C O 1
ATOM 5810 N N . ILE C 1 228 ? -27.019 30.873 27.215 1.00 30.70 228 ILE C N 1
ATOM 5811 C CA . ILE C 1 228 ? -26.089 30.252 28.162 1.00 30.56 228 ILE C CA 1
ATOM 5812 C C . ILE C 1 228 ? -25.504 31.313 29.100 1.00 35.35 228 ILE C C 1
ATOM 5813 O O . ILE C 1 228 ? -25.571 31.146 30.317 1.00 34.97 228 ILE C O 1
ATOM 5818 N N . LEU C 1 229 ? -25.013 32.425 28.536 1.00 33.05 229 LEU C N 1
ATOM 5819 C CA . LEU C 1 229 ? -24.414 33.517 29.301 1.00 33.58 229 LEU C CA 1
ATOM 5820 C C . LEU C 1 229 ? -25.433 34.284 30.155 1.00 37.10 229 LEU C C 1
ATOM 5821 O O . LEU C 1 229 ? -25.168 34.481 31.339 1.00 37.05 229 LEU C O 1
ATOM 5826 N N . THR C 1 230 ? -26.596 34.676 29.594 1.00 32.88 230 THR C N 1
ATOM 5827 C CA . THR C 1 230 ? -27.624 35.390 30.376 1.00 32.51 230 THR C CA 1
ATOM 5828 C C . THR C 1 230 ? -28.261 34.487 31.440 1.00 37.18 230 THR C C 1
ATOM 5829 O O . THR C 1 230 ? -28.493 34.941 32.562 1.00 37.44 230 THR C O 1
ATOM 5833 N N . GLY C 1 231 ? -28.508 33.223 31.081 1.00 33.09 231 GLY C N 1
ATOM 5834 C CA . GLY C 1 231 ? -29.068 32.210 31.969 1.00 32.57 231 GLY C CA 1
ATOM 5835 C C . GLY C 1 231 ? -28.200 31.963 33.183 1.00 36.54 231 GLY C C 1
ATOM 5836 O O . GLY C 1 231 ? -28.717 31.866 34.295 1.00 36.45 231 GLY C O 1
ATOM 5837 N N . LEU C 1 232 ? -26.868 31.913 32.979 1.00 33.42 232 LEU C N 1
ATOM 5838 C CA . LEU C 1 232 ? -25.885 31.737 34.052 1.00 33.49 232 LEU C CA 1
ATOM 5839 C C . LEU C 1 232 ? -25.816 32.967 34.953 1.00 39.75 232 LEU C C 1
ATOM 5840 O O . LEU C 1 232 ? -25.474 32.840 36.127 1.00 40.53 232 LEU C O 1
ATOM 5845 N N . THR C 1 233 ? -26.153 34.151 34.411 1.00 37.10 233 THR C N 1
ATOM 5846 C CA . THR C 1 233 ? -26.188 35.397 35.176 1.00 37.31 233 THR C CA 1
ATOM 5847 C C . THR C 1 233 ? -27.408 35.383 36.105 1.00 42.15 233 THR C C 1
ATOM 5848 O O . THR C 1 233 ? -27.304 35.847 37.241 1.00 41.33 233 THR C O 1
ATOM 5852 N N . VAL C 1 234 ? -28.549 34.836 35.620 1.00 39.92 234 VAL C N 1
ATOM 5853 C CA . VAL C 1 234 ? -29.801 34.706 36.379 1.00 40.18 234 VAL C CA 1
ATOM 5854 C C . VAL C 1 234 ? -29.589 33.764 37.588 1.00 44.47 234 VAL C C 1
ATOM 5855 O O . VAL C 1 234 ? -29.962 34.121 38.710 1.00 43.67 234 VAL C O 1
ATOM 5859 N N . ILE C 1 235 ? -28.944 32.595 37.362 1.00 41.40 235 ILE C N 1
ATOM 5860 C CA . ILE C 1 235 ? -28.636 31.634 38.428 1.00 41.13 235 ILE C CA 1
ATOM 5861 C C . ILE C 1 235 ? -27.563 32.228 39.352 1.00 44.06 235 ILE C C 1
ATOM 5862 O O . ILE C 1 235 ? -27.683 32.121 40.571 1.00 43.68 235 ILE C O 1
ATOM 5867 N N . GLY C 1 236 ? -26.580 32.906 38.758 1.00 39.92 236 GLY C N 1
ATOM 5868 C CA . GLY C 1 236 ? -25.497 33.577 39.473 1.00 39.61 236 GLY C CA 1
ATOM 5869 C C . GLY C 1 236 ? -25.995 34.632 40.439 1.00 42.99 236 GLY C C 1
ATOM 5870 O O . GLY C 1 236 ? -25.507 34.722 41.569 1.00 42.23 236 GLY C O 1
ATOM 5871 N N . ALA C 1 237 ? -27.010 35.405 40.010 1.00 39.91 237 ALA C N 1
ATOM 5872 C CA . ALA C 1 237 ? -27.660 36.441 40.818 1.00 39.95 237 ALA C CA 1
ATOM 5873 C C . ALA C 1 237 ? -28.380 35.838 42.032 1.00 44.23 237 ALA C C 1
ATOM 5874 O O . ALA C 1 237 ? -28.396 36.462 43.094 1.00 44.36 237 ALA C O 1
ATOM 5876 N N . PHE C 1 238 ? -28.955 34.624 41.874 1.00 39.88 238 PHE C N 1
ATOM 5877 C CA . PHE C 1 238 ? -29.648 33.900 42.940 1.00 39.07 238 PHE C CA 1
ATOM 5878 C C . PHE C 1 238 ? -28.663 33.385 44.000 1.00 42.16 238 PHE C C 1
ATOM 5879 O O . PHE C 1 238 ? -28.951 33.471 45.196 1.00 41.24 238 PHE C O 1
ATOM 5887 N N . LEU C 1 239 ? -27.491 32.886 43.555 1.00 39.11 239 LEU C N 1
ATOM 5888 C CA . LEU C 1 239 ? -26.429 32.386 44.435 1.00 39.21 239 LEU C CA 1
ATOM 5889 C C . LEU C 1 239 ? -25.819 33.537 45.227 1.00 44.75 239 LEU C C 1
ATOM 5890 O O . LEU C 1 239 ? -25.509 33.360 46.403 1.00 44.58 239 LEU C O 1
ATOM 5895 N N . ASN C 1 240 ? -25.666 34.720 44.585 1.00 42.23 240 ASN C N 1
ATOM 5896 C CA . ASN C 1 240 ? -25.128 35.932 45.212 1.00 42.49 240 ASN C CA 1
ATOM 5897 C C . ASN C 1 240 ? -26.057 36.404 46.325 1.00 45.94 240 ASN C C 1
ATOM 5898 O O . ASN C 1 240 ? -25.589 36.866 47.367 1.00 46.01 240 ASN C O 1
ATOM 5903 N N . LEU C 1 241 ? -27.370 36.257 46.106 1.00 41.61 241 LEU C N 1
ATOM 5904 C CA . LEU C 1 241 ? -28.410 36.653 47.047 1.00 40.83 241 LEU C CA 1
ATOM 5905 C C . LEU C 1 241 ? -28.583 35.669 48.208 1.00 43.11 241 LEU C C 1
ATOM 5906 O O . LEU C 1 241 ? -28.660 36.108 49.355 1.00 42.55 241 LEU C O 1
ATOM 5911 N N . VAL C 1 242 ? -28.665 34.357 47.908 1.00 38.75 242 VAL C N 1
ATOM 5912 C CA . VAL C 1 242 ? -28.992 33.312 48.883 1.00 38.07 242 VAL C CA 1
ATOM 5913 C C . VAL C 1 242 ? -27.788 32.516 49.425 1.00 41.68 242 VAL C C 1
ATOM 5914 O O . VAL C 1 242 ? -27.660 32.402 50.643 1.00 41.56 242 VAL C O 1
ATOM 5918 N N . VAL C 1 243 ? -26.965 31.924 48.544 1.00 37.55 243 VAL C N 1
ATOM 5919 C CA . VAL C 1 243 ? -25.879 31.004 48.907 1.00 37.34 243 VAL C CA 1
ATOM 5920 C C . VAL C 1 243 ? -24.577 31.686 49.397 1.00 41.08 243 VAL C C 1
ATOM 5921 O O . VAL C 1 243 ? -24.064 31.287 50.444 1.00 41.00 243 VAL C O 1
ATOM 5925 N N . LEU C 1 244 ? -24.037 32.664 48.641 1.00 37.45 244 LEU C N 1
ATOM 5926 C CA . LEU C 1 244 ? -22.765 33.356 48.906 1.00 37.49 244 LEU C CA 1
ATOM 5927 C C . LEU C 1 244 ? -22.530 33.778 50.368 1.00 42.10 244 LEU C C 1
ATOM 5928 O O . LEU C 1 244 ? -21.406 33.628 50.853 1.00 41.38 244 LEU C O 1
ATOM 5933 N N . ARG C 1 245 ? -23.571 34.280 51.063 1.00 39.37 245 ARG C N 1
ATOM 5934 C CA . ARG C 1 245 ? -23.497 34.718 52.466 1.00 39.84 245 ARG C CA 1
ATOM 5935 C C . ARG C 1 245 ? -23.025 33.620 53.450 1.00 44.60 245 ARG C C 1
ATOM 5936 O O . ARG C 1 245 ? -22.380 33.936 54.454 1.00 44.24 245 ARG C O 1
ATOM 5944 N N . PHE C 1 246 ? -23.339 32.343 53.147 1.00 41.16 246 PHE C N 1
ATOM 5945 C CA . PHE C 1 246 ? -22.992 31.179 53.965 1.00 40.63 246 PHE C CA 1
ATOM 5946 C C . PHE C 1 246 ? -21.548 30.703 53.785 1.00 45.07 246 PHE C C 1
ATOM 5947 O O . PHE C 1 246 ? -21.050 29.957 54.628 1.00 44.68 246 PHE C O 1
ATOM 5955 N N . MET C 1 247 ? -20.881 31.126 52.694 1.00 42.04 247 MET C N 1
ATOM 5956 C CA . MET C 1 247 ? -19.497 30.747 52.384 1.00 41.92 247 MET C CA 1
ATOM 5957 C C . MET C 1 247 ? -18.477 31.590 53.142 1.00 49.76 247 MET C C 1
ATOM 5958 O O . MET C 1 247 ? -17.356 31.132 53.382 1.00 49.83 247 MET C O 1
ATOM 5963 N N . THR C 1 248 ? -18.869 32.819 53.512 1.00 48.91 248 THR C N 1
ATOM 5964 C CA . THR C 1 248 ? -18.047 33.775 54.258 1.00 50.02 248 THR C CA 1
ATOM 5965 C C . THR C 1 248 ? -18.325 33.694 55.771 1.00 56.06 248 THR C C 1
ATOM 5966 O O . THR C 1 248 ? -17.649 34.367 56.550 1.00 55.36 248 THR C O 1
ATOM 5970 N N . MET C 1 249 ? -19.304 32.855 56.174 1.00 54.85 249 MET C N 1
ATOM 5971 C CA . MET C 1 249 ? -19.754 32.647 57.556 1.00 55.73 249 MET C CA 1
ATOM 5972 C C . MET C 1 249 ? -18.650 32.222 58.531 1.00 60.47 249 MET C C 1
ATOM 5973 O O . MET C 1 249 ? -18.586 32.759 59.640 1.00 60.68 249 MET C O 1
ATOM 5978 N N . ASN C 1 250 ? -17.791 31.267 58.128 1.00 56.50 250 ASN C N 1
ATOM 5979 C CA . ASN C 1 250 ? -16.694 30.781 58.966 1.00 55.99 250 ASN C CA 1
ATOM 5980 C C . ASN C 1 250 ? -15.659 31.875 59.224 1.00 60.63 250 ASN C C 1
ATOM 5981 O O . ASN C 1 250 ? -15.133 31.958 60.336 1.00 59.92 250 ASN C O 1
ATOM 5986 N N . ALA C 1 251 ? -15.394 32.725 58.202 1.00 57.91 251 ALA C N 1
ATOM 5987 C CA . ALA C 1 251 ? -14.465 33.858 58.268 1.00 57.83 251 ALA C CA 1
ATOM 5988 C C . ALA C 1 251 ? -15.028 34.964 59.169 1.00 62.33 251 ALA C C 1
ATOM 5989 O O . ALA C 1 251 ? -14.263 35.616 59.883 1.00 61.84 251 ALA C O 1
ATOM 5991 N N . GLU C 1 252 ? -16.368 35.158 59.141 1.00 59.33 252 GLU C N 1
ATOM 5992 C CA . GLU C 1 252 ? -17.074 36.147 59.959 1.00 59.51 252 GLU C CA 1
ATOM 5993 C C . GLU C 1 252 ? -17.019 35.748 61.430 1.00 64.35 252 GLU C C 1
ATOM 5994 O O . GLU C 1 252 ? -16.802 36.606 62.285 1.00 64.18 252 GLU C O 1
ATOM 6000 N N . ASP C 1 253 ? -17.179 34.439 61.713 1.00 61.46 253 ASP C N 1
ATOM 6001 C CA . ASP C 1 253 ? -17.136 33.881 63.064 1.00 61.67 253 ASP C CA 1
ATOM 6002 C C . ASP C 1 253 ? -15.715 33.866 63.651 1.00 66.10 253 ASP C C 1
ATOM 6003 O O . ASP C 1 253 ? -15.572 34.034 64.863 1.00 65.80 253 ASP C O 1
ATOM 6008 N N . GLU C 1 254 ? -14.672 33.692 62.795 1.00 63.06 254 GLU C N 1
ATOM 6009 C CA . GLU C 1 254 ? -13.254 33.694 63.191 1.00 63.26 254 GLU C CA 1
ATOM 6010 C C . GLU C 1 254 ? -12.812 35.118 63.543 1.00 69.36 254 GLU C C 1
ATOM 6011 O O . GLU C 1 254 ? -12.014 35.301 64.470 1.00 69.24 254 GLU C O 1
ATOM 6017 N N . LYS C 1 255 ? -13.342 36.121 62.808 1.00 67.25 255 LYS C N 1
ATOM 6018 C CA . LYS C 1 255 ? -13.094 37.546 63.060 1.00 67.64 255 LYS C CA 1
ATOM 6019 C C . LYS C 1 255 ? -13.755 37.950 64.391 1.00 72.78 255 LYS C C 1
ATOM 6020 O O . LYS C 1 255 ? -13.169 38.715 65.159 1.00 72.51 255 LYS C O 1
ATOM 6024 N N . ARG C 1 256 ? -14.957 37.391 64.671 1.00 70.05 256 ARG C N 1
ATOM 6025 C CA . ARG C 1 256 ? -15.723 37.605 65.898 1.00 70.24 256 ARG C CA 1
ATOM 6026 C C . ARG C 1 256 ? -14.996 37.013 67.110 1.00 75.68 256 ARG C C 1
ATOM 6027 O O . ARG C 1 256 ? -15.089 37.576 68.204 1.00 76.09 256 ARG C O 1
ATOM 6029 N N . ASP C 1 257 ? -14.266 35.890 66.910 1.00 72.47 257 ASP C N 1
ATOM 6030 C CA . ASP C 1 257 ? -13.479 35.212 67.946 1.00 72.66 257 ASP C CA 1
ATOM 6031 C C . ASP C 1 257 ? -12.322 36.100 68.431 1.00 78.07 257 ASP C C 1
ATOM 6032 O O . ASP C 1 257 ? -12.097 36.208 69.640 1.00 77.98 257 ASP C O 1
ATOM 6037 N N . ALA C 1 258 ? -11.617 36.757 67.485 1.00 75.13 258 ALA C N 1
ATOM 6038 C CA . ALA C 1 258 ? -10.501 37.664 67.758 1.00 108.96 258 ALA C CA 1
ATOM 6039 C C . ALA C 1 258 ? -11.009 38.981 68.346 1.00 132.70 258 ALA C C 1
ATOM 6040 O O . ALA C 1 258 ? -10.337 39.588 69.177 1.00 92.94 258 ALA C O 1
ATOM 6042 N N . MET D 1 1 ? -19.115 57.670 36.170 1.00 62.29 1 MET D N 1
ATOM 6043 C CA . MET D 1 1 ? -19.707 56.357 36.423 1.00 62.02 1 MET D CA 1
ATOM 6044 C C . MET D 1 1 ? -19.194 55.759 37.734 1.00 64.24 1 MET D C 1
ATOM 6045 O O . MET D 1 1 ? -17.994 55.841 38.014 1.00 64.30 1 MET D O 1
ATOM 6050 N N . LYS D 1 2 ? -20.106 55.135 38.518 1.00 58.66 2 LYS D N 1
ATOM 6051 C CA . LYS D 1 2 ? -19.822 54.483 39.805 1.00 57.40 2 LYS D CA 1
ATOM 6052 C C . LYS D 1 2 ? -18.777 53.373 39.656 1.00 58.76 2 LYS D C 1
ATOM 6053 O O . LYS D 1 2 ? -18.724 52.728 38.607 1.00 58.31 2 LYS D O 1
ATOM 6059 N N . ARG D 1 3 ? -17.959 53.149 40.704 1.00 53.70 3 ARG D N 1
ATOM 6060 C CA . ARG D 1 3 ? -16.902 52.125 40.732 1.00 52.86 3 ARG D CA 1
ATOM 6061 C C . ARG D 1 3 ? -17.440 50.713 40.430 1.00 54.94 3 ARG D C 1
ATOM 6062 O O . ARG D 1 3 ? -16.795 49.968 39.691 1.00 54.29 3 ARG D O 1
ATOM 6070 N N . GLN D 1 4 ? -18.632 50.375 40.968 1.00 50.07 4 GLN D N 1
ATOM 6071 C CA . GLN D 1 4 ? -19.301 49.083 40.775 1.00 49.26 4 GLN D CA 1
ATOM 6072 C C . GLN D 1 4 ? -19.592 48.833 39.297 1.00 52.15 4 GLN D C 1
ATOM 6073 O O . GLN D 1 4 ? -19.291 47.750 38.791 1.00 51.44 4 GLN D O 1
ATOM 6079 N N . ASN D 1 5 ? -20.174 49.844 38.613 1.00 48.23 5 ASN D N 1
ATOM 6080 C CA . ASN D 1 5 ? -20.549 49.778 37.201 1.00 47.72 5 ASN D CA 1
ATOM 6081 C C . ASN D 1 5 ? -19.346 49.692 36.268 1.00 51.53 5 ASN D C 1
ATOM 6082 O O . ASN D 1 5 ? -19.423 48.998 35.254 1.00 51.40 5 ASN D O 1
ATOM 6087 N N . VAL D 1 6 ? -18.230 50.364 36.622 1.00 47.45 6 VAL D N 1
ATOM 6088 C CA . VAL D 1 6 ? -16.982 50.326 35.849 1.00 46.48 6 VAL D CA 1
ATOM 6089 C C . VAL D 1 6 ? -16.379 48.912 35.968 1.00 48.76 6 VAL D C 1
ATOM 6090 O O . VAL D 1 6 ? -16.011 48.325 34.953 1.00 48.37 6 VAL D O 1
ATOM 6094 N N . ARG D 1 7 ? -16.357 48.354 37.195 1.00 44.17 7 ARG D N 1
ATOM 6095 C CA . ARG D 1 7 ? -15.836 47.018 37.504 1.00 43.71 7 ARG D CA 1
ATOM 6096 C C . ARG D 1 7 ? -16.586 45.921 36.739 1.00 47.53 7 ARG D C 1
ATOM 6097 O O . ARG D 1 7 ? -15.945 45.073 36.114 1.00 46.81 7 ARG D O 1
ATOM 6105 N N . THR D 1 8 ? -17.936 45.952 36.785 1.00 44.34 8 THR D N 1
ATOM 6106 C CA . THR D 1 8 ? -18.811 44.982 36.114 1.00 43.85 8 THR D CA 1
ATOM 6107 C C . THR D 1 8 ? -18.630 45.039 34.591 1.00 48.04 8 THR D C 1
ATOM 6108 O O . THR D 1 8 ? -18.473 43.987 33.969 1.00 47.82 8 THR D O 1
ATOM 6112 N N . LEU D 1 9 ? -18.612 46.258 34.005 1.00 44.31 9 LEU D N 1
ATOM 6113 C CA . LEU D 1 9 ? -18.400 46.447 32.566 1.00 44.04 9 LEU D CA 1
ATOM 6114 C C . LEU D 1 9 ? -17.012 45.981 32.129 1.00 46.98 9 LEU D C 1
ATOM 6115 O O . LEU D 1 9 ? -16.886 45.405 31.049 1.00 46.37 9 LEU D O 1
ATOM 6120 N N . ALA D 1 10 ? -15.984 46.193 32.983 1.00 43.07 10 ALA D N 1
ATOM 6121 C CA . ALA D 1 10 ? -14.611 45.752 32.726 1.00 42.92 10 ALA D CA 1
ATOM 6122 C C . ALA D 1 10 ? -14.561 44.226 32.656 1.00 47.14 10 ALA D C 1
ATOM 6123 O O . ALA D 1 10 ? -13.952 43.688 31.732 1.00 47.05 10 ALA D O 1
ATOM 6125 N N . LEU D 1 11 ? -15.257 43.538 33.593 1.00 43.14 11 LEU D N 1
ATOM 6126 C CA . LEU D 1 11 ? -15.339 42.077 33.660 1.00 42.65 11 LEU D CA 1
ATOM 6127 C C . LEU D 1 11 ? -16.051 41.463 32.452 1.00 45.71 11 LEU D C 1
ATOM 6128 O O . LEU D 1 11 ? -15.629 40.405 31.986 1.00 45.07 11 LEU D O 1
ATOM 6133 N N . ILE D 1 12 ? -17.116 42.127 31.941 1.00 42.03 12 ILE D N 1
ATOM 6134 C CA . ILE D 1 12 ? -17.877 41.684 30.759 1.00 41.78 12 ILE D CA 1
ATOM 6135 C C . ILE D 1 12 ? -16.975 41.783 29.515 1.00 46.92 12 ILE D C 1
ATOM 6136 O O . ILE D 1 12 ? -16.884 40.821 28.749 1.00 46.62 12 ILE D O 1
ATOM 6141 N N . VAL D 1 13 ? -16.274 42.927 29.354 1.00 43.92 13 VAL D N 1
ATOM 6142 C CA . VAL D 1 13 ? -15.337 43.167 28.254 1.00 43.92 13 VAL D CA 1
ATOM 6143 C C . VAL D 1 13 ? -14.170 42.158 28.333 1.00 48.92 13 VAL D C 1
ATOM 6144 O O . VAL D 1 13 ? -13.773 41.609 27.303 1.00 49.12 13 VAL D O 1
ATOM 6148 N N . CYS D 1 14 ? -13.682 41.869 29.559 1.00 45.48 14 CYS D N 1
ATOM 6149 C CA . CYS D 1 14 ? -12.608 40.904 29.808 1.00 45.69 14 CYS D CA 1
ATOM 6150 C C . CYS D 1 14 ? -12.998 39.494 29.375 1.00 49.69 14 CYS D C 1
ATOM 6151 O O . CYS D 1 14 ? -12.244 38.869 28.631 1.00 49.34 14 CYS D O 1
ATOM 6154 N N . THR D 1 15 ? -14.179 39.006 29.823 1.00 46.29 15 THR D N 1
ATOM 6155 C CA . THR D 1 15 ? -14.692 37.666 29.520 1.00 45.96 15 THR D CA 1
ATOM 6156 C C . THR D 1 15 ? -14.914 37.467 28.017 1.00 49.02 15 THR D C 1
ATOM 6157 O O . THR D 1 15 ? -14.478 36.449 27.481 1.00 48.61 15 THR D O 1
ATOM 6161 N N . PHE D 1 16 ? -15.559 38.435 27.338 1.00 45.28 16 PHE D N 1
ATOM 6162 C CA . PHE D 1 16 ? -15.819 38.337 25.903 1.00 45.33 16 PHE D CA 1
ATOM 6163 C C . PHE D 1 16 ? -14.542 38.344 25.064 1.00 48.03 16 PHE D C 1
ATOM 6164 O O . PHE D 1 16 ? -14.460 37.569 24.111 1.00 47.56 16 PHE D O 1
ATOM 6172 N N . THR D 1 17 ? -13.534 39.166 25.437 1.00 43.71 17 THR D N 1
ATOM 6173 C CA . THR D 1 17 ? -12.246 39.205 24.730 1.00 43.39 17 THR D CA 1
ATOM 6174 C C . THR D 1 17 ? -11.451 37.922 24.995 1.00 45.50 17 THR D C 1
ATOM 6175 O O . THR D 1 17 ? -10.755 37.443 24.097 1.00 45.13 17 THR D O 1
ATOM 6179 N N . TYR D 1 18 ? -11.593 37.351 26.215 1.00 39.98 18 TYR D N 1
ATOM 6180 C CA . TYR D 1 18 ? -10.959 36.097 26.628 1.00 38.68 18 TYR D CA 1
ATOM 6181 C C . TYR D 1 18 ? -11.546 34.942 25.818 1.00 42.19 18 TYR D C 1
ATOM 6182 O O . TYR D 1 18 ? -10.819 34.015 25.468 1.00 42.73 18 TYR D O 1
ATOM 6191 N N . LEU D 1 19 ? -12.851 35.025 25.493 1.00 37.68 19 LEU D N 1
ATOM 6192 C CA . LEU D 1 19 ? -13.562 34.038 24.684 1.00 37.38 19 LEU D CA 1
ATOM 6193 C C . LEU D 1 19 ? -13.107 34.090 23.218 1.00 41.44 19 LEU D C 1
ATOM 6194 O O . LEU D 1 19 ? -12.897 33.036 22.619 1.00 40.74 19 LEU D O 1
ATOM 6199 N N . LEU D 1 20 ? -12.937 35.311 22.655 1.00 38.37 20 LEU D N 1
ATOM 6200 C CA . LEU D 1 20 ? -12.481 35.535 21.275 1.00 38.11 20 LEU D CA 1
ATOM 6201 C C . LEU D 1 20 ? -11.042 35.062 21.098 1.00 41.96 20 LEU D C 1
ATOM 6202 O O . LEU D 1 20 ? -10.737 34.403 20.102 1.00 41.35 20 LEU D O 1
ATOM 6207 N N . VAL D 1 21 ? -10.167 35.395 22.074 1.00 39.01 21 VAL D N 1
ATOM 6208 C CA . VAL D 1 21 ? -8.754 34.995 22.086 1.00 39.12 21 VAL D CA 1
ATOM 6209 C C . VAL D 1 21 ? -8.662 33.461 22.230 1.00 41.98 21 VAL D C 1
ATOM 6210 O O . VAL D 1 21 ? -7.886 32.830 21.509 1.00 42.22 21 VAL D O 1
ATOM 6214 N N . GLY D 1 22 ? -9.500 32.892 23.101 1.00 35.88 22 GLY D N 1
ATOM 6215 C CA . GLY D 1 22 ? -9.590 31.454 23.317 1.00 34.52 22 GLY D CA 1
ATOM 6216 C C . GLY D 1 22 ? -10.002 30.710 22.065 1.00 36.12 22 GLY D C 1
ATOM 6217 O O . GLY D 1 22 ? -9.318 29.770 21.657 1.00 36.05 22 GLY D O 1
ATOM 6218 N N . ALA D 1 23 ? -11.087 31.173 21.412 1.00 30.84 23 ALA D N 1
ATOM 6219 C CA . ALA D 1 23 ? -11.610 30.613 20.161 1.00 29.94 23 ALA D CA 1
ATOM 6220 C C . ALA D 1 23 ? -10.570 30.673 19.041 1.00 32.09 23 ALA D C 1
ATOM 6221 O O . ALA D 1 23 ? -10.509 29.762 18.217 1.00 31.71 23 ALA D O 1
ATOM 6223 N N . ALA D 1 24 ? -9.749 31.739 19.022 1.00 27.31 24 ALA D N 1
ATOM 6224 C CA . ALA D 1 24 ? -8.684 31.926 18.038 1.00 26.38 24 ALA D CA 1
ATOM 6225 C C . ALA D 1 24 ? -7.554 30.907 18.246 1.00 29.10 24 ALA D C 1
ATOM 6226 O O . ALA D 1 24 ? -7.076 30.337 17.267 1.00 28.76 24 ALA D O 1
ATOM 6228 N N . VAL D 1 25 ? -7.161 30.652 19.514 1.00 25.10 25 VAL D N 1
ATOM 6229 C CA . VAL D 1 25 ? -6.092 29.708 19.860 1.00 25.41 25 VAL D CA 1
ATOM 6230 C C . VAL D 1 25 ? -6.529 28.252 19.625 1.00 29.93 25 VAL D C 1
ATOM 6231 O O . VAL D 1 25 ? -5.791 27.506 18.979 1.00 30.94 25 VAL D O 1
ATOM 6235 N N . PHE D 1 26 ? -7.722 27.855 20.118 1.00 25.24 26 PHE D N 1
ATOM 6236 C CA . PHE D 1 26 ? -8.241 26.489 19.935 1.00 24.44 26 PHE D CA 1
ATOM 6237 C C . PHE D 1 26 ? -8.415 26.125 18.459 1.00 31.14 26 PHE D C 1
ATOM 6238 O O . PHE D 1 26 ? -8.258 24.961 18.101 1.00 30.81 26 PHE D O 1
ATOM 6246 N N . ASP D 1 27 ? -8.674 27.132 17.604 1.00 29.54 27 ASP D N 1
ATOM 6247 C CA . ASP D 1 27 ? -8.795 26.988 16.154 1.00 30.21 27 ASP D CA 1
ATOM 6248 C C . ASP D 1 27 ? -7.406 26.632 15.599 1.00 35.12 27 ASP D C 1
ATOM 6249 O O . ASP D 1 27 ? -7.277 25.666 14.852 1.00 35.66 27 ASP D O 1
ATOM 6254 N N . ALA D 1 28 ? -6.365 27.385 16.009 1.00 30.85 28 ALA D N 1
ATOM 6255 C CA . ALA D 1 28 ? -4.974 27.190 15.591 1.00 30.05 28 ALA D CA 1
ATOM 6256 C C . ALA D 1 28 ? -4.394 25.836 16.004 1.00 34.32 28 ALA D C 1
ATOM 6257 O O . ALA D 1 28 ? -3.574 25.279 15.272 1.00 34.78 28 ALA D O 1
ATOM 6259 N N . LEU D 1 29 ? -4.827 25.305 17.163 1.00 30.49 29 LEU D N 1
ATOM 6260 C CA . LEU D 1 29 ? -4.338 24.043 17.723 1.00 29.84 29 LEU D CA 1
ATOM 6261 C C . LEU D 1 29 ? -5.158 22.801 17.367 1.00 34.40 29 LEU D C 1
ATOM 6262 O O . LEU D 1 29 ? -4.601 21.701 17.380 1.00 33.91 29 LEU D O 1
ATOM 6267 N N . GLU D 1 30 ? -6.471 22.949 17.093 1.00 31.63 30 GLU D N 1
ATOM 6268 C CA . GLU D 1 30 ? -7.328 21.782 16.864 1.00 31.60 30 GLU D CA 1
ATOM 6269 C C . GLU D 1 30 ? -7.991 21.664 15.485 1.00 36.62 30 GLU D C 1
ATOM 6270 O O . GLU D 1 30 ? -8.363 20.545 15.126 1.00 36.93 30 GLU D O 1
ATOM 6276 N N . SER D 1 31 ? -8.166 22.778 14.728 1.00 33.11 31 SER D N 1
ATOM 6277 C CA . SER D 1 31 ? -8.837 22.745 13.418 1.00 33.07 31 SER D CA 1
ATOM 6278 C C . SER D 1 31 ? -8.216 21.774 12.419 1.00 36.97 31 SER D C 1
ATOM 6279 O O . SER D 1 31 ? -8.922 20.870 11.964 1.00 36.63 31 SER D O 1
ATOM 6282 N N . GLU D 1 32 ? -6.909 21.944 12.092 1.00 33.41 32 GLU D N 1
ATOM 6283 C CA . GLU D 1 32 ? -6.199 21.072 11.151 1.00 33.16 32 GLU D CA 1
ATOM 6284 C C . GLU D 1 32 ? -6.215 19.595 11.604 1.00 34.55 32 GLU D C 1
ATOM 6285 O O . GLU D 1 32 ? -6.691 18.783 10.810 1.00 34.42 32 GLU D O 1
ATOM 6291 N N . PRO D 1 33 ? -5.814 19.223 12.861 1.00 28.70 33 PRO D N 1
ATOM 6292 C CA . PRO D 1 33 ? -5.882 17.801 13.259 1.00 28.16 33 PRO D CA 1
ATOM 6293 C C . PRO D 1 33 ? -7.271 17.170 13.126 1.00 30.89 33 PRO D C 1
ATOM 6294 O O . PRO D 1 33 ? -7.359 16.001 12.756 1.00 29.32 33 PRO D O 1
ATOM 6298 N N . GLU D 1 34 ? -8.345 17.951 13.393 1.00 28.21 34 GLU D N 1
ATOM 6299 C CA . GLU D 1 34 ? -9.746 17.522 13.285 1.00 28.61 34 GLU D CA 1
ATOM 6300 C C . GLU D 1 34 ? -10.104 17.204 11.834 1.00 33.17 34 GLU D C 1
ATOM 6301 O O . GLU D 1 34 ? -10.733 16.177 11.581 1.00 31.98 34 GLU D O 1
ATOM 6307 N N . LEU D 1 35 ? -9.700 18.080 10.890 1.00 31.42 35 LEU D N 1
ATOM 6308 C CA . LEU D 1 35 ? -9.941 17.910 9.457 1.00 32.22 35 LEU D CA 1
ATOM 6309 C C . LEU D 1 35 ? -9.211 16.672 8.935 1.00 38.36 35 LEU D C 1
ATOM 6310 O O . LEU D 1 35 ? -9.786 15.919 8.150 1.00 38.74 35 LEU D O 1
ATOM 6315 N N . ILE D 1 36 ? -7.960 16.458 9.400 1.00 35.28 36 ILE D N 1
ATOM 6316 C CA . ILE D 1 36 ? -7.109 15.315 9.054 1.00 35.12 36 ILE D CA 1
ATOM 6317 C C . ILE D 1 36 ? -7.739 14.007 9.579 1.00 39.90 36 ILE D C 1
ATOM 6318 O O . ILE D 1 36 ? -7.839 13.034 8.825 1.00 39.52 36 ILE D O 1
ATOM 6323 N N . GLU D 1 37 ? -8.189 14.005 10.854 1.00 37.21 37 GLU D N 1
ATOM 6324 C CA . GLU D 1 37 ? -8.824 12.850 11.497 1.00 37.27 37 GLU D CA 1
ATOM 6325 C C . GLU D 1 37 ? -10.183 12.518 10.859 1.00 41.82 37 GLU D C 1
ATOM 6326 O O . GLU D 1 37 ? -10.493 11.336 10.694 1.00 41.90 37 GLU D O 1
ATOM 6332 N N . ARG D 1 38 ? -10.979 13.545 10.487 1.00 37.80 38 ARG D N 1
ATOM 6333 C CA . ARG D 1 38 ? -12.286 13.337 9.862 1.00 37.90 38 ARG D CA 1
ATOM 6334 C C . ARG D 1 38 ? -12.120 12.633 8.518 1.00 42.84 38 ARG D C 1
ATOM 6335 O O . ARG D 1 38 ? -12.863 11.692 8.242 1.00 43.05 38 ARG D O 1
ATOM 6343 N N . GLN D 1 39 ? -11.102 13.034 7.730 1.00 39.11 39 GLN D N 1
ATOM 6344 C CA . GLN D 1 39 ? -10.807 12.446 6.422 1.00 38.87 39 GLN D CA 1
ATOM 6345 C C . GLN D 1 39 ? -10.323 11.009 6.541 1.00 43.59 39 GLN D C 1
ATOM 6346 O O . GLN D 1 39 ? -10.778 10.155 5.781 1.00 42.64 39 GLN D O 1
ATOM 6352 N N . ARG D 1 40 ? -9.411 10.744 7.496 1.00 41.90 40 ARG D N 1
ATOM 6353 C CA . ARG D 1 40 ? -8.844 9.419 7.752 1.00 42.35 40 ARG D CA 1
ATOM 6354 C C . ARG D 1 40 ? -9.922 8.418 8.145 1.00 47.84 40 ARG D C 1
ATOM 6355 O O . ARG D 1 40 ? -9.956 7.325 7.581 1.00 47.13 40 ARG D O 1
ATOM 6363 N N . LEU D 1 41 ? -10.829 8.811 9.069 1.00 46.49 41 LEU D N 1
ATOM 6364 C CA . LEU D 1 41 ? -11.917 7.963 9.560 1.00 47.70 41 LEU D CA 1
ATOM 6365 C C . LEU D 1 41 ? -12.980 7.676 8.512 1.00 54.34 41 LEU D C 1
ATOM 6366 O O . LEU D 1 41 ? -13.506 6.563 8.478 1.00 53.93 41 LEU D O 1
ATOM 6371 N N . GLU D 1 42 ? -13.292 8.671 7.653 1.00 53.22 42 GLU D N 1
ATOM 6372 C CA . GLU D 1 42 ? -14.269 8.530 6.572 1.00 54.11 42 GLU D CA 1
ATOM 6373 C C . GLU D 1 42 ? -13.781 7.538 5.513 1.00 61.03 42 GLU D C 1
ATOM 6374 O O . GLU D 1 42 ? -14.601 6.908 4.849 1.00 60.83 42 GLU D O 1
ATOM 6380 N N . LEU D 1 43 ? -12.443 7.380 5.377 1.00 59.94 43 LEU D N 1
ATOM 6381 C CA . LEU D 1 43 ? -11.830 6.420 4.462 1.00 60.67 43 LEU D CA 1
ATOM 6382 C C . LEU D 1 43 ? -11.972 5.013 5.048 1.00 66.55 43 LEU D C 1
ATOM 6383 O O . LEU D 1 43 ? -12.332 4.093 4.316 1.00 66.59 43 LEU D O 1
ATOM 6388 N N . ARG D 1 44 ? -11.718 4.861 6.371 1.00 63.95 44 ARG D N 1
ATOM 6389 C CA . ARG D 1 44 ? -11.835 3.601 7.105 1.00 64.30 44 ARG D CA 1
ATOM 6390 C C . ARG D 1 44 ? -13.282 3.120 7.106 1.00 70.09 44 ARG D C 1
ATOM 6391 O O . ARG D 1 44 ? -13.523 1.921 6.959 1.00 69.76 44 ARG D O 1
ATOM 6399 N N . GLN D 1 45 ? -14.238 4.065 7.250 1.00 68.23 45 GLN D N 1
ATOM 6400 C CA . GLN D 1 45 ? -15.681 3.811 7.254 1.00 68.91 45 GLN D CA 1
ATOM 6401 C C . GLN D 1 45 ? -16.132 3.241 5.901 1.00 75.45 45 GLN D C 1
ATOM 6402 O O . GLN D 1 45 ? -16.926 2.300 5.873 1.00 75.42 45 GLN D O 1
ATOM 6408 N N . GLN D 1 46 ? -15.605 3.798 4.793 1.00 73.60 46 GLN D N 1
ATOM 6409 C CA . GLN D 1 46 ? -15.910 3.357 3.430 1.00 74.14 46 GLN D CA 1
ATOM 6410 C C . GLN D 1 46 ? -15.286 1.992 3.143 1.00 79.08 46 GLN D C 1
ATOM 6411 O O . GLN D 1 46 ? -15.948 1.143 2.546 1.00 78.90 46 GLN D O 1
ATOM 6417 N N . GLU D 1 47 ? -14.026 1.780 3.581 1.00 76.12 47 GLU D N 1
ATOM 6418 C CA . GLU D 1 47 ? -13.281 0.530 3.399 1.00 76.22 47 GLU D CA 1
ATOM 6419 C C . GLU D 1 47 ? -13.912 -0.633 4.166 1.00 80.97 47 GLU D C 1
ATOM 6420 O O . GLU D 1 47 ? -14.000 -1.734 3.621 1.00 80.70 47 GLU D O 1
ATOM 6426 N N . LEU D 1 48 ? -14.373 -0.386 5.410 1.00 77.88 48 LEU D N 1
ATOM 6427 C CA . LEU D 1 48 ? -15.025 -1.409 6.225 1.00 78.08 48 LEU D CA 1
ATOM 6428 C C . LEU D 1 48 ? -16.437 -1.727 5.731 1.00 83.48 48 LEU D C 1
ATOM 6429 O O . LEU D 1 48 ? -16.855 -2.880 5.822 1.00 83.09 48 LEU D O 1
ATOM 6431 N N . ARG D 1 49 ? -17.155 -0.722 5.177 1.00 81.24 49 ARG D N 1
ATOM 6432 C CA . ARG D 1 49 ? -18.494 -0.902 4.608 1.00 81.65 49 ARG D CA 1
ATOM 6433 C C . ARG D 1 49 ? -18.422 -1.757 3.343 1.00 87.77 49 ARG D C 1
ATOM 6434 O O . ARG D 1 49 ? -19.340 -2.526 3.073 1.00 87.37 49 ARG D O 1
ATOM 6442 N N . ALA D 1 50 ? -17.325 -1.630 2.579 1.00 86.43 50 ALA D N 1
ATOM 6443 C CA . ALA D 1 50 ? -17.085 -2.397 1.358 1.00 87.17 50 ALA D CA 1
ATOM 6444 C C . ALA D 1 50 ? -16.663 -3.822 1.696 1.00 92.81 50 ALA D C 1
ATOM 6445 O O . ALA D 1 50 ? -17.139 -4.759 1.059 1.00 92.80 50 ALA D O 1
ATOM 6447 N N . ARG D 1 51 ? -15.777 -3.981 2.701 1.00 90.19 51 ARG D N 1
ATOM 6448 C CA . ARG D 1 51 ? -15.234 -5.267 3.145 1.00 90.42 51 ARG D CA 1
ATOM 6449 C C . ARG D 1 51 ? -16.280 -6.238 3.686 1.00 94.66 51 ARG D C 1
ATOM 6450 O O . ARG D 1 51 ? -16.157 -7.442 3.458 1.00 94.10 51 ARG D O 1
ATOM 6454 N N . TYR D 1 52 ? -17.287 -5.723 4.415 1.00 91.75 52 TYR D N 1
ATOM 6455 C CA . TYR D 1 52 ? -18.332 -6.544 5.027 1.00 91.83 52 TYR D CA 1
ATOM 6456 C C . TYR D 1 52 ? -19.711 -6.346 4.369 1.00 95.18 52 TYR D C 1
ATOM 6457 O O . TYR D 1 52 ? -20.738 -6.637 4.988 1.00 94.43 52 TYR D O 1
ATOM 6466 N N . ASN D 1 53 ? -19.713 -5.899 3.087 1.00 91.81 53 ASN D N 1
ATOM 6467 C CA . ASN D 1 53 ? -20.882 -5.652 2.227 1.00 91.62 53 ASN D CA 1
ATOM 6468 C C . ASN D 1 53 ? -22.045 -4.982 2.984 1.00 94.84 53 ASN D C 1
ATOM 6469 O O . ASN D 1 53 ? -23.097 -5.588 3.205 1.00 94.18 53 ASN D O 1
ATOM 6474 N N . LEU D 1 54 ? -21.818 -3.729 3.400 1.00 91.07 54 LEU D N 1
ATOM 6475 C CA . LEU D 1 54 ? -22.772 -2.931 4.164 1.00 90.60 54 LEU D CA 1
ATOM 6476 C C . LEU D 1 54 ? -23.261 -1.715 3.395 1.00 93.95 54 LEU D C 1
ATOM 6477 O O . LEU D 1 54 ? -22.458 -0.939 2.867 1.00 93.55 54 LEU D O 1
ATOM 6482 N N . SER D 1 55 ? -24.591 -1.550 3.352 1.00 90.08 55 SER D N 1
ATOM 6483 C CA . SER D 1 55 ? -25.261 -0.434 2.687 1.00 89.55 55 SER D CA 1
ATOM 6484 C C . SER D 1 55 ? -25.300 0.790 3.618 1.00 92.21 55 SER D C 1
ATOM 6485 O O . SER D 1 55 ? -24.799 0.719 4.746 1.00 91.90 55 SER D O 1
ATOM 6488 N N . GLN D 1 56 ? -25.889 1.910 3.142 1.00 87.53 56 GLN D N 1
ATOM 6489 C CA . GLN D 1 56 ? -26.044 3.148 3.912 1.00 86.59 56 GLN D CA 1
ATOM 6490 C C . GLN D 1 56 ? -26.947 2.888 5.129 1.00 88.56 56 GLN D C 1
ATOM 6491 O O . GLN D 1 56 ? -26.633 3.342 6.229 1.00 88.55 56 GLN D O 1
ATOM 6494 N N . GLY D 1 57 ? -28.011 2.108 4.922 1.00 82.94 57 GLY D N 1
ATOM 6495 C CA . GLY D 1 57 ? -28.948 1.715 5.968 1.00 81.83 57 GLY D CA 1
ATOM 6496 C C . GLY D 1 57 ? -28.390 0.648 6.890 1.00 83.24 57 GLY D C 1
ATOM 6497 O O . GLY D 1 57 ? -28.686 0.652 8.088 1.00 83.08 57 GLY D O 1
ATOM 6498 N N . GLY D 1 58 ? -27.588 -0.259 6.323 1.00 77.42 58 GLY D N 1
ATOM 6499 C CA . GLY D 1 58 ? -26.939 -1.357 7.035 1.00 75.98 58 GLY D CA 1
ATOM 6500 C C . GLY D 1 58 ? -25.943 -0.888 8.076 1.00 76.84 58 GLY D C 1
ATOM 6501 O O . GLY D 1 58 ? -25.856 -1.467 9.163 1.00 75.99 58 GLY D O 1
ATOM 6502 N N . TYR D 1 59 ? -25.191 0.177 7.744 1.00 71.56 59 TYR D N 1
ATOM 6503 C CA . TYR D 1 59 ? -24.210 0.806 8.627 1.00 70.30 59 TYR D CA 1
ATOM 6504 C C . TYR D 1 59 ? -24.923 1.638 9.703 1.00 73.52 59 TYR D C 1
ATOM 6505 O O . TYR D 1 59 ? -24.533 1.574 10.868 1.00 72.85 59 TYR D O 1
ATOM 6514 N N . GLU D 1 60 ? -25.962 2.410 9.305 1.00 69.71 60 GLU D N 1
ATOM 6515 C CA . GLU D 1 60 ? -26.771 3.267 10.181 1.00 69.25 60 GLU D CA 1
ATOM 6516 C C . GLU D 1 60 ? -27.445 2.498 11.317 1.00 72.14 60 GLU D C 1
ATOM 6517 O O . GLU D 1 60 ? -27.513 3.013 12.434 1.00 71.69 60 GLU D O 1
ATOM 6523 N N . GLU D 1 61 ? -27.938 1.270 11.030 1.00 68.29 61 GLU D N 1
ATOM 6524 C CA . GLU D 1 61 ? -28.582 0.393 12.013 1.00 67.92 61 GLU D CA 1
ATOM 6525 C C . GLU D 1 61 ? -27.546 -0.109 13.034 1.00 71.33 61 GLU D C 1
ATOM 6526 O O . GLU D 1 61 ? -27.852 -0.188 14.224 1.00 70.76 61 GLU D O 1
ATOM 6532 N N . LEU D 1 62 ? -26.315 -0.404 12.565 1.00 67.57 62 LEU D N 1
ATOM 6533 C CA . LEU D 1 62 ? -25.195 -0.838 13.403 1.00 67.23 62 LEU D CA 1
ATOM 6534 C C . LEU D 1 62 ? -24.634 0.337 14.199 1.00 70.77 62 LEU D C 1
ATOM 6535 O O . LEU D 1 62 ? -24.084 0.139 15.281 1.00 70.61 62 LEU D O 1
ATOM 6540 N N . GLU D 1 63 ? -24.758 1.556 13.645 1.00 66.88 63 GLU D N 1
ATOM 6541 C CA . GLU D 1 63 ? -24.297 2.810 14.237 1.00 66.52 63 GLU D CA 1
ATOM 6542 C C . GLU D 1 63 ? -25.086 3.125 15.507 1.00 69.46 63 GLU D C 1
ATOM 6543 O O . GLU D 1 63 ? -24.491 3.540 16.500 1.00 69.12 63 GLU D O 1
ATOM 6549 N N . ARG D 1 64 ? -26.414 2.887 15.483 1.00 65.13 64 ARG D N 1
ATOM 6550 C CA . ARG D 1 64 ? -27.312 3.127 16.620 1.00 64.17 64 ARG D CA 1
ATOM 6551 C C . ARG D 1 64 ? -27.008 2.199 17.805 1.00 65.91 64 ARG D C 1
ATOM 6552 O O . ARG D 1 64 ? -27.052 2.646 18.950 1.00 65.38 64 ARG D O 1
ATOM 6560 N N . VAL D 1 65 ? -26.689 0.923 17.523 1.00 61.11 65 VAL D N 1
ATOM 6561 C CA . VAL D 1 65 ? -26.391 -0.101 18.531 1.00 60.53 65 VAL D CA 1
ATOM 6562 C C . VAL D 1 65 ? -25.061 0.184 19.251 1.00 62.76 65 VAL D C 1
ATOM 6563 O O . VAL D 1 65 ? -25.027 0.142 20.483 1.00 62.82 65 VAL D O 1
ATOM 6567 N N . VAL D 1 66 ? -23.988 0.493 18.489 1.00 57.21 66 VAL D N 1
ATOM 6568 C CA . VAL D 1 66 ? -22.642 0.801 19.006 1.00 55.88 66 VAL D CA 1
ATOM 6569 C C . VAL D 1 66 ? -22.679 1.994 19.981 1.00 58.17 66 VAL D C 1
ATOM 6570 O O . VAL D 1 66 ? -22.090 1.922 21.065 1.00 57.24 66 VAL D O 1
ATOM 6574 N N . LEU D 1 67 ? -23.402 3.064 19.599 1.00 54.27 67 LEU D N 1
ATOM 6575 C CA . LEU D 1 67 ? -23.558 4.284 20.397 1.00 53.92 67 LEU D CA 1
ATOM 6576 C C . LEU D 1 67 ? -24.353 4.048 21.681 1.00 57.48 67 LEU D C 1
ATOM 6577 O O . LEU D 1 67 ? -23.956 4.548 22.736 1.00 57.63 67 LEU D O 1
ATOM 6582 N N . ARG D 1 68 ? -25.456 3.272 21.595 1.00 52.92 68 ARG D N 1
ATOM 6583 C CA . ARG D 1 68 ? -26.311 2.937 22.739 1.00 51.91 68 ARG D CA 1
ATOM 6584 C C . ARG D 1 68 ? -25.638 1.964 23.723 1.00 54.86 68 ARG D C 1
ATOM 6585 O O . ARG D 1 68 ? -25.959 1.991 24.913 1.00 53.88 68 ARG D O 1
ATOM 6589 N N . LEU D 1 69 ? -24.702 1.122 23.230 1.00 51.00 69 LEU D N 1
ATOM 6590 C CA . LEU D 1 69 ? -23.969 0.153 24.049 1.00 50.78 69 LEU D CA 1
ATOM 6591 C C . LEU D 1 69 ? -22.766 0.757 24.790 1.00 55.51 69 LEU D C 1
ATOM 6592 O O . LEU D 1 69 ? -22.247 0.116 25.715 1.00 55.44 69 LEU D O 1
ATOM 6597 N N . LYS D 1 70 ? -22.322 1.976 24.385 1.00 51.99 70 LYS D N 1
ATOM 6598 C CA . LYS D 1 70 ? -21.177 2.687 24.976 1.00 51.74 70 LYS D CA 1
ATOM 6599 C C . LYS D 1 70 ? -21.235 2.794 26.527 1.00 54.49 70 LYS D C 1
ATOM 6600 O O . LYS D 1 70 ? -20.243 2.406 27.156 1.00 54.05 70 LYS D O 1
ATOM 6602 N N . PRO D 1 71 ? -22.351 3.243 27.180 1.00 49.70 71 PRO D N 1
ATOM 6603 C CA . PRO D 1 71 ? -22.350 3.293 28.656 1.00 49.13 71 PRO D CA 1
ATOM 6604 C C . PRO D 1 71 ? -22.335 1.917 29.334 1.00 52.64 71 PRO D C 1
ATOM 6605 O O . PRO D 1 71 ? -21.837 1.780 30.457 1.00 51.87 71 PRO D O 1
ATOM 6609 N N . HIS D 1 72 ? -22.858 0.897 28.633 1.00 49.34 72 HIS D N 1
ATOM 6610 C CA . HIS D 1 72 ? -22.906 -0.485 29.108 1.00 49.30 72 HIS D CA 1
ATOM 6611 C C . HIS D 1 72 ? -21.550 -1.170 28.968 1.00 51.97 72 HIS D C 1
ATOM 6612 O O . HIS D 1 72 ? -21.252 -2.067 29.760 1.00 51.10 72 HIS D O 1
ATOM 6619 N N . LYS D 1 73 ? -20.743 -0.754 27.955 1.00 48.57 73 LYS D N 1
ATOM 6620 C CA . LYS D 1 73 ? -19.403 -1.279 27.641 1.00 48.66 73 LYS D CA 1
ATOM 6621 C C . LYS D 1 73 ? -18.438 -1.249 28.838 1.00 52.94 73 LYS D C 1
ATOM 6622 O O . LYS D 1 73 ? -17.710 -2.222 29.057 1.00 53.28 73 LYS D O 1
ATOM 6624 N N . ALA D 1 74 ? -18.467 -0.150 29.627 1.00 48.24 74 ALA D N 1
ATOM 6625 C CA . ALA D 1 74 ? -17.656 0.037 30.839 1.00 47.11 74 ALA D CA 1
ATOM 6626 C C . ALA D 1 74 ? -18.062 -0.946 31.969 1.00 48.91 74 ALA D C 1
ATOM 6627 O O . ALA D 1 74 ? -17.237 -1.292 32.826 1.00 48.31 74 ALA D O 1
ATOM 6629 N N . GLY D 1 75 ? -19.329 -1.368 31.939 1.00 44.13 75 GLY D N 1
ATOM 6630 C CA . GLY D 1 75 ? -19.933 -2.282 32.903 1.00 42.88 75 GLY D CA 1
ATOM 6631 C C . GLY D 1 75 ? -21.196 -1.716 33.527 1.00 43.53 75 GLY D C 1
ATOM 6632 O O . GLY D 1 75 ? -21.797 -0.785 32.981 1.00 42.74 75 GLY D O 1
ATOM 6633 N N . VAL D 1 76 ? -21.599 -2.274 34.686 1.00 38.10 76 VAL D N 1
ATOM 6634 C CA . VAL D 1 76 ? -22.762 -1.830 35.455 1.00 36.94 76 VAL D CA 1
ATOM 6635 C C . VAL D 1 76 ? -22.402 -0.490 36.101 1.00 40.05 76 VAL D C 1
ATOM 6636 O O . VAL D 1 76 ? -21.518 -0.423 36.958 1.00 40.08 76 VAL D O 1
ATOM 6640 N N . GLN D 1 77 ? -23.061 0.574 35.639 1.00 35.70 77 GLN D N 1
ATOM 6641 C CA . GLN D 1 77 ? -22.840 1.950 36.077 1.00 35.24 77 GLN D CA 1
ATOM 6642 C C . GLN D 1 77 ? -23.866 2.430 37.097 1.00 39.22 77 GLN D C 1
ATOM 6643 O O . GLN D 1 77 ? -23.756 3.580 37.534 1.00 39.70 77 GLN D O 1
ATOM 6649 N N . TRP D 1 78 ? -24.873 1.588 37.461 1.00 34.08 78 TRP D N 1
ATOM 6650 C CA . TRP D 1 78 ? -25.952 2.039 38.326 1.00 32.68 78 TRP D CA 1
ATOM 6651 C C . TRP D 1 78 ? -26.204 1.259 39.619 1.00 39.50 78 TRP D C 1
ATOM 6652 O O . TRP D 1 78 ? -27.175 1.596 40.310 1.00 40.83 78 TRP D O 1
ATOM 6663 N N . ARG D 1 79 ? -25.332 0.311 40.020 1.00 35.59 79 ARG D N 1
ATOM 6664 C CA . ARG D 1 79 ? -25.542 -0.354 41.320 1.00 34.93 79 ARG D CA 1
ATOM 6665 C C . ARG D 1 79 ? -25.118 0.643 42.432 1.00 37.49 79 ARG D C 1
ATOM 6666 O O . ARG D 1 79 ? -24.962 1.828 42.121 1.00 37.16 79 ARG D O 1
ATOM 6674 N N . PHE D 1 80 ? -24.931 0.212 43.699 1.00 32.61 80 PHE D N 1
ATOM 6675 C CA . PHE D 1 80 ? -24.573 1.175 44.755 1.00 31.56 80 PHE D CA 1
ATOM 6676 C C . PHE D 1 80 ? -23.301 2.010 44.448 1.00 34.85 80 PHE D C 1
ATOM 6677 O O . PHE D 1 80 ? -23.343 3.237 44.591 1.00 33.47 80 PHE D O 1
ATOM 6685 N N . ALA D 1 81 ? -22.196 1.355 44.026 1.00 31.77 81 ALA D N 1
ATOM 6686 C CA . ALA D 1 81 ? -20.929 2.031 43.711 1.00 31.42 81 ALA D CA 1
ATOM 6687 C C . ALA D 1 81 ? -21.052 3.028 42.560 1.00 35.83 81 ALA D C 1
ATOM 6688 O O . ALA D 1 81 ? -20.590 4.161 42.690 1.00 35.72 81 ALA D O 1
ATOM 6690 N N . GLY D 1 82 ? -21.693 2.595 41.471 1.00 32.27 82 GLY D N 1
ATOM 6691 C CA . GLY D 1 82 ? -21.930 3.390 40.270 1.00 31.53 82 GLY D CA 1
ATOM 6692 C C . GLY D 1 82 ? -22.860 4.562 40.495 1.00 34.27 82 GLY D C 1
ATOM 6693 O O . GLY D 1 82 ? -22.676 5.621 39.885 1.00 33.60 82 GLY D O 1
ATOM 6694 N N . SER D 1 83 ? -23.869 4.380 41.375 1.00 30.34 83 SER D N 1
ATOM 6695 C CA . SER D 1 83 ? -24.823 5.434 41.733 1.00 29.78 83 SER D CA 1
ATOM 6696 C C . SER D 1 83 ? -24.158 6.496 42.613 1.00 33.09 83 SER D C 1
ATOM 6697 O O . SER D 1 83 ? -24.440 7.679 42.428 1.00 32.10 83 SER D O 1
ATOM 6700 N N . PHE D 1 84 ? -23.273 6.070 43.561 1.00 28.96 84 PHE D N 1
ATOM 6701 C CA . PHE D 1 84 ? -22.541 6.949 44.481 1.00 27.98 84 PHE D CA 1
ATOM 6702 C C . PHE D 1 84 ? -21.569 7.835 43.713 1.00 29.10 84 PHE D C 1
ATOM 6703 O O . PHE D 1 84 ? -21.462 9.027 44.011 1.00 28.75 84 PHE D O 1
ATOM 6711 N N . TYR D 1 85 ? -20.874 7.246 42.716 1.00 23.48 85 TYR D N 1
ATOM 6712 C CA . TYR D 1 85 ? -19.941 7.926 41.821 1.00 22.32 85 TYR D CA 1
ATOM 6713 C C . TYR D 1 85 ? -20.714 8.981 41.030 1.00 26.63 85 TYR D C 1
ATOM 6714 O O . TYR D 1 85 ? -20.254 10.115 40.928 1.00 26.10 85 TYR D O 1
ATOM 6723 N N . PHE D 1 86 ? -21.924 8.620 40.537 1.00 23.90 86 PHE D N 1
ATOM 6724 C CA . PHE D 1 86 ? -22.816 9.521 39.812 1.00 23.82 86 PHE D CA 1
ATOM 6725 C C . PHE D 1 86 ? -23.334 10.634 40.728 1.00 27.60 86 PHE D C 1
ATOM 6726 O O . PHE D 1 86 ? -23.390 11.785 40.300 1.00 26.47 86 PHE D O 1
ATOM 6734 N N . ALA D 1 87 ? -23.719 10.289 41.978 1.00 24.85 87 ALA D N 1
ATOM 6735 C CA . ALA D 1 87 ? -24.192 11.249 42.979 1.00 24.71 87 ALA D CA 1
ATOM 6736 C C . ALA D 1 87 ? -23.099 12.296 43.237 1.00 29.26 87 ALA D C 1
ATOM 6737 O O . ALA D 1 87 ? -23.430 13.479 43.357 1.00 30.04 87 ALA D O 1
ATOM 6739 N N . ILE D 1 88 ? -21.798 11.872 43.244 1.00 23.99 88 ILE D N 1
ATOM 6740 C CA . ILE D 1 88 ? -20.650 12.770 43.404 1.00 23.00 88 ILE D CA 1
ATOM 6741 C C . ILE D 1 88 ? -20.634 13.783 42.248 1.00 25.14 88 ILE D C 1
ATOM 6742 O O . ILE D 1 88 ? -20.683 14.981 42.516 1.00 25.01 88 ILE D O 1
ATOM 6747 N N . THR D 1 89 ? -20.647 13.297 40.977 1.00 19.62 89 THR D N 1
ATOM 6748 C CA . THR D 1 89 ? -20.611 14.114 39.750 1.00 18.01 89 THR D CA 1
ATOM 6749 C C . THR D 1 89 ? -21.734 15.156 39.673 1.00 21.61 89 THR D C 1
ATOM 6750 O O . THR D 1 89 ? -21.515 16.224 39.112 1.00 22.12 89 THR D O 1
ATOM 6754 N N . VAL D 1 90 ? -22.916 14.859 40.243 1.00 17.41 90 VAL D N 1
ATOM 6755 C CA . VAL D 1 90 ? -24.070 15.767 40.237 1.00 16.63 90 VAL D CA 1
ATOM 6756 C C . VAL D 1 90 ? -23.869 16.954 41.189 1.00 20.73 90 VAL D C 1
ATOM 6757 O O . VAL D 1 90 ? -23.842 18.103 40.726 1.00 20.78 90 VAL D O 1
ATOM 6761 N N . ILE D 1 91 ? -23.743 16.673 42.510 1.00 15.63 91 ILE D N 1
ATOM 6762 C CA . ILE D 1 91 ? -23.670 17.698 43.551 1.00 15.13 91 ILE D CA 1
ATOM 6763 C C . ILE D 1 91 ? -22.356 18.500 43.514 1.00 19.29 91 ILE D C 1
ATOM 6764 O O . ILE D 1 91 ? -22.350 19.638 43.993 1.00 18.34 91 ILE D O 1
ATOM 6769 N N . THR D 1 92 ? -21.274 17.942 42.918 1.00 16.81 92 THR D N 1
ATOM 6770 C CA . THR D 1 92 ? -19.995 18.654 42.786 1.00 16.34 92 THR D CA 1
ATOM 6771 C C . THR D 1 92 ? -19.917 19.420 41.457 1.00 20.72 92 THR D C 1
ATOM 6772 O O . THR D 1 92 ? -18.936 20.110 41.229 1.00 22.15 92 THR D O 1
ATOM 6776 N N . THR D 1 93 ? -20.942 19.293 40.587 1.00 16.69 93 THR D N 1
ATOM 6777 C CA . THR D 1 93 ? -21.088 19.902 39.246 1.00 15.92 93 THR D CA 1
ATOM 6778 C C . THR D 1 93 ? -20.043 19.397 38.236 1.00 19.28 93 THR D C 1
ATOM 6779 O O . THR D 1 93 ? -19.905 20.008 37.177 1.00 19.40 93 THR D O 1
ATOM 6783 N N . ILE D 1 94 ? -19.335 18.278 38.535 1.00 16.40 94 ILE D N 1
ATOM 6784 C CA . ILE D 1 94 ? -18.335 17.699 37.622 1.00 17.20 94 ILE D CA 1
ATOM 6785 C C . ILE D 1 94 ? -19.044 17.196 36.359 1.00 23.08 94 ILE D C 1
ATOM 6786 O O . ILE D 1 94 ? -18.674 17.595 35.253 1.00 23.57 94 ILE D O 1
ATOM 6791 N N . GLY D 1 95 ? -20.078 16.378 36.562 1.00 20.30 95 GLY D N 1
ATOM 6792 C CA . GLY D 1 95 ? -20.938 15.801 35.534 1.00 20.38 95 GLY D CA 1
ATOM 6793 C C . GLY D 1 95 ? -20.236 15.281 34.300 1.00 24.73 95 GLY D C 1
ATOM 6794 O O . GLY D 1 95 ? -20.408 15.851 33.218 1.00 24.15 95 GLY D O 1
ATOM 6795 N N . TYR D 1 96 ? -19.435 14.199 34.453 1.00 21.96 96 TYR D N 1
ATOM 6796 C CA . TYR D 1 96 ? -18.700 13.570 33.347 1.00 22.06 96 TYR D CA 1
ATOM 6797 C C . TYR D 1 96 ? -19.641 13.200 32.204 1.00 27.21 96 TYR D C 1
ATOM 6798 O O . TYR D 1 96 ? -19.306 13.422 31.040 1.00 27.43 96 TYR D O 1
ATOM 6807 N N . GLY D 1 97 ? -20.797 12.638 32.554 1.00 24.00 97 GLY D N 1
ATOM 6808 C CA . GLY D 1 97 ? -21.802 12.197 31.600 1.00 24.38 97 GLY D CA 1
ATOM 6809 C C . GLY D 1 97 ? -21.564 10.787 31.110 1.00 29.72 97 GLY D C 1
ATOM 6810 O O . GLY D 1 97 ? -22.226 10.347 30.166 1.00 29.22 97 GLY D O 1
ATOM 6811 N N . HIS D 1 98 ? -20.616 10.063 31.754 1.00 28.11 98 HIS D N 1
ATOM 6812 C CA . HIS D 1 98 ? -20.268 8.669 31.449 1.00 29.42 98 HIS D CA 1
ATOM 6813 C C . HIS D 1 98 ? -21.487 7.787 31.699 1.00 34.20 98 HIS D C 1
ATOM 6814 O O . HIS D 1 98 ? -21.704 6.817 30.977 1.00 34.25 98 HIS D O 1
ATOM 6821 N N . ALA D 1 99 ? -22.290 8.169 32.712 1.00 31.02 99 ALA D N 1
ATOM 6822 C CA . ALA D 1 99 ? -23.555 7.581 33.131 1.00 30.81 99 ALA D CA 1
ATOM 6823 C C . ALA D 1 99 ? -24.480 8.752 33.449 1.00 34.55 99 ALA D C 1
ATOM 6824 O O . ALA D 1 99 ? -24.123 9.633 34.234 1.00 34.36 99 ALA D O 1
ATOM 6826 N N . ALA D 1 100 ? -25.622 8.806 32.764 1.00 30.91 100 ALA D N 1
ATOM 6827 C CA . ALA D 1 100 ? -26.635 9.845 32.928 1.00 30.53 100 ALA D CA 1
ATOM 6828 C C . ALA D 1 100 ? -28.002 9.155 33.141 1.00 35.32 100 ALA D C 1
ATOM 6829 O O . ALA D 1 100 ? -28.162 8.019 32.676 1.00 34.76 100 ALA D O 1
ATOM 6831 N N . PRO D 1 101 ? -28.981 9.765 33.864 1.00 32.51 101 PRO D N 1
ATOM 6832 C CA . PRO D 1 101 ? -30.266 9.075 34.080 1.00 32.07 101 PRO D CA 1
ATOM 6833 C C . PRO D 1 101 ? -31.025 8.829 32.779 1.00 34.96 101 PRO D C 1
ATOM 6834 O O . PRO D 1 101 ? -31.320 9.772 32.042 1.00 34.49 101 PRO D O 1
ATOM 6838 N N . SER D 1 102 ? -31.284 7.546 32.478 1.00 30.52 102 SER D N 1
ATOM 6839 C CA . SER D 1 102 ? -31.993 7.112 31.275 1.00 29.77 102 SER D CA 1
ATOM 6840 C C . SER D 1 102 ? -33.525 7.198 31.430 1.00 31.59 102 SER D C 1
ATOM 6841 O O . SER D 1 102 ? -34.236 7.284 30.422 1.00 29.85 102 SER D O 1
ATOM 6844 N N . THR D 1 103 ? -34.024 7.188 32.687 1.00 27.89 103 THR D N 1
ATOM 6845 C CA . THR D 1 103 ? -35.456 7.270 32.991 1.00 27.80 103 THR D CA 1
ATOM 6846 C C . THR D 1 103 ? -35.895 8.691 33.331 1.00 32.84 103 THR D C 1
ATOM 6847 O O . THR D 1 103 ? -35.106 9.476 33.863 1.00 32.01 103 THR D O 1
ATOM 6851 N N . ASP D 1 104 ? -37.173 9.002 33.044 1.00 30.88 104 ASP D N 1
ATOM 6852 C CA . ASP D 1 104 ? -37.795 10.298 33.316 1.00 31.31 104 ASP D CA 1
ATOM 6853 C C . ASP D 1 104 ? -37.828 10.612 34.816 1.00 35.51 104 ASP D C 1
ATOM 6854 O O . ASP D 1 104 ? -37.612 11.762 35.201 1.00 34.72 104 ASP D O 1
ATOM 6859 N N . GLY D 1 105 ? -38.066 9.584 35.636 1.00 32.23 105 GLY D N 1
ATOM 6860 C CA . GLY D 1 105 ? -38.055 9.692 37.091 1.00 31.93 105 GLY D CA 1
ATOM 6861 C C . GLY D 1 105 ? -36.658 9.979 37.617 1.00 35.28 105 GLY D C 1
ATOM 6862 O O . GLY D 1 105 ? -36.493 10.787 38.538 1.00 35.11 105 GLY D O 1
ATOM 6863 N N . GLY D 1 106 ? -35.660 9.332 37.004 1.00 30.53 106 GLY D N 1
ATOM 6864 C CA . GLY D 1 106 ? -34.247 9.519 37.309 1.00 29.81 106 GLY D CA 1
ATOM 6865 C C . GLY D 1 106 ? -33.826 10.944 37.009 1.00 32.06 106 GLY D C 1
ATOM 6866 O O . GLY D 1 106 ? -33.228 11.600 37.861 1.00 32.07 106 GLY D O 1
ATOM 6867 N N . LYS D 1 107 ? -34.197 11.446 35.811 1.00 26.69 107 LYS D N 1
ATOM 6868 C CA . LYS D 1 107 ? -33.938 12.812 35.349 1.00 25.71 107 LYS D CA 1
ATOM 6869 C C . LYS D 1 107 ? -34.581 13.857 36.272 1.00 29.51 107 LYS D C 1
ATOM 6870 O O . LYS D 1 107 ? -33.948 14.870 36.562 1.00 29.69 107 LYS D O 1
ATOM 6876 N N . VAL D 1 108 ? -35.821 13.595 36.753 1.00 25.29 108 VAL D N 1
ATOM 6877 C CA . VAL D 1 108 ? -36.570 14.476 37.665 1.00 24.40 108 VAL D CA 1
ATOM 6878 C C . VAL D 1 108 ? -35.933 14.494 39.057 1.00 28.72 108 VAL D C 1
ATOM 6879 O O . VAL D 1 108 ? -35.679 15.580 39.587 1.00 27.59 108 VAL D O 1
ATOM 6883 N N . PHE D 1 109 ? -35.668 13.302 39.645 1.00 26.62 109 PHE D N 1
ATOM 6884 C CA . PHE D 1 109 ? -35.032 13.215 40.961 1.00 26.91 109 PHE D CA 1
ATOM 6885 C C . PHE D 1 109 ? -33.669 13.883 40.928 1.00 32.02 109 PHE D C 1
ATOM 6886 O O . PHE D 1 109 ? -33.324 14.571 41.882 1.00 32.45 109 PHE D O 1
ATOM 6894 N N . CYS D 1 110 ? -32.927 13.717 39.813 1.00 28.89 110 CYS D N 1
ATOM 6895 C CA . CYS D 1 110 ? -31.611 14.313 39.570 1.00 28.77 110 CYS D CA 1
ATOM 6896 C C . CYS D 1 110 ? -31.661 15.842 39.664 1.00 32.68 110 CYS D C 1
ATOM 6897 O O . CYS D 1 110 ? -30.757 16.435 40.243 1.00 32.40 110 CYS D O 1
ATOM 6900 N N . MET D 1 111 ? -32.718 16.466 39.119 1.00 29.96 111 MET D N 1
ATOM 6901 C CA . MET D 1 111 ? -32.915 17.916 39.145 1.00 30.40 111 MET D CA 1
ATOM 6902 C C . MET D 1 111 ? -33.160 18.438 40.563 1.00 35.25 111 MET D C 1
ATOM 6903 O O . MET D 1 111 ? -32.495 19.386 40.970 1.00 35.07 111 MET D O 1
ATOM 6908 N N . PHE D 1 112 ? -34.070 17.800 41.324 1.00 32.93 112 PHE D N 1
ATOM 6909 C CA . PHE D 1 112 ? -34.346 18.162 42.716 1.00 33.37 112 PHE D CA 1
ATOM 6910 C C . PHE D 1 112 ? -33.103 17.889 43.599 1.00 36.32 112 PHE D C 1
ATOM 6911 O O . PHE D 1 112 ? -32.811 18.665 44.512 1.00 35.81 112 PHE D O 1
ATOM 6919 N N . TYR D 1 113 ? -32.375 16.791 43.303 1.00 31.74 113 TYR D N 1
ATOM 6920 C CA . TYR D 1 113 ? -31.165 16.350 43.999 1.00 31.12 113 TYR D CA 1
ATOM 6921 C C . TYR D 1 113 ? -30.048 17.387 43.870 1.00 35.27 113 TYR D C 1
ATOM 6922 O O . TYR D 1 113 ? -29.377 17.694 44.854 1.00 35.72 113 TYR D O 1
ATOM 6931 N N . ALA D 1 114 ? -29.880 17.944 42.659 1.00 30.28 114 ALA D N 1
ATOM 6932 C CA . ALA D 1 114 ? -28.898 18.972 42.330 1.00 28.84 114 ALA D CA 1
ATOM 6933 C C . ALA D 1 114 ? -29.271 20.319 42.961 1.00 29.99 114 ALA D C 1
ATOM 6934 O O . ALA D 1 114 ? -28.396 20.998 43.493 1.00 29.55 114 ALA D O 1
ATOM 6936 N N . LEU D 1 115 ? -30.567 20.694 42.905 1.00 25.01 115 LEU D N 1
ATOM 6937 C CA . LEU D 1 115 ? -31.114 21.944 43.437 1.00 24.66 115 LEU D CA 1
ATOM 6938 C C . LEU D 1 115 ? -30.705 22.212 44.887 1.00 30.89 115 LEU D C 1
ATOM 6939 O O . LEU D 1 115 ? -30.322 23.335 45.207 1.00 31.45 115 LEU D O 1
ATOM 6944 N N . LEU D 1 116 ? -30.771 21.184 45.745 1.00 28.21 116 LEU D N 1
ATOM 6945 C CA . LEU D 1 116 ? -30.398 21.265 47.151 1.00 28.61 116 LEU D CA 1
ATOM 6946 C C . LEU D 1 116 ? -28.928 20.812 47.397 1.00 32.69 116 LEU D C 1
ATOM 6947 O O . LEU D 1 116 ? -28.253 21.374 48.262 1.00 32.49 116 LEU D O 1
ATOM 6952 N N . GLY D 1 117 ? -28.447 19.850 46.605 1.00 27.87 117 GLY D N 1
ATOM 6953 C CA . GLY D 1 117 ? -27.109 19.283 46.722 1.00 27.07 117 GLY D CA 1
ATOM 6954 C C . GLY D 1 117 ? -25.966 20.215 46.406 1.00 31.27 117 GLY D C 1
ATOM 6955 O O . GLY D 1 117 ? -25.062 20.374 47.227 1.00 30.65 117 GLY D O 1
ATOM 6956 N N . ILE D 1 118 ? -25.985 20.813 45.201 1.00 28.81 118 ILE D N 1
ATOM 6957 C CA . ILE D 1 118 ? -24.961 21.759 44.733 1.00 28.52 118 ILE D CA 1
ATOM 6958 C C . ILE D 1 118 ? -24.709 22.878 45.781 1.00 32.90 118 ILE D C 1
ATOM 6959 O O . ILE D 1 118 ? -23.552 23.001 46.181 1.00 32.30 118 ILE D O 1
ATOM 6964 N N . PRO D 1 119 ? -25.725 23.633 46.302 1.00 30.28 119 PRO D N 1
ATOM 6965 C CA . PRO D 1 119 ? -25.427 24.651 47.329 1.00 29.96 119 PRO D CA 1
ATOM 6966 C C . PRO D 1 119 ? -24.806 24.054 48.591 1.00 33.12 119 PRO D C 1
ATOM 6967 O O . PRO D 1 119 ? -23.834 24.602 49.101 1.00 32.19 119 PRO D O 1
ATOM 6971 N N . LEU D 1 120 ? -25.335 22.909 49.059 1.00 29.93 120 LEU D N 1
ATOM 6972 C CA . LEU D 1 120 ? -24.835 22.195 50.235 1.00 29.54 120 LEU D CA 1
ATOM 6973 C C . LEU D 1 120 ? -23.352 21.824 50.069 1.00 33.83 120 LEU D C 1
ATOM 6974 O O . LEU D 1 120 ? -22.574 22.068 50.986 1.00 34.09 120 LEU D O 1
ATOM 6979 N N . THR D 1 121 ? -22.966 21.282 48.892 1.00 29.77 121 THR D N 1
ATOM 6980 C CA . THR D 1 121 ? -21.593 20.864 48.554 1.00 29.12 121 THR D CA 1
ATOM 6981 C C . THR D 1 121 ? -20.664 22.073 48.405 1.00 31.11 121 THR D C 1
ATOM 6982 O O . THR D 1 121 ? -19.533 22.032 48.882 1.00 30.74 121 THR D O 1
ATOM 6986 N N . LEU D 1 122 ? -21.148 23.141 47.745 1.00 26.17 122 LEU D N 1
ATOM 6987 C CA . LEU D 1 122 ? -20.429 24.395 47.541 1.00 25.09 122 LEU D CA 1
ATOM 6988 C C . LEU D 1 122 ? -20.088 25.038 48.877 1.00 28.79 122 LEU D C 1
ATOM 6989 O O . LEU D 1 122 ? -18.938 25.423 49.084 1.00 28.52 122 LEU D O 1
ATOM 6994 N N . VAL D 1 123 ? -21.086 25.142 49.783 1.00 25.24 123 VAL D N 1
ATOM 6995 C CA . VAL D 1 123 ? -20.938 25.725 51.117 1.00 25.17 123 VAL D CA 1
ATOM 6996 C C . VAL D 1 123 ? -19.973 24.877 51.958 1.00 30.53 123 VAL D C 1
ATOM 6997 O O . VAL D 1 123 ? -19.064 25.442 52.567 1.00 31.60 123 VAL D O 1
ATOM 7001 N N . MET D 1 124 ? -20.130 23.531 51.923 1.00 26.02 124 MET D N 1
ATOM 7002 C CA . MET D 1 124 ? -19.294 22.551 52.625 1.00 25.32 124 MET D CA 1
ATOM 7003 C C . MET D 1 124 ? -17.811 22.697 52.231 1.00 28.22 124 MET D C 1
ATOM 7004 O O . MET D 1 124 ? -16.954 22.692 53.115 1.00 27.52 124 MET D O 1
ATOM 7009 N N . PHE D 1 125 ? -17.514 22.813 50.920 1.00 24.14 125 PHE D N 1
ATOM 7010 C CA . PHE D 1 125 ? -16.141 22.958 50.434 1.00 24.06 125 PHE D CA 1
ATOM 7011 C C . PHE D 1 125 ? -15.519 24.301 50.806 1.00 29.97 125 PHE D C 1
ATOM 7012 O O . PHE D 1 125 ? -14.322 24.348 51.089 1.00 29.25 125 PHE D O 1
ATOM 7020 N N . GLN D 1 126 ? -16.329 25.376 50.847 1.00 28.44 126 GLN D N 1
ATOM 7021 C CA . GLN D 1 126 ? -15.854 26.706 51.237 1.00 28.79 126 GLN D CA 1
ATOM 7022 C C . GLN D 1 126 ? -15.637 26.780 52.742 1.00 32.91 126 GLN D C 1
ATOM 7023 O O . GLN D 1 126 ? -14.702 27.443 53.190 1.00 31.93 126 GLN D O 1
ATOM 7029 N N . SER D 1 127 ? -16.486 26.075 53.518 1.00 30.31 127 SER D N 1
ATOM 7030 C CA . SER D 1 127 ? -16.389 26.007 54.974 1.00 30.28 127 SER D CA 1
ATOM 7031 C C . SER D 1 127 ? -15.180 25.172 55.396 1.00 34.52 127 SER D C 1
ATOM 7032 O O . SER D 1 127 ? -14.389 25.652 56.204 1.00 34.55 127 SER D O 1
ATOM 7035 N N . LEU D 1 128 ? -15.004 23.954 54.822 1.00 30.50 128 LEU D N 1
ATOM 7036 C CA . LEU D 1 128 ? -13.862 23.073 55.108 1.00 29.81 128 LEU D CA 1
ATOM 7037 C C . LEU D 1 128 ? -12.572 23.678 54.571 1.00 35.32 128 LEU D C 1
ATOM 7038 O O . LEU D 1 128 ? -11.524 23.530 55.201 1.00 35.54 128 LEU D O 1
ATOM 7043 N N . GLY D 1 129 ? -12.675 24.380 53.439 1.00 32.08 129 GLY D N 1
ATOM 7044 C CA . GLY D 1 129 ? -11.561 25.080 52.813 1.00 31.74 129 GLY D CA 1
ATOM 7045 C C . GLY D 1 129 ? -11.002 26.171 53.704 1.00 36.93 129 GLY D C 1
ATOM 7046 O O . GLY D 1 129 ? -9.782 26.302 53.827 1.00 37.36 129 GLY D O 1
ATOM 7047 N N . GLU D 1 130 ? -11.900 26.942 54.357 1.00 34.39 130 GLU D N 1
ATOM 7048 C CA . GLU D 1 130 ? -11.581 28.017 55.306 1.00 34.48 130 GLU D CA 1
ATOM 7049 C C . GLU D 1 130 ? -10.900 27.431 56.547 1.00 39.34 130 GLU D C 1
ATOM 7050 O O . GLU D 1 130 ? -9.911 28.005 57.007 1.00 40.57 130 GLU D O 1
ATOM 7056 N N . ARG D 1 131 ? -11.431 26.300 57.086 1.00 34.86 131 ARG D N 1
ATOM 7057 C CA . ARG D 1 131 ? -10.880 25.612 58.260 1.00 34.38 131 ARG D CA 1
ATOM 7058 C C . ARG D 1 131 ? -9.461 25.121 57.995 1.00 37.21 131 ARG D C 1
ATOM 7059 O O . ARG D 1 131 ? -8.627 25.194 58.892 1.00 36.44 131 ARG D O 1
ATOM 7067 N N . ILE D 1 132 ? -9.186 24.656 56.758 1.00 33.71 132 ILE D N 1
ATOM 7068 C CA . ILE D 1 132 ? -7.866 24.199 56.321 1.00 33.54 132 ILE D CA 1
ATOM 7069 C C . ILE D 1 132 ? -6.900 25.383 56.276 1.00 38.42 132 ILE D C 1
ATOM 7070 O O . ILE D 1 132 ? -5.785 25.260 56.785 1.00 39.13 132 ILE D O 1
ATOM 7075 N N . ASN D 1 133 ? -7.349 26.539 55.732 1.00 34.62 133 ASN D N 1
ATOM 7076 C CA . ASN D 1 133 ? -6.561 27.775 55.666 1.00 34.64 133 ASN D CA 1
ATOM 7077 C C . ASN D 1 133 ? -6.213 28.280 57.072 1.00 39.26 133 ASN D C 1
ATOM 7078 O O . ASN D 1 133 ? -5.059 28.639 57.317 1.00 38.52 133 ASN D O 1
ATOM 7083 N N . THR D 1 134 ? -7.198 28.254 58.000 1.00 36.05 134 THR D N 1
ATOM 7084 C CA . THR D 1 134 ? -7.044 28.665 59.400 1.00 36.11 134 THR D CA 1
ATOM 7085 C C . THR D 1 134 ? -6.013 27.777 60.118 1.00 40.83 134 THR D C 1
ATOM 7086 O O . THR D 1 134 ? -5.197 28.296 60.887 1.00 40.87 134 THR D O 1
ATOM 7090 N N . LEU D 1 135 ? -6.032 26.455 59.838 1.00 37.23 135 LEU D N 1
ATOM 7091 C CA . LEU D 1 135 ? -5.097 25.482 60.406 1.00 36.85 135 LEU D CA 1
ATOM 7092 C C . LEU D 1 135 ? -3.684 25.727 59.876 1.00 40.81 135 LEU D C 1
ATOM 7093 O O . LEU D 1 135 ? -2.745 25.748 60.672 1.00 40.83 135 LEU D O 1
ATOM 7098 N N . VAL D 1 136 ? -3.542 25.921 58.539 1.00 36.72 136 VAL D N 1
ATOM 7099 C CA . VAL D 1 136 ? -2.267 26.198 57.858 1.00 36.23 136 VAL D CA 1
ATOM 7100 C C . VAL D 1 136 ? -1.664 27.501 58.399 1.00 41.88 136 VAL D C 1
ATOM 7101 O O . VAL D 1 136 ? -0.481 27.524 58.729 1.00 41.10 136 VAL D O 1
ATOM 7105 N N . ARG D 1 137 ? -2.502 28.552 58.554 1.00 41.27 137 ARG D N 1
ATOM 7106 C CA . ARG D 1 137 ? -2.118 29.857 59.100 1.00 42.59 137 ARG D CA 1
ATOM 7107 C C . ARG D 1 137 ? -1.620 29.702 60.540 1.00 49.51 137 ARG D C 1
ATOM 7108 O O . ARG D 1 137 ? -0.659 30.369 60.920 1.00 48.30 137 ARG D O 1
ATOM 7116 N N . TYR D 1 138 ? -2.250 28.799 61.322 1.00 49.50 138 TYR D N 1
ATOM 7117 C CA . TYR D 1 138 ? -1.846 28.525 62.702 1.00 50.78 138 TYR D CA 1
ATOM 7118 C C . TYR D 1 138 ? -0.535 27.746 62.738 1.00 55.28 138 TYR D C 1
ATOM 7119 O O . TYR D 1 138 ? 0.346 28.094 63.524 1.00 55.65 138 TYR D O 1
ATOM 7128 N N . LEU D 1 139 ? -0.414 26.693 61.896 1.00 51.87 139 LEU D N 1
ATOM 7129 C CA . LEU D 1 139 ? 0.775 25.845 61.798 1.00 51.82 139 LEU D CA 1
ATOM 7130 C C . LEU D 1 139 ? 2.002 26.651 61.382 1.00 57.36 139 LEU D C 1
ATOM 7131 O O . LEU D 1 139 ? 3.063 26.483 61.984 1.00 57.20 139 LEU D O 1
ATOM 7136 N N . LEU D 1 140 ? 1.844 27.551 60.386 1.00 55.08 140 LEU D N 1
ATOM 7137 C CA . LEU D 1 140 ? 2.912 28.419 59.887 1.00 55.69 140 LEU D CA 1
ATOM 7138 C C . LEU D 1 140 ? 3.344 29.440 60.947 1.00 61.01 140 LEU D C 1
ATOM 7139 O O . LEU D 1 140 ? 4.539 29.718 61.054 1.00 60.66 140 LEU D O 1
ATOM 7144 N N . HIS D 1 141 ? 2.380 29.971 61.738 1.00 58.14 141 HIS D N 1
ATOM 7145 C CA . HIS D 1 141 ? 2.637 30.923 62.822 1.00 58.19 141 HIS D CA 1
ATOM 7146 C C . HIS D 1 141 ? 3.422 30.247 63.942 1.00 61.77 141 HIS D C 1
ATOM 7147 O O . HIS D 1 141 ? 4.367 30.845 64.463 1.00 61.63 141 HIS D O 1
ATOM 7154 N N . ARG D 1 142 ? 3.046 28.998 64.292 1.00 58.06 142 ARG D N 1
ATOM 7155 C CA . ARG D 1 142 ? 3.718 28.199 65.319 1.00 58.34 142 ARG D CA 1
ATOM 7156 C C . ARG D 1 142 ? 5.144 27.805 64.895 1.00 64.23 142 ARG D C 1
ATOM 7157 O O . ARG D 1 142 ? 6.064 27.849 65.723 1.00 64.13 142 ARG D O 1
ATOM 7165 N N . ALA D 1 143 ? 5.321 27.411 63.609 1.00 61.42 143 ALA D N 1
ATOM 7166 C CA . ALA D 1 143 ? 6.613 27.022 63.036 1.00 61.12 143 ALA D CA 1
ATOM 7167 C C . ALA D 1 143 ? 7.557 28.223 62.973 1.00 65.92 143 ALA D C 1
ATOM 7168 O O . ALA D 1 143 ? 8.748 28.066 63.242 1.00 65.59 143 ALA D O 1
ATOM 7170 N N . LYS D 1 144 ? 7.017 29.423 62.653 1.00 63.14 144 LYS D N 1
ATOM 7171 C CA . LYS D 1 144 ? 7.770 30.680 62.581 1.00 63.26 144 LYS D CA 1
ATOM 7172 C C . LYS D 1 144 ? 8.303 31.087 63.961 1.00 69.64 144 LYS D C 1
ATOM 7173 O O . LYS D 1 144 ? 9.453 31.517 64.068 1.00 69.19 144 LYS D O 1
ATOM 7179 N N . LYS D 1 145 ? 7.479 30.916 65.016 1.00 68.14 145 LYS D N 1
ATOM 7180 C CA . LYS D 1 145 ? 7.853 31.202 66.405 1.00 68.73 145 LYS D CA 1
ATOM 7181 C C . LYS D 1 145 ? 8.870 30.176 66.917 1.00 74.79 145 LYS D C 1
ATOM 7182 O O . LYS D 1 145 ? 9.662 30.494 67.804 1.00 74.55 145 LYS D O 1
ATOM 7185 N N . GLY D 1 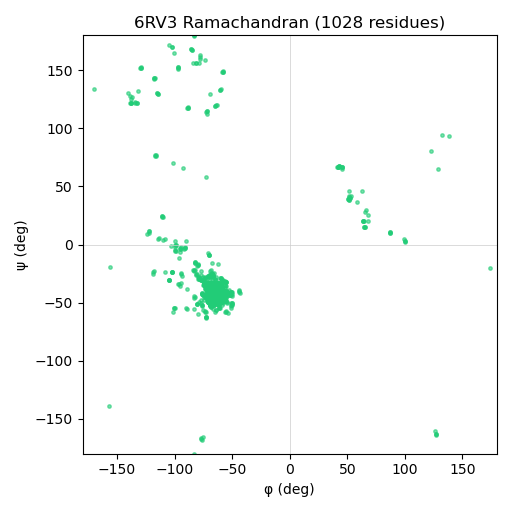146 ? 8.820 28.962 66.365 1.00 72.94 146 GLY D N 1
ATOM 7186 C CA . GLY D 1 146 ? 9.708 27.863 66.724 1.00 73.70 146 GLY D CA 1
ATOM 7187 C C . GLY D 1 146 ? 11.149 28.101 66.324 1.00 79.83 146 GLY D C 1
ATOM 7188 O O . GLY D 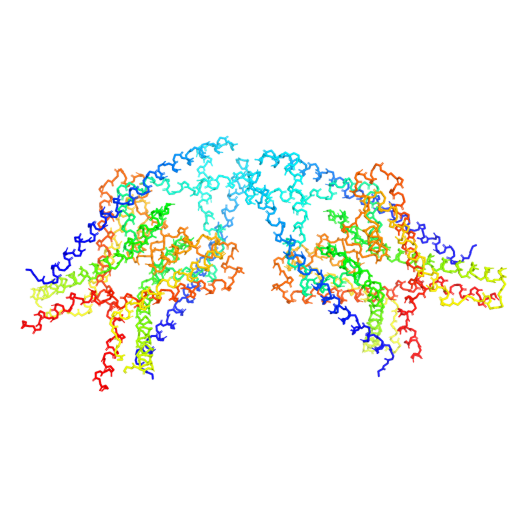1 146 ? 12.054 27.909 67.141 1.00 79.72 146 GLY D O 1
ATOM 7189 N N . LEU D 1 147 ? 11.367 28.530 65.064 1.00 78.01 147 LEU D N 1
ATOM 7190 C CA . LEU D 1 147 ? 12.696 28.816 64.497 1.00 78.64 147 LEU D CA 1
ATOM 7191 C C . LEU D 1 147 ? 13.335 30.119 65.026 1.00 85.81 147 LEU D C 1
ATOM 7192 O O . LEU D 1 147 ? 14.562 30.202 65.147 1.00 85.49 147 LEU D O 1
ATOM 7197 N N . GLY D 1 148 ? 12.506 31.113 65.324 1.00 84.17 148 GLY D N 1
ATOM 7198 C CA . GLY D 1 148 ? 12.976 32.392 65.843 1.00 84.71 148 GLY D CA 1
ATOM 7199 C C . GLY D 1 148 ? 12.274 33.583 65.231 1.00 89.95 148 GLY D C 1
ATOM 7200 O O . GLY D 1 148 ? 12.693 34.078 64.179 1.00 89.69 148 GLY D O 1
ATOM 7201 N N . MET D 1 149 ? 11.198 34.045 65.911 1.00 86.97 149 MET D N 1
ATOM 7202 C CA . MET D 1 149 ? 10.320 35.176 65.568 1.00 86.86 149 MET D CA 1
ATOM 7203 C C . MET D 1 149 ? 9.396 35.465 66.754 1.00 90.27 149 MET D C 1
ATOM 7204 O O . MET D 1 149 ? 8.818 34.531 67.315 1.00 89.76 149 MET D O 1
ATOM 7209 N N . ARG D 1 150 ? 9.248 36.750 67.126 1.00 86.55 150 ARG D N 1
ATOM 7210 C CA . ARG D 1 150 ? 8.367 37.167 68.225 1.00 85.91 150 ARG D CA 1
ATOM 7211 C C . ARG D 1 150 ? 6.954 37.439 67.673 1.00 88.03 150 ARG D C 1
ATOM 7212 O O . ARG D 1 150 ? 5.987 36.825 68.129 1.00 87.44 150 ARG D O 1
ATOM 7214 N N . ARG D 1 151 ? 6.853 38.327 66.664 1.00 83.37 151 ARG D N 1
ATOM 7215 C CA . ARG D 1 151 ? 5.608 38.658 65.972 1.00 82.81 151 ARG D CA 1
ATOM 7216 C C . ARG D 1 151 ? 5.635 37.898 64.639 1.00 85.51 151 ARG D C 1
ATOM 7217 O O . ARG D 1 151 ? 5.816 38.491 63.568 1.00 85.71 151 ARG D O 1
ATOM 7219 N N . ALA D 1 152 ? 5.501 36.557 64.730 1.00 79.69 152 ALA D N 1
ATOM 7220 C CA . ALA D 1 152 ? 5.550 35.606 63.617 1.00 77.98 152 ALA D CA 1
ATOM 7221 C C . ALA D 1 152 ? 4.288 35.683 62.765 1.00 79.11 152 ALA D C 1
ATOM 7222 O O . ALA D 1 152 ? 3.587 34.682 62.584 1.00 78.70 152 ALA D O 1
ATOM 7224 N N . ASP D 1 153 ? 4.008 36.880 62.227 1.00 73.46 153 ASP D N 1
ATOM 7225 C CA . ASP D 1 153 ? 2.821 37.141 61.425 1.00 71.97 153 ASP D CA 1
ATOM 7226 C C . ASP D 1 153 ? 2.855 36.436 60.072 1.00 72.57 153 ASP D C 1
ATOM 7227 O O . ASP D 1 153 ? 3.848 36.520 59.345 1.00 72.04 153 ASP D O 1
ATOM 7229 N N . VAL D 1 154 ? 1.762 35.719 59.759 1.00 66.70 154 VAL D N 1
ATOM 7230 C CA . VAL D 1 154 ? 1.568 34.985 58.509 1.00 65.23 154 VAL D CA 1
ATOM 7231 C C . VAL D 1 154 ? 0.931 35.945 57.504 1.00 66.71 154 VAL D C 1
ATOM 7232 O O . VAL D 1 154 ? -0.174 36.445 57.738 1.00 66.46 154 VAL D O 1
ATOM 7236 N N . SER D 1 155 ? 1.642 36.214 56.400 1.00 61.24 155 SER D N 1
ATOM 7237 C CA . SER D 1 155 ? 1.173 37.124 55.358 1.00 59.80 155 SER D CA 1
ATOM 7238 C C . SER D 1 155 ? 0.267 36.414 54.358 1.00 60.32 155 SER D C 1
ATOM 7239 O O . SER D 1 155 ? 0.186 35.181 54.350 1.00 59.34 155 SER D O 1
ATOM 7242 N N . MET D 1 156 ? -0.415 37.206 53.517 1.00 55.20 156 MET D N 1
ATOM 7243 C CA . MET D 1 156 ? -1.302 36.730 52.462 1.00 54.19 156 MET D CA 1
ATOM 7244 C C . MET D 1 156 ? -0.455 36.015 51.397 1.00 56.66 156 MET D C 1
ATOM 7245 O O . MET D 1 156 ? -0.849 34.958 50.909 1.00 56.29 156 MET D O 1
ATOM 7250 N N . ALA D 1 157 ? 0.725 36.578 51.087 1.00 52.37 157 ALA D N 1
ATOM 7251 C CA . ALA D 1 157 ? 1.675 36.046 50.116 1.00 52.48 157 ALA D CA 1
ATOM 7252 C C . ALA D 1 157 ? 2.179 34.646 50.485 1.00 56.59 157 ALA D C 1
ATOM 7253 O O . ALA D 1 157 ? 2.328 33.813 49.591 1.00 57.62 157 ALA D O 1
ATOM 7255 N N . ASN D 1 158 ? 2.418 34.380 51.795 1.00 50.92 158 ASN D N 1
ATOM 7256 C CA . ASN D 1 158 ? 2.844 33.072 52.309 1.00 49.34 158 ASN D CA 1
ATOM 7257 C C . ASN D 1 158 ? 1.725 32.056 52.110 1.00 51.80 158 ASN D C 1
ATOM 7258 O O . ASN D 1 158 ? 1.995 30.903 51.772 1.00 51.24 158 ASN D O 1
ATOM 7263 N N . MET D 1 159 ? 0.466 32.502 52.303 1.00 47.30 159 MET D N 1
ATOM 7264 C CA . MET D 1 159 ? -0.739 31.692 52.157 1.00 46.32 159 MET D CA 1
ATOM 7265 C C . MET D 1 159 ? -1.012 31.310 50.709 1.00 47.42 159 MET D C 1
ATOM 7266 O O . MET D 1 159 ? -1.407 30.174 50.451 1.00 46.56 159 MET D O 1
ATOM 7271 N N . VAL D 1 160 ? -0.779 32.244 49.766 1.00 43.09 160 VAL D N 1
ATOM 7272 C CA . VAL D 1 160 ? -0.968 32.020 48.325 1.00 42.78 160 VAL D CA 1
ATOM 7273 C C . VAL D 1 160 ? 0.087 31.009 47.820 1.00 46.07 160 VAL D C 1
ATOM 7274 O O . VAL D 1 160 ? -0.222 30.164 46.981 1.00 46.19 160 VAL D O 1
ATOM 7278 N N . LEU D 1 161 ? 1.300 31.062 48.384 1.00 41.84 161 LEU D N 1
ATOM 7279 C CA . LEU D 1 161 ? 2.397 30.154 48.052 1.00 41.53 161 LEU D CA 1
ATOM 7280 C C . LEU D 1 161 ? 2.086 28.714 48.496 1.00 45.25 161 LEU D C 1
ATOM 7281 O O . LEU D 1 161 ? 2.197 27.801 47.673 1.00 44.80 161 LEU D O 1
ATOM 7286 N N . ILE D 1 162 ? 1.681 28.521 49.782 1.00 40.84 162 ILE D N 1
ATOM 7287 C CA . ILE D 1 162 ? 1.313 27.213 50.343 1.00 39.96 162 ILE D CA 1
ATOM 7288 C C . ILE D 1 162 ? 0.070 26.666 49.611 1.00 43.63 162 ILE D C 1
ATOM 7289 O O . ILE D 1 162 ? 0.029 25.481 49.278 1.00 43.64 162 ILE D O 1
ATOM 7294 N N . GLY D 1 163 ? -0.895 27.544 49.344 1.00 39.02 163 GLY D N 1
ATOM 7295 C CA . GLY D 1 163 ? -2.121 27.207 48.634 1.00 38.61 163 GLY D CA 1
ATOM 7296 C C . GLY D 1 163 ? -1.867 26.701 47.231 1.00 41.93 163 GLY D C 1
ATOM 7297 O O . GLY D 1 163 ? -2.364 25.640 46.854 1.00 40.85 163 GLY D O 1
ATOM 7298 N N . PHE D 1 164 ? -1.051 27.438 46.465 1.00 39.68 164 PHE D N 1
ATOM 7299 C CA . PHE D 1 164 ? -0.694 27.089 45.089 1.00 39.48 164 PHE D CA 1
ATOM 7300 C C . PHE D 1 164 ? 0.115 25.797 44.994 1.00 41.94 164 PHE D C 1
ATOM 7301 O O . PHE D 1 164 ? -0.130 25.000 44.087 1.00 40.79 164 PHE D O 1
ATOM 7309 N N . PHE D 1 165 ? 1.058 25.587 45.936 1.00 38.20 165 PHE D N 1
ATOM 7310 C CA . PHE D 1 165 ? 1.874 24.376 46.002 1.00 37.67 165 PHE D CA 1
ATOM 7311 C C . PHE D 1 165 ? 1.043 23.146 46.357 1.00 39.13 165 PHE D C 1
ATOM 7312 O O . PHE D 1 165 ? 1.323 22.068 45.831 1.00 38.18 165 PHE D O 1
ATOM 7320 N N . SER D 1 166 ? 0.033 23.307 47.252 1.00 34.42 166 SER D N 1
ATOM 7321 C CA . SER D 1 166 ? -0.896 22.255 47.678 1.00 33.25 166 SER D CA 1
ATOM 7322 C C . SER D 1 166 ? -1.621 21.669 46.462 1.00 34.38 166 SER D C 1
ATOM 7323 O O . SER D 1 166 ? -1.637 20.452 46.305 1.00 33.50 166 SER D O 1
ATOM 7326 N N . CYS D 1 167 ? -2.150 22.544 45.575 1.00 29.51 167 CYS D N 1
ATOM 7327 C CA . CYS D 1 167 ? -2.848 22.183 44.338 1.00 28.77 167 CYS D CA 1
ATOM 7328 C C . CYS D 1 167 ? -1.948 21.420 43.351 1.00 32.07 167 CYS D C 1
ATOM 7329 O O . CYS D 1 167 ? -2.398 20.429 42.782 1.00 30.51 167 CYS D O 1
ATOM 7332 N N . ILE D 1 168 ? -0.682 21.872 43.160 1.00 30.53 168 ILE D N 1
ATOM 7333 C CA . ILE D 1 168 ? 0.308 21.225 42.268 1.00 30.75 168 ILE D CA 1
ATOM 7334 C C . ILE D 1 168 ? 0.634 19.814 42.769 1.00 35.80 168 ILE D C 1
ATOM 7335 O O . ILE D 1 168 ? 0.735 18.881 41.968 1.00 36.46 168 ILE D O 1
ATOM 7340 N N . SER D 1 169 ? 0.786 19.671 44.095 1.00 31.38 169 SER D N 1
ATOM 7341 C CA . SER D 1 169 ? 1.051 18.400 44.756 1.00 30.65 169 SER D CA 1
ATOM 7342 C C . SER D 1 169 ? -0.144 17.460 44.544 1.00 34.09 169 SER D C 1
ATOM 7343 O O . SER D 1 169 ? 0.062 16.334 44.096 1.00 33.91 169 SER D O 1
ATOM 7346 N N . THR D 1 170 ? -1.392 17.960 44.773 1.00 29.60 170 THR D N 1
ATOM 7347 C CA . THR D 1 170 ? -2.656 17.228 44.595 1.00 28.90 170 THR D CA 1
ATOM 7348 C C . THR D 1 170 ? -2.757 16.659 43.175 1.00 31.74 170 THR D C 1
ATOM 7349 O O . THR D 1 170 ? -3.030 15.467 43.020 1.00 31.69 170 THR D O 1
ATOM 7353 N N . LEU D 1 171 ? -2.528 17.513 42.151 1.00 27.16 171 LEU D N 1
ATOM 7354 C CA . LEU D 1 171 ? -2.589 17.132 40.739 1.00 26.65 171 LEU D CA 1
ATOM 7355 C C . LEU D 1 171 ? -1.610 16.015 40.398 1.00 31.04 171 LEU D C 1
ATOM 7356 O O . LEU D 1 171 ? -2.035 15.025 39.813 1.00 31.50 171 LEU D O 1
ATOM 7361 N N . CYS D 1 172 ? -0.327 16.149 40.807 1.00 26.62 172 CYS D N 1
ATOM 7362 C CA . CYS D 1 172 ? 0.733 15.160 40.583 1.00 25.87 172 CYS D CA 1
ATOM 7363 C C . CYS D 1 172 ? 0.456 13.830 41.290 1.00 30.83 172 CYS D C 1
ATOM 7364 O O . CYS D 1 172 ? 0.713 12.774 40.707 1.00 30.91 172 CYS D O 1
ATOM 7367 N N . ILE D 1 173 ? -0.059 13.887 42.546 1.00 27.06 173 ILE D N 1
ATOM 7368 C CA . ILE D 1 173 ? -0.400 12.723 43.379 1.00 26.23 173 ILE D CA 1
ATOM 7369 C C . ILE D 1 173 ? -1.524 11.911 42.710 1.00 30.56 173 ILE D C 1
ATOM 7370 O O . ILE D 1 173 ? -1.452 10.680 42.662 1.00 30.62 173 ILE D O 1
ATOM 7375 N N . GLY D 1 174 ? -2.510 12.614 42.159 1.00 26.77 174 GLY D N 1
ATOM 7376 C CA . GLY D 1 174 ? -3.605 12.003 41.417 1.00 26.43 174 GLY D CA 1
ATOM 7377 C C . GLY D 1 174 ? -3.152 11.550 40.044 1.00 30.13 174 GLY D C 1
ATOM 7378 O O . GLY D 1 174 ? -3.657 10.554 39.525 1.00 29.20 174 GLY D O 1
ATOM 7379 N N . ALA D 1 175 ? -2.174 12.276 39.454 1.00 26.94 175 ALA D N 1
ATOM 7380 C CA . ALA D 1 175 ? -1.598 11.973 38.141 1.00 26.91 175 ALA D CA 1
ATOM 7381 C C . ALA D 1 175 ? -0.756 10.711 38.189 1.00 30.56 175 ALA D C 1
ATOM 7382 O O . ALA D 1 175 ? -0.690 9.988 37.200 1.00 30.73 175 ALA D O 1
ATOM 7384 N N . ALA D 1 176 ? -0.103 10.453 39.328 1.00 26.16 176 ALA D N 1
ATOM 7385 C CA . ALA D 1 176 ? 0.720 9.265 39.519 1.00 25.54 176 ALA D CA 1
ATOM 7386 C C . ALA D 1 176 ? -0.173 8.050 39.759 1.00 28.18 176 ALA D C 1
ATOM 7387 O O . ALA D 1 176 ? 0.073 6.978 39.207 1.00 27.90 176 ALA D O 1
ATOM 7389 N N . ALA D 1 177 ? -1.215 8.232 40.573 1.00 24.11 177 ALA D N 1
ATOM 7390 C CA . ALA D 1 177 ? -2.168 7.196 40.935 1.00 23.81 177 ALA D CA 1
ATOM 7391 C C . ALA D 1 177 ? -3.120 6.801 39.797 1.00 28.21 177 ALA D C 1
ATOM 7392 O O . ALA D 1 177 ? -3.337 5.607 39.596 1.00 28.78 177 ALA D O 1
ATOM 7394 N N . PHE D 1 178 ? -3.689 7.780 39.058 1.00 23.23 178 PHE D N 1
ATOM 7395 C CA . PHE D 1 178 ? -4.615 7.464 37.970 1.00 22.55 178 PHE D CA 1
ATOM 7396 C C . PHE D 1 178 ? -3.915 6.930 36.706 1.00 28.35 178 PHE D C 1
ATOM 7397 O O . PHE D 1 178 ? -4.516 6.134 35.987 1.00 27.19 178 PHE D O 1
ATOM 7405 N N . SER D 1 179 ? -2.648 7.320 36.456 1.00 27.27 179 SER D N 1
ATOM 7406 C CA . SER D 1 179 ? -1.892 6.812 35.300 1.00 28.23 179 SER D CA 1
ATOM 7407 C C . SER D 1 179 ? -1.528 5.329 35.496 1.00 33.69 179 SER D C 1
ATOM 7408 O O . SER D 1 179 ? -1.508 4.565 34.529 1.00 33.68 179 SER D O 1
ATOM 7411 N N . HIS D 1 180 ? -1.265 4.933 36.755 1.00 30.86 180 HIS D N 1
ATOM 7412 C CA . HIS D 1 180 ? -0.920 3.571 37.147 1.00 31.32 180 HIS D CA 1
ATOM 7413 C C . HIS D 1 180 ? -2.116 2.628 36.968 1.00 37.89 180 HIS D C 1
ATOM 7414 O O . HIS D 1 180 ? -1.984 1.604 36.296 1.00 38.39 180 HIS D O 1
ATOM 7421 N N . TYR D 1 181 ? -3.277 2.980 37.562 1.00 34.98 181 TYR D N 1
ATOM 7422 C CA . TYR D 1 181 ? -4.485 2.160 37.543 1.00 34.73 181 TYR D CA 1
ATOM 7423 C C . TYR D 1 181 ? -5.297 2.236 36.251 1.00 39.18 181 TYR D C 1
ATOM 7424 O O . TYR D 1 181 ? -5.965 1.254 35.919 1.00 39.11 181 TYR D O 1
ATOM 7433 N N . GLU D 1 182 ? -5.270 3.376 35.534 1.00 35.89 182 GLU D N 1
ATOM 7434 C CA . GLU D 1 182 ? -6.056 3.517 34.303 1.00 36.15 182 GLU D CA 1
ATOM 7435 C C . GLU D 1 182 ? -5.247 3.304 33.037 1.00 40.71 182 GLU D C 1
ATOM 7436 O O . GLU D 1 182 ? -5.783 3.436 31.932 1.00 41.11 182 GLU D O 1
ATOM 7442 N N . HIS D 1 183 ? -3.964 2.963 33.195 1.00 37.20 183 HIS D N 1
ATOM 7443 C CA . HIS D 1 183 ? -3.030 2.714 32.100 1.00 37.09 183 HIS D CA 1
ATOM 7444 C C . HIS D 1 183 ? -2.878 3.936 31.159 1.00 39.66 183 HIS D C 1
ATOM 7445 O O . HIS D 1 183 ? -2.735 3.760 29.947 1.00 39.72 183 HIS D O 1
ATOM 7447 N N . TRP D 1 184 ? -2.908 5.168 31.729 1.00 34.64 184 TRP D N 1
ATOM 7448 C CA . TRP D 1 184 ? -2.728 6.431 30.990 1.00 33.66 184 TRP D CA 1
ATOM 7449 C C . TRP D 1 184 ? -1.311 6.962 31.208 1.00 35.10 184 TRP D C 1
ATOM 7450 O O . TRP D 1 184 ? -0.601 6.475 32.089 1.00 34.12 184 TRP D O 1
ATOM 7461 N N . THR D 1 185 ? -0.918 7.991 30.435 1.00 30.50 185 THR D N 1
ATOM 7462 C CA . THR D 1 185 ? 0.371 8.661 30.602 1.00 29.85 185 THR D CA 1
ATOM 7463 C C . THR D 1 185 ? 0.193 9.666 31.750 1.00 34.01 185 THR D C 1
ATOM 7464 O O . THR D 1 185 ? -0.940 10.075 32.012 1.00 34.16 185 THR D O 1
ATOM 7468 N N . PHE D 1 186 ? 1.289 10.063 32.432 1.00 30.53 186 PHE D N 1
ATOM 7469 C CA . PHE D 1 186 ? 1.239 11.030 33.540 1.00 30.09 186 PHE D CA 1
ATOM 7470 C C . PHE D 1 186 ? 0.492 12.293 33.115 1.00 34.56 186 PHE D C 1
ATOM 7471 O O . PHE D 1 186 ? -0.343 12.782 33.874 1.00 34.11 186 PHE D O 1
ATOM 7479 N N . PHE D 1 187 ? 0.779 12.789 31.888 1.00 31.26 187 PHE D N 1
ATOM 7480 C CA . PHE D 1 187 ? 0.146 13.967 31.308 1.00 30.89 187 PHE D CA 1
ATOM 7481 C C . PHE D 1 187 ? -1.382 13.795 31.170 1.00 36.63 187 PHE D C 1
ATOM 7482 O O . PHE D 1 187 ? -2.121 14.719 31.516 1.00 36.95 187 PHE D O 1
ATOM 7490 N N . GLN D 1 188 ? -1.843 12.630 30.661 1.00 32.84 188 GLN D N 1
ATOM 7491 C CA . GLN D 1 188 ? -3.267 12.319 30.485 1.00 32.28 188 GLN D CA 1
ATOM 7492 C C . GLN D 1 188 ? -3.978 12.292 31.836 1.00 35.74 188 GLN D C 1
ATOM 7493 O O . GLN D 1 188 ? -5.019 12.935 31.982 1.00 35.37 188 GLN D O 1
ATOM 7499 N N . ALA D 1 189 ? -3.394 11.581 32.829 1.00 31.88 189 ALA D N 1
ATOM 7500 C CA . ALA D 1 189 ? -3.927 11.471 34.188 1.00 31.49 189 ALA D CA 1
ATOM 7501 C C . ALA D 1 189 ? -3.922 12.818 34.911 1.00 34.95 189 ALA D C 1
ATOM 7502 O O . ALA D 1 189 ? -4.850 13.081 35.678 1.00 34.82 189 ALA D O 1
ATOM 7504 N N . TYR D 1 190 ? -2.903 13.679 34.637 1.00 30.34 190 TYR D N 1
ATOM 7505 C CA . TYR D 1 190 ? -2.785 15.041 35.180 1.00 29.73 190 TYR D CA 1
ATOM 7506 C C . TYR D 1 190 ? -3.912 15.910 34.613 1.00 31.99 190 TYR D C 1
ATOM 7507 O O . TYR D 1 190 ? -4.544 16.660 35.358 1.00 31.92 190 TYR D O 1
ATOM 7516 N N . TYR D 1 191 ? -4.154 15.803 33.290 1.00 26.95 191 TYR D N 1
ATOM 7517 C CA . TYR D 1 191 ? -5.208 16.518 32.565 1.00 26.09 191 TYR D CA 1
ATOM 7518 C C . TYR D 1 191 ? -6.577 16.104 33.097 1.00 29.93 191 TYR D C 1
ATOM 7519 O O . TYR D 1 191 ? -7.439 16.966 33.274 1.00 29.98 191 TYR D O 1
ATOM 7528 N N . TYR D 1 192 ? -6.753 14.794 33.394 1.00 25.55 192 TYR D N 1
ATOM 7529 C CA . TYR D 1 192 ? -7.981 14.245 33.963 1.00 24.68 192 TYR D CA 1
ATOM 7530 C C . TYR D 1 192 ? -8.228 14.847 35.347 1.00 28.77 192 TYR D C 1
ATOM 7531 O O . TYR D 1 192 ? -9.347 15.283 35.612 1.00 28.44 192 TYR D O 1
ATOM 7540 N N . CYS D 1 193 ? -7.194 14.875 36.218 1.00 25.21 193 CYS D N 1
ATOM 7541 C CA . CYS D 1 193 ? -7.303 15.440 37.565 1.00 24.92 193 CYS D CA 1
ATOM 7542 C C . CYS D 1 193 ? -7.639 16.917 37.517 1.00 27.39 193 CYS D C 1
ATOM 7543 O O . CYS D 1 193 ? -8.505 17.366 38.270 1.00 26.13 193 CYS D O 1
ATOM 7546 N N . PHE D 1 194 ? -6.993 17.663 36.597 1.00 23.82 194 PHE D N 1
ATOM 7547 C CA . PHE D 1 194 ? -7.251 19.091 36.446 1.00 23.42 194 PHE D CA 1
ATOM 7548 C C . PHE D 1 194 ? -8.711 19.354 36.045 1.00 27.03 194 PHE D C 1
ATOM 7549 O O . PHE D 1 194 ? -9.393 20.123 36.724 1.00 26.29 194 PHE D O 1
ATOM 7557 N N . ILE D 1 195 ? -9.197 18.664 34.993 1.00 23.15 195 ILE D N 1
ATOM 7558 C CA . ILE D 1 195 ? -10.563 18.782 34.472 1.00 22.59 195 ILE D CA 1
ATOM 7559 C C . ILE D 1 195 ? -11.606 18.312 35.532 1.00 27.14 195 ILE D C 1
ATOM 7560 O O . ILE D 1 195 ? -12.715 18.857 35.579 1.00 26.20 195 ILE D O 1
ATOM 7565 N N . THR D 1 196 ? -11.208 17.380 36.430 1.00 24.33 196 THR D N 1
ATOM 7566 C CA . THR D 1 196 ? -12.050 16.885 37.523 1.00 24.21 196 THR D CA 1
ATOM 7567 C C . THR D 1 196 ? -12.146 17.933 38.641 1.00 28.13 196 THR D C 1
ATOM 7568 O O . THR D 1 196 ? -13.248 18.335 39.012 1.00 26.11 196 THR D O 1
ATOM 7572 N N . LEU D 1 197 ? -10.983 18.363 39.177 1.00 26.99 197 LEU D N 1
ATOM 7573 C CA . LEU D 1 197 ? -10.886 19.294 40.307 1.00 27.31 197 LEU D CA 1
ATOM 7574 C C . LEU D 1 197 ? -11.294 20.746 39.991 1.00 32.46 197 LEU D C 1
ATOM 7575 O O . LEU D 1 197 ? -11.406 21.550 40.923 1.00 32.99 197 LEU D O 1
ATOM 7580 N N . THR D 1 198 ? -11.548 21.070 38.706 1.00 28.11 198 THR D N 1
ATOM 7581 C CA . THR D 1 198 ? -12.028 22.394 38.298 1.00 27.54 198 THR D CA 1
ATOM 7582 C C . THR D 1 198 ? -13.540 22.324 37.988 1.00 30.64 198 THR D C 1
ATOM 7583 O O . THR D 1 198 ? -14.154 23.337 37.646 1.00 31.48 198 THR D O 1
ATOM 7587 N N . THR D 1 199 ? -14.124 21.114 38.116 1.00 24.46 199 THR D N 1
ATOM 7588 C CA . THR D 1 199 ? -15.529 20.738 37.882 1.00 23.18 199 THR D CA 1
ATOM 7589 C C . THR D 1 199 ? -15.959 20.902 36.417 1.00 24.44 199 THR D C 1
ATOM 7590 O O . THR D 1 199 ? -17.165 20.934 36.138 1.00 23.30 199 THR D O 1
ATOM 7594 N N . ILE D 1 200 ? -14.981 20.943 35.482 1.00 19.07 200 ILE D N 1
ATOM 7595 C CA . ILE D 1 200 ? -15.265 21.032 34.048 1.00 18.27 200 ILE D CA 1
ATOM 7596 C C . ILE D 1 200 ? -15.881 19.690 33.619 1.00 24.04 200 ILE D C 1
ATOM 7597 O O . ILE D 1 200 ? -16.981 19.677 33.063 1.00 24.75 200 ILE D O 1
ATOM 7602 N N . GLY D 1 201 ? -15.192 18.595 33.955 1.00 20.50 201 GLY D N 1
ATOM 7603 C CA . GLY D 1 201 ? -15.601 17.215 33.704 1.00 19.92 201 GLY D CA 1
ATOM 7604 C C . GLY D 1 201 ? -16.130 16.919 32.317 1.00 22.38 201 GLY D C 1
ATOM 7605 O O . GLY D 1 201 ? -17.313 16.611 32.170 1.00 21.86 201 GLY D O 1
ATOM 7606 N N . PHE D 1 202 ? -15.262 17.011 31.293 1.00 18.13 202 PHE D N 1
ATOM 7607 C CA . PHE D 1 202 ? -15.626 16.727 29.899 1.00 16.93 202 PHE D CA 1
ATOM 7608 C C . PHE D 1 202 ? -16.159 15.299 29.760 1.00 20.76 202 PHE D C 1
ATOM 7609 O O . PHE D 1 202 ? -17.189 15.086 29.124 1.00 20.82 202 PHE D O 1
ATOM 7617 N N . GLY D 1 203 ? -15.469 14.350 30.384 1.00 17.05 203 GLY D N 1
ATOM 7618 C CA . GLY D 1 203 ? -15.824 12.940 30.329 1.00 17.17 203 GLY D CA 1
ATOM 7619 C C . GLY D 1 203 ? -14.991 12.153 29.333 1.00 21.83 203 GLY D C 1
ATOM 7620 O O . GLY D 1 203 ? -15.221 10.954 29.151 1.00 21.31 203 GLY D O 1
ATOM 7621 N N . ASP D 1 204 ? -14.006 12.821 28.678 1.00 19.19 204 ASP D N 1
ATOM 7622 C CA . ASP D 1 204 ? -13.098 12.204 27.702 1.00 19.72 204 ASP D CA 1
ATOM 7623 C C . ASP D 1 204 ? -12.160 11.209 28.368 1.00 28.72 204 ASP D C 1
ATOM 7624 O O . ASP D 1 204 ? -11.691 10.267 27.723 1.00 29.79 204 ASP D O 1
ATOM 7629 N N . TYR D 1 205 ? -11.909 11.425 29.677 1.00 27.11 205 TYR D N 1
ATOM 7630 C CA . TYR D 1 205 ? -11.134 10.587 30.585 1.00 27.04 205 TYR D CA 1
ATOM 7631 C C . TYR D 1 205 ? -11.985 10.446 31.834 1.00 30.83 205 TYR D C 1
ATOM 7632 O O . TYR D 1 205 ? -12.435 11.456 32.385 1.00 29.68 205 TYR D O 1
ATOM 7641 N N . VAL D 1 206 ? -12.311 9.195 32.196 1.00 28.44 206 VAL D N 1
ATOM 7642 C CA . VAL D 1 206 ? -13.103 8.867 33.388 1.00 29.19 206 VAL D CA 1
ATOM 7643 C C . VAL D 1 206 ? -12.457 7.664 34.091 1.00 34.72 206 VAL D C 1
ATOM 7644 O O . VAL D 1 206 ? -12.224 6.628 33.460 1.00 35.01 206 VAL D O 1
ATOM 7648 N N . ALA D 1 207 ? -12.176 7.801 35.394 1.00 31.19 207 ALA D N 1
ATOM 7649 C CA . ALA D 1 207 ? -11.619 6.711 36.183 1.00 31.19 207 ALA D CA 1
ATOM 7650 C C . ALA D 1 207 ? -12.747 5.735 36.522 1.00 37.06 207 ALA D C 1
ATOM 7651 O O . ALA D 1 207 ? -13.922 6.114 36.459 1.00 37.58 207 ALA D O 1
ATOM 7653 N N . LEU D 1 208 ? -12.392 4.485 36.895 1.00 34.02 208 LEU D N 1
ATOM 7654 C CA . LEU D 1 208 ? -13.308 3.397 37.287 1.00 33.95 208 LEU D CA 1
ATOM 7655 C C . LEU D 1 208 ? -14.180 2.859 36.126 1.00 38.29 208 LEU D C 1
ATOM 7656 O O . LEU D 1 208 ? -15.187 2.201 36.382 1.00 37.20 208 LEU D O 1
ATOM 7661 N N . GLN D 1 209 ? -13.770 3.095 34.862 1.00 36.53 209 GLN D N 1
ATOM 7662 C CA . GLN D 1 209 ? -14.518 2.663 33.670 1.00 36.83 209 GLN D CA 1
ATOM 7663 C C . GLN D 1 209 ? -13.863 1.499 32.906 1.00 43.87 209 GLN D C 1
ATOM 7664 O O . GLN D 1 209 ? -14.356 1.106 31.845 1.00 43.57 209 GLN D O 1
ATOM 7670 N N . LYS D 1 210 ? -12.759 0.954 33.443 1.00 42.59 210 LYS D N 1
ATOM 7671 C CA . LYS D 1 210 ? -12.025 -0.161 32.846 1.00 43.35 210 LYS D CA 1
ATOM 7672 C C . LYS D 1 210 ? -12.030 -1.381 33.755 1.00 50.55 210 LYS D C 1
ATOM 7673 O O . LYS D 1 210 ? -11.948 -1.244 34.981 1.00 50.45 210 LYS D O 1
ATOM 7677 N N . ASP D 1 211 ? -12.115 -2.579 33.140 1.00 49.08 211 ASP D N 1
ATOM 7678 C CA . ASP D 1 211 ? -12.095 -3.901 33.788 1.00 49.68 211 ASP D CA 1
ATOM 7679 C C . ASP D 1 211 ? -13.111 -4.048 34.952 1.00 54.23 211 ASP D C 1
ATOM 7680 O O . ASP D 1 211 ? -12.803 -4.690 35.963 1.00 53.95 211 ASP D O 1
ATOM 7685 N N . GLN D 1 212 ? -14.328 -3.462 34.784 1.00 50.93 212 GLN D N 1
ATOM 7686 C CA . GLN D 1 212 ? -15.445 -3.478 35.747 1.00 50.46 212 GLN D CA 1
ATOM 7687 C C . GLN D 1 212 ? -15.015 -3.033 37.163 1.00 51.74 212 GLN D C 1
ATOM 7688 O O . GLN D 1 212 ? -15.430 -3.622 38.167 1.00 50.62 212 GLN D O 1
ATOM 7694 N N . ALA D 1 213 ? -14.173 -1.976 37.224 1.00 46.80 213 ALA D N 1
ATOM 7695 C CA . ALA D 1 213 ? -13.607 -1.398 38.448 1.00 45.63 213 ALA D CA 1
ATOM 7696 C C . ALA D 1 213 ? -14.629 -1.069 39.529 1.00 48.07 213 ALA D C 1
ATOM 7697 O O . ALA D 1 213 ? -14.371 -1.351 40.697 1.00 47.35 213 ALA D O 1
ATOM 7699 N N . LEU D 1 214 ? -15.800 -0.520 39.140 1.00 44.24 214 LEU D N 1
ATOM 7700 C CA . LEU D 1 214 ? -16.884 -0.164 40.064 1.00 43.75 214 LEU D CA 1
ATOM 7701 C C . LEU D 1 214 ? -17.400 -1.361 40.869 1.00 47.76 214 LEU D C 1
ATOM 7702 O O . LEU D 1 214 ? -17.792 -1.195 42.023 1.00 47.50 214 LEU D O 1
ATOM 7707 N N . GLN D 1 215 ? -17.372 -2.563 40.272 1.00 44.16 215 GLN D N 1
ATOM 7708 C CA . GLN D 1 215 ? -17.861 -3.784 40.910 1.00 43.85 215 GLN D CA 1
ATOM 7709 C C . GLN D 1 215 ? -16.759 -4.740 41.411 1.00 46.10 215 GLN D C 1
ATOM 7710 O O . GLN D 1 215 ? -16.987 -5.454 42.393 1.00 44.78 215 GLN D O 1
ATOM 7716 N N . THR D 1 216 ? -15.582 -4.761 40.748 1.00 42.03 216 THR D N 1
ATOM 7717 C CA . THR D 1 216 ? -14.497 -5.693 41.087 1.00 41.51 216 THR D CA 1
ATOM 7718 C C . THR D 1 216 ? -13.319 -5.100 41.893 1.00 43.30 216 THR D C 1
ATOM 7719 O O . THR D 1 216 ? -12.633 -5.867 42.566 1.00 42.69 216 THR D O 1
ATOM 7723 N N . GLN D 1 217 ? -13.075 -3.774 41.827 1.00 38.74 217 GLN D N 1
ATOM 7724 C CA . GLN D 1 217 ? -11.951 -3.118 42.526 1.00 37.67 217 GLN D CA 1
ATOM 7725 C C . GLN D 1 217 ? -12.431 -2.105 43.600 1.00 40.93 217 GLN D C 1
ATOM 7726 O O . GLN D 1 217 ? -12.349 -0.897 43.359 1.00 40.60 217 GLN D O 1
ATOM 7732 N N . PRO D 1 218 ? -12.910 -2.561 44.791 1.00 36.90 218 PRO D N 1
ATOM 7733 C CA . PRO D 1 218 ? -13.422 -1.610 45.800 1.00 36.77 218 PRO D CA 1
ATOM 7734 C C . PRO D 1 218 ? -12.406 -0.642 46.392 1.00 40.86 218 PRO D C 1
ATOM 7735 O O . PRO D 1 218 ? -12.768 0.490 46.717 1.00 40.46 218 PRO D O 1
ATOM 7739 N N . GLN D 1 219 ? -11.150 -1.091 46.539 1.00 37.59 219 GLN D N 1
ATOM 7740 C CA . GLN D 1 219 ? -10.034 -0.312 47.085 1.00 37.26 219 GLN D CA 1
ATOM 7741 C C . GLN D 1 219 ? -9.745 0.919 46.218 1.00 39.59 219 GLN D C 1
ATOM 7742 O O . GLN D 1 219 ? -9.652 2.027 46.748 1.00 39.07 219 GLN D O 1
ATOM 7748 N N . TYR D 1 220 ? -9.645 0.721 44.888 1.00 34.94 220 TYR D N 1
ATOM 7749 C CA . TYR D 1 220 ? -9.398 1.789 43.920 1.00 34.11 220 TYR D CA 1
ATOM 7750 C C . TYR D 1 220 ? -10.577 2.757 43.880 1.00 38.93 220 TYR D C 1
ATOM 7751 O O . TYR D 1 220 ? -10.356 3.968 43.836 1.00 39.55 220 TYR D O 1
ATOM 7760 N N . VAL D 1 221 ? -11.821 2.223 43.937 1.00 34.89 221 VAL D N 1
ATOM 7761 C CA . VAL D 1 221 ? -13.070 3.000 43.949 1.00 34.18 221 VAL D CA 1
ATOM 7762 C C . VAL D 1 221 ? -13.076 3.928 45.174 1.00 38.31 221 VAL D C 1
ATOM 7763 O O . VAL D 1 221 ? -13.356 5.120 45.032 1.00 37.67 221 VAL D O 1
ATOM 7767 N N . ALA D 1 222 ? -12.691 3.387 46.353 1.00 35.32 222 ALA D N 1
ATOM 7768 C CA . ALA D 1 222 ? -12.593 4.119 47.617 1.00 34.81 222 ALA D CA 1
ATOM 7769 C C . ALA D 1 222 ? -11.579 5.262 47.507 1.00 37.18 222 ALA D C 1
ATOM 7770 O O . ALA D 1 222 ? -11.898 6.381 47.913 1.00 36.47 222 ALA D O 1
ATOM 7772 N N . PHE D 1 223 ? -10.385 4.991 46.915 1.00 32.91 223 PHE D N 1
ATOM 7773 C CA . PHE D 1 223 ? -9.337 5.996 46.707 1.00 32.53 223 PHE D CA 1
ATOM 7774 C C . PHE D 1 223 ? -9.813 7.125 45.780 1.00 36.69 223 PHE D C 1
ATOM 7775 O O . PHE D 1 223 ? -9.582 8.296 46.082 1.00 36.12 223 PHE D O 1
ATOM 7783 N N . SER D 1 224 ? -10.425 6.766 44.635 1.00 33.09 224 SER D N 1
ATOM 7784 C CA . SER D 1 224 ? -10.929 7.704 43.636 1.00 32.44 224 SER D CA 1
ATOM 7785 C C . SER D 1 224 ? -11.963 8.669 44.217 1.00 36.39 224 SER D C 1
ATOM 7786 O O . SER D 1 224 ? -11.920 9.851 43.890 1.00 36.25 224 SER D O 1
ATOM 7789 N N . PHE D 1 225 ? -12.850 8.185 45.112 1.00 32.68 225 PHE D N 1
ATOM 7790 C CA . PHE D 1 225 ? -13.870 9.021 45.764 1.00 32.16 225 PHE D CA 1
ATOM 7791 C C . PHE D 1 225 ? -13.220 9.975 46.769 1.00 35.60 225 PHE D C 1
ATOM 7792 O O . PHE D 1 225 ? -13.561 11.161 46.791 1.00 35.64 225 PHE D O 1
ATOM 7800 N N . VAL D 1 226 ? -12.290 9.448 47.597 1.00 30.52 226 VAL D N 1
ATOM 7801 C CA . VAL D 1 226 ? -11.543 10.209 48.600 1.00 29.94 226 VAL D CA 1
ATOM 7802 C C . VAL D 1 226 ? -10.681 11.288 47.916 1.00 33.89 226 VAL D C 1
ATOM 7803 O O . VAL D 1 226 ? -10.664 12.426 48.385 1.00 34.17 226 VAL D O 1
ATOM 7807 N N . TYR D 1 227 ? -10.036 10.954 46.774 1.00 29.90 227 TYR D N 1
ATOM 7808 C CA . TYR D 1 227 ? -9.223 11.909 46.019 1.00 29.92 227 TYR D CA 1
ATOM 7809 C C . TYR D 1 227 ? -10.064 13.050 45.449 1.00 34.73 227 TYR D C 1
ATOM 7810 O O . TYR D 1 227 ? -9.663 14.199 45.588 1.00 34.77 227 TYR D O 1
ATOM 7819 N N . ILE D 1 228 ? -11.195 12.735 44.778 1.00 31.43 228 ILE D N 1
ATOM 7820 C CA . ILE D 1 228 ? -12.094 13.728 44.186 1.00 31.45 228 ILE D CA 1
ATOM 7821 C C . ILE D 1 228 ? -12.564 14.712 45.262 1.00 36.09 228 ILE D C 1
ATOM 7822 O O . ILE D 1 228 ? -12.443 15.921 45.063 1.00 36.01 228 ILE D O 1
ATOM 7827 N N . LEU D 1 229 ? -13.028 14.192 46.417 1.00 32.60 229 LEU D N 1
ATOM 7828 C CA . LEU D 1 229 ? -13.519 15.002 47.535 1.00 31.92 229 LEU D CA 1
ATOM 7829 C C . LEU D 1 229 ? -12.413 15.820 48.221 1.00 33.81 229 LEU D C 1
ATOM 7830 O O . LEU D 1 229 ? -12.607 17.019 48.422 1.00 33.63 229 LEU D O 1
ATOM 7835 N N . THR D 1 230 ? -11.253 15.211 48.533 1.00 28.44 230 THR D N 1
ATOM 7836 C CA . THR D 1 230 ? -10.159 15.952 49.179 1.00 28.00 230 THR D CA 1
ATOM 7837 C C . THR D 1 230 ? -9.526 16.966 48.224 1.00 30.63 230 THR D C 1
ATOM 7838 O O . THR D 1 230 ? -9.219 18.087 48.633 1.00 30.07 230 THR D O 1
ATOM 7842 N N . GLY D 1 231 ? -9.366 16.568 46.965 1.00 26.33 231 GLY D N 1
ATOM 7843 C CA . GLY D 1 231 ? -8.820 17.406 45.901 1.00 25.57 231 GLY D CA 1
ATOM 7844 C C . GLY D 1 231 ? -9.641 18.658 45.670 1.00 27.72 231 GLY D C 1
ATOM 7845 O O . GLY D 1 231 ? -9.070 19.737 45.507 1.00 25.98 231 GLY D O 1
ATOM 7846 N N . LEU D 1 232 ? -10.994 18.526 45.704 1.00 24.22 232 LEU D N 1
ATOM 7847 C CA . LEU D 1 232 ? -11.936 19.641 45.562 1.00 23.80 232 LEU D CA 1
ATOM 7848 C C . LEU D 1 232 ? -11.877 20.574 46.773 1.00 29.09 232 LEU D C 1
ATOM 7849 O O . LEU D 1 232 ? -12.166 21.766 46.637 1.00 27.74 232 LEU D O 1
ATOM 7854 N N . THR D 1 233 ? -11.485 20.036 47.951 1.00 27.80 233 THR D N 1
ATOM 7855 C CA . THR D 1 233 ? -11.332 20.822 49.175 1.00 28.51 233 THR D CA 1
ATOM 7856 C C . THR D 1 233 ? -10.072 21.680 49.069 1.00 33.83 233 THR D C 1
ATOM 7857 O O . THR D 1 233 ? -10.089 22.834 49.505 1.00 34.24 233 THR D O 1
ATOM 7861 N N . VAL D 1 234 ? -8.996 21.123 48.462 1.00 30.60 234 VAL D N 1
ATOM 7862 C CA . VAL D 1 234 ? -7.715 21.810 48.239 1.00 30.53 234 VAL D CA 1
ATOM 7863 C C . VAL D 1 234 ? -7.920 23.003 47.283 1.00 34.76 234 VAL D C 1
ATOM 7864 O O . VAL D 1 234 ? -7.477 24.109 47.594 1.00 34.67 234 VAL D O 1
ATOM 7868 N N . ILE D 1 235 ? -8.634 22.787 46.161 1.00 32.04 235 ILE D N 1
ATOM 7869 C CA . ILE D 1 235 ? -8.944 23.850 45.192 1.00 32.59 235 ILE D CA 1
ATOM 7870 C C . ILE D 1 235 ? -9.924 24.849 45.817 1.00 37.25 235 ILE D C 1
ATOM 7871 O O . ILE D 1 235 ? -9.741 26.058 45.667 1.00 38.08 235 ILE D O 1
ATOM 7876 N N . GLY D 1 236 ? -10.914 24.327 46.541 1.00 33.25 236 GLY D N 1
ATOM 7877 C CA . GLY D 1 236 ? -11.913 25.113 47.259 1.00 32.76 236 GLY D CA 1
ATOM 7878 C C . GLY D 1 236 ? -11.302 26.076 48.261 1.00 35.02 236 GLY D C 1
ATOM 7879 O O . GLY D 1 236 ? -11.741 27.227 48.358 1.00 34.19 236 GLY D O 1
ATOM 7880 N N . ALA D 1 237 ? -10.248 25.616 48.982 1.00 30.45 237 ALA D N 1
ATOM 7881 C CA . ALA D 1 237 ? -9.503 26.411 49.962 1.00 29.78 237 ALA D CA 1
ATOM 7882 C C . ALA D 1 237 ? -8.754 27.564 49.288 1.00 35.02 237 ALA D C 1
ATOM 7883 O O . ALA D 1 237 ? -8.668 28.646 49.873 1.00 35.07 237 ALA D O 1
ATOM 7885 N N . PHE D 1 238 ? -8.233 27.338 48.057 1.00 31.85 238 PHE D N 1
ATOM 7886 C CA . PHE D 1 238 ? -7.503 28.333 47.266 1.00 31.89 238 PHE D CA 1
ATOM 7887 C C . PHE D 1 238 ? -8.418 29.458 46.756 1.00 39.14 238 PHE D C 1
ATOM 7888 O O . PHE D 1 238 ? -8.030 30.628 46.811 1.00 38.85 238 PHE D O 1
ATOM 7896 N N . LEU D 1 239 ? -9.635 29.111 46.279 1.00 37.80 239 LEU D N 1
ATOM 7897 C CA . LEU D 1 239 ? -10.620 30.087 45.809 1.00 38.62 239 LEU D CA 1
ATOM 7898 C C . LEU D 1 239 ? -11.087 30.942 46.984 1.00 42.36 239 LEU D C 1
ATOM 7899 O O . LEU D 1 239 ? -11.216 32.156 46.843 1.00 41.89 239 LEU D O 1
ATOM 7904 N N . ASN D 1 240 ? -11.332 30.298 48.146 1.00 39.17 240 ASN D N 1
ATOM 7905 C CA . ASN D 1 240 ? -11.762 30.941 49.391 1.00 39.22 240 ASN D CA 1
ATOM 7906 C C . ASN D 1 240 ? -10.754 32.023 49.797 1.00 43.37 240 ASN D C 1
ATOM 7907 O O . ASN D 1 240 ? -11.146 33.132 50.168 1.00 43.00 240 ASN D O 1
ATOM 7912 N N . LEU D 1 241 ? -9.457 31.705 49.651 1.00 39.96 241 LEU D N 1
ATOM 7913 C CA . LEU D 1 241 ? -8.339 32.581 49.972 1.00 39.59 241 LEU D CA 1
ATOM 7914 C C . LEU D 1 241 ? -8.136 33.702 48.952 1.00 45.50 241 LEU D C 1
ATOM 7915 O O . LEU D 1 241 ? -7.952 34.851 49.356 1.00 46.39 241 LEU D O 1
ATOM 7920 N N . VAL D 1 242 ? -8.142 33.370 47.643 1.00 41.96 242 VAL D N 1
ATOM 7921 C CA . VAL D 1 242 ? -7.811 34.309 46.567 1.00 41.52 242 VAL D CA 1
ATOM 7922 C C . VAL D 1 242 ? -9.034 34.927 45.841 1.00 45.85 242 VAL D C 1
ATOM 7923 O O . VAL D 1 242 ? -9.099 36.149 45.727 1.00 45.54 242 VAL D O 1
ATOM 7927 N N . VAL D 1 243 ? -9.953 34.100 45.322 1.00 42.73 243 VAL D N 1
ATOM 7928 C CA . VAL D 1 243 ? -11.079 34.523 44.475 1.00 42.74 243 VAL D CA 1
ATOM 7929 C C . VAL D 1 243 ? -12.306 35.102 45.235 1.00 46.61 243 VAL D C 1
ATOM 7930 O O . VAL D 1 243 ? -12.781 36.171 44.851 1.00 46.21 243 VAL D O 1
ATOM 7934 N N . LEU D 1 244 ? -12.828 34.396 46.260 1.00 43.42 244 LEU D N 1
ATOM 7935 C CA . LEU D 1 244 ? -14.039 34.747 47.028 1.00 43.60 244 LEU D CA 1
ATOM 7936 C C . LEU D 1 244 ? -14.170 36.236 47.447 1.00 50.29 244 LEU D C 1
ATOM 7937 O O . LEU D 1 244 ? -15.275 36.791 47.375 1.00 50.42 244 LEU D O 1
ATOM 7942 N N . ARG D 1 245 ? -13.057 36.871 47.854 1.00 48.56 245 ARG D N 1
ATOM 7943 C CA . ARG D 1 245 ? -13.011 38.284 48.266 1.00 49.46 245 ARG D CA 1
ATOM 7944 C C . ARG D 1 245 ? -13.481 39.276 47.178 1.00 54.83 245 ARG D C 1
ATOM 7945 O O . ARG D 1 245 ? -14.028 40.333 47.508 1.00 54.81 245 ARG D O 1
ATOM 7953 N N . PHE D 1 246 ? -13.266 38.927 45.892 1.00 51.98 246 PHE D N 1
ATOM 7954 C CA . PHE D 1 246 ? -13.630 39.742 44.731 1.00 51.97 246 PHE D CA 1
ATOM 7955 C C . PHE D 1 246 ? -15.110 39.657 44.347 1.00 57.38 246 PHE D C 1
ATOM 7956 O O . PHE D 1 246 ? -15.595 40.519 43.607 1.00 57.42 246 PHE D O 1
ATOM 7964 N N . MET D 1 247 ? -15.823 38.630 44.847 1.00 54.31 247 MET D N 1
ATOM 7965 C CA . MET D 1 247 ? -17.246 38.409 44.566 1.00 54.26 247 MET D CA 1
ATOM 7966 C C . MET D 1 247 ? -18.154 39.277 45.430 1.00 60.99 247 MET D C 1
ATOM 7967 O O . MET D 1 247 ? -19.287 39.567 45.035 1.00 60.76 247 MET D O 1
ATOM 7972 N N . THR D 1 248 ? -17.653 39.686 46.605 1.00 59.60 248 THR D N 1
ATOM 7973 C CA . THR D 1 248 ? -18.370 40.529 47.570 1.00 60.10 248 THR D CA 1
ATOM 7974 C C . THR D 1 248 ? -18.042 42.024 47.382 1.00 63.86 248 THR D C 1
ATOM 7975 O O . THR D 1 248 ? -18.641 42.869 48.050 1.00 63.28 248 THR D O 1
ATOM 7979 N N . MET D 1 249 ? -17.119 42.341 46.450 1.00 60.57 249 MET D N 1
ATOM 7980 C CA . MET D 1 249 ? -16.641 43.693 46.150 1.00 60.67 249 MET D CA 1
ATOM 7981 C C . MET D 1 249 ? -17.725 44.691 45.759 1.00 63.99 249 MET D C 1
ATOM 7982 O O . MET D 1 249 ? -17.694 45.819 46.253 1.00 63.35 249 MET D O 1
ATOM 7987 N N . ASN D 1 250 ? -18.666 44.290 44.877 1.00 60.57 250 ASN D N 1
ATOM 7988 C CA . ASN D 1 250 ? -19.769 45.151 44.428 1.00 60.25 250 ASN D CA 1
ATOM 7989 C C . ASN D 1 250 ? -20.721 45.501 45.576 1.00 64.14 250 ASN D C 1
ATOM 7990 O O . ASN D 1 250 ? -21.193 46.636 45.644 1.00 63.62 250 ASN D O 1
ATOM 7995 N N . ALA D 1 251 ? -20.968 44.532 46.485 1.00 60.84 251 ALA D N 1
ATOM 7996 C CA . ALA D 1 251 ? -21.812 44.686 47.671 1.00 60.70 251 ALA D CA 1
ATOM 7997 C C . ALA D 1 251 ? -21.148 45.620 48.689 1.00 65.50 251 ALA D C 1
ATOM 7998 O O . ALA D 1 251 ? -21.852 46.381 49.355 1.00 64.73 251 ALA D O 1
ATOM 8000 N N . GLU D 1 252 ? -19.797 45.570 48.790 1.00 63.14 252 GLU D N 1
ATOM 8001 C CA . GLU D 1 252 ? -19.002 46.411 49.693 1.00 63.34 252 GLU D CA 1
ATOM 8002 C C . GLU D 1 252 ? -19.059 47.877 49.271 1.00 68.06 252 GLU D C 1
ATOM 8003 O O . GLU D 1 252 ? -19.228 48.748 50.127 1.00 67.81 252 GLU D O 1
ATOM 8009 N N . ASP D 1 253 ? -18.919 48.145 47.954 1.00 65.24 253 ASP D N 1
ATOM 8010 C CA . ASP D 1 253 ? -18.959 49.490 47.373 1.00 65.16 253 ASP D CA 1
ATOM 8011 C C . ASP D 1 253 ? -20.362 50.092 47.431 1.00 69.82 253 ASP D C 1
ATOM 8012 O O . ASP D 1 253 ? -20.489 51.292 47.676 1.00 68.86 253 ASP D O 1
ATOM 8017 N N . GLU D 1 254 ? -21.410 49.258 47.218 1.00 67.87 254 GLU D N 1
ATOM 8018 C CA . GLU D 1 254 ? -22.817 49.681 47.263 1.00 68.36 254 GLU D CA 1
ATOM 8019 C C . GLU D 1 254 ? -23.198 50.113 48.684 1.00 73.63 254 GLU D C 1
ATOM 8020 O O . GLU D 1 254 ? -23.929 51.091 48.847 1.00 72.92 254 GLU D O 1
ATOM 8026 N N . LYS D 1 255 ? -22.674 49.399 49.702 1.00 71.99 255 LYS D N 1
ATOM 8027 C CA . LYS D 1 255 ? -22.886 49.700 51.118 1.00 72.78 255 LYS D CA 1
ATOM 8028 C C . LYS D 1 255 ? -22.184 51.013 51.478 1.00 78.64 255 LYS D C 1
ATOM 8029 O O . LYS D 1 255 ? -22.745 51.820 52.220 1.00 78.13 255 LYS D O 1
ATOM 8031 N N . ARG D 1 256 ? -20.970 51.229 50.917 1.00 76.94 256 ARG D N 1
ATOM 8032 C CA . ARG D 1 256 ? -20.155 52.433 51.105 1.00 77.64 256 ARG D CA 1
ATOM 8033 C C . ARG D 1 256 ? -20.827 53.660 50.485 1.00 83.43 256 ARG D C 1
ATOM 8034 O O . ARG D 1 256 ? -20.685 54.757 51.020 1.00 82.96 256 ARG D O 1
ATOM 8036 N N . ASP D 1 257 ? -21.567 53.467 49.371 1.00 81.64 257 ASP D N 1
ATOM 8037 C CA . ASP D 1 257 ? -22.307 54.519 48.664 1.00 82.30 257 ASP D CA 1
ATOM 8038 C C . ASP D 1 257 ? -23.440 55.075 49.534 1.00 87.98 257 ASP D C 1
ATOM 8039 O O . ASP D 1 257 ? -23.616 56.293 49.601 1.00 87.57 257 ASP D O 1
ATOM 8044 N N . ALA D 1 258 ? -24.190 54.177 50.210 1.00 85.86 258 ALA D N 1
ATOM 8045 C CA . ALA D 1 258 ? -25.288 54.524 51.114 1.00 86.21 258 ALA D CA 1
ATOM 8046 C C . ALA D 1 258 ? -24.746 55.135 52.413 1.00 91.94 258 ALA D C 1
ATOM 8047 O O . ALA D 1 258 ? -25.389 56.013 52.992 1.00 91.19 258 ALA D O 1
ATOM 8049 N N . GLU D 1 259 ? -23.554 54.670 52.851 1.00 90.39 259 GLU D N 1
ATOM 8050 C CA . GLU D 1 259 ? -22.829 55.102 54.051 1.00 90.99 259 GLU D CA 1
ATOM 8051 C C . GLU D 1 259 ? -22.439 56.590 53.976 1.00 96.25 259 GLU D C 1
ATOM 8052 O O . GLU D 1 259 ? -22.628 57.318 54.953 1.00 95.97 259 GLU D O 1
ATOM 8058 N N . ASN D 1 260 ? -21.896 57.029 52.821 1.00 93.70 260 ASN D N 1
ATOM 8059 C CA . ASN D 1 260 ? -21.474 58.412 52.587 1.00 93.86 260 ASN D CA 1
ATOM 8060 C C . ASN D 1 260 ? -22.683 59.323 52.340 1.00 98.30 260 ASN D C 1
ATOM 8061 O O . ASN D 1 260 ? -22.817 60.346 53.015 1.00 98.29 260 ASN D O 1
ATOM 8066 N N . LEU D 1 261 ? -23.567 58.944 51.391 1.00 94.57 261 LEU D N 1
ATOM 8067 C CA . LEU D 1 261 ? -24.771 59.702 51.044 1.00 115.92 261 LEU D CA 1
ATOM 8068 C C . LEU D 1 261 ? -25.846 59.538 52.112 1.00 122.91 261 LEU D C 1
ATOM 8069 O O . LEU D 1 261 ? -25.900 60.326 53.054 1.00 75.82 261 LEU D O 1
#

Organism: Homo sapiens (NCBI:txid9606)

CATH classification: 1.10.287.70

Sequence (1036 aa):
MKRQNVRTLALIVCTFTYLLVGAAVFDALESEPELIERQRLELRQQELRARYNLSQGGYEELERVVLRLKPHKAGVQWRFAGSFYFAITVITTIGYGHAAPSTDGGKVFCMFYALLGIPLTLVMFQSLGERINTLVRYLLHRAKKGLGADVSMANMVLIGFFSCISTLCIGAAAFSHYEHWTFFQAYYYCFITLTTIGFGDYVALQKDQALQTQPQYVAFSFVYILTGLTVIGAFLNLVVLRFMTMNAEDEKRDAENLMKRQNVRTLALIVCTFTYLLVGAAVFDALESEPELIERQRLELRQQELRARYNLSQGGYEELERVVLRLKPHKAGVQWRFAGSFYFAITVITTIGYGHAAPSTDGGKVFCMFYALLGIPLTLVMFQSLGERINTLVRYLLHRAKKGLGMADVSMANMVLIGFFSCISTLCIGAAAFSHYEHWTFFQAYYYCFITLTTIGFGDYVALQKDQALQTQPQYVAFSFVYILTGLTVIGAFLNLVVLRFMTMNAEDEKRDAENLMKRQNVRTLALIVCTFTYLLVGAAVFDALESEPELIERQRLELRQQELRARYNLSQGGYEELERVVLRLKPHKAGVQWRFAGSFYFAITVITTIGYGHAAPSTDGGKVFCMFYALLGIPLTLVMFQSLGERINTLVRYLLHRAKKGLGMRRADVSMANMVLIGFFSCISTLCIGAAAFSHYEHWTFFQAYYYCFITLTTIGFGDYVALQKDQALQTQPQYVAFSFVYILTGLTVIGAFLNLVVLRFMTMNAEDEKRDAMKRQNVRTLALIVCTFTYLLVGAAVFDALESEPELIERQRLELRQQELRARYNLSQGGYEELERVVLRLKPHKAGVQWRFAGSFYFAITVITTIGYGHAAPSTDGGKVFCMFYALLGIPLTLVMFQSLGERINTLVRYLLHRAKKGLGMRRADVSMANMVLIGFFSCISTLCIGAAAFSHYEHWTFFQAYYYCFITLTTIGFGDYVALQKDQALQTQPQYVAFSFVYILTGLTVIGAFLNLVVLRFMTMNAEDEKRDAENL

Foldseek 3Di:
DAPLVVVVVVVVVVVVVVVVVVVVVCCVVPVVVVVVVVVVVVVVVVVVCVVVVHDPVRVVVVVVVVVVCQLCLLHDLPDPLNVVLCLCLQLCLLCLVSDQDPDPVRVVVSVVSNVVRVVVLLVVLLVLLQVVLVVVQVVQQVVCVVVVHHDDLVNSLVVLVVLLVVLLQVQLVLCCVVVVNHSVVSSVCLVSLLVSVNNNPDDPSRPPNCSPPPVPVSVVVVVSSSVSNSSVSSNCSSPVPVVVCVSVVSVVVVVVVD/DAPLVVVVVVVVVVVVVVVVVVVVVCCVVPVVVVVVVVVVVVVVLVVVCVVVVHDPVRVVVVVVVVVVCQLCLLHDLPDPLNVVVCLCLLLCLLCLVSDQDPDPVRVVVSVVSNVPRVVVLLVVLLVLLQVVLVVVQVVQQVVCVVVDDGHDDLVNSLVVLVVLLVVLLQVQLVLCCVQVVNHSVVSSVCLVSLLVSVNNNPDDPCSPPNCSPPPVPVSVVVVVSSSVSNSSVSSNCSSPVPVVVCVSVVSVVVVVVVD/DAPLVVVVVVVVVVVVVVVVVVVVVCCVVPVVVVVVVVVVVVVVVVVVCVVVVHDPVRVVVVVVVVVVCQLCLLHDLPDPLNVVVCLLLQLCLLCLVSDQDPDPVRVVVSVVSNVVRVVVLLVVLLVLLQVVLVVVQVVQLVVCVVVDHPCSHDDLVNSLVVLVVLLVVLLQVQLVVCCPVVVNHSVVSSVCLVSLLVSVNNNPDDPSRPPNCSPPPVPVSVVVVVSSSVSNSSVSSSCSSPPPVVVCVSVVSVVVVD/DAPLVVVVVVVVVVVVVVVVVVVVVCCVVPVVVVVVVVVVVVVVVVVVCVVVVHDPVRVVVVVVVVVVCQLCLLHDLDDPLNVVVCLCLQLCLLCLVSDDDPDPVSVVVSVVSNVPRVVVLLVVLLVLLQVVLVVVQVVQQVVQVVVPDDCSHDDLVNSLVVLVVLLVCLLQVQLVLQCVQVVHHSVVSSVCLVSLLVSVNNNPDDPCSPPNCSPPPVPSSVVVVVSSSVSNSSVSSNCSSPPPVVVCVSVVSVVVVVVVD

InterPro domains:
  IPR003092 Two pore domain potassium channel, TASK family [PIRSF038061] (1-376)
  IPR003092 Two pore domain potassium channel, TASK family [PR01095] (11-33)
  IPR003092 Two pore domain potassium channel, TASK family [PR01095] (122-138)
  IPR003092 Two pore domain potassium channel, TASK family [PR01095] (223-237)
  IPR003280 Two pore domain potassium channel [PR01333] (89-117)
  IPR003280 Two pore domain potassium channel [PR01333] (198-207)
  IPR003280 Two pore domain potassium channel [PTHR11003] (5-252)
  IPR005406 Potassium channel subfamily K member 3 [PR01584] (150-163)
  IPR005406 Potassium channel subfamily K member 3 [PR01584] (210-222)
  IPR005406 Potassium channel subfamily K member 3 [PR01584] (260-275)
  IPR005406 Potassium channel subfamily K member 3 [PR01584] (298-310)
  IPR013099 Potassium channel domain [PF07885] (77-132)
  IPR013099 Potassium channel domain [PF07885] (167-243)

B-factor: mean 48.78, std 22.68, range [4.59, 162.82]